Protein AF-A0AAV6NTV0-F1 (afdb_monomer)

InterPro domains:
  IPR002022 Pectate lyase [PF00544] (152-352)
  IPR002022 Pectate lyase [SM00656] (145-342)
  IPR010658 Nodulin-like [PF06813] (466-710)
  IPR045032 Pectin lyase family [PTHR31683] (34-411)
  IPR056555 NFD4, C-terminal domain [PF23262] (786-1000)

Structure (mmCIF, N/CA/C/O backbone):
data_AF-A0AAV6NTV0-F1
#
_entry.id   AF-A0AAV6NTV0-F1
#
loop_
_atom_site.group_PDB
_atom_site.id
_atom_site.type_symbol
_atom_site.label_atom_id
_atom_site.label_alt_id
_atom_site.label_comp_id
_atom_site.label_asym_id
_atom_site.label_entity_id
_atom_site.label_seq_id
_atom_site.pdbx_PDB_ins_code
_atom_site.Cartn_x
_atom_site.Cartn_y
_atom_site.Cartn_z
_atom_site.occupancy
_atom_site.B_iso_or_equiv
_atom_site.auth_seq_id
_atom_site.auth_comp_id
_atom_site.auth_asym_id
_atom_site.auth_atom_id
_atom_site.pdbx_PDB_model_num
ATOM 1 N N . MET A 1 1 ? -28.931 -10.683 20.529 1.00 34.28 1 MET A N 1
ATOM 2 C CA . MET A 1 1 ? -27.477 -10.942 20.412 1.00 34.28 1 MET A CA 1
ATOM 3 C C . MET A 1 1 ? -27.150 -11.768 19.175 1.00 34.28 1 MET A C 1
ATOM 5 O O . MET A 1 1 ? -26.463 -11.231 18.324 1.00 34.28 1 MET A O 1
ATOM 9 N N . PHE A 1 2 ? -27.697 -12.986 19.016 1.00 28.19 2 PHE A N 1
ATOM 10 C CA . PHE A 1 2 ? -27.480 -13.819 17.819 1.00 28.19 2 PHE A CA 1
ATOM 11 C C . PHE A 1 2 ? -27.849 -13.068 16.537 1.00 28.19 2 PHE A C 1
ATOM 13 O O . PHE A 1 2 ? -26.955 -12.796 15.767 1.00 28.19 2 PHE A O 1
ATOM 20 N N . LEU A 1 3 ? -29.077 -12.548 16.411 1.00 29.05 3 LEU A N 1
ATOM 21 C CA . LEU A 1 3 ? -29.528 -11.772 15.243 1.00 29.05 3 LEU A CA 1
ATOM 22 C C . LEU A 1 3 ? -28.641 -10.558 14.902 1.00 29.05 3 LEU A C 1
ATOM 24 O O . LEU A 1 3 ? -28.468 -10.244 13.738 1.00 29.05 3 LEU A O 1
ATOM 28 N N . VAL A 1 4 ? -28.050 -9.887 15.895 1.00 38.28 4 VAL A N 1
ATOM 29 C CA . VAL A 1 4 ? -27.182 -8.716 15.666 1.00 38.28 4 VAL A CA 1
ATOM 30 C C . VAL A 1 4 ? -25.768 -9.144 15.284 1.00 38.28 4 VAL A C 1
ATOM 32 O O . VAL A 1 4 ? -25.165 -8.517 14.425 1.00 38.28 4 VAL A O 1
ATOM 35 N N . LEU A 1 5 ? -25.269 -10.248 15.849 1.00 38.53 5 LEU A N 1
ATOM 36 C CA . LEU A 1 5 ? -24.052 -10.906 15.381 1.00 38.53 5 LEU A CA 1
ATOM 37 C C . LEU A 1 5 ? -24.254 -11.462 13.967 1.00 38.53 5 LEU A C 1
ATOM 39 O O . LEU A 1 5 ? -23.345 -11.375 13.161 1.00 38.53 5 LEU A O 1
ATOM 43 N N . THR A 1 6 ? -25.445 -11.978 13.649 1.00 34.16 6 THR A N 1
ATOM 44 C CA . THR A 1 6 ? -25.829 -12.472 12.327 1.00 34.16 6 THR A CA 1
ATOM 45 C C . THR A 1 6 ? -26.007 -11.324 11.349 1.00 34.16 6 THR A C 1
ATOM 47 O O . THR A 1 6 ? -25.586 -11.484 10.226 1.00 34.16 6 THR A O 1
ATOM 50 N N . ILE A 1 7 ? -26.543 -10.164 11.744 1.00 41.50 7 ILE A N 1
ATOM 51 C CA . ILE A 1 7 ? -26.646 -8.962 10.896 1.00 41.50 7 ILE A CA 1
ATOM 52 C C . ILE A 1 7 ? -25.273 -8.310 10.700 1.00 41.50 7 ILE A C 1
ATOM 54 O O . ILE A 1 7 ? -24.963 -7.905 9.590 1.00 41.50 7 ILE A O 1
ATOM 58 N N . LEU A 1 8 ? -24.412 -8.272 11.722 1.00 43.22 8 LEU A N 1
ATOM 59 C CA . LEU A 1 8 ? -23.009 -7.878 11.570 1.00 43.22 8 LEU A CA 1
ATOM 60 C C . LEU A 1 8 ? -22.252 -8.873 10.695 1.00 43.22 8 LEU A C 1
ATOM 62 O O . LEU A 1 8 ? -21.544 -8.433 9.812 1.00 43.22 8 LEU A O 1
ATOM 66 N N . LEU A 1 9 ? -22.440 -10.185 10.855 1.00 41.62 9 LEU A N 1
ATOM 67 C CA . LEU A 1 9 ? -21.873 -11.209 9.969 1.00 41.62 9 LEU A CA 1
ATOM 68 C C . LEU A 1 9 ? -22.473 -11.142 8.558 1.00 41.62 9 LEU A C 1
ATOM 70 O O . LEU A 1 9 ? -21.738 -11.357 7.606 1.00 41.62 9 LEU A O 1
ATOM 74 N N . LEU A 1 10 ? -23.756 -10.786 8.418 1.00 36.94 10 LEU A N 1
ATOM 75 C CA . LEU A 1 10 ? -24.480 -10.610 7.154 1.00 36.94 10 LEU A CA 1
ATOM 76 C C . LEU A 1 10 ? -24.139 -9.287 6.463 1.00 36.94 10 LEU A C 1
ATOM 78 O O . LEU A 1 10 ? -24.292 -9.187 5.256 1.00 36.94 10 LEU A O 1
ATOM 82 N N . TRP A 1 11 ? -23.670 -8.276 7.196 1.00 41.06 11 TRP A N 1
ATOM 83 C CA . TRP A 1 11 ? -23.159 -7.007 6.668 1.00 41.06 11 TRP A CA 1
ATOM 84 C C . TRP A 1 11 ? -21.651 -7.096 6.386 1.00 41.06 11 TRP A C 1
ATOM 86 O O . TRP A 1 11 ? -21.184 -6.629 5.348 1.00 41.06 11 TRP A O 1
ATOM 96 N N . MET A 1 12 ? -20.905 -7.821 7.228 1.00 38.62 12 MET A N 1
ATOM 97 C CA . MET A 1 12 ? -19.546 -8.300 6.945 1.00 38.62 12 MET A CA 1
ATOM 98 C C . MET A 1 12 ? -19.553 -9.215 5.713 1.00 38.62 12 MET A C 1
ATOM 100 O O . MET A 1 12 ? -18.623 -9.146 4.923 1.00 38.62 12 MET A O 1
ATOM 104 N N . SER A 1 13 ? -20.618 -9.998 5.485 1.00 32.38 13 SER A N 1
ATOM 105 C CA . SER A 1 13 ? -20.831 -10.747 4.243 1.00 32.38 13 SER A CA 1
ATOM 106 C C . SER A 1 13 ? -21.567 -9.954 3.163 1.00 32.38 13 SER A C 1
ATOM 108 O O . SER A 1 13 ? -21.425 -10.257 1.993 1.00 32.38 13 SER A O 1
ATOM 110 N N . GLY A 1 14 ? -22.311 -8.904 3.492 1.00 31.20 14 GLY A N 1
ATOM 111 C CA . GLY A 1 14 ? -22.943 -7.993 2.529 1.00 31.20 14 GLY A CA 1
ATOM 112 C C . GLY A 1 14 ? -21.898 -7.151 1.796 1.00 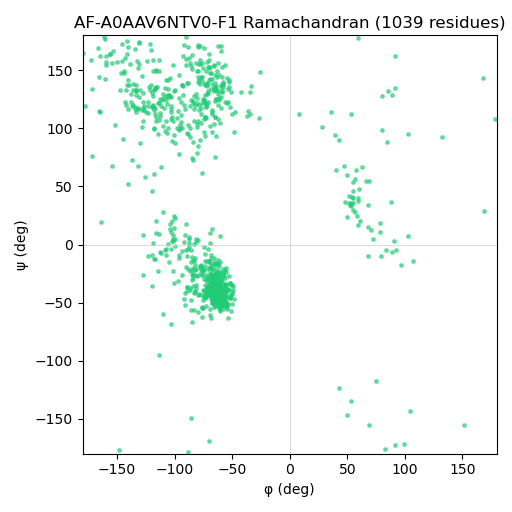31.20 14 GLY A C 1
ATOM 113 O O . GLY A 1 14 ? -21.994 -6.930 0.592 1.00 31.20 14 GLY A O 1
ATOM 114 N N . SER A 1 15 ? -20.818 -6.818 2.507 1.00 34.28 15 SER A N 1
ATOM 115 C CA . SER A 1 15 ? -19.571 -6.293 1.946 1.00 34.28 15 SER A CA 1
ATOM 116 C C . SER A 1 15 ? -18.830 -7.339 1.098 1.00 34.28 15 SER A C 1
ATOM 118 O O . SER A 1 15 ? -18.054 -6.967 0.229 1.00 34.28 15 SER A O 1
ATOM 120 N N . ILE A 1 16 ? -19.105 -8.636 1.297 1.00 34.75 16 ILE A N 1
ATOM 121 C CA . ILE A 1 16 ? -18.671 -9.736 0.415 1.00 34.75 16 ILE A CA 1
ATOM 122 C C . ILE A 1 16 ? -19.633 -9.890 -0.784 1.00 34.75 16 ILE A C 1
ATOM 124 O O . ILE A 1 16 ? -19.200 -10.301 -1.852 1.00 34.75 16 ILE A O 1
ATOM 128 N N . PHE A 1 17 ? -20.907 -9.489 -0.678 1.00 27.47 17 PHE A N 1
ATOM 129 C CA . PHE A 1 17 ? -21.899 -9.619 -1.756 1.00 27.47 17 PHE A CA 1
ATOM 130 C C . PHE A 1 17 ? -21.897 -8.465 -2.773 1.00 27.47 17 PHE A C 1
ATOM 132 O O . PHE A 1 17 ? -22.162 -8.723 -3.943 1.00 27.47 17 PHE A O 1
ATOM 139 N N . CYS A 1 18 ? -21.460 -7.250 -2.418 1.00 27.88 18 CYS A N 1
ATOM 140 C CA . CYS A 1 18 ? -21.005 -6.274 -3.433 1.00 27.88 18 CYS A CA 1
ATOM 141 C C . CYS A 1 18 ? -19.624 -6.626 -4.026 1.00 27.88 18 CYS A C 1
ATOM 143 O O . CYS A 1 18 ? -19.203 -6.031 -5.012 1.00 27.88 18 CYS A O 1
ATOM 145 N N . VAL A 1 19 ? -18.948 -7.630 -3.458 1.00 31.78 19 VAL A N 1
ATOM 146 C CA . VAL A 1 19 ? -17.726 -8.268 -3.982 1.00 31.78 19 VAL A CA 1
ATOM 147 C C . VAL A 1 19 ? -18.064 -9.616 -4.657 1.00 31.78 19 VAL A C 1
ATOM 149 O O . VAL A 1 19 ? -17.188 -10.340 -5.118 1.00 31.78 19 VAL A O 1
ATOM 152 N N . GLY A 1 20 ? -19.359 -9.919 -4.830 1.00 25.17 20 GLY A N 1
ATOM 153 C CA . GLY A 1 20 ? -19.882 -11.080 -5.557 1.00 25.17 20 GLY A CA 1
ATOM 154 C C . GLY A 1 20 ? -19.672 -11.039 -7.075 1.00 25.17 20 GLY A C 1
ATOM 155 O O . GLY A 1 20 ? -20.192 -11.895 -7.780 1.00 25.17 20 GLY A O 1
ATOM 156 N N . SER A 1 21 ? -18.884 -10.088 -7.580 1.00 29.25 21 SER A N 1
ATOM 157 C CA . SER A 1 21 ? -18.089 -10.295 -8.786 1.00 29.25 21 SER A CA 1
ATOM 158 C C . SER A 1 21 ? -16.689 -10.691 -8.329 1.00 29.25 21 SER A C 1
ATOM 160 O O . SER A 1 21 ? -15.777 -9.866 -8.288 1.00 29.25 21 SER A O 1
ATOM 162 N N . ALA A 1 22 ? -16.543 -11.956 -7.932 1.00 29.98 22 ALA A N 1
ATOM 163 C CA . ALA A 1 22 ? -15.261 -12.592 -7.677 1.00 29.98 22 ALA A CA 1
ATOM 164 C C . ALA A 1 22 ? -14.469 -12.674 -8.993 1.00 29.98 22 ALA A C 1
ATOM 166 O O . ALA A 1 22 ? -14.371 -13.722 -9.623 1.00 29.98 22 ALA A O 1
ATOM 167 N N . ALA A 1 23 ? -13.927 -11.537 -9.423 1.00 26.33 23 ALA A N 1
ATOM 168 C CA . ALA A 1 23 ? -12.726 -11.496 -10.224 1.00 26.33 23 ALA A CA 1
ATOM 169 C C . ALA A 1 23 ? -11.556 -11.570 -9.242 1.00 26.33 23 ALA A C 1
ATOM 171 O O . ALA A 1 23 ? -11.452 -10.790 -8.296 1.00 26.33 23 ALA A O 1
ATOM 172 N N . SER A 1 24 ? -10.710 -12.563 -9.438 1.00 26.38 24 SER A N 1
ATOM 173 C CA . SER A 1 24 ? -9.444 -12.783 -8.759 1.00 26.38 24 SER A CA 1
ATOM 174 C C . SER A 1 24 ? -8.599 -11.497 -8.738 1.00 26.38 24 SER A C 1
ATOM 176 O O . SER A 1 24 ? -7.904 -11.211 -9.708 1.00 26.38 24 SER A O 1
ATOM 178 N N . PHE A 1 25 ? -8.614 -10.710 -7.655 1.00 28.12 25 PHE A N 1
ATOM 179 C CA . PHE A 1 25 ? -7.684 -9.579 -7.506 1.00 28.12 25 PHE A CA 1
ATOM 180 C C . PHE A 1 25 ? -6.356 -10.075 -6.940 1.00 28.12 25 PHE A C 1
ATOM 182 O O . PHE A 1 25 ? -5.995 -9.900 -5.778 1.00 28.12 25 PHE A O 1
ATOM 189 N N . ASN A 1 26 ? -5.665 -10.763 -7.839 1.00 25.89 26 ASN A N 1
ATOM 190 C CA . ASN A 1 26 ? -4.230 -10.934 -7.874 1.00 25.89 26 ASN A CA 1
ATOM 191 C C . ASN A 1 26 ? -3.590 -9.525 -7.803 1.00 25.89 26 ASN A C 1
ATOM 193 O O . ASN A 1 26 ? -4.161 -8.561 -8.321 1.00 25.89 26 ASN A O 1
ATOM 197 N N . LEU A 1 27 ? -2.472 -9.366 -7.083 1.00 32.84 27 LEU A N 1
ATOM 198 C CA . LEU A 1 27 ? -1.778 -8.079 -6.888 1.00 32.84 27 LEU A CA 1
ATOM 199 C C . LEU A 1 27 ? -1.013 -7.725 -8.167 1.00 32.84 27 LEU A C 1
ATOM 201 O O . LEU A 1 27 ? 0.210 -7.677 -8.229 1.00 32.84 27 LEU A O 1
ATOM 205 N N . THR A 1 28 ? -1.793 -7.569 -9.218 1.00 36.53 28 THR A N 1
ATOM 206 C CA . THR A 1 28 ? -1.397 -7.564 -10.603 1.00 36.53 28 THR A CA 1
ATOM 207 C C . THR A 1 28 ? -2.258 -6.509 -11.276 1.00 36.53 28 THR A C 1
ATOM 209 O O . THR A 1 28 ? -3.470 -6.480 -11.057 1.00 36.53 28 THR A O 1
ATOM 212 N N . LEU A 1 29 ? -1.651 -5.628 -12.075 1.00 45.28 29 LEU A N 1
ATOM 213 C CA . LEU A 1 29 ? -2.352 -4.823 -13.078 1.00 45.28 29 LEU A CA 1
ATOM 214 C C . LEU A 1 29 ? -3.526 -5.645 -13.651 1.00 45.28 29 LEU A C 1
ATOM 216 O O . LEU A 1 29 ? -3.315 -6.823 -13.952 1.00 45.28 29 LEU A O 1
ATOM 220 N N . PRO A 1 30 ? -4.730 -5.070 -13.837 1.00 48.62 30 PRO A N 1
ATOM 221 C CA . PRO A 1 30 ? -5.955 -5.786 -14.239 1.00 48.62 30 PRO A CA 1
ATOM 222 C C . PRO A 1 30 ? -5.883 -6.505 -15.606 1.00 48.62 30 PRO A C 1
ATOM 224 O O . PRO A 1 30 ? -6.886 -6.998 -16.112 1.00 48.62 30 PRO A O 1
ATOM 227 N N . HIS A 1 31 ? -4.703 -6.547 -16.221 1.00 60.41 31 HIS A N 1
ATOM 228 C CA . HIS A 1 31 ? -4.414 -7.039 -17.560 1.00 60.41 31 HIS A CA 1
ATOM 229 C C . HIS A 1 31 ? -3.286 -8.078 -17.602 1.00 60.41 31 HIS A C 1
ATOM 231 O O . HIS A 1 31 ? -2.840 -8.432 -18.688 1.00 60.41 31 HIS A O 1
ATOM 237 N N . GLN A 1 32 ? -2.807 -8.556 -16.453 1.00 73.12 32 GLN A N 1
ATOM 238 C CA . GLN A 1 32 ? -1.862 -9.668 -16.421 1.00 73.12 32 GLN A CA 1
ATOM 239 C C . GLN A 1 32 ? -2.550 -10.993 -16.683 1.00 73.12 32 GLN A C 1
ATOM 241 O O . GLN A 1 32 ? -3.663 -11.240 -16.213 1.00 73.12 32 GLN A O 1
ATOM 246 N N . HIS A 1 33 ? -1.840 -11.874 -17.375 1.00 76.19 33 HIS A N 1
ATOM 247 C CA . HIS A 1 33 ? -2.244 -13.256 -17.474 1.00 76.19 33 HIS A CA 1
ATOM 248 C C . HIS A 1 33 ? -2.183 -13.889 -16.073 1.00 76.19 33 HIS A C 1
ATOM 250 O O . HIS A 1 33 ? -1.135 -13.812 -15.422 1.00 76.19 33 HIS A O 1
ATOM 256 N N . PRO A 1 34 ? -3.281 -14.496 -15.586 1.00 74.88 34 PRO A N 1
ATOM 257 C CA . PRO A 1 34 ? -3.370 -15.020 -14.221 1.00 74.88 34 PRO A CA 1
ATOM 258 C C . PRO A 1 34 ? -2.426 -16.202 -13.974 1.00 74.88 34 PRO A C 1
ATOM 260 O O . PRO A 1 34 ? -2.067 -16.472 -12.832 1.00 74.88 34 PRO A O 1
ATOM 263 N N . ASP A 1 35 ? -2.023 -16.878 -15.048 1.00 81.94 35 ASP A N 1
ATOM 264 C CA . ASP A 1 35 ? -1.078 -17.988 -15.039 1.00 81.94 35 ASP A CA 1
ATOM 265 C C . ASP A 1 35 ? 0.013 -17.738 -16.099 1.00 81.94 35 ASP A C 1
ATOM 267 O O . ASP A 1 35 ? -0.168 -18.109 -17.262 1.00 81.94 35 ASP A O 1
ATOM 271 N N . PRO A 1 36 ? 1.107 -17.031 -15.769 1.00 84.75 36 PRO A N 1
ATOM 272 C CA . PRO A 1 36 ? 2.156 -16.716 -16.738 1.00 84.75 36 PRO A CA 1
ATOM 273 C C . PRO A 1 36 ? 2.911 -17.953 -17.248 1.00 84.75 36 PRO A C 1
ATOM 275 O O . PRO A 1 36 ? 3.353 -17.951 -18.396 1.00 84.75 36 PRO A O 1
ATOM 278 N N . ASP A 1 37 ? 3.010 -19.020 -16.447 1.00 82.56 37 ASP A N 1
ATOM 279 C CA . ASP A 1 37 ? 3.650 -20.272 -16.868 1.00 82.56 37 ASP A CA 1
ATOM 280 C C . ASP A 1 37 ? 2.833 -20.954 -17.988 1.00 82.56 37 ASP A C 1
ATOM 282 O O . ASP A 1 37 ? 3.411 -21.460 -18.950 1.00 82.56 37 ASP A O 1
ATOM 286 N N . SER A 1 38 ? 1.494 -20.872 -17.953 1.00 83.12 38 SER A N 1
ATOM 287 C CA . SER A 1 38 ? 0.652 -21.399 -19.044 1.00 83.12 38 SER A CA 1
ATOM 288 C C . SER A 1 38 ? 0.888 -20.720 -20.402 1.00 83.12 38 SER A C 1
ATOM 290 O O . SER A 1 38 ? 0.796 -21.381 -21.437 1.00 83.12 38 SER A O 1
ATOM 292 N N . VAL A 1 39 ? 1.238 -19.426 -20.417 1.00 84.75 39 VAL A N 1
ATOM 293 C CA . VAL A 1 39 ? 1.569 -18.689 -21.651 1.00 84.75 39 VAL A CA 1
ATOM 294 C C . VAL A 1 39 ? 2.889 -19.194 -22.233 1.00 84.75 39 VAL A C 1
ATOM 296 O O . VAL A 1 39 ? 2.998 -19.380 -23.447 1.00 84.75 39 VAL A O 1
ATOM 299 N N . ALA A 1 40 ? 3.876 -19.461 -21.372 1.00 81.88 40 ALA A N 1
ATOM 300 C CA . ALA A 1 40 ? 5.150 -20.046 -21.777 1.00 81.88 40 ALA A CA 1
ATOM 301 C C . ALA A 1 40 ? 4.964 -21.460 -22.362 1.00 81.88 40 ALA A C 1
ATOM 303 O O . ALA A 1 40 ? 5.516 -21.772 -23.422 1.00 81.88 40 ALA A O 1
ATOM 304 N N . ASP A 1 41 ? 4.127 -22.289 -21.730 1.00 81.75 41 ASP A N 1
ATOM 305 C CA . ASP A 1 41 ? 3.790 -23.633 -22.214 1.00 81.75 41 ASP A CA 1
ATOM 306 C C . ASP A 1 41 ? 3.048 -23.603 -23.560 1.00 81.75 41 ASP A C 1
ATOM 308 O O . ASP A 1 41 ? 3.337 -24.401 -24.458 1.00 81.75 41 ASP A O 1
ATOM 312 N N . GLU A 1 42 ? 2.094 -22.687 -23.731 1.00 86.12 42 GLU A N 1
ATOM 313 C CA . GLU A 1 42 ? 1.353 -22.517 -24.984 1.00 86.12 42 GLU A CA 1
ATOM 314 C C . GLU A 1 42 ? 2.271 -22.082 -26.131 1.00 86.12 42 GLU A C 1
ATOM 316 O O . GLU A 1 42 ? 2.201 -22.647 -27.229 1.00 86.12 42 GLU A O 1
ATOM 321 N N . LEU A 1 43 ? 3.184 -21.142 -25.871 1.00 87.69 43 LEU A N 1
ATOM 322 C CA . LEU A 1 43 ? 4.204 -20.734 -26.834 1.00 87.69 43 LEU A CA 1
ATOM 323 C C . LEU A 1 43 ? 5.040 -21.940 -27.265 1.00 87.69 43 LEU A C 1
ATOM 325 O O . LEU A 1 43 ? 5.215 -22.187 -28.460 1.00 87.69 43 LEU A O 1
ATOM 329 N N . GLN A 1 44 ? 5.504 -22.739 -26.305 1.00 85.38 44 GLN A N 1
ATOM 330 C CA . GLN A 1 44 ? 6.323 -23.913 -26.583 1.00 85.38 44 GLN A CA 1
ATOM 331 C C . GLN A 1 44 ? 5.561 -24.978 -27.394 1.00 85.38 44 GLN A C 1
ATOM 333 O O . GLN A 1 44 ? 6.126 -25.563 -28.324 1.00 85.38 44 GLN A O 1
ATOM 338 N N . ARG A 1 45 ? 4.266 -25.194 -27.119 1.00 85.75 45 ARG A N 1
ATOM 339 C CA . ARG A 1 45 ? 3.394 -26.058 -27.942 1.00 85.75 45 ARG A CA 1
ATOM 340 C C . ARG A 1 45 ? 3.250 -25.531 -29.366 1.00 85.75 45 ARG A C 1
ATOM 342 O O . ARG A 1 45 ? 3.339 -26.310 -30.313 1.00 85.75 45 ARG A O 1
ATOM 349 N N . THR A 1 46 ? 3.074 -24.223 -29.514 1.00 87.75 46 THR A N 1
ATOM 350 C CA . THR A 1 46 ? 2.898 -23.559 -30.812 1.00 87.75 46 THR A CA 1
ATOM 351 C C . THR A 1 46 ? 4.154 -23.684 -31.675 1.00 87.75 46 THR A C 1
ATOM 353 O O . THR A 1 46 ? 4.068 -24.040 -32.851 1.00 87.75 46 THR A O 1
ATOM 356 N N . VAL A 1 47 ? 5.334 -23.495 -31.075 1.00 88.88 47 VAL A N 1
ATOM 357 C CA . VAL A 1 47 ? 6.628 -23.723 -31.738 1.00 88.88 47 VAL A CA 1
ATOM 358 C C . VAL A 1 47 ? 6.763 -25.177 -32.178 1.00 88.88 47 VAL A C 1
ATOM 360 O O . VAL A 1 47 ? 7.032 -25.436 -33.349 1.00 88.88 47 VAL A O 1
ATOM 363 N N . ASN A 1 48 ? 6.520 -26.135 -31.279 1.00 87.94 48 ASN A N 1
ATOM 364 C CA . ASN A 1 48 ? 6.622 -27.558 -31.609 1.00 87.94 48 ASN A CA 1
ATOM 365 C C . ASN A 1 48 ? 5.680 -27.952 -32.757 1.00 87.94 48 ASN A C 1
ATOM 367 O O . ASN A 1 48 ? 6.088 -28.677 -33.660 1.00 87.94 48 ASN A O 1
ATOM 371 N N . ALA A 1 49 ? 4.451 -27.431 -32.767 1.00 87.62 49 ALA A N 1
ATOM 372 C CA . ALA A 1 49 ? 3.499 -27.669 -33.845 1.00 87.62 49 ALA A CA 1
ATOM 373 C C . ALA A 1 49 ? 3.964 -27.079 -35.190 1.00 87.62 49 ALA A C 1
ATOM 375 O O . ALA A 1 49 ? 3.740 -27.691 -36.234 1.00 87.62 49 ALA A O 1
ATOM 376 N N . SER A 1 50 ? 4.608 -25.906 -35.203 1.00 88.25 50 SER A N 1
ATOM 377 C CA 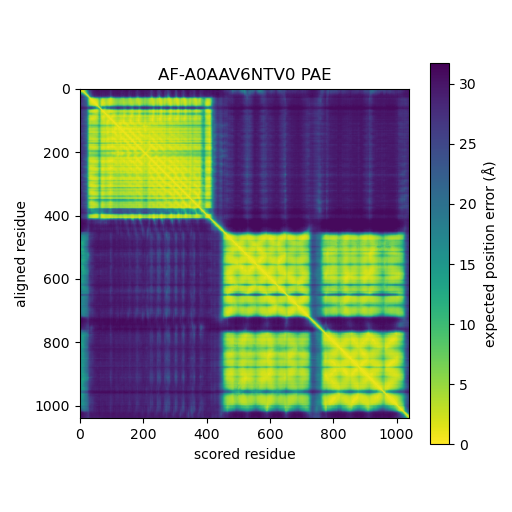. SER A 1 50 ? 5.166 -25.330 -36.439 1.00 88.25 50 SER A CA 1
ATOM 378 C C . SER A 1 50 ? 6.359 -26.126 -36.960 1.00 88.25 50 SER A C 1
ATOM 380 O O . SER A 1 50 ? 6.418 -26.456 -38.144 1.00 88.25 50 SER A O 1
ATOM 382 N N . VAL A 1 51 ? 7.272 -26.510 -36.066 1.00 85.75 51 VAL A N 1
ATOM 383 C CA . VAL A 1 51 ? 8.443 -27.329 -36.407 1.00 85.75 51 VAL A CA 1
ATOM 384 C C . VAL A 1 51 ? 8.017 -28.693 -36.949 1.00 85.75 51 VAL A C 1
ATOM 386 O O . VAL A 1 51 ? 8.518 -29.113 -37.991 1.00 85.75 51 VAL A O 1
ATOM 389 N N . TRP A 1 52 ? 7.050 -29.351 -36.303 1.00 85.38 52 TRP A N 1
ATOM 390 C CA . TRP A 1 52 ? 6.538 -30.650 -36.740 1.00 85.38 52 TRP A CA 1
ATOM 391 C C . TRP A 1 52 ? 5.839 -30.570 -38.102 1.00 85.38 52 TRP A C 1
ATOM 393 O O . TRP A 1 52 ? 6.118 -31.382 -38.982 1.00 85.38 52 TRP A O 1
ATOM 403 N N . ARG A 1 53 ? 4.997 -29.547 -38.331 1.00 84.38 53 ARG A N 1
ATOM 404 C CA . ARG A 1 53 ? 4.367 -29.309 -39.645 1.00 84.38 53 ARG A CA 1
ATOM 405 C C . ARG A 1 53 ? 5.407 -29.184 -40.755 1.00 84.38 53 ARG A C 1
ATOM 407 O O . ARG A 1 53 ? 5.254 -29.797 -41.807 1.00 84.38 53 ARG A O 1
ATOM 414 N N . ARG A 1 54 ? 6.480 -28.429 -40.513 1.00 82.88 54 ARG A N 1
ATOM 415 C CA . ARG A 1 54 ? 7.583 -28.290 -41.469 1.00 82.88 54 ARG A CA 1
ATOM 416 C C . ARG A 1 54 ? 8.296 -29.619 -41.730 1.00 82.88 54 ARG A C 1
ATOM 418 O O . ARG A 1 54 ? 8.569 -29.926 -42.886 1.00 82.88 54 ARG A O 1
ATOM 425 N N . GLN A 1 55 ? 8.594 -30.396 -40.687 1.00 80.94 55 GLN A N 1
ATOM 426 C CA . GLN A 1 55 ? 9.261 -31.699 -40.820 1.00 80.94 55 GLN A CA 1
ATOM 427 C C . GLN A 1 55 ? 8.436 -32.673 -41.672 1.00 80.94 55 GLN A C 1
ATOM 429 O O . GLN A 1 55 ? 8.961 -33.221 -42.638 1.00 80.94 55 GLN A O 1
ATOM 434 N N . MET A 1 56 ? 7.133 -32.794 -41.405 1.00 78.19 56 MET A N 1
ATOM 435 C CA . MET A 1 56 ? 6.228 -33.651 -42.186 1.00 78.19 56 MET A CA 1
ATOM 436 C C . MET A 1 56 ? 6.168 -33.253 -43.668 1.00 78.19 56 MET A C 1
ATOM 438 O O . MET A 1 56 ? 6.104 -34.109 -44.545 1.00 78.19 56 MET A O 1
ATOM 442 N N . LEU A 1 57 ? 6.222 -31.951 -43.964 1.00 71.12 57 LEU A N 1
ATOM 443 C CA . LEU A 1 57 ? 6.202 -31.456 -45.343 1.00 71.12 57 LEU A CA 1
ATOM 444 C C . LEU A 1 57 ? 7.541 -31.640 -46.063 1.00 71.12 57 LEU A C 1
ATOM 446 O O . LEU A 1 57 ? 7.548 -31.809 -47.279 1.00 71.12 57 LEU A O 1
ATOM 450 N N . SER A 1 58 ? 8.661 -31.687 -45.333 1.00 64.19 58 SER A N 1
ATOM 451 C CA . SER A 1 58 ? 9.970 -32.012 -45.915 1.00 64.19 58 SER A CA 1
ATOM 452 C C . SER A 1 58 ? 10.105 -33.476 -46.365 1.00 64.19 58 SER A C 1
ATOM 454 O O . SER A 1 58 ? 10.942 -33.770 -47.215 1.00 64.19 58 SER A O 1
ATOM 456 N N . GLU A 1 59 ? 9.260 -34.379 -45.850 1.00 59.97 59 GLU A N 1
ATOM 457 C CA . GLU A 1 59 ? 9.209 -35.795 -46.250 1.00 59.97 59 GLU A CA 1
ATOM 458 C C . GLU A 1 59 ? 8.239 -36.063 -47.418 1.00 59.97 59 GLU A C 1
ATOM 460 O O . GLU A 1 59 ? 8.366 -37.072 -48.117 1.00 59.97 59 GLU A O 1
ATOM 465 N N . SER A 1 60 ? 7.294 -35.153 -47.688 1.00 57.44 60 SER A N 1
ATOM 466 C CA . SER A 1 60 ? 6.387 -35.251 -48.837 1.00 57.44 60 SER A CA 1
ATOM 467 C C . SER A 1 60 ? 7.051 -34.712 -50.113 1.00 57.44 60 SER A C 1
ATOM 469 O O . SER A 1 60 ? 7.544 -33.590 -50.136 1.00 57.44 60 SER A O 1
ATOM 471 N N . LYS A 1 61 ? 7.053 -35.494 -51.203 1.00 51.94 61 LYS A N 1
ATOM 472 C CA . LYS A 1 61 ? 7.632 -35.104 -52.511 1.00 51.94 61 LYS A CA 1
ATOM 473 C C . LYS A 1 61 ? 6.866 -33.988 -53.249 1.00 51.94 61 LYS A C 1
ATOM 475 O O . LYS A 1 61 ? 7.286 -33.611 -54.342 1.00 51.94 61 LYS A O 1
ATOM 480 N N . ASP A 1 62 ? 5.788 -33.454 -52.677 1.00 50.69 62 ASP A N 1
ATOM 481 C CA . ASP A 1 62 ? 5.064 -32.314 -53.242 1.00 50.69 62 ASP A CA 1
ATOM 482 C C . ASP A 1 62 ? 5.786 -31.004 -52.896 1.00 50.69 62 ASP A C 1
ATOM 484 O O . ASP A 1 62 ? 5.720 -30.482 -51.786 1.00 50.69 62 ASP A O 1
ATOM 488 N N . GLN A 1 63 ? 6.487 -30.449 -53.886 1.00 48.03 63 GLN A N 1
ATOM 489 C CA . GLN A 1 63 ? 7.292 -29.221 -53.802 1.00 48.03 63 GLN A CA 1
ATOM 490 C C . GLN A 1 63 ? 6.475 -27.923 -53.588 1.00 48.03 63 GLN A C 1
ATOM 492 O O . GLN A 1 63 ? 7.003 -26.825 -53.758 1.00 48.03 63 GLN A O 1
ATOM 497 N N . THR A 1 64 ? 5.193 -27.999 -53.224 1.00 48.50 64 THR A N 1
ATOM 498 C CA . THR A 1 64 ? 4.273 -26.849 -53.204 1.00 48.50 64 THR A CA 1
ATOM 499 C C . THR A 1 64 ? 4.239 -26.042 -51.899 1.00 48.50 64 THR A C 1
ATOM 501 O O . THR A 1 64 ? 3.576 -25.010 -51.870 1.00 48.50 64 THR A O 1
ATOM 504 N N . SER A 1 65 ? 4.952 -26.421 -50.828 1.00 53.34 65 SER A N 1
ATOM 505 C CA . SER A 1 65 ? 4.954 -25.654 -49.560 1.00 53.34 65 SER A CA 1
ATOM 506 C C . SER A 1 65 ? 6.353 -25.254 -49.062 1.00 53.34 65 SER A C 1
ATOM 508 O O . SER A 1 65 ? 6.738 -25.562 -47.934 1.00 53.34 65 SER A O 1
ATOM 510 N N . SER A 1 66 ? 7.117 -24.523 -49.879 1.00 59.38 66 SER A N 1
ATOM 511 C CA . SER A 1 66 ? 8.473 -24.044 -49.544 1.00 59.38 66 SER A CA 1
ATOM 512 C C . SER A 1 66 ? 8.537 -22.929 -48.487 1.00 59.38 66 SER A C 1
ATOM 514 O O . SER A 1 66 ? 9.632 -22.499 -48.132 1.00 59.38 66 SER A O 1
ATOM 516 N N . CYS A 1 67 ? 7.399 -22.415 -48.006 1.00 72.94 67 CYS A N 1
ATOM 517 C CA . CYS A 1 67 ? 7.390 -21.232 -47.144 1.00 72.94 67 CYS A CA 1
ATOM 518 C C . CYS A 1 67 ? 7.635 -21.519 -45.651 1.00 72.94 67 CYS A C 1
ATOM 520 O O . CYS A 1 67 ? 8.118 -20.642 -44.939 1.00 72.94 67 CYS A O 1
ATOM 522 N N . LEU A 1 68 ? 7.331 -22.722 -45.154 1.00 79.00 68 LEU A N 1
ATOM 523 C CA . LEU A 1 68 ? 7.388 -22.976 -43.712 1.00 79.00 68 LEU A CA 1
ATOM 524 C C . LEU A 1 68 ? 8.826 -22.922 -43.177 1.00 79.00 68 LEU A C 1
ATOM 526 O O . LEU A 1 68 ? 9.683 -23.754 -43.491 1.00 79.00 68 LEU A O 1
ATOM 530 N N . THR A 1 69 ? 9.059 -21.950 -42.307 1.00 81.75 69 THR A N 1
ATOM 531 C CA . THR A 1 69 ? 10.304 -21.703 -41.580 1.00 81.75 69 THR A CA 1
ATOM 532 C C . THR A 1 69 ? 10.364 -22.509 -40.284 1.00 81.75 69 THR A C 1
ATOM 534 O O . THR A 1 69 ? 11.447 -22.810 -39.792 1.00 81.75 69 THR A O 1
ATOM 537 N N . GLY A 1 70 ? 9.217 -22.924 -39.736 1.00 84.94 70 GLY A N 1
ATOM 538 C CA . GLY A 1 70 ? 9.106 -23.521 -38.406 1.00 84.94 70 GLY A CA 1
ATOM 539 C C . GLY A 1 70 ? 9.030 -22.477 -37.288 1.00 84.94 70 GLY A C 1
ATOM 540 O O . GLY A 1 70 ? 8.819 -22.855 -36.138 1.00 84.94 70 GLY A O 1
ATOM 541 N N . ASN A 1 71 ? 9.171 -21.187 -37.608 1.00 91.06 71 ASN A N 1
ATOM 542 C CA . ASN A 1 71 ? 8.829 -20.091 -36.715 1.00 91.06 71 ASN A CA 1
ATOM 543 C C . ASN A 1 71 ? 7.316 -19.826 -36.829 1.00 91.06 71 ASN A C 1
ATOM 545 O O . ASN A 1 71 ? 6.846 -19.455 -37.904 1.00 91.06 71 ASN A O 1
ATOM 549 N N . PRO A 1 72 ? 6.532 -20.015 -35.754 1.00 92.38 72 PRO A N 1
ATOM 550 C CA . PRO A 1 72 ? 5.077 -19.932 -35.834 1.00 92.38 72 PRO A CA 1
ATOM 551 C C . PRO A 1 72 ? 4.539 -18.536 -36.170 1.00 92.38 72 PRO A C 1
ATOM 553 O O . PRO A 1 72 ? 3.451 -18.454 -36.739 1.00 92.38 72 PRO A O 1
ATOM 556 N N . ILE A 1 73 ? 5.269 -17.463 -35.836 1.00 94.06 73 ILE A N 1
ATOM 557 C CA . ILE A 1 73 ? 4.865 -16.090 -36.166 1.00 94.06 73 ILE A CA 1
ATOM 558 C C . ILE A 1 73 ? 4.966 -15.898 -37.678 1.00 94.06 73 ILE A C 1
ATOM 560 O O . ILE A 1 73 ? 3.974 -15.568 -38.328 1.00 94.06 73 ILE A O 1
ATOM 564 N N . ASP A 1 74 ? 6.142 -16.166 -38.248 1.00 92.25 74 ASP A N 1
ATOM 565 C CA . ASP A 1 74 ? 6.395 -16.030 -39.684 1.00 92.25 74 ASP A CA 1
ATOM 566 C C . ASP A 1 74 ? 5.480 -16.964 -40.482 1.00 92.25 74 ASP A C 1
ATOM 568 O O . ASP A 1 74 ? 4.806 -16.531 -41.416 1.00 92.25 74 ASP A O 1
ATOM 572 N N . ASP A 1 75 ? 5.385 -18.234 -40.079 1.00 90.62 75 ASP A N 1
ATOM 573 C CA . ASP A 1 75 ? 4.583 -19.251 -40.767 1.00 90.62 75 ASP A CA 1
ATOM 574 C C . ASP A 1 75 ? 3.084 -18.889 -40.816 1.00 90.62 75 ASP A C 1
ATOM 576 O O . ASP A 1 75 ? 2.369 -19.319 -41.724 1.00 90.62 75 ASP A O 1
ATOM 580 N N . CYS A 1 76 ? 2.591 -18.101 -39.853 1.00 91.88 76 CYS A N 1
ATOM 581 C CA . CYS A 1 76 ? 1.181 -17.727 -39.736 1.00 91.88 76 CYS A CA 1
ATOM 582 C C . CYS A 1 76 ? 0.714 -16.728 -40.810 1.00 91.88 76 CYS A C 1
ATOM 584 O O . CYS A 1 76 ? -0.413 -16.855 -41.312 1.00 91.88 76 CYS A O 1
ATOM 586 N N . TRP A 1 77 ? 1.557 -15.757 -41.184 1.00 90.12 77 TRP A N 1
ATOM 587 C CA . TRP A 1 77 ? 1.196 -14.716 -42.157 1.00 90.12 77 TRP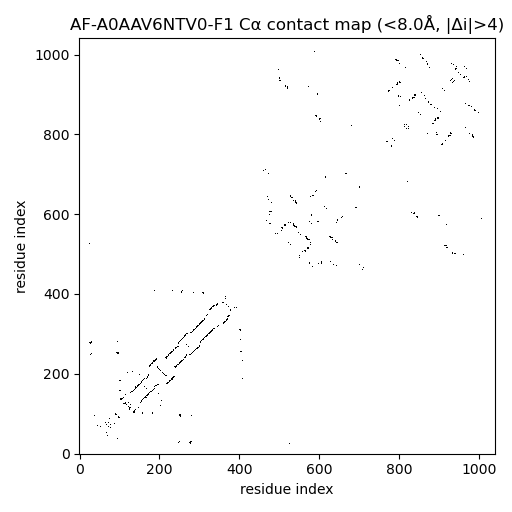 A CA 1
ATOM 588 C C . TRP A 1 77 ? 2.086 -14.694 -43.400 1.00 90.12 77 TRP A C 1
ATOM 590 O O . TRP A 1 77 ? 1.581 -14.421 -44.485 1.00 90.12 77 TRP A O 1
ATOM 600 N N . ARG A 1 78 ? 3.388 -14.977 -43.284 1.00 85.81 78 ARG A N 1
ATOM 601 C CA . ARG A 1 78 ? 4.344 -14.857 -44.399 1.00 85.81 78 ARG A CA 1
ATOM 602 C C . ARG A 1 78 ? 4.096 -15.905 -45.478 1.00 85.81 78 ARG A C 1
ATOM 604 O O . ARG A 1 78 ? 4.397 -15.674 -46.644 1.00 85.81 78 ARG A O 1
ATOM 611 N N . CYS A 1 79 ? 3.512 -17.032 -45.083 1.00 84.19 79 CYS A N 1
ATOM 612 C CA . CYS A 1 79 ? 3.136 -18.111 -45.989 1.00 84.19 79 CYS A CA 1
ATOM 613 C C . CYS A 1 79 ? 1.797 -17.929 -46.682 1.00 84.19 79 CYS A C 1
ATOM 615 O O . CYS A 1 79 ? 1.420 -18.766 -47.498 1.00 84.19 79 CYS A O 1
ATOM 617 N N . ASP A 1 80 ? 1.109 -16.822 -46.416 1.00 84.06 80 ASP A N 1
ATOM 618 C CA . ASP A 1 80 ? 0.032 -16.361 -47.273 1.00 84.06 80 ASP A CA 1
ATOM 619 C C . ASP A 1 80 ? 0.638 -15.687 -48.521 1.00 84.06 80 ASP A C 1
ATOM 621 O O . ASP A 1 80 ? 1.233 -14.612 -48.396 1.00 84.06 80 ASP A O 1
ATOM 625 N N . PRO A 1 81 ? 0.494 -16.255 -49.735 1.00 80.75 81 PRO A N 1
ATOM 626 C CA . PRO A 1 81 ? 0.994 -15.612 -50.952 1.00 80.75 81 PRO A CA 1
ATOM 627 C C . PRO A 1 81 ? 0.330 -14.246 -51.207 1.00 80.75 81 PRO A C 1
ATOM 629 O O . PRO A 1 81 ? 0.890 -13.417 -51.918 1.00 80.75 81 PRO A O 1
ATOM 632 N N . ASN A 1 82 ? -0.827 -13.983 -50.585 1.00 83.38 82 ASN A N 1
ATOM 633 C CA . ASN A 1 82 ? -1.573 -12.732 -50.670 1.00 83.38 82 ASN A CA 1
ATOM 634 C C . ASN A 1 82 ? -1.401 -11.839 -49.428 1.00 83.38 82 ASN A C 1
ATOM 636 O O . ASN A 1 82 ? -2.216 -10.938 -49.210 1.00 83.38 82 ASN A O 1
ATOM 640 N N . TRP A 1 83 ? -0.351 -12.030 -48.617 1.00 85.38 83 TRP A N 1
ATOM 641 C CA . TRP A 1 83 ? -0.122 -11.228 -47.404 1.00 85.38 83 TRP A CA 1
ATOM 642 C C . TRP A 1 83 ? -0.169 -9.713 -47.670 1.00 85.38 83 TRP A C 1
ATOM 644 O O . TRP A 1 83 ? -0.639 -8.954 -46.825 1.00 85.38 83 TRP A O 1
ATOM 654 N N . ALA A 1 84 ? 0.270 -9.261 -48.851 1.00 84.88 84 ALA A N 1
ATOM 655 C CA . ALA A 1 84 ? 0.271 -7.848 -49.227 1.00 84.88 84 ALA A CA 1
ATOM 656 C C . ALA A 1 84 ? -1.149 -7.274 -49.380 1.00 84.88 84 ALA A C 1
ATOM 658 O O . ALA A 1 84 ? -1.378 -6.110 -49.055 1.00 84.88 84 ALA A O 1
ATOM 659 N N . ALA A 1 85 ? -2.108 -8.093 -49.823 1.00 85.69 85 ALA A N 1
ATOM 660 C CA . ALA A 1 85 ? -3.528 -7.745 -49.869 1.00 85.69 85 ALA A CA 1
ATOM 661 C C . ALA A 1 85 ? -4.216 -7.930 -48.503 1.00 85.69 85 ALA A C 1
ATOM 663 O O . ALA A 1 85 ? -5.245 -7.314 -48.239 1.00 85.69 85 ALA A O 1
ATOM 664 N N . ASN A 1 86 ? -3.630 -8.739 -47.616 1.00 91.50 86 ASN A N 1
ATOM 665 C CA . ASN A 1 86 ? -4.160 -9.064 -46.294 1.00 91.50 86 ASN A CA 1
ATOM 666 C C . ASN A 1 86 ? -3.205 -8.650 -45.160 1.00 91.50 86 ASN A C 1
ATOM 668 O O . ASN A 1 86 ? -2.936 -9.412 -44.231 1.00 91.50 86 ASN A O 1
ATOM 672 N N . ARG A 1 87 ? -2.670 -7.423 -45.228 1.00 93.75 87 ARG A N 1
ATOM 673 C CA . ARG A 1 87 ? -1.636 -6.940 -44.291 1.00 93.75 87 ARG A CA 1
ATOM 674 C C . ARG A 1 87 ? -2.030 -7.090 -42.828 1.00 93.75 87 ARG A C 1
ATOM 676 O O . ARG A 1 87 ? -1.185 -7.457 -42.011 1.00 93.75 87 ARG A O 1
ATOM 683 N N . GLN A 1 88 ? -3.300 -6.829 -42.519 1.00 96.00 88 GLN A N 1
ATOM 684 C CA . GLN A 1 88 ? -3.815 -6.821 -41.152 1.00 96.00 88 GLN A CA 1
ATOM 685 C C . GLN A 1 88 ? -3.875 -8.215 -40.509 1.00 96.00 88 GLN A C 1
ATOM 687 O O . GLN A 1 88 ? -3.938 -8.299 -39.284 1.00 96.00 88 GLN A O 1
ATOM 692 N N . ARG A 1 89 ? -3.781 -9.299 -41.300 1.00 94.31 89 ARG A N 1
ATOM 693 C CA . ARG A 1 89 ? -3.667 -10.681 -40.799 1.00 94.31 89 ARG A CA 1
ATOM 694 C C . ARG A 1 89 ? -2.462 -10.879 -39.883 1.00 94.31 89 ARG A C 1
ATOM 696 O O . ARG A 1 89 ? -2.511 -11.735 -39.012 1.00 94.31 89 ARG A O 1
ATOM 703 N N . LEU A 1 90 ? -1.408 -10.071 -40.040 1.00 96.19 90 LEU A N 1
ATOM 704 C CA . LEU A 1 90 ? -0.252 -10.087 -39.141 1.00 96.19 90 LEU A CA 1
ATOM 705 C C . LEU A 1 90 ? -0.677 -10.013 -37.665 1.00 96.19 90 LEU A C 1
ATOM 707 O O . LEU A 1 90 ? -0.134 -10.749 -36.854 1.00 96.19 90 LEU A O 1
ATOM 711 N N . ALA A 1 91 ? -1.673 -9.187 -37.326 1.00 97.00 91 ALA A N 1
ATOM 712 C CA . ALA A 1 91 ? -2.125 -9.004 -35.944 1.00 97.00 91 ALA A CA 1
ATOM 713 C C . ALA A 1 91 ? -2.761 -10.262 -35.314 1.00 97.00 91 ALA A C 1
ATOM 715 O O . ALA A 1 91 ? -2.951 -10.289 -34.105 1.00 97.00 91 ALA A O 1
ATOM 716 N N . ASP A 1 92 ? -3.064 -11.302 -36.099 1.00 95.56 92 ASP A N 1
ATOM 717 C CA . ASP A 1 92 ? -3.539 -12.602 -35.597 1.00 95.56 92 ASP A CA 1
ATOM 718 C C . ASP A 1 92 ? -2.401 -13.589 -35.297 1.00 95.56 92 ASP A C 1
ATOM 720 O O . ASP A 1 92 ? -2.647 -14.691 -34.813 1.00 95.56 92 ASP A O 1
ATOM 724 N N . CYS A 1 93 ? -1.159 -13.213 -35.606 1.00 95.94 93 CYS A N 1
ATOM 725 C CA . CYS A 1 93 ? 0.013 -14.079 -35.499 1.00 95.94 93 CYS A CA 1
ATOM 726 C C . CYS A 1 93 ? 0.870 -13.797 -34.258 1.00 95.94 93 CYS A C 1
ATOM 728 O O . CYS A 1 93 ? 1.925 -14.411 -34.093 1.00 95.94 93 CYS A O 1
ATOM 730 N N . GLY A 1 94 ? 0.436 -12.873 -33.397 1.00 94.69 94 GLY A N 1
ATOM 731 C CA . GLY A 1 94 ? 1.109 -12.582 -32.138 1.00 94.69 94 GLY A CA 1
ATOM 732 C C . GLY A 1 94 ? 1.103 -13.795 -31.202 1.00 94.69 94 GLY A C 1
ATOM 733 O O . GLY A 1 94 ? 0.133 -14.547 -31.129 1.00 94.69 94 GLY A O 1
ATOM 734 N N . ILE A 1 95 ? 2.186 -13.971 -30.446 1.00 94.38 95 ILE A N 1
ATOM 735 C CA . ILE A 1 95 ? 2.326 -15.026 -29.431 1.00 94.38 95 ILE A CA 1
ATOM 736 C C . ILE A 1 95 ? 2.832 -14.437 -28.112 1.00 94.38 95 ILE A C 1
ATOM 738 O O . ILE A 1 95 ? 3.225 -13.271 -28.055 1.00 94.38 95 ILE A O 1
ATOM 742 N N . GLY A 1 96 ? 2.872 -15.249 -27.055 1.00 95.19 96 GLY A N 1
ATOM 743 C CA . GLY A 1 96 ? 3.375 -14.818 -25.751 1.00 95.19 96 GLY A CA 1
ATOM 744 C C . GLY A 1 96 ? 2.461 -13.791 -25.079 1.00 95.19 96 GLY A C 1
ATOM 745 O O . GLY A 1 96 ? 1.264 -13.727 -25.361 1.00 95.19 96 GLY A O 1
ATOM 746 N N . PHE A 1 97 ? 3.016 -12.970 -24.190 1.00 96.50 97 PHE A N 1
ATOM 747 C CA . PHE A 1 97 ? 2.228 -11.998 -23.421 1.00 96.50 97 PHE A CA 1
ATOM 748 C C . PHE A 1 97 ? 1.651 -10.849 -24.266 1.00 96.50 97 PHE A C 1
ATOM 750 O O . PHE A 1 97 ? 0.626 -10.279 -23.899 1.00 96.50 97 PHE A O 1
ATOM 757 N N . GLY A 1 98 ? 2.270 -10.519 -25.400 1.00 95.50 98 GLY A N 1
ATOM 758 C CA . GLY A 1 98 ? 1.794 -9.526 -26.368 1.00 95.50 98 GLY A CA 1
ATOM 759 C C . GLY A 1 98 ? 0.836 -10.061 -27.438 1.00 95.50 98 GLY A C 1
ATOM 760 O O . GLY A 1 98 ? 0.467 -9.298 -28.325 1.00 95.50 98 GLY A O 1
ATOM 761 N N . ARG A 1 99 ? 0.409 -11.334 -27.381 1.00 94.69 99 ARG A N 1
ATOM 762 C CA . ARG A 1 99 ? -0.439 -11.967 -28.419 1.00 94.69 99 ARG A CA 1
ATOM 763 C C . ARG A 1 99 ? -1.754 -11.243 -28.713 1.00 94.69 99 ARG A C 1
ATOM 765 O O . ARG A 1 99 ? -2.245 -11.293 -29.831 1.00 94.69 99 ARG A O 1
ATOM 772 N N . ASP A 1 100 ? -2.301 -10.548 -27.716 1.00 93.38 100 ASP A N 1
ATOM 773 C CA . ASP A 1 100 ? -3.575 -9.829 -27.826 1.00 93.38 100 ASP A CA 1
ATOM 774 C C . ASP A 1 100 ? -3.410 -8.393 -28.364 1.00 93.38 100 ASP A C 1
ATOM 776 O O . ASP A 1 100 ? -4.364 -7.606 -28.341 1.00 93.38 100 ASP A O 1
ATOM 780 N N . ALA A 1 101 ? -2.203 -7.999 -28.786 1.00 96.25 101 ALA A N 1
ATOM 781 C CA . ALA A 1 101 ? -1.946 -6.697 -29.387 1.00 96.25 101 ALA A CA 1
ATOM 782 C C . ALA A 1 101 ? -2.600 -6.616 -30.771 1.00 96.25 101 ALA A C 1
ATOM 784 O O . ALA A 1 101 ? -2.077 -7.121 -31.756 1.00 96.25 101 ALA A O 1
ATOM 785 N N . MET A 1 102 ? -3.742 -5.933 -30.855 1.00 96.25 102 MET A N 1
ATOM 786 C CA . MET A 1 102 ? -4.475 -5.786 -32.119 1.00 96.25 102 MET A CA 1
ATOM 787 C C . MET A 1 102 ? -3.863 -4.743 -33.067 1.00 96.25 102 MET A C 1
ATOM 789 O O . MET A 1 102 ? -4.189 -4.722 -34.256 1.00 96.25 102 MET A O 1
ATOM 793 N N . GLY A 1 103 ? -3.022 -3.842 -32.547 1.00 97.81 103 GLY A N 1
ATOM 794 C CA . GLY A 1 103 ? -2.521 -2.696 -33.303 1.00 97.81 103 GLY A CA 1
ATOM 795 C C . GLY A 1 103 ? -3.666 -1.882 -33.912 1.00 97.81 103 GLY A C 1
ATOM 796 O O . GLY A 1 103 ? -4.682 -1.624 -33.267 1.00 97.81 103 GLY A O 1
ATOM 797 N N . GLY A 1 104 ? -3.524 -1.521 -35.184 1.00 97.38 104 GLY A N 1
ATOM 798 C CA . GLY A 1 104 ? -4.547 -0.853 -35.990 1.00 97.38 104 GLY A CA 1
ATOM 799 C C . GLY A 1 104 ? -5.493 -1.783 -36.758 1.00 97.38 104 GLY A C 1
ATOM 800 O O . GLY A 1 104 ? -6.106 -1.333 -37.727 1.00 97.38 104 GLY A O 1
ATOM 801 N N . LYS A 1 105 ? -5.587 -3.076 -36.409 1.00 97.12 105 LYS A N 1
ATOM 802 C CA . LYS A 1 105 ? -6.467 -4.035 -37.103 1.00 97.12 105 LYS A CA 1
ATOM 803 C C . LYS A 1 105 ? -7.932 -3.574 -37.078 1.00 97.12 105 LYS A C 1
ATOM 805 O O . LYS A 1 105 ? -8.428 -3.090 -36.065 1.00 97.12 105 LYS A O 1
ATOM 810 N N . GLY A 1 106 ? -8.627 -3.724 -38.205 1.00 94.75 106 GLY A N 1
ATOM 811 C CA . GLY A 1 106 ? -9.985 -3.208 -38.425 1.00 94.75 106 GLY A CA 1
ATOM 812 C C . GLY A 1 106 ? -10.033 -1.710 -38.748 1.00 94.75 106 GLY A C 1
ATOM 813 O O . GLY A 1 106 ? -11.075 -1.203 -39.161 1.00 94.75 106 GLY A O 1
ATOM 814 N N . GLY A 1 107 ? -8.909 -1.008 -38.596 1.00 96.00 107 GLY A N 1
ATOM 815 C CA . GLY A 1 107 ? -8.723 0.378 -38.992 1.00 96.00 107 GLY A CA 1
ATOM 816 C C . GLY A 1 107 ? -8.464 0.555 -40.484 1.00 96.00 107 GLY A C 1
ATOM 817 O O . GLY A 1 107 ? -8.213 -0.403 -41.223 1.00 96.00 107 GLY A O 1
ATOM 818 N N . LYS A 1 108 ? -8.486 1.812 -40.934 1.00 97.19 108 LYS A N 1
ATOM 819 C CA . LYS A 1 108 ? -8.113 2.161 -42.311 1.00 97.19 108 LYS A CA 1
ATOM 820 C C . LYS A 1 108 ? -6.600 2.038 -42.495 1.00 97.19 108 LYS A C 1
ATOM 822 O O . LYS A 1 108 ? -5.828 2.270 -41.564 1.00 97.19 108 LYS A O 1
ATOM 827 N N . ILE A 1 109 ? -6.184 1.705 -43.716 1.00 97.94 109 ILE A N 1
ATOM 828 C CA . ILE A 1 109 ? -4.777 1.806 -44.101 1.00 97.94 109 ILE A CA 1
ATOM 829 C C . ILE A 1 109 ? -4.446 3.287 -44.292 1.00 97.94 109 ILE A C 1
ATOM 831 O O . ILE A 1 109 ? -5.105 3.974 -45.073 1.00 97.94 109 ILE A O 1
ATOM 835 N N . TYR A 1 110 ? -3.431 3.762 -43.580 1.00 98.44 110 TYR A N 1
ATOM 836 C CA . TYR A 1 110 ? -2.854 5.088 -43.762 1.00 98.44 110 TYR A CA 1
ATOM 837 C C . TYR A 1 110 ? -1.504 4.936 -44.457 1.00 98.44 110 TYR A C 1
ATOM 839 O O . TYR A 1 110 ? -0.665 4.164 -44.000 1.00 98.44 110 TYR A O 1
ATOM 847 N N . ILE A 1 111 ? -1.285 5.669 -45.546 1.00 98.50 111 ILE A N 1
ATOM 848 C CA . ILE A 1 111 ? -0.032 5.615 -46.302 1.00 98.50 111 ILE A CA 1
ATOM 849 C C . ILE A 1 111 ? 0.783 6.859 -45.965 1.00 98.50 111 ILE A C 1
ATOM 851 O O . ILE A 1 111 ? 0.359 7.977 -46.251 1.00 98.50 111 ILE A O 1
ATOM 855 N N . VAL A 1 112 ? 1.947 6.663 -45.353 1.00 98.62 112 VAL A N 1
ATOM 856 C CA . VAL A 1 112 ? 2.948 7.711 -45.173 1.00 98.62 112 VAL A CA 1
ATOM 857 C C . VAL A 1 112 ? 3.599 7.963 -46.527 1.00 98.62 112 VAL A C 1
ATOM 859 O O . VAL A 1 112 ? 4.141 7.039 -47.137 1.00 98.62 112 VAL A O 1
ATOM 862 N N . THR A 1 113 ? 3.516 9.206 -46.989 1.00 98.31 113 THR A N 1
ATOM 863 C CA . THR A 1 113 ? 4.068 9.688 -48.267 1.00 98.31 113 THR A CA 1
ATOM 864 C C . THR A 1 113 ? 5.129 10.767 -48.074 1.00 98.31 113 THR A C 1
ATOM 866 O O . THR A 1 113 ? 5.826 11.112 -49.022 1.00 98.31 113 THR A O 1
ATOM 869 N N . ASP A 1 114 ? 5.244 11.309 -46.861 1.00 97.31 114 ASP A N 1
ATOM 870 C CA . ASP A 1 114 ? 6.172 12.376 -46.503 1.00 97.31 114 ASP A CA 1
ATOM 871 C C . ASP A 1 114 ? 6.995 11.956 -45.276 1.00 97.31 114 ASP A C 1
ATOM 873 O O . ASP A 1 114 ? 6.446 11.624 -44.222 1.00 97.31 114 ASP A O 1
ATOM 877 N N . SER A 1 115 ? 8.322 11.954 -45.422 1.00 96.81 115 SER A N 1
ATOM 878 C CA . SER A 1 115 ? 9.269 11.587 -44.366 1.00 96.81 115 SER A CA 1
ATOM 879 C C . SER A 1 115 ? 9.674 12.762 -43.466 1.00 96.81 115 SER A C 1
ATOM 881 O O . SER A 1 115 ? 10.526 12.591 -42.591 1.00 96.81 115 SER A O 1
ATOM 883 N N . SER A 1 116 ? 9.128 13.961 -43.692 1.00 95.81 116 SER A N 1
ATOM 884 C CA . SER A 1 116 ? 9.451 15.162 -42.925 1.00 95.81 116 SER A CA 1
ATOM 885 C C . SER A 1 116 ? 8.815 15.174 -41.525 1.00 95.81 116 SER A C 1
ATOM 887 O O . SER A 1 116 ? 7.771 14.573 -41.278 1.00 95.81 116 SER A O 1
ATOM 889 N N . ASP A 1 117 ? 9.472 15.873 -40.591 1.00 94.62 117 ASP A N 1
ATOM 890 C CA . ASP A 1 117 ? 9.010 16.073 -39.208 1.00 94.62 117 ASP A CA 1
ATOM 891 C C . ASP A 1 117 ? 9.305 17.509 -38.725 1.00 94.62 117 ASP A C 1
ATOM 893 O O . ASP A 1 117 ? 9.987 17.751 -37.727 1.00 94.62 117 ASP A O 1
ATOM 897 N N . SER A 1 118 ? 8.882 18.501 -39.512 1.00 90.00 118 SER A N 1
ATOM 898 C CA . SER A 1 118 ? 9.259 19.910 -39.319 1.00 90.00 118 SER A CA 1
ATOM 899 C C . SER A 1 118 ? 8.552 20.578 -38.129 1.00 90.00 118 SER A C 1
ATOM 901 O O . SER A 1 118 ? 9.206 21.282 -37.342 1.00 90.00 118 SER A O 1
ATOM 903 N N . ASP A 1 119 ? 7.245 20.333 -37.982 1.00 93.06 119 ASP A N 1
ATOM 904 C CA . ASP A 1 119 ? 6.394 20.855 -36.909 1.00 93.06 119 ASP A CA 1
ATOM 905 C C . ASP A 1 119 ? 5.811 19.716 -36.039 1.00 93.06 119 ASP A C 1
ATOM 907 O O . ASP A 1 119 ? 4.801 19.103 -36.398 1.00 93.06 119 ASP A O 1
ATOM 911 N N . PRO A 1 120 ? 6.391 19.452 -34.851 1.00 92.69 120 PRO A N 1
ATOM 912 C CA . PRO A 1 120 ? 5.900 18.431 -33.923 1.00 92.69 120 PRO A CA 1
ATOM 913 C C . PRO A 1 120 ? 4.563 18.807 -33.260 1.00 92.69 120 PRO A C 1
ATOM 915 O O . PRO A 1 120 ? 3.909 17.950 -32.659 1.00 92.69 120 PRO A O 1
ATOM 918 N N . THR A 1 121 ? 4.152 20.077 -33.341 1.00 95.56 121 THR A N 1
ATOM 919 C CA . THR A 1 121 ? 2.888 20.576 -32.793 1.00 95.56 121 THR A CA 1
ATOM 920 C C . THR A 1 121 ? 1.762 20.571 -33.810 1.00 95.56 121 THR A C 1
ATOM 922 O O . THR A 1 121 ? 0.619 20.447 -33.394 1.00 95.56 121 THR A O 1
ATOM 925 N N . ASN A 1 122 ? 2.029 20.650 -35.115 1.00 96.00 122 ASN A N 1
ATOM 926 C CA . ASN A 1 122 ? 1.009 20.579 -36.172 1.00 96.00 122 ASN A CA 1
ATOM 927 C C . ASN A 1 122 ? 1.498 19.693 -37.326 1.00 96.00 122 ASN A C 1
ATOM 929 O O . ASN A 1 122 ? 1.840 20.199 -38.396 1.00 96.00 122 ASN A O 1
ATOM 933 N N . PRO A 1 123 ? 1.549 18.366 -37.120 1.00 96.38 123 PRO A N 1
ATOM 934 C CA . PRO A 1 123 ? 2.067 17.461 -38.133 1.00 96.38 123 PRO A CA 1
ATOM 935 C C . PRO A 1 123 ? 1.166 17.452 -39.372 1.00 96.38 123 PRO A C 1
ATOM 937 O O . PRO A 1 123 ? -0.061 17.367 -39.268 1.00 96.38 123 PRO A O 1
ATOM 940 N N . THR A 1 124 ? 1.777 17.517 -40.551 1.00 96.75 124 THR A N 1
ATOM 941 C CA . THR A 1 124 ? 1.077 17.551 -41.838 1.00 96.75 124 THR A CA 1
ATOM 942 C C . THR A 1 124 ? 0.495 16.175 -42.194 1.00 96.75 124 THR A C 1
ATOM 944 O O . THR A 1 124 ? 1.177 15.157 -42.023 1.00 96.75 124 THR A O 1
ATOM 947 N N . PRO A 1 125 ? -0.749 16.094 -42.710 1.00 97.69 125 PRO A N 1
ATOM 948 C CA . PRO A 1 125 ? -1.271 14.860 -43.292 1.00 97.69 125 PRO A CA 1
ATOM 949 C C . PRO A 1 125 ? -0.322 14.303 -44.362 1.00 97.69 125 PRO A C 1
ATOM 951 O O . PRO A 1 125 ? 0.254 15.057 -45.139 1.00 97.69 125 PRO A O 1
ATOM 954 N N . GLY A 1 126 ? -0.150 12.984 -44.388 1.00 96.38 126 GLY A N 1
ATOM 955 C CA . GLY A 1 126 ? 0.872 12.289 -45.181 1.00 96.38 126 GLY A CA 1
ATOM 956 C C . GLY A 1 126 ? 2.150 11.939 -44.406 1.00 96.38 126 GLY A C 1
ATOM 957 O O . GLY A 1 126 ? 2.864 11.033 -44.829 1.00 96.38 126 GLY A O 1
ATOM 958 N N . THR A 1 127 ? 2.408 12.561 -43.247 1.00 98.56 127 THR A N 1
ATOM 959 C CA . THR A 1 127 ? 3.560 12.222 -42.383 1.00 98.56 127 THR A CA 1
ATOM 960 C C . THR A 1 127 ? 3.254 11.100 -41.391 1.00 98.56 127 THR A C 1
ATOM 962 O O . THR A 1 127 ? 2.090 10.839 -41.054 1.00 98.56 127 THR A O 1
ATOM 965 N N . LEU A 1 128 ? 4.312 10.467 -40.867 1.00 98.44 128 LEU A N 1
ATOM 966 C CA . LEU A 1 128 ? 4.209 9.469 -39.798 1.00 98.44 128 LEU A CA 1
ATOM 967 C C . LEU A 1 128 ? 3.664 10.079 -38.497 1.00 98.44 128 LEU A C 1
ATOM 969 O O . LEU A 1 128 ? 2.780 9.486 -37.879 1.00 98.44 128 LEU A O 1
ATOM 973 N N . ARG A 1 129 ? 4.129 11.276 -38.099 1.00 98.00 129 ARG A N 1
ATOM 974 C CA . ARG A 1 129 ? 3.658 11.942 -36.871 1.00 98.00 129 ARG A CA 1
ATOM 975 C C . ARG A 1 129 ? 2.167 12.235 -36.918 1.00 98.00 129 ARG A C 1
ATOM 977 O O . ARG A 1 129 ? 1.482 12.021 -35.924 1.00 98.00 129 ARG A O 1
ATOM 984 N N . HIS A 1 130 ? 1.650 12.665 -38.067 1.00 98.31 130 HIS A N 1
ATOM 985 C CA . HIS A 1 130 ? 0.214 12.855 -38.223 1.00 98.31 130 HIS A CA 1
ATOM 986 C C . HIS A 1 130 ? -0.542 11.528 -38.076 1.00 98.31 130 HIS A C 1
ATOM 988 O O . HIS A 1 130 ? -1.576 11.490 -37.417 1.00 98.31 130 HIS A O 1
ATOM 994 N N . ALA A 1 131 ? -0.029 10.432 -38.638 1.00 98.31 131 ALA A N 1
ATOM 995 C CA . ALA A 1 131 ? -0.686 9.128 -38.594 1.00 98.31 131 ALA A CA 1
ATOM 996 C C . ALA A 1 131 ? -0.810 8.562 -37.167 1.00 98.31 131 ALA A C 1
ATOM 998 O O . ALA A 1 131 ? -1.884 8.128 -36.748 1.00 98.31 131 ALA A O 1
ATOM 999 N N . VAL A 1 132 ? 0.282 8.572 -36.396 1.00 98.25 132 VAL A N 1
ATOM 1000 C CA . VAL A 1 132 ? 0.342 7.869 -35.100 1.00 98.25 132 VAL A CA 1
ATOM 1001 C C . VAL A 1 132 ? -0.498 8.521 -34.003 1.00 98.25 132 VAL A C 1
ATOM 1003 O O . VAL A 1 132 ? -0.881 7.841 -33.053 1.00 98.25 132 VAL A O 1
ATOM 1006 N N . ILE A 1 133 ? -0.830 9.807 -34.135 1.00 97.62 133 ILE A N 1
ATOM 1007 C CA . ILE A 1 133 ? -1.605 10.530 -33.121 1.00 97.62 133 ILE A CA 1
ATOM 1008 C C . ILE A 1 133 ? -3.119 10.381 -33.290 1.00 97.62 133 ILE A C 1
ATOM 1010 O O . ILE A 1 133 ? -3.841 10.710 -32.353 1.00 97.62 133 ILE A O 1
ATOM 1014 N N . GLN A 1 134 ? -3.616 9.903 -34.439 1.00 98.00 134 GLN A N 1
ATOM 1015 C CA . GLN A 1 134 ? -5.057 9.876 -34.736 1.00 98.00 134 GLN A CA 1
ATOM 1016 C C . GLN A 1 134 ? -5.867 9.068 -33.713 1.00 98.00 134 GLN A C 1
ATOM 1018 O O . GLN A 1 134 ? -5.346 8.148 -33.076 1.00 98.00 134 GLN A O 1
ATOM 1023 N N . PHE A 1 135 ? -7.146 9.410 -33.538 1.00 96.44 135 PHE A N 1
ATOM 1024 C CA . PHE A 1 135 ? -8.012 8.719 -32.575 1.00 96.44 135 PHE A CA 1
ATOM 1025 C C . PHE A 1 135 ? -8.430 7.336 -33.069 1.00 96.44 135 PHE A C 1
ATOM 1027 O O . PHE A 1 135 ? -8.488 6.387 -32.289 1.00 96.44 135 PHE A O 1
ATOM 1034 N N . GLU A 1 136 ? -8.724 7.218 -34.359 1.00 96.00 136 GLU A N 1
ATOM 1035 C CA . GLU A 1 136 ? -9.156 5.978 -34.974 1.00 96.00 136 GLU A CA 1
ATOM 1036 C C . GLU A 1 136 ? -8.018 4.947 -35.056 1.00 96.00 136 GLU A C 1
ATOM 1038 O O . GLU A 1 136 ? -6.836 5.308 -35.139 1.00 96.00 136 GLU A O 1
ATOM 1043 N N . PRO A 1 137 ? -8.346 3.645 -35.051 1.00 98.31 137 PRO A N 1
ATOM 1044 C CA . PRO A 1 137 ? -7.376 2.610 -35.363 1.00 98.31 137 PRO A CA 1
ATOM 1045 C C . PRO A 1 137 ? -6.798 2.822 -36.764 1.00 98.31 137 PRO A C 1
ATOM 1047 O O . PRO A 1 137 ? -7.558 2.997 -37.720 1.00 98.31 137 PRO A O 1
ATOM 1050 N N . LEU A 1 138 ? -5.470 2.784 -36.897 1.00 98.56 138 LEU A N 1
ATOM 1051 C CA . LEU A 1 138 ? -4.798 2.944 -38.190 1.00 98.56 138 LEU A CA 1
ATOM 1052 C C . LEU A 1 138 ? -3.722 1.886 -38.405 1.00 98.56 138 LEU A C 1
ATOM 1054 O O . LEU A 1 138 ? -2.859 1.667 -37.549 1.00 98.56 138 LEU A O 1
ATOM 1058 N N . TRP A 1 139 ? -3.759 1.282 -39.593 1.00 98.69 139 TRP A N 1
ATOM 1059 C CA . TRP A 1 139 ? -2.690 0.437 -40.109 1.00 98.69 139 TRP A CA 1
ATOM 1060 C C . TRP A 1 139 ? -1.783 1.282 -41.005 1.00 98.69 139 TRP A C 1
ATOM 1062 O O . TRP A 1 139 ? -2.133 1.592 -42.143 1.00 98.69 139 TRP A O 1
ATOM 1072 N N . ILE A 1 140 ? -0.648 1.711 -40.467 1.00 98.81 140 ILE A N 1
ATOM 1073 C CA . ILE A 1 140 ? 0.237 2.696 -41.085 1.00 98.81 140 ILE A CA 1
ATOM 1074 C C . ILE A 1 140 ? 1.280 1.963 -41.928 1.00 98.81 140 ILE A C 1
ATOM 1076 O O . ILE A 1 140 ? 2.041 1.157 -41.399 1.00 98.81 140 ILE A O 1
ATOM 1080 N N . ILE A 1 141 ? 1.310 2.252 -43.228 1.00 98.38 141 ILE A N 1
ATOM 1081 C CA . ILE A 1 141 ? 2.289 1.731 -44.193 1.00 98.38 141 ILE A CA 1
ATOM 1082 C C . ILE A 1 141 ? 3.038 2.882 -44.864 1.00 98.38 141 ILE A C 1
ATOM 1084 O O . ILE A 1 141 ? 2.668 4.044 -44.708 1.00 98.38 141 ILE A O 1
ATOM 1088 N N . PHE A 1 142 ? 4.056 2.561 -45.655 1.00 98.12 142 PHE A N 1
ATOM 1089 C CA . PHE A 1 142 ? 4.927 3.541 -46.300 1.00 98.12 142 PHE A CA 1
ATOM 1090 C C . PHE A 1 142 ? 4.872 3.373 -47.819 1.00 98.12 142 PHE A C 1
ATOM 1092 O O . PHE A 1 142 ? 4.856 2.248 -48.318 1.00 98.12 142 PHE A O 1
ATOM 1099 N N . SER A 1 143 ? 4.798 4.483 -48.559 1.00 97.31 143 SER A N 1
ATOM 1100 C CA . SER A 1 143 ? 4.685 4.454 -50.026 1.00 97.31 143 SER A CA 1
ATOM 1101 C C . SER A 1 143 ? 5.989 4.101 -50.744 1.00 97.31 143 SER A C 1
ATOM 1103 O O . SER A 1 143 ? 5.953 3.732 -51.914 1.00 97.31 143 SER A O 1
ATOM 1105 N N . ALA A 1 144 ? 7.126 4.282 -50.075 1.00 94.69 144 ALA A N 1
ATOM 1106 C CA . ALA A 1 144 ? 8.473 4.053 -50.585 1.00 94.69 144 ALA A CA 1
ATOM 1107 C C . ALA A 1 144 ? 9.448 3.903 -49.407 1.00 94.69 144 ALA A C 1
ATOM 1109 O O . ALA A 1 144 ? 9.055 4.086 -48.252 1.00 94.69 144 ALA A O 1
ATOM 1110 N N . ASP A 1 145 ? 10.713 3.622 -49.709 1.00 96.25 145 ASP A N 1
ATOM 1111 C CA . ASP A 1 145 ? 11.806 3.682 -48.738 1.00 96.25 145 ASP A CA 1
ATOM 1112 C C . ASP A 1 145 ? 11.900 5.088 -48.128 1.00 96.25 145 ASP A C 1
ATOM 1114 O O . ASP A 1 145 ? 11.804 6.096 -48.834 1.00 96.25 145 ASP A O 1
ATOM 1118 N N . MET A 1 146 ? 12.076 5.171 -46.809 1.00 96.31 146 MET A N 1
ATOM 1119 C CA . MET A 1 146 ? 12.054 6.442 -46.084 1.00 96.31 146 MET A CA 1
ATOM 1120 C C . MET A 1 146 ? 13.097 6.484 -44.978 1.00 96.31 146 MET A C 1
ATOM 1122 O O . MET A 1 146 ? 13.231 5.552 -44.191 1.00 96.31 146 MET A O 1
ATOM 1126 N N . ASN A 1 147 ? 13.772 7.628 -44.866 1.00 97.19 147 ASN A N 1
ATOM 1127 C CA . ASN A 1 147 ? 14.559 7.983 -43.692 1.00 97.19 147 ASN A CA 1
ATOM 1128 C C . ASN A 1 147 ? 13.861 9.125 -42.948 1.00 97.19 147 ASN A C 1
ATOM 1130 O O . ASN A 1 147 ? 13.912 10.285 -43.363 1.00 97.19 147 ASN A O 1
ATOM 1134 N N . ILE A 1 148 ? 13.176 8.776 -41.866 1.00 98.31 148 ILE A N 1
ATOM 1135 C CA . ILE A 1 148 ? 12.390 9.684 -41.040 1.00 98.31 148 ILE A CA 1
ATOM 1136 C C . ILE A 1 148 ? 13.273 10.134 -39.881 1.00 98.31 148 ILE A C 1
ATOM 1138 O O . ILE A 1 148 ? 13.498 9.406 -38.912 1.00 98.31 148 ILE A O 1
ATOM 1142 N N . LYS A 1 149 ? 13.787 11.359 -39.992 1.00 98.00 149 LYS A N 1
ATOM 1143 C CA . LYS A 1 149 ? 14.575 11.997 -38.939 1.00 98.00 149 LYS A CA 1
ATOM 1144 C C . LYS A 1 149 ? 13.664 12.846 -38.063 1.00 98.00 149 LYS A C 1
ATOM 1146 O O . LYS A 1 149 ? 13.324 13.973 -38.421 1.00 98.00 149 LYS A O 1
ATOM 1151 N N . LEU A 1 150 ? 13.297 12.300 -36.914 1.00 97.94 150 LEU A N 1
ATOM 1152 C CA . LEU A 1 150 ? 12.423 12.945 -35.947 1.00 97.94 150 LEU A CA 1
ATOM 1153 C C . LEU A 1 150 ? 13.124 14.127 -35.278 1.00 97.94 150 LEU A C 1
ATOM 1155 O O . LEU A 1 150 ? 14.319 14.078 -34.961 1.00 97.94 150 LEU A O 1
ATOM 1159 N N . LYS A 1 151 ? 12.368 15.199 -35.051 1.00 95.31 151 LYS A N 1
ATOM 1160 C CA . LYS A 1 151 ? 12.853 16.383 -34.332 1.00 95.31 151 LYS A CA 1
ATOM 1161 C C . LYS A 1 151 ? 12.792 16.185 -32.815 1.00 95.31 151 LYS A C 1
ATOM 1163 O O . LYS A 1 151 ? 13.699 16.620 -32.112 1.00 95.31 151 LYS A O 1
ATOM 1168 N N . TYR A 1 152 ? 11.742 15.511 -32.352 1.00 96.38 152 TYR A N 1
ATOM 1169 C CA . TYR A 1 152 ? 11.488 15.129 -30.962 1.00 96.38 152 TYR A CA 1
ATOM 1170 C C . TYR A 1 152 ? 10.772 13.775 -30.910 1.00 96.38 152 TYR A C 1
ATOM 1172 O O . TYR A 1 152 ? 10.309 13.294 -31.949 1.00 96.38 152 TYR A O 1
ATOM 1180 N N . GLU A 1 153 ? 10.601 13.219 -29.709 1.00 95.00 153 GLU A N 1
ATOM 1181 C CA . GLU A 1 153 ? 9.872 11.967 -29.465 1.00 95.00 153 GLU A CA 1
ATOM 1182 C C . GLU A 1 153 ? 8.564 11.862 -30.272 1.00 95.00 153 GLU A C 1
ATOM 1184 O O . GLU A 1 153 ? 7.741 12.786 -30.331 1.00 95.00 153 GLU A O 1
ATOM 1189 N N . LEU A 1 154 ? 8.369 10.722 -30.928 1.00 97.56 154 LEU A N 1
ATOM 1190 C CA . LEU A 1 154 ? 7.169 10.352 -31.663 1.00 97.56 154 LEU A CA 1
ATOM 1191 C C . LEU A 1 154 ? 6.190 9.676 -30.701 1.00 97.56 154 LEU A C 1
ATOM 1193 O O . LEU A 1 154 ? 6.269 8.471 -30.462 1.00 97.56 154 LEU A O 1
ATOM 1197 N N . ILE A 1 155 ? 5.263 10.465 -30.157 1.00 97.12 155 ILE A N 1
ATOM 1198 C CA . ILE A 1 155 ? 4.237 9.975 -29.232 1.00 97.12 155 ILE A CA 1
ATOM 1199 C C . ILE A 1 155 ? 3.151 9.223 -30.009 1.00 97.12 155 ILE A C 1
ATOM 1201 O O . ILE A 1 155 ? 2.509 9.791 -30.896 1.00 97.12 155 ILE A O 1
ATOM 1205 N N . ILE A 1 156 ? 2.931 7.954 -29.665 1.00 97.44 156 ILE A N 1
ATOM 1206 C CA . ILE A 1 156 ? 1.961 7.080 -30.340 1.00 97.44 156 ILE A CA 1
ATOM 1207 C C . ILE A 1 156 ? 0.656 6.992 -29.533 1.00 97.44 156 ILE A C 1
ATOM 1209 O O . ILE A 1 156 ? 0.678 6.757 -28.327 1.00 97.44 156 ILE A O 1
ATOM 1213 N N . ASN A 1 157 ? -0.493 7.140 -30.203 1.00 97.12 157 ASN A N 1
ATOM 1214 C CA . ASN A 1 157 ? -1.823 6.959 -29.609 1.00 97.12 157 ASN A CA 1
ATOM 1215 C C . ASN A 1 157 ? -2.295 5.488 -29.709 1.00 97.12 157 ASN A C 1
ATOM 1217 O O . ASN A 1 157 ? -1.698 4.677 -30.406 1.00 97.12 157 ASN A O 1
ATOM 1221 N N . ASN A 1 158 ? -3.386 5.126 -29.033 1.00 97.50 158 ASN A N 1
ATOM 1222 C CA . ASN A 1 158 ? -3.939 3.766 -29.002 1.00 97.50 158 ASN A CA 1
ATOM 1223 C C . ASN A 1 158 ? -4.251 3.196 -30.403 1.00 97.50 158 ASN A C 1
ATOM 1225 O O . ASN A 1 158 ? -4.592 3.942 -31.325 1.00 97.50 158 ASN A O 1
ATOM 1229 N N . PHE A 1 159 ? -4.237 1.863 -30.525 1.00 98.31 159 PHE A N 1
ATOM 1230 C CA . PHE A 1 159 ? -4.653 1.121 -31.726 1.00 98.31 159 PHE A CA 1
ATOM 1231 C C . PHE A 1 159 ? -3.895 1.520 -33.000 1.00 98.31 159 PHE A C 1
ATOM 1233 O O . PHE A 1 159 ? -4.481 1.936 -34.004 1.00 98.31 159 PHE A O 1
ATOM 1240 N N . LYS A 1 160 ? -2.566 1.420 -32.960 1.00 98.75 160 LYS A N 1
ATOM 1241 C CA . LYS A 1 160 ? -1.701 1.752 -34.100 1.00 98.75 160 LYS A CA 1
ATOM 1242 C C . LYS A 1 160 ? -0.849 0.560 -34.489 1.00 98.75 160 LYS A C 1
ATOM 1244 O O . LYS A 1 160 ? -0.268 -0.099 -33.630 1.00 98.75 160 LYS A O 1
ATOM 1249 N N . THR A 1 161 ? -0.765 0.312 -35.790 1.00 98.88 161 THR A N 1
ATOM 1250 C CA . THR A 1 161 ? 0.275 -0.542 -36.364 1.00 98.88 161 THR A CA 1
ATOM 1251 C C . THR A 1 161 ? 1.190 0.321 -37.214 1.00 98.88 161 THR A C 1
ATOM 1253 O O . THR A 1 161 ? 0.696 0.974 -38.127 1.00 98.88 161 THR A O 1
ATOM 1256 N N . ILE A 1 162 ? 2.495 0.301 -36.949 1.00 98.81 162 ILE A N 1
ATOM 1257 C CA . ILE A 1 162 ? 3.520 0.795 -37.876 1.00 98.81 162 ILE A CA 1
ATOM 1258 C C . ILE A 1 162 ? 4.065 -0.428 -38.614 1.00 98.81 162 ILE A C 1
ATOM 1260 O O . ILE A 1 162 ? 4.718 -1.265 -38.001 1.00 98.81 162 ILE A O 1
ATOM 1264 N N . ASP A 1 163 ? 3.746 -0.559 -39.900 1.00 98.44 163 ASP A N 1
ATOM 1265 C CA . ASP A 1 163 ? 4.081 -1.711 -40.742 1.00 98.44 163 ASP A CA 1
ATOM 1266 C C . ASP A 1 163 ? 4.997 -1.280 -41.892 1.00 98.44 163 ASP A C 1
ATOM 1268 O O . ASP A 1 163 ? 4.543 -0.763 -42.916 1.00 98.44 163 ASP A O 1
ATOM 1272 N N . GLY A 1 164 ? 6.297 -1.520 -41.731 1.00 97.06 164 GLY A N 1
ATOM 1273 C CA . GLY A 1 164 ? 7.301 -1.220 -42.748 1.00 97.06 164 GLY A CA 1
ATOM 1274 C C . GLY A 1 164 ? 7.394 -2.253 -43.873 1.00 97.06 164 GLY A C 1
ATOM 1275 O O . GLY A 1 164 ? 8.275 -2.143 -44.715 1.00 97.06 164 GLY A O 1
ATOM 1276 N N . ARG A 1 165 ? 6.547 -3.292 -43.942 1.00 94.00 165 ARG A N 1
ATOM 1277 C CA . ARG A 1 165 ? 6.675 -4.301 -45.013 1.00 94.00 165 ARG A CA 1
ATOM 1278 C C . ARG A 1 165 ? 6.476 -3.682 -46.393 1.00 94.00 165 ARG A C 1
ATOM 1280 O O . ARG A 1 165 ? 5.438 -3.071 -46.666 1.00 94.00 165 ARG A O 1
ATOM 1287 N N . GLY A 1 166 ? 7.417 -3.959 -47.291 1.00 90.00 166 GLY A N 1
ATOM 1288 C CA . GLY A 1 166 ? 7.421 -3.451 -48.665 1.00 90.00 166 GLY A CA 1
ATOM 1289 C C . GLY A 1 166 ? 8.155 -2.121 -48.848 1.00 90.00 166 GLY A C 1
ATOM 1290 O O . GLY A 1 166 ? 8.164 -1.618 -49.965 1.00 90.00 166 GLY A O 1
ATOM 1291 N N . ALA A 1 167 ? 8.767 -1.579 -47.793 1.00 92.88 167 ALA A N 1
ATOM 1292 C CA . ALA A 1 167 ? 9.617 -0.396 -47.842 1.00 92.88 167 ALA A CA 1
ATOM 1293 C C . ALA A 1 167 ? 10.778 -0.531 -46.845 1.00 92.88 167 ALA A C 1
ATOM 1295 O O . ALA A 1 167 ? 10.634 -1.141 -45.787 1.00 92.88 167 ALA A O 1
ATOM 1296 N N . ASN A 1 168 ? 11.923 0.068 -47.150 1.00 94.56 168 ASN A N 1
ATOM 1297 C CA . ASN A 1 168 ? 13.016 0.204 -46.201 1.00 94.56 168 ASN A CA 1
ATOM 1298 C C . ASN A 1 168 ? 12.844 1.490 -45.378 1.00 94.56 168 ASN A C 1
ATOM 1300 O O . ASN A 1 168 ? 13.084 2.596 -45.867 1.00 94.56 168 ASN A O 1
ATOM 1304 N N . VAL A 1 169 ? 12.389 1.348 -44.132 1.00 97.81 169 VAL A N 1
ATOM 1305 C CA . VAL A 1 169 ? 12.000 2.475 -43.274 1.00 97.81 169 VAL A CA 1
ATOM 1306 C C . VAL A 1 169 ? 12.969 2.614 -42.110 1.00 97.81 169 VAL A C 1
ATOM 1308 O O . VAL A 1 169 ? 13.067 1.727 -41.263 1.00 97.81 169 VAL A O 1
ATOM 1311 N N . HIS A 1 170 ? 13.633 3.762 -42.044 1.00 98.25 170 HIS A N 1
ATOM 1312 C CA . HIS A 1 170 ? 14.552 4.144 -40.981 1.00 98.25 170 HIS A CA 1
ATOM 1313 C C . HIS A 1 170 ? 13.953 5.266 -40.133 1.00 98.25 170 HIS A C 1
ATOM 1315 O O . HIS A 1 170 ? 13.527 6.290 -40.665 1.00 98.25 170 HIS A O 1
ATOM 1321 N N . ILE A 1 171 ? 13.952 5.091 -38.813 1.00 98.44 171 ILE A N 1
ATOM 1322 C CA . ILE A 1 171 ? 13.557 6.101 -37.830 1.00 98.44 171 ILE A CA 1
ATOM 1323 C C . ILE A 1 171 ? 14.786 6.477 -37.004 1.00 98.44 171 ILE A C 1
ATOM 1325 O O . ILE A 1 171 ? 15.420 5.623 -36.381 1.00 98.44 171 ILE A O 1
ATOM 1329 N N . THR A 1 172 ? 15.130 7.765 -37.028 1.00 98.00 172 THR A N 1
ATOM 1330 C CA . THR A 1 172 ? 16.327 8.324 -36.381 1.00 98.00 172 THR A CA 1
ATOM 1331 C C . THR A 1 172 ? 16.023 9.690 -35.756 1.00 98.00 172 THR A C 1
ATOM 1333 O O . THR A 1 172 ? 14.944 10.243 -35.964 1.00 98.00 172 THR A O 1
ATOM 1336 N N . GLY A 1 173 ? 16.977 10.291 -35.037 1.00 94.44 173 GLY A N 1
ATOM 1337 C CA . GLY A 1 173 ? 16.873 11.689 -34.598 1.00 94.44 173 GLY A CA 1
ATOM 1338 C C . GLY A 1 173 ? 16.528 11.854 -33.119 1.00 94.44 173 GLY A C 1
ATOM 1339 O O . GLY A 1 173 ? 17.069 11.142 -32.282 1.00 94.44 173 GLY A O 1
ATOM 1340 N N . GLY A 1 174 ? 15.719 12.858 -32.778 1.00 90.75 174 GLY A N 1
ATOM 1341 C CA . GLY A 1 174 ? 15.392 13.201 -31.393 1.00 90.75 174 GLY A CA 1
ATOM 1342 C C . GLY A 1 174 ? 14.330 12.278 -30.799 1.00 90.75 174 GLY A C 1
ATOM 1343 O O . GLY A 1 174 ? 13.230 12.219 -31.336 1.00 90.75 174 GLY A O 1
ATOM 1344 N N . GLY A 1 175 ? 14.651 11.570 -29.712 1.00 78.50 175 GLY A N 1
ATOM 1345 C CA . GLY A 1 175 ? 13.697 10.854 -28.854 1.00 78.50 175 GLY A CA 1
ATOM 1346 C C . GLY A 1 175 ? 12.993 9.627 -29.455 1.00 78.50 175 GLY A C 1
ATOM 1347 O O . GLY A 1 175 ? 12.340 8.895 -28.729 1.00 78.50 175 GLY A O 1
ATOM 1348 N N . CYS A 1 176 ? 13.128 9.389 -30.762 1.00 97.00 176 CYS A N 1
ATOM 1349 C CA . CYS A 1 176 ? 12.567 8.249 -31.493 1.00 97.00 176 CYS A CA 1
ATOM 1350 C C . CYS A 1 176 ? 11.122 7.899 -31.102 1.00 97.00 176 CYS A C 1
ATOM 1352 O O . CYS A 1 176 ? 10.259 8.752 -31.284 1.00 97.00 176 CYS A O 1
ATOM 1354 N N . ILE A 1 177 ? 10.808 6.673 -30.669 1.00 98.50 177 ILE A N 1
ATOM 1355 C CA . ILE A 1 177 ? 9.422 6.225 -30.462 1.00 98.50 177 ILE A CA 1
ATOM 1356 C C . ILE A 1 177 ? 9.076 6.174 -28.974 1.00 98.50 177 ILE A C 1
ATOM 1358 O O . ILE A 1 177 ? 9.724 5.452 -28.221 1.00 98.50 177 ILE A O 1
ATOM 1362 N N . THR A 1 178 ? 7.959 6.804 -28.596 1.00 98.12 178 THR A N 1
ATOM 1363 C CA . THR A 1 178 ? 7.466 6.799 -27.211 1.00 98.12 178 THR A CA 1
ATOM 1364 C C . THR A 1 178 ? 6.012 6.326 -27.145 1.00 98.12 178 THR A C 1
ATOM 1366 O O . THR A 1 178 ? 5.093 6.935 -27.703 1.00 98.12 178 THR A O 1
ATOM 1369 N N . ILE A 1 179 ? 5.795 5.221 -26.433 1.00 98.38 179 ILE A N 1
ATOM 1370 C CA . ILE A 1 179 ? 4.498 4.601 -26.151 1.00 98.38 179 ILE A CA 1
ATOM 1371 C C . ILE A 1 179 ? 4.157 4.889 -24.684 1.00 98.38 179 ILE A C 1
ATOM 1373 O O . ILE A 1 179 ? 4.681 4.239 -23.784 1.00 98.38 179 ILE A O 1
ATOM 1377 N N . HIS A 1 180 ? 3.299 5.878 -24.431 1.00 96.06 180 HIS A N 1
ATOM 1378 C CA . HIS A 1 180 ? 3.054 6.388 -23.078 1.00 96.06 180 HIS A CA 1
ATOM 1379 C C . HIS A 1 180 ? 1.560 6.403 -22.726 1.00 96.06 180 HIS A C 1
ATOM 1381 O O . HIS A 1 180 ? 0.784 7.125 -23.351 1.00 96.06 180 HIS A O 1
ATOM 1387 N N . SER A 1 181 ? 1.168 5.635 -21.703 1.00 95.25 181 SER A N 1
ATOM 1388 C CA . SER A 1 181 ? -0.217 5.478 -21.222 1.00 95.25 181 SER A CA 1
ATOM 1389 C C . SER A 1 181 ? -1.226 5.067 -22.311 1.00 95.25 181 SER A C 1
ATOM 1391 O O . SER A 1 181 ? -2.355 5.566 -22.359 1.00 95.25 181 SER A O 1
ATOM 1393 N N . VAL A 1 182 ? -0.839 4.144 -23.202 1.00 96.88 182 VAL A N 1
ATOM 1394 C CA . VAL A 1 182 ? -1.682 3.651 -24.311 1.00 96.88 182 VAL A CA 1
ATOM 1395 C C . VAL A 1 182 ? -1.711 2.121 -24.401 1.00 96.88 182 VAL A C 1
ATOM 1397 O O . VAL A 1 182 ? -1.043 1.397 -23.662 1.00 96.88 182 VAL A O 1
ATOM 1400 N N . SER A 1 183 ? -2.547 1.595 -25.296 1.00 97.38 183 SER A N 1
ATOM 1401 C CA . SER A 1 183 ? -2.694 0.160 -25.518 1.00 97.38 183 SER A CA 1
ATOM 1402 C C . SER A 1 183 ? -2.918 -0.226 -26.979 1.00 97.38 183 SER A C 1
ATOM 1404 O O . SER A 1 183 ? -3.394 0.585 -27.777 1.00 97.38 183 SER A O 1
ATOM 1406 N N . ASN A 1 184 ? -2.648 -1.499 -27.290 1.00 98.06 184 ASN A N 1
ATOM 1407 C CA . ASN A 1 184 ? -2.817 -2.116 -28.613 1.00 98.06 184 ASN A CA 1
ATOM 1408 C C . ASN A 1 184 ? -1.922 -1.467 -29.674 1.00 98.06 184 ASN A C 1
ATOM 1410 O O . ASN A 1 184 ? -2.413 -0.828 -30.602 1.00 98.06 184 ASN A O 1
ATOM 1414 N N . ILE A 1 185 ? -0.609 -1.638 -29.533 1.00 98.81 185 ILE A N 1
ATOM 1415 C CA . ILE A 1 185 ? 0.381 -1.109 -30.478 1.00 98.81 185 ILE A CA 1
ATOM 1416 C C . ILE A 1 185 ? 1.159 -2.265 -31.102 1.00 98.81 185 ILE A C 1
ATOM 1418 O O . ILE A 1 185 ? 1.625 -3.149 -30.384 1.00 98.81 185 ILE A O 1
ATOM 1422 N N . ILE A 1 186 ? 1.317 -2.236 -32.425 1.00 98.88 186 ILE A N 1
ATOM 1423 C CA . ILE A 1 186 ? 2.219 -3.123 -33.165 1.00 98.88 186 ILE A CA 1
ATOM 1424 C C . ILE A 1 186 ? 3.265 -2.258 -33.873 1.00 98.88 186 ILE A C 1
ATOM 1426 O O . ILE A 1 186 ? 2.916 -1.330 -34.604 1.00 98.88 186 ILE A O 1
ATOM 1430 N N . ILE A 1 187 ? 4.543 -2.567 -33.682 1.00 98.88 187 ILE A N 1
ATOM 1431 C CA . ILE A 1 187 ? 5.650 -1.975 -34.437 1.00 98.88 187 ILE A CA 1
ATOM 1432 C C . ILE A 1 187 ? 6.330 -3.114 -35.178 1.00 98.88 187 ILE A C 1
ATOM 1434 O O . ILE A 1 187 ? 6.855 -4.026 -34.544 1.00 98.88 187 ILE A O 1
ATOM 1438 N N . HIS A 1 188 ? 6.280 -3.070 -36.506 1.00 98.56 188 HIS A N 1
ATOM 1439 C CA . HIS A 1 188 ? 6.700 -4.180 -37.340 1.00 98.56 188 HIS A CA 1
ATOM 1440 C C . HIS A 1 188 ? 7.551 -3.747 -38.537 1.00 98.56 188 HIS A C 1
ATOM 1442 O O . HIS A 1 188 ? 7.165 -2.854 -39.295 1.00 98.56 188 HIS A O 1
ATOM 1448 N N . ASN A 1 189 ? 8.665 -4.451 -38.751 1.00 97.81 189 ASN A N 1
ATOM 1449 C CA . ASN A 1 189 ? 9.505 -4.346 -39.948 1.00 97.81 189 ASN A CA 1
ATOM 1450 C C . ASN A 1 189 ? 10.103 -2.949 -40.208 1.00 97.81 189 ASN A C 1
ATOM 1452 O O . ASN A 1 189 ? 10.020 -2.443 -41.326 1.00 97.81 189 ASN A O 1
ATOM 1456 N N . ILE A 1 190 ? 10.696 -2.318 -39.188 1.00 98.31 190 ILE A N 1
ATOM 1457 C CA . ILE A 1 190 ? 11.366 -1.009 -39.310 1.00 98.31 190 ILE A CA 1
ATOM 1458 C C . ILE A 1 190 ? 12.767 -0.995 -38.677 1.00 98.31 190 ILE A C 1
ATOM 1460 O O . ILE A 1 190 ? 13.060 -1.755 -37.749 1.00 98.31 190 ILE A O 1
ATOM 1464 N N . HIS A 1 191 ? 13.626 -0.092 -39.153 1.00 98.50 191 HIS A N 1
ATOM 1465 C CA . HIS A 1 191 ? 14.923 0.213 -38.552 1.00 98.50 191 HIS A CA 1
ATOM 1466 C C . HIS A 1 191 ? 14.791 1.389 -37.574 1.00 98.50 191 HIS A C 1
ATOM 1468 O O . HIS A 1 191 ? 14.295 2.450 -37.950 1.00 98.50 191 HIS A O 1
ATOM 1474 N N . VAL A 1 192 ? 15.279 1.239 -36.340 1.00 98.56 192 VAL A N 1
ATOM 1475 C CA . VAL A 1 192 ? 15.325 2.314 -35.331 1.00 98.56 192 VAL A CA 1
ATOM 1476 C C . VAL A 1 192 ? 16.760 2.468 -34.845 1.00 98.56 192 VAL A C 1
ATOM 1478 O O . VAL A 1 192 ? 17.324 1.541 -34.266 1.00 98.56 192 VAL A O 1
ATOM 1481 N N . HIS A 1 193 ? 17.389 3.608 -35.127 1.00 98.19 193 HIS A N 1
ATOM 1482 C CA . HIS A 1 193 ? 18.809 3.790 -34.825 1.00 98.19 193 HIS A CA 1
ATOM 1483 C C . HIS A 1 193 ? 19.228 5.261 -34.755 1.00 98.19 193 HIS A C 1
ATOM 1485 O O . HIS A 1 193 ? 18.537 6.142 -35.259 1.00 98.19 193 HIS A O 1
ATOM 1491 N N . HIS A 1 194 ? 20.382 5.550 -34.146 1.00 98.00 194 HIS A N 1
ATOM 1492 C CA . HIS A 1 194 ? 20.887 6.924 -33.972 1.00 98.00 194 HIS A CA 1
ATOM 1493 C C . HIS A 1 194 ? 19.890 7.866 -33.278 1.00 98.00 194 HIS A C 1
ATOM 1495 O O . HIS A 1 194 ? 19.812 9.057 -33.605 1.00 98.00 194 HIS A O 1
ATOM 1501 N N . CYS A 1 195 ? 19.136 7.331 -32.317 1.00 97.88 195 CYS A N 1
ATOM 1502 C CA . CYS A 1 195 ? 18.252 8.100 -31.452 1.00 97.88 195 CYS A CA 1
ATOM 1503 C C . CYS A 1 195 ? 19.076 8.928 -30.460 1.00 97.88 195 CYS A C 1
ATOM 1505 O O . CYS A 1 195 ? 20.102 8.476 -29.947 1.00 97.88 195 CYS A O 1
ATOM 1507 N N . LYS A 1 196 ? 18.672 10.178 -30.240 1.00 96.94 196 LYS A N 1
ATOM 1508 C CA . LYS A 1 196 ? 19.394 11.168 -29.435 1.00 96.94 196 LYS A CA 1
ATOM 1509 C C . LYS A 1 196 ? 18.451 11.850 -28.443 1.00 96.94 196 LYS A C 1
ATOM 1511 O O . LYS A 1 196 ? 17.272 12.002 -28.762 1.00 96.94 196 LYS A O 1
ATOM 1516 N N . PRO A 1 197 ? 18.959 12.322 -27.293 1.00 96.50 197 PRO A N 1
ATOM 1517 C CA . PRO A 1 197 ? 18.187 13.114 -26.353 1.00 96.50 197 PRO A CA 1
ATOM 1518 C C . PRO A 1 197 ? 17.544 14.314 -27.041 1.00 96.50 197 PRO A C 1
ATOM 1520 O O . PRO A 1 197 ? 18.195 15.028 -27.809 1.00 96.50 197 PRO A O 1
ATOM 1523 N N . SER A 1 198 ? 16.266 14.533 -26.770 1.00 92.56 198 SER A N 1
ATOM 1524 C CA . SER A 1 198 ? 15.485 15.647 -27.298 1.00 92.56 198 SER A CA 1
ATOM 1525 C C . SER A 1 198 ? 14.338 15.938 -26.343 1.00 92.56 198 SER A C 1
ATOM 1527 O O . SER A 1 198 ? 13.942 15.063 -25.588 1.00 92.56 198 SER A O 1
ATOM 1529 N N . GLY A 1 199 ? 13.801 17.151 -26.339 1.00 87.94 199 GLY A N 1
ATOM 1530 C CA . GLY A 1 199 ? 12.689 17.471 -25.453 1.00 87.94 199 GLY A CA 1
ATOM 1531 C C . GLY A 1 199 ? 12.663 18.931 -25.061 1.00 87.94 199 GLY A C 1
ATOM 1532 O O . GLY A 1 199 ? 13.189 19.776 -25.791 1.00 87.94 199 GLY A O 1
ATOM 1533 N N . ASN A 1 200 ? 12.045 19.213 -23.913 1.00 91.00 200 ASN A N 1
ATOM 1534 C CA . ASN A 1 200 ? 11.707 20.565 -23.454 1.00 91.00 200 ASN A CA 1
ATOM 1535 C C . ASN A 1 200 ? 10.945 21.337 -24.537 1.00 91.00 200 ASN A C 1
ATOM 1537 O O . ASN A 1 200 ? 11.211 22.506 -24.825 1.00 91.00 200 ASN A O 1
ATOM 1541 N N . ALA A 1 201 ? 10.017 20.635 -25.183 1.00 92.62 201 ALA A N 1
ATOM 1542 C CA . ALA A 1 201 ? 9.299 21.104 -26.351 1.00 92.62 201 ALA A CA 1
ATOM 1543 C C . ALA A 1 201 ? 7.828 20.711 -26.271 1.00 92.62 201 ALA A C 1
ATOM 1545 O O . ALA A 1 201 ? 7.441 19.740 -25.621 1.00 92.62 201 ALA A O 1
ATOM 1546 N N . ASN A 1 202 ? 6.998 21.482 -26.963 1.00 95.50 202 ASN A N 1
ATOM 1547 C CA . ASN A 1 202 ? 5.597 21.140 -27.125 1.00 95.50 202 ASN A CA 1
ATOM 1548 C C . ASN A 1 202 ? 5.471 20.096 -28.238 1.00 95.50 202 ASN A C 1
ATOM 1550 O O . ASN A 1 202 ? 5.950 20.313 -29.351 1.00 95.50 202 ASN A O 1
ATOM 1554 N N . ILE A 1 203 ? 4.829 18.970 -27.934 1.00 95.69 203 ILE A N 1
ATOM 1555 C CA . ILE A 1 203 ? 4.648 17.850 -28.861 1.00 95.69 203 ILE A CA 1
ATOM 1556 C C . ILE A 1 203 ? 3.173 17.456 -28.862 1.00 95.69 203 ILE A C 1
ATOM 1558 O O . ILE A 1 203 ? 2.534 17.322 -27.809 1.00 95.69 203 ILE A O 1
ATOM 1562 N N . ARG A 1 204 ? 2.611 17.279 -30.060 1.00 94.69 204 ARG A N 1
ATOM 1563 C CA . ARG A 1 204 ? 1.249 16.776 -30.226 1.00 94.69 204 ARG A CA 1
ATOM 1564 C C . ARG A 1 204 ? 1.199 15.278 -29.920 1.00 94.69 204 ARG A C 1
ATOM 1566 O O . ARG A 1 204 ? 1.974 14.513 -30.480 1.00 94.69 204 ARG A O 1
ATOM 1573 N N . SER A 1 205 ? 0.270 14.875 -29.053 1.00 91.44 205 SER A N 1
ATOM 1574 C CA . SER A 1 205 ? 0.060 13.469 -28.645 1.00 91.44 205 SER A CA 1
ATOM 1575 C C . SER A 1 205 ? -1.292 12.904 -29.093 1.00 91.44 205 SER A C 1
ATOM 1577 O O . SER A 1 205 ? -1.432 11.697 -29.257 1.00 91.44 205 SER A O 1
ATOM 1579 N N . THR A 1 206 ? -2.280 13.766 -29.350 1.00 94.00 206 THR A N 1
ATOM 1580 C CA . THR A 1 206 ? -3.561 13.412 -29.988 1.00 94.00 206 THR A CA 1
ATOM 1581 C C . THR A 1 206 ? -3.969 14.522 -30.965 1.00 94.00 206 THR A C 1
ATOM 1583 O O . THR A 1 206 ? -3.379 15.608 -30.927 1.00 94.00 206 THR A O 1
ATOM 1586 N N . PRO A 1 207 ? -4.999 14.348 -31.817 1.00 94.94 207 PRO A N 1
ATOM 1587 C CA . PRO A 1 207 ? -5.423 15.395 -32.746 1.00 94.94 207 PRO A CA 1
ATOM 1588 C C . PRO A 1 207 ? -5.839 16.687 -32.032 1.00 94.94 207 PRO A C 1
ATOM 1590 O O . PRO A 1 207 ? -5.703 17.767 -32.597 1.00 94.94 207 PRO A O 1
ATOM 1593 N N . THR A 1 208 ? -6.274 16.605 -30.770 1.00 92.94 208 THR A N 1
ATOM 1594 C CA . THR A 1 208 ? -6.736 17.757 -29.981 1.00 92.94 208 THR A CA 1
ATOM 1595 C C . THR A 1 208 ? -5.776 18.191 -28.874 1.00 92.94 208 THR A C 1
ATOM 1597 O O . THR A 1 208 ? -5.987 19.254 -28.296 1.00 92.94 208 THR A O 1
ATOM 1600 N N . HIS A 1 209 ? -4.721 17.424 -28.577 1.00 94.31 209 HIS A N 1
ATOM 1601 C CA . HIS A 1 209 ? -3.851 17.680 -27.428 1.00 94.31 209 HIS A CA 1
ATOM 1602 C C . HIS A 1 209 ? -2.377 17.861 -27.816 1.00 94.31 209 HIS A C 1
ATOM 1604 O O . HIS A 1 209 ? -1.737 16.962 -28.373 1.00 94.31 209 HIS A O 1
ATOM 1610 N N . VAL A 1 210 ? -1.830 19.019 -27.438 1.00 95.06 210 VAL A N 1
ATOM 1611 C CA . VAL A 1 210 ? -0.398 19.339 -27.447 1.00 95.06 210 VAL A CA 1
ATOM 1612 C C . VAL A 1 210 ? 0.039 19.519 -25.998 1.00 95.06 210 VAL A C 1
ATOM 1614 O O . VAL A 1 210 ? -0.516 20.357 -25.292 1.00 95.06 210 VAL A O 1
ATOM 1617 N N . GLY A 1 211 ? 1.016 18.726 -25.565 1.00 89.00 211 GLY A N 1
ATOM 1618 C CA . GLY A 1 211 ? 1.580 18.789 -24.216 1.00 89.00 211 GLY A CA 1
ATOM 1619 C C . GLY A 1 211 ? 3.032 19.249 -24.245 1.00 89.00 211 GLY A C 1
ATOM 1620 O O . GLY A 1 211 ? 3.696 19.123 -25.275 1.00 89.00 211 GLY A O 1
ATOM 1621 N N . HIS A 1 212 ? 3.524 19.768 -23.121 1.00 92.19 212 HIS A N 1
ATOM 1622 C CA . HIS A 1 212 ? 4.948 20.031 -22.933 1.00 92.19 212 HIS A CA 1
ATOM 1623 C C . HIS A 1 212 ? 5.644 18.750 -22.464 1.00 92.19 212 HIS A C 1
ATOM 1625 O O . HIS A 1 212 ? 5.261 18.193 -21.434 1.00 92.19 212 HIS A O 1
ATOM 1631 N N . TRP A 1 213 ? 6.643 18.290 -23.214 1.00 90.69 213 TRP A N 1
ATOM 1632 C CA . TRP A 1 213 ? 7.411 17.082 -22.912 1.00 90.69 213 TRP A CA 1
ATOM 1633 C C . TRP A 1 213 ? 8.818 17.459 -22.458 1.00 90.69 213 TRP A C 1
ATOM 1635 O O . TRP A 1 213 ? 9.456 18.330 -23.056 1.00 90.69 213 TRP A O 1
ATOM 1645 N N . GLY A 1 214 ? 9.270 16.819 -21.376 1.00 88.69 214 GLY A N 1
ATOM 1646 C CA . GLY A 1 214 ? 10.606 17.001 -20.807 1.00 88.69 214 GLY A CA 1
ATOM 1647 C C . GLY A 1 214 ? 11.705 16.411 -21.689 1.00 88.69 214 GLY A C 1
ATOM 1648 O O . GLY A 1 214 ? 11.468 16.066 -22.842 1.00 88.69 214 GLY A O 1
ATOM 1649 N N . LEU A 1 215 ? 12.925 16.333 -21.161 1.00 92.81 215 LEU A N 1
ATOM 1650 C CA . LEU A 1 215 ? 14.063 15.762 -21.878 1.00 92.81 215 LEU A CA 1
ATOM 1651 C C . LEU A 1 215 ? 13.965 14.228 -21.938 1.00 92.81 215 LEU A C 1
ATOM 1653 O O . LEU A 1 215 ? 13.896 13.585 -20.897 1.00 92.81 215 LEU A O 1
ATOM 1657 N N . SER A 1 216 ? 14.006 13.665 -23.146 1.00 93.06 216 SER A N 1
ATOM 1658 C CA . SER A 1 216 ? 14.116 12.227 -23.399 1.00 93.06 216 SER A CA 1
ATOM 1659 C C . SER A 1 216 ? 15.566 11.753 -23.273 1.00 93.06 216 SER A C 1
ATOM 1661 O O . SER A 1 216 ? 16.474 12.462 -23.715 1.00 93.06 216 SER A O 1
ATOM 1663 N N . ASP A 1 217 ? 15.787 10.510 -22.855 1.00 91.50 217 ASP A N 1
ATOM 1664 C CA . ASP A 1 217 ? 17.133 9.919 -22.752 1.00 91.50 217 ASP A CA 1
ATOM 1665 C C . ASP A 1 217 ? 17.753 9.557 -24.119 1.00 91.50 217 ASP A C 1
ATOM 1667 O O . ASP A 1 217 ? 18.974 9.466 -24.270 1.00 91.50 217 ASP A O 1
ATOM 1671 N N . GLY A 1 218 ? 16.921 9.456 -25.162 1.00 95.31 218 GLY A N 1
ATOM 1672 C CA . GLY A 1 218 ? 17.354 9.103 -26.516 1.00 95.31 218 GLY A CA 1
ATOM 1673 C C . GLY A 1 218 ? 17.372 7.597 -26.768 1.00 95.31 218 GLY A C 1
ATOM 1674 O O . GLY A 1 218 ? 18.267 7.110 -27.470 1.00 95.31 218 GLY A O 1
ATOM 1675 N N . ASP A 1 219 ? 16.398 6.887 -26.201 1.00 97.25 219 ASP A N 1
ATOM 1676 C CA . ASP A 1 219 ? 16.162 5.473 -26.469 1.00 97.25 219 ASP A CA 1
ATOM 1677 C C . ASP A 1 219 ? 15.622 5.245 -27.885 1.00 97.25 219 ASP A C 1
ATOM 1679 O O . ASP A 1 219 ? 15.134 6.165 -28.545 1.00 97.25 219 ASP A O 1
ATOM 1683 N N . GLY A 1 220 ? 15.684 4.000 -28.360 1.00 98.00 220 GLY A N 1
ATOM 1684 C CA . GLY A 1 220 ? 15.005 3.595 -29.593 1.00 98.00 220 GLY A CA 1
ATOM 1685 C C . GLY A 1 220 ? 13.481 3.586 -29.449 1.00 98.00 220 GLY A C 1
ATOM 1686 O O . GLY A 1 220 ? 12.773 4.289 -30.175 1.00 98.00 220 GLY A O 1
ATOM 1687 N N . ILE A 1 221 ? 12.983 2.756 -28.531 1.00 98.69 221 ILE A N 1
ATOM 1688 C CA . ILE A 1 221 ? 11.558 2.589 -28.233 1.00 98.69 221 ILE A CA 1
ATOM 1689 C C . ILE A 1 221 ? 11.362 2.614 -26.714 1.00 98.69 221 ILE A C 1
ATOM 1691 O O . ILE A 1 221 ? 11.768 1.677 -26.026 1.00 98.69 221 ILE A O 1
ATOM 1695 N N . SER A 1 222 ? 10.677 3.633 -26.201 1.00 98.31 222 SER A N 1
ATOM 1696 C CA . SER A 1 222 ? 10.342 3.746 -24.778 1.00 98.31 222 SER A CA 1
ATOM 1697 C C . SER A 1 222 ? 8.861 3.437 -24.534 1.00 98.31 222 SER A C 1
ATOM 1699 O O . SER A 1 222 ? 7.978 3.926 -25.241 1.00 98.31 222 SER A O 1
ATOM 1701 N N . ILE A 1 223 ? 8.571 2.613 -23.527 1.00 98.50 223 ILE A N 1
ATOM 1702 C CA . ILE A 1 223 ? 7.239 2.108 -23.179 1.00 98.50 223 ILE A CA 1
ATOM 1703 C C . ILE A 1 223 ? 6.964 2.407 -21.702 1.00 98.50 223 ILE A C 1
ATOM 1705 O O . ILE A 1 223 ? 7.604 1.856 -20.804 1.00 98.50 223 ILE A O 1
ATOM 1709 N N . PHE A 1 224 ? 5.970 3.249 -21.446 1.00 96.38 224 PHE A N 1
ATOM 1710 C CA . PHE A 1 224 ? 5.589 3.701 -20.110 1.00 96.38 224 PHE A CA 1
ATOM 1711 C C . PHE A 1 224 ? 4.098 3.466 -19.883 1.00 96.38 224 PHE A C 1
ATOM 1713 O O . PHE A 1 224 ? 3.285 3.859 -20.725 1.00 96.38 224 PHE A O 1
ATOM 1720 N N . ASP A 1 225 ? 3.731 2.849 -18.754 1.00 95.31 225 ASP A N 1
ATOM 1721 C CA . ASP A 1 225 ? 2.329 2.657 -18.337 1.00 95.31 225 ASP A CA 1
ATOM 1722 C C . ASP A 1 225 ? 1.425 2.105 -19.466 1.00 95.31 225 ASP A C 1
ATOM 1724 O O . ASP A 1 225 ? 0.279 2.508 -19.660 1.00 95.31 225 ASP A O 1
ATOM 1728 N N . SER A 1 226 ? 1.970 1.210 -20.295 1.00 96.69 226 SER A N 1
ATOM 1729 C CA . SER A 1 226 ? 1.325 0.776 -21.540 1.00 96.69 226 SER A CA 1
ATOM 1730 C C . SER A 1 226 ? 1.150 -0.736 -21.610 1.00 96.69 226 SER A C 1
ATOM 1732 O O . SER A 1 226 ? 1.820 -1.502 -20.914 1.00 96.69 226 SER A O 1
ATOM 1734 N N . ARG A 1 227 ? 0.201 -1.195 -22.436 1.00 95.62 227 ARG A N 1
ATOM 1735 C CA . ARG A 1 227 ? -0.166 -2.621 -22.487 1.00 95.62 227 ARG A CA 1
ATOM 1736 C C . ARG A 1 227 ? -0.574 -3.136 -23.856 1.00 95.62 227 ARG A C 1
ATOM 1738 O O . ARG A 1 227 ? -1.073 -2.372 -24.677 1.00 95.62 227 ARG A O 1
ATOM 1745 N N . LYS A 1 228 ? -0.473 -4.454 -24.055 1.00 96.88 228 LYS A N 1
ATOM 1746 C CA . LYS A 1 228 ? -0.773 -5.118 -25.337 1.00 96.88 228 LYS A CA 1
ATOM 1747 C C . LYS A 1 228 ? 0.086 -4.531 -26.455 1.00 96.88 228 LYS A C 1
ATOM 1749 O O . LYS A 1 228 ? -0.419 -3.862 -27.360 1.00 96.88 228 LYS A O 1
ATOM 1754 N N . ILE A 1 229 ? 1.393 -4.726 -26.318 1.00 98.62 229 ILE A N 1
ATOM 1755 C CA . ILE A 1 229 ? 2.408 -4.180 -27.218 1.00 98.62 229 ILE A CA 1
ATOM 1756 C C . ILE A 1 229 ? 3.129 -5.332 -27.907 1.00 98.62 229 ILE A C 1
ATOM 1758 O O . ILE A 1 229 ? 3.523 -6.302 -27.256 1.00 98.62 229 ILE A O 1
ATOM 1762 N N . TRP A 1 230 ? 3.331 -5.212 -29.213 1.00 98.81 230 TRP A N 1
ATOM 1763 C CA . TRP A 1 230 ? 4.093 -6.181 -29.985 1.00 98.81 230 TRP A CA 1
ATOM 1764 C C . TRP A 1 230 ? 5.123 -5.475 -30.867 1.00 98.81 230 TRP A C 1
ATOM 1766 O O . TRP A 1 230 ? 4.771 -4.663 -31.722 1.00 98.81 230 TRP A O 1
ATOM 1776 N N . ILE A 1 231 ? 6.400 -5.760 -30.622 1.00 98.88 231 ILE A N 1
ATOM 1777 C CA . ILE A 1 231 ? 7.532 -5.275 -31.417 1.00 98.88 231 ILE A CA 1
ATOM 1778 C C . ILE A 1 231 ? 8.086 -6.481 -32.168 1.00 98.88 231 ILE A C 1
ATOM 1780 O O . ILE A 1 231 ? 8.523 -7.441 -31.536 1.00 98.88 231 ILE A O 1
ATOM 1784 N N . ASP A 1 232 ? 8.038 -6.450 -33.494 1.00 98.69 232 ASP A N 1
ATOM 1785 C CA . ASP A 1 232 ? 8.293 -7.624 -34.326 1.00 98.69 232 ASP A CA 1
ATOM 1786 C C . ASP A 1 232 ? 9.111 -7.284 -35.575 1.00 98.69 232 ASP A C 1
ATOM 1788 O O . ASP A 1 232 ? 8.842 -6.289 -36.238 1.00 98.69 232 ASP A O 1
ATOM 1792 N N . HIS A 1 233 ? 10.097 -8.103 -35.946 1.00 98.06 233 HIS A N 1
ATOM 1793 C CA . HIS A 1 233 ? 10.908 -7.858 -37.154 1.00 98.06 233 HIS A CA 1
ATOM 1794 C C . HIS A 1 233 ? 11.576 -6.471 -37.213 1.00 98.06 233 HIS A C 1
ATOM 1796 O O . HIS A 1 233 ? 11.814 -5.922 -38.286 1.00 98.06 233 HIS A O 1
ATOM 1802 N N . CYS A 1 234 ? 11.908 -5.877 -36.070 1.00 98.50 234 CYS A N 1
ATOM 1803 C CA . CYS A 1 234 ? 12.600 -4.592 -36.036 1.00 98.50 234 CYS A CA 1
ATOM 1804 C C . CYS A 1 234 ? 14.120 -4.782 -36.028 1.00 98.50 234 CYS A C 1
ATOM 1806 O O . CYS A 1 234 ? 14.632 -5.800 -35.565 1.00 98.50 234 CYS A O 1
ATOM 1808 N N . SER A 1 235 ? 14.857 -3.782 -36.508 1.00 98.25 235 SER A N 1
ATOM 1809 C CA . SER A 1 235 ? 16.317 -3.723 -36.376 1.00 98.25 235 SER A CA 1
ATOM 1810 C C . SER A 1 235 ? 16.706 -2.502 -35.550 1.00 98.25 235 SER A C 1
ATOM 1812 O O . SER A 1 235 ? 16.449 -1.377 -35.977 1.00 98.25 235 SER A O 1
ATOM 1814 N N . LEU A 1 236 ? 17.341 -2.710 -34.393 1.00 98.50 236 LEU A N 1
ATOM 1815 C CA . LEU A 1 236 ? 17.685 -1.642 -33.449 1.00 98.50 236 LEU 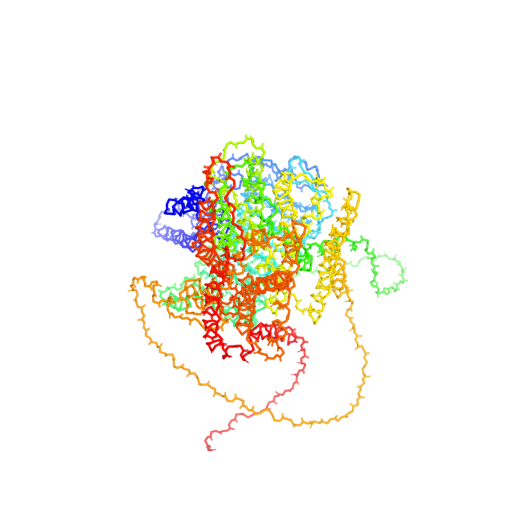A CA 1
ATOM 1816 C C . LEU A 1 236 ? 19.196 -1.573 -33.183 1.00 98.50 236 LEU A C 1
ATOM 1818 O O . LEU A 1 236 ? 19.833 -2.603 -32.960 1.00 98.50 236 LEU A O 1
ATOM 1822 N N . SER A 1 237 ? 19.775 -0.367 -33.229 1.00 97.81 237 SER A N 1
ATOM 1823 C CA . SER A 1 237 ? 21.224 -0.148 -33.031 1.00 97.81 237 SER A CA 1
ATOM 1824 C C . SER A 1 237 ? 21.585 1.321 -32.768 1.00 97.81 237 SER A C 1
ATOM 1826 O O . SER A 1 237 ? 20.816 2.216 -33.109 1.00 97.81 237 SER A O 1
ATOM 1828 N N . TYR A 1 238 ? 22.776 1.594 -32.225 1.00 97.19 238 TYR A N 1
ATOM 1829 C CA . TYR A 1 238 ? 23.373 2.939 -32.147 1.00 97.19 238 TYR A CA 1
ATOM 1830 C C . TYR A 1 238 ? 22.492 4.044 -31.522 1.00 97.19 238 TYR A C 1
ATOM 1832 O O . TYR A 1 238 ? 22.556 5.197 -31.957 1.00 97.19 238 TYR A O 1
ATOM 1840 N N . CYS A 1 239 ? 21.650 3.743 -30.534 1.00 97.38 239 CYS A N 1
ATOM 1841 C CA . CYS A 1 239 ? 20.912 4.783 -29.802 1.00 97.38 239 CYS A CA 1
ATOM 1842 C C . CYS A 1 239 ? 21.803 5.445 -28.739 1.00 97.38 239 CYS A C 1
ATOM 1844 O O . CYS A 1 239 ? 22.929 5.005 -28.496 1.00 97.38 239 CYS A O 1
ATOM 1846 N N . LYS A 1 240 ? 21.337 6.528 -28.105 1.00 96.88 240 LYS A N 1
ATOM 1847 C CA . LYS A 1 240 ? 22.146 7.218 -27.092 1.00 96.88 240 LYS A CA 1
ATOM 1848 C C . LYS A 1 240 ? 22.110 6.527 -25.730 1.00 96.88 240 LYS A C 1
ATOM 1850 O O . LYS A 1 240 ? 23.173 6.442 -25.115 1.00 96.88 240 LYS A O 1
ATOM 1855 N N . ASP A 1 241 ? 20.936 6.082 -25.276 1.00 94.81 241 ASP A N 1
ATOM 1856 C CA . ASP A 1 241 ? 20.788 5.347 -24.011 1.00 94.81 241 ASP A CA 1
ATOM 1857 C C . ASP A 1 241 ? 20.341 3.893 -24.226 1.00 94.81 241 ASP A C 1
ATOM 1859 O O . ASP A 1 241 ? 21.211 3.061 -24.474 1.00 94.81 241 ASP A O 1
ATOM 1863 N N . GLY A 1 242 ? 19.051 3.557 -24.168 1.00 96.31 242 GLY A N 1
ATOM 1864 C CA . GLY A 1 242 ? 18.506 2.212 -24.400 1.00 96.31 242 GLY A CA 1
ATOM 1865 C C . GLY A 1 242 ? 18.125 1.919 -25.863 1.00 96.31 242 GLY A C 1
ATOM 1866 O O . GLY A 1 242 ? 17.895 2.836 -26.652 1.00 96.31 242 GLY A O 1
ATOM 1867 N N . LEU A 1 243 ? 18.017 0.645 -26.273 1.00 98.31 243 LEU A N 1
ATOM 1868 C CA . LEU A 1 243 ? 17.287 0.310 -27.515 1.00 98.31 243 LEU A CA 1
ATOM 1869 C C . LEU A 1 243 ? 15.791 0.155 -27.238 1.00 98.31 243 LEU A C 1
ATOM 1871 O O . LEU A 1 243 ? 14.984 0.727 -27.971 1.00 98.31 243 LEU A O 1
ATOM 1875 N N . ILE A 1 244 ? 15.427 -0.599 -26.196 1.00 98.62 244 ILE A N 1
ATOM 1876 C CA . ILE A 1 244 ? 14.037 -0.773 -25.753 1.00 98.62 244 ILE A CA 1
ATOM 1877 C C . ILE A 1 244 ? 13.949 -0.667 -24.231 1.00 98.62 244 ILE A C 1
ATOM 1879 O O . ILE A 1 244 ? 14.471 -1.531 -23.525 1.00 98.62 244 ILE A O 1
ATOM 1883 N N . ASP A 1 245 ? 13.182 0.303 -23.745 1.00 98.00 245 ASP A N 1
ATOM 1884 C CA . ASP A 1 245 ? 12.949 0.506 -22.317 1.00 98.00 245 ASP A CA 1
ATOM 1885 C C . ASP A 1 245 ? 11.454 0.377 -22.005 1.00 98.00 245 ASP A C 1
ATOM 1887 O O . ASP A 1 245 ? 10.634 1.137 -22.510 1.00 98.00 245 ASP A O 1
ATOM 1891 N N . ALA A 1 246 ? 11.077 -0.599 -21.174 1.00 97.88 246 ALA A N 1
ATOM 1892 C CA . ALA A 1 246 ? 9.701 -0.810 -20.727 1.00 97.88 246 ALA A CA 1
ATOM 1893 C C . ALA A 1 246 ? 9.607 -0.676 -19.208 1.00 97.88 246 ALA A C 1
ATOM 1895 O O . ALA A 1 246 ? 10.266 -1.402 -18.466 1.00 97.88 246 ALA A O 1
ATOM 1896 N N . THR A 1 247 ? 8.807 0.274 -18.729 1.00 95.56 247 THR A N 1
ATOM 1897 C CA . THR A 1 247 ? 8.811 0.700 -17.322 1.00 95.56 247 THR A CA 1
ATOM 1898 C C . THR A 1 247 ? 7.417 1.159 -16.872 1.00 95.56 247 THR A C 1
ATOM 1900 O O . THR A 1 247 ? 6.447 1.091 -17.636 1.00 95.56 247 THR A O 1
ATOM 1903 N N . MET A 1 248 ? 7.301 1.627 -15.625 1.00 92.38 248 MET A N 1
ATOM 1904 C CA . MET A 1 248 ? 6.099 2.285 -15.099 1.00 92.38 248 MET A CA 1
ATOM 1905 C C . MET A 1 248 ? 4.839 1.403 -15.158 1.00 92.38 248 MET A C 1
ATOM 1907 O O . MET A 1 248 ? 3.762 1.871 -15.503 1.00 92.38 248 MET A O 1
ATOM 1911 N N . GLY A 1 249 ? 4.967 0.106 -14.856 1.00 88.69 249 GLY A N 1
ATOM 1912 C CA . GLY A 1 249 ? 3.842 -0.832 -14.860 1.00 88.69 249 GLY A CA 1
ATOM 1913 C C . GLY A 1 249 ? 3.428 -1.313 -16.253 1.00 88.69 249 GLY A C 1
ATOM 1914 O O . GLY A 1 249 ? 2.323 -1.828 -16.417 1.00 88.69 249 GLY A O 1
ATOM 1915 N N . SER A 1 250 ? 4.284 -1.173 -17.266 1.00 96.31 250 SER A N 1
ATOM 1916 C CA . SER A 1 250 ? 3.997 -1.714 -18.598 1.00 96.31 250 SER A CA 1
ATOM 1917 C C . SER A 1 250 ? 3.926 -3.249 -18.585 1.00 96.31 250 SER A C 1
ATOM 1919 O O . SER A 1 250 ? 4.712 -3.911 -17.908 1.00 96.31 250 SER A O 1
ATOM 1921 N N . THR A 1 251 ? 2.972 -3.844 -19.309 1.00 96.38 251 THR A N 1
ATOM 1922 C CA . THR A 1 251 ? 2.733 -5.303 -19.270 1.00 96.38 251 THR A CA 1
ATOM 1923 C C . THR A 1 251 ? 2.046 -5.838 -20.529 1.00 96.38 251 THR A C 1
ATOM 1925 O O . THR A 1 251 ? 1.465 -5.076 -21.298 1.00 96.38 251 THR A O 1
ATOM 1928 N N . GLY A 1 252 ? 2.076 -7.152 -20.760 1.00 96.00 252 GLY A N 1
ATOM 1929 C CA . GLY A 1 252 ? 1.493 -7.747 -21.966 1.00 96.00 252 GLY A CA 1
ATOM 1930 C C . GLY A 1 252 ? 2.288 -7.362 -23.213 1.00 96.00 252 GLY A C 1
ATOM 1931 O O . GLY A 1 252 ? 1.736 -6.760 -24.138 1.00 96.00 252 GLY A O 1
ATOM 1932 N N . ILE A 1 253 ? 3.598 -7.624 -23.185 1.00 98.56 253 ILE A N 1
ATOM 1933 C CA . ILE A 1 253 ? 4.546 -7.226 -24.233 1.00 98.56 253 ILE A CA 1
ATOM 1934 C C . ILE A 1 253 ? 5.165 -8.474 -24.867 1.00 98.56 253 ILE A C 1
ATOM 1936 O O . ILE A 1 253 ? 5.624 -9.367 -24.154 1.00 98.56 253 ILE A O 1
ATOM 1940 N N . THR A 1 254 ? 5.232 -8.512 -26.196 1.00 98.62 254 THR A N 1
ATOM 1941 C CA . THR A 1 254 ? 6.067 -9.468 -26.937 1.00 98.62 254 THR A CA 1
ATOM 1942 C C . THR A 1 254 ? 7.075 -8.706 -27.785 1.00 98.62 254 THR A C 1
ATOM 1944 O O . THR A 1 254 ? 6.709 -7.789 -28.517 1.00 98.62 254 THR A O 1
ATOM 1947 N N . ILE A 1 255 ? 8.345 -9.091 -27.686 1.00 98.81 255 ILE A N 1
ATOM 1948 C CA . ILE A 1 255 ? 9.432 -8.621 -28.544 1.00 98.81 255 ILE A CA 1
ATOM 1949 C C . ILE A 1 255 ? 9.929 -9.839 -29.312 1.00 98.81 255 ILE A C 1
ATOM 1951 O O . ILE A 1 255 ? 10.497 -10.759 -28.711 1.00 98.81 255 ILE A O 1
ATOM 1955 N N . SER A 1 256 ? 9.671 -9.876 -30.615 1.00 98.25 256 SER A N 1
ATOM 1956 C CA . SER A 1 256 ? 9.955 -11.044 -31.440 1.00 98.25 256 SER A CA 1
ATOM 1957 C C . SER A 1 256 ? 10.674 -10.744 -32.739 1.00 98.25 256 SER A C 1
ATOM 1959 O O . SER A 1 256 ? 10.638 -9.623 -33.243 1.00 98.25 256 SER A O 1
ATOM 1961 N N . ASN A 1 257 ? 11.349 -11.766 -33.276 1.00 97.94 257 ASN A N 1
ATOM 1962 C CA . ASN A 1 257 ? 11.956 -11.749 -34.609 1.00 97.94 257 ASN A CA 1
ATOM 1963 C C . ASN A 1 257 ? 12.833 -10.517 -34.895 1.00 97.94 257 ASN A C 1
ATOM 1965 O O . ASN A 1 257 ? 13.008 -10.139 -36.047 1.00 97.94 257 ASN A O 1
ATOM 1969 N N . SER A 1 258 ? 13.363 -9.844 -33.879 1.00 98.44 258 SER A N 1
ATOM 1970 C CA . SER A 1 258 ? 14.067 -8.575 -34.042 1.00 98.44 258 SER A CA 1
ATOM 1971 C C . SER A 1 258 ? 15.577 -8.786 -34.004 1.00 98.44 258 SER A C 1
ATOM 1973 O O . SER A 1 258 ? 16.073 -9.761 -33.433 1.00 98.44 258 SER A O 1
ATOM 1975 N N . TYR A 1 259 ? 16.309 -7.877 -34.642 1.00 98.06 259 TYR A N 1
ATOM 1976 C CA . TYR A 1 259 ? 17.766 -7.865 -34.677 1.00 98.06 259 TYR A CA 1
ATOM 1977 C C . TYR A 1 259 ? 18.307 -6.692 -33.862 1.00 98.06 259 TYR A C 1
ATOM 1979 O O . TYR A 1 259 ? 17.940 -5.538 -34.093 1.00 98.06 259 TYR A O 1
ATOM 1987 N N . PHE A 1 260 ? 19.196 -6.992 -32.922 1.00 98.50 260 PHE A N 1
ATOM 1988 C CA . PHE A 1 260 ? 19.866 -6.005 -32.079 1.00 98.50 260 PHE A CA 1
ATOM 1989 C C . PHE A 1 260 ? 21.368 -6.065 -32.352 1.00 98.50 260 PHE A C 1
ATOM 1991 O O . PHE A 1 260 ? 21.928 -7.158 -32.418 1.00 98.50 260 PHE A O 1
ATOM 1998 N N . SER A 1 261 ? 22.025 -4.917 -32.514 1.00 96.69 261 SER A N 1
ATOM 1999 C CA . SER A 1 261 ? 23.485 -4.859 -32.693 1.00 96.69 261 SER A CA 1
ATOM 2000 C C . SER A 1 261 ? 24.061 -3.506 -32.277 1.00 96.69 261 SER A C 1
ATOM 2002 O O . SER A 1 261 ? 23.320 -2.527 -32.169 1.00 96.69 261 SER A O 1
ATOM 2004 N N . HIS A 1 262 ? 25.381 -3.454 -32.082 1.00 96.69 262 HIS A N 1
ATOM 2005 C CA . HIS A 1 262 ? 26.159 -2.227 -31.889 1.00 96.69 262 HIS A CA 1
ATOM 2006 C C . HIS A 1 262 ? 25.584 -1.273 -30.837 1.00 96.69 262 HIS A C 1
ATOM 2008 O O . HIS A 1 262 ? 25.217 -0.130 -31.137 1.00 96.69 262 HIS A O 1
ATOM 2014 N N . HIS A 1 263 ? 25.461 -1.756 -29.601 1.00 97.62 263 HIS A N 1
ATOM 2015 C CA . HIS A 1 263 ? 24.858 -0.984 -28.522 1.00 97.62 263 HIS A CA 1
ATOM 2016 C C . HIS A 1 263 ? 25.238 -1.506 -27.129 1.00 97.62 263 HIS A C 1
ATOM 2018 O O . HIS A 1 263 ? 25.305 -2.712 -26.901 1.00 97.62 263 HIS A O 1
ATOM 2024 N N . ASP A 1 264 ? 25.443 -0.602 -26.170 1.00 96.06 264 ASP A N 1
ATOM 2025 C CA . ASP A 1 264 ? 25.792 -0.968 -24.788 1.00 96.06 264 ASP A CA 1
ATOM 2026 C C . ASP A 1 264 ? 24.564 -1.483 -24.014 1.00 96.06 264 ASP A C 1
ATOM 2028 O O . ASP A 1 264 ? 24.505 -2.646 -23.611 1.00 96.06 264 ASP A O 1
ATOM 2032 N N . LYS A 1 265 ? 23.545 -0.630 -23.848 1.00 97.25 265 LYS A N 1
ATOM 2033 C CA . LYS A 1 265 ? 22.362 -0.895 -23.015 1.00 97.25 265 LYS A CA 1
ATOM 2034 C C . LYS A 1 265 ? 21.183 -1.354 -23.874 1.00 97.25 265 LYS A C 1
ATOM 2036 O O . LYS A 1 265 ? 20.389 -0.536 -24.322 1.00 97.25 265 LYS A O 1
ATOM 2041 N N . VAL A 1 266 ? 21.067 -2.654 -24.139 1.00 97.81 266 VAL A N 1
ATOM 2042 C CA . VAL A 1 266 ? 20.091 -3.156 -25.126 1.00 97.81 266 VAL A CA 1
ATOM 2043 C C . VAL A 1 266 ? 18.641 -2.976 -24.670 1.00 97.81 266 VAL A C 1
ATOM 2045 O O . VAL A 1 266 ? 17.885 -2.253 -25.312 1.00 97.81 266 VAL A O 1
ATOM 2048 N N . MET A 1 267 ? 18.238 -3.624 -23.580 1.00 98.25 267 MET A N 1
ATOM 2049 C CA . MET A 1 267 ? 16.835 -3.683 -23.174 1.00 98.25 267 MET A CA 1
ATOM 2050 C C . MET A 1 267 ? 16.665 -3.608 -21.657 1.00 98.25 267 MET A C 1
ATOM 2052 O O . MET A 1 267 ? 17.141 -4.485 -20.926 1.00 98.25 267 MET A O 1
ATOM 2056 N N . LEU A 1 268 ? 15.949 -2.589 -21.177 1.00 98.31 268 LEU A N 1
ATOM 2057 C CA . LEU A 1 268 ? 15.610 -2.427 -19.765 1.00 98.31 268 LEU A CA 1
ATOM 2058 C C . LEU A 1 268 ? 14.130 -2.732 -19.515 1.00 98.31 268 LEU A C 1
ATOM 2060 O O . LEU A 1 268 ? 13.242 -2.080 -20.053 1.00 98.31 268 LEU A O 1
ATOM 2064 N N . LEU A 1 269 ? 13.864 -3.711 -18.653 1.00 98.12 269 LEU A N 1
ATOM 2065 C CA . LEU A 1 269 ? 12.519 -4.105 -18.237 1.00 98.12 269 LEU A CA 1
ATOM 2066 C C . LEU A 1 269 ? 12.358 -3.796 -16.745 1.00 98.12 269 LEU A C 1
ATOM 2068 O O . LEU A 1 269 ? 12.783 -4.572 -15.889 1.00 98.12 269 LEU A O 1
ATOM 2072 N N . GLY A 1 270 ? 11.792 -2.628 -16.451 1.00 95.56 270 GLY A N 1
ATOM 2073 C CA . GLY A 1 270 ? 11.687 -2.037 -15.119 1.00 95.56 270 GLY A CA 1
ATOM 2074 C C . GLY A 1 270 ? 12.900 -1.170 -14.762 1.00 95.56 270 GLY A C 1
ATOM 2075 O O . GLY A 1 270 ? 14.051 -1.598 -14.870 1.00 95.56 270 GLY A O 1
ATOM 2076 N N . HIS A 1 271 ? 12.655 0.067 -14.322 1.00 90.56 271 HIS A N 1
ATOM 2077 C CA . HIS A 1 271 ? 13.686 1.113 -14.195 1.00 90.56 271 HIS A CA 1
ATOM 2078 C C . HIS A 1 271 ? 14.273 1.278 -12.786 1.00 90.56 271 HIS A C 1
ATOM 2080 O O . HIS A 1 271 ? 15.456 1.601 -12.652 1.00 90.56 271 HIS A O 1
ATOM 2086 N N . ASP A 1 272 ? 13.480 1.011 -11.747 1.00 89.19 272 ASP A N 1
ATOM 2087 C CA . ASP A 1 272 ? 13.830 1.270 -10.349 1.00 89.19 272 ASP A CA 1
ATOM 2088 C C . ASP A 1 272 ? 13.502 0.052 -9.472 1.00 89.19 272 ASP A C 1
ATOM 2090 O O . ASP A 1 272 ? 12.383 -0.463 -9.469 1.00 89.19 272 ASP A O 1
ATOM 2094 N N . ASP A 1 273 ? 14.485 -0.383 -8.681 1.00 87.44 273 ASP A N 1
ATOM 2095 C CA . ASP A 1 273 ? 14.365 -1.477 -7.713 1.00 87.44 273 ASP A CA 1
ATOM 2096 C C . ASP A 1 273 ? 13.310 -1.199 -6.634 1.00 87.44 273 ASP A C 1
ATOM 2098 O O . ASP A 1 273 ? 12.892 -2.113 -5.930 1.00 87.44 273 ASP A O 1
ATOM 2102 N N . LYS A 1 274 ? 12.848 0.044 -6.476 1.00 86.50 274 LYS A N 1
ATOM 2103 C CA . LYS A 1 274 ? 11.784 0.435 -5.539 1.00 86.50 274 LYS A CA 1
ATOM 2104 C C . LYS A 1 274 ? 10.405 0.501 -6.202 1.00 86.50 274 LYS A C 1
ATOM 2106 O O . LYS A 1 274 ? 9.393 0.570 -5.496 1.00 86.50 274 LYS A O 1
ATOM 2111 N N . TYR A 1 275 ? 10.331 0.440 -7.532 1.00 86.19 275 TYR A N 1
ATOM 2112 C CA . TYR A 1 275 ? 9.087 0.595 -8.278 1.00 86.19 275 TYR A CA 1
ATOM 2113 C C . TYR A 1 275 ? 8.310 -0.725 -8.381 1.00 86.19 275 TYR A C 1
ATOM 2115 O O . TYR A 1 275 ? 8.239 -1.393 -9.406 1.00 86.19 275 TYR A O 1
ATOM 2123 N N . THR A 1 276 ? 7.686 -1.111 -7.267 1.00 85.81 276 THR A N 1
ATOM 2124 C CA . THR A 1 276 ? 6.990 -2.406 -7.128 1.00 85.81 276 THR A CA 1
ATOM 2125 C C . THR A 1 276 ? 5.808 -2.627 -8.078 1.00 85.81 276 THR A C 1
ATOM 2127 O O . THR A 1 276 ? 5.364 -3.766 -8.204 1.00 85.81 276 THR A O 1
ATOM 2130 N N . GLN A 1 277 ? 5.296 -1.603 -8.772 1.00 83.62 277 GLN A N 1
ATOM 2131 C CA . GLN A 1 277 ? 4.258 -1.798 -9.797 1.00 83.62 277 GLN A CA 1
ATOM 2132 C C . GLN A 1 277 ? 4.773 -2.621 -10.993 1.00 83.62 277 GLN A C 1
ATOM 2134 O O . GLN A 1 277 ? 3.989 -3.355 -11.594 1.00 83.62 277 GLN A O 1
ATOM 2139 N N . ASP A 1 278 ? 6.087 -2.621 -11.249 1.00 88.19 278 ASP A N 1
ATOM 2140 C CA . ASP A 1 278 ? 6.721 -3.486 -12.255 1.00 88.19 278 ASP A CA 1
ATOM 2141 C C . ASP A 1 278 ? 6.686 -4.979 -11.855 1.00 88.19 278 ASP A C 1
ATOM 2143 O O . ASP A 1 278 ? 6.921 -5.846 -12.690 1.00 88.19 278 ASP A O 1
ATOM 2147 N N . SER A 1 279 ? 6.277 -5.338 -10.623 1.00 86.06 279 SER A N 1
ATOM 2148 C CA . SER A 1 279 ? 5.905 -6.734 -10.286 1.00 86.06 279 SER A CA 1
ATOM 2149 C C . SER A 1 279 ? 4.809 -7.290 -11.174 1.00 86.06 279 SER A C 1
ATOM 2151 O O . SER A 1 279 ? 4.707 -8.503 -11.339 1.00 86.06 279 SER A O 1
ATOM 2153 N N . GLY A 1 280 ? 4.043 -6.394 -11.786 1.00 87.06 280 GLY A N 1
ATOM 2154 C CA . GLY A 1 280 ? 3.031 -6.740 -12.739 1.00 87.06 280 GLY A CA 1
ATOM 2155 C C . GLY A 1 280 ? 3.452 -6.866 -14.200 1.00 87.06 280 GLY A C 1
ATOM 2156 O O . GLY A 1 280 ? 2.616 -7.134 -15.066 1.00 87.06 280 GLY A O 1
ATOM 2157 N N . MET A 1 281 ? 4.718 -6.627 -14.500 1.00 95.00 281 MET A N 1
ATOM 2158 C CA . MET A 1 281 ? 5.236 -6.695 -15.854 1.00 95.00 281 MET A CA 1
ATOM 2159 C C . MET A 1 281 ? 5.282 -8.148 -16.334 1.00 95.00 281 MET A C 1
ATOM 2161 O O . MET A 1 281 ? 5.769 -9.025 -15.626 1.00 95.00 281 MET A O 1
ATOM 2165 N N . GLN A 1 282 ? 4.774 -8.408 -17.536 1.00 95.88 282 GLN A N 1
ATOM 2166 C CA . GLN A 1 282 ? 4.842 -9.712 -18.194 1.00 95.88 282 GLN A CA 1
ATOM 2167 C C . GLN A 1 282 ? 5.325 -9.517 -19.633 1.00 95.88 282 GLN A C 1
ATOM 2169 O O . GLN A 1 282 ? 4.660 -8.829 -20.417 1.00 95.88 282 GLN A O 1
ATOM 2174 N N . VAL A 1 283 ? 6.494 -10.079 -19.955 1.00 98.19 283 VAL A N 1
ATOM 2175 C CA . VAL A 1 283 ? 7.187 -9.856 -21.235 1.00 98.19 283 VAL A CA 1
ATOM 2176 C C . VAL A 1 283 ? 7.673 -11.174 -21.830 1.00 98.19 283 VAL A C 1
ATOM 2178 O O . VAL A 1 283 ? 8.287 -11.992 -21.143 1.00 98.19 283 VAL A O 1
ATOM 2181 N N . THR A 1 284 ? 7.414 -11.372 -23.121 1.00 98.31 284 THR A N 1
ATOM 2182 C CA . THR A 1 284 ? 7.976 -12.464 -23.922 1.00 98.31 284 THR A CA 1
ATOM 2183 C C . THR A 1 284 ? 9.046 -11.906 -24.857 1.00 98.31 284 THR A C 1
ATOM 2185 O O . THR A 1 284 ? 8.779 -10.980 -25.618 1.00 98.31 284 THR A O 1
ATOM 2188 N N . ILE A 1 285 ? 10.243 -12.488 -24.832 1.00 98.44 285 ILE A N 1
ATOM 2189 C CA . ILE A 1 285 ? 11.346 -12.186 -25.751 1.00 98.44 285 ILE A CA 1
ATOM 2190 C C . ILE A 1 285 ? 11.605 -13.460 -26.551 1.00 98.44 285 ILE A C 1
ATOM 2192 O O . ILE A 1 285 ? 12.126 -14.428 -25.992 1.00 98.44 285 ILE A O 1
ATOM 2196 N N . ALA A 1 286 ? 11.206 -13.491 -27.824 1.00 96.19 286 ALA A N 1
ATOM 2197 C CA . ALA A 1 286 ? 11.207 -14.720 -28.618 1.00 96.19 286 ALA A CA 1
ATOM 2198 C C . ALA A 1 286 ? 11.812 -14.573 -30.020 1.00 96.19 286 ALA A C 1
ATOM 2200 O O . ALA A 1 286 ? 11.497 -13.638 -30.741 1.00 96.19 286 ALA A O 1
ATOM 2201 N N . PHE A 1 287 ? 12.620 -15.542 -30.453 1.00 96.62 287 PHE A N 1
ATOM 2202 C CA . PHE A 1 287 ? 13.165 -15.610 -31.824 1.00 96.62 287 PHE A CA 1
ATOM 2203 C C . PHE A 1 287 ? 14.021 -14.411 -32.265 1.00 96.62 287 PHE A C 1
ATOM 2205 O O . PHE A 1 287 ? 14.259 -14.208 -33.456 1.00 96.62 287 PHE A O 1
ATOM 2212 N N . ASN A 1 288 ? 14.490 -13.601 -31.320 1.00 98.19 288 ASN A N 1
ATOM 2213 C CA . ASN A 1 288 ? 15.354 -12.472 -31.623 1.00 98.19 288 ASN A CA 1
ATOM 2214 C C . ASN A 1 288 ? 16.782 -12.947 -31.885 1.00 98.19 288 ASN A C 1
ATOM 2216 O O . ASN A 1 288 ? 17.223 -13.983 -31.375 1.00 98.19 288 ASN A O 1
ATOM 2220 N N . HIS A 1 289 ? 17.516 -12.141 -32.642 1.00 97.56 289 HIS A N 1
ATOM 2221 C CA . HIS A 1 289 ? 18.949 -12.295 -32.804 1.00 97.56 289 HIS A CA 1
ATOM 2222 C C . HIS A 1 289 ? 19.664 -11.105 -32.154 1.00 97.56 289 HIS A C 1
ATOM 2224 O O . HIS A 1 289 ? 19.569 -9.967 -32.616 1.00 97.56 289 HIS A O 1
ATOM 2230 N N . PHE A 1 290 ? 20.355 -11.385 -31.052 1.00 97.94 290 PHE A N 1
ATOM 2231 C CA . PHE A 1 290 ? 21.257 -10.463 -30.374 1.00 97.94 290 PHE A CA 1
ATOM 2232 C C . PHE A 1 290 ? 22.643 -10.650 -30.992 1.00 97.94 290 PHE A C 1
ATOM 2234 O O . PHE A 1 290 ? 23.354 -11.611 -30.682 1.00 97.94 290 PHE A O 1
ATOM 2241 N N . GLY A 1 291 ? 22.941 -9.784 -31.957 1.00 92.31 291 GLY A N 1
ATOM 2242 C CA . GLY A 1 291 ? 24.098 -9.871 -32.834 1.00 92.31 291 GLY A CA 1
ATOM 2243 C C . GLY A 1 291 ? 25.353 -9.238 -32.250 1.00 92.31 291 GLY A C 1
ATOM 2244 O O . GLY A 1 291 ? 25.582 -9.233 -31.045 1.00 92.31 291 GLY A O 1
ATOM 2245 N N . GLU A 1 292 ? 26.188 -8.722 -33.141 1.00 90.50 292 GLU A N 1
ATOM 2246 C CA . GLU A 1 292 ? 27.520 -8.227 -32.806 1.00 90.50 292 GLU A CA 1
ATOM 2247 C C . GLU A 1 292 ? 27.527 -6.907 -32.022 1.00 90.50 292 GLU A C 1
ATOM 2249 O O . GLU A 1 292 ? 26.595 -6.098 -32.094 1.00 90.50 292 GLU A O 1
ATOM 2254 N N . ALA A 1 293 ? 28.638 -6.682 -31.312 1.00 92.25 293 ALA A N 1
ATOM 2255 C CA . ALA A 1 293 ? 28.941 -5.447 -30.588 1.00 92.25 293 ALA A CA 1
ATOM 2256 C C . ALA A 1 293 ? 27.844 -5.033 -29.587 1.00 92.25 293 ALA A C 1
ATOM 2258 O O . ALA A 1 293 ? 27.498 -3.855 -29.470 1.00 92.25 293 ALA A O 1
ATOM 2259 N N . LEU A 1 294 ? 27.280 -6.013 -28.878 1.00 96.19 294 LEU A N 1
ATOM 2260 C CA . LEU A 1 294 ? 26.362 -5.787 -27.767 1.00 96.19 294 LEU A CA 1
ATOM 2261 C C . LEU A 1 294 ? 27.089 -5.951 -26.435 1.00 96.19 294 LEU A C 1
ATOM 2263 O O . LEU A 1 294 ? 27.767 -6.953 -26.216 1.00 96.19 294 LEU A O 1
ATOM 2267 N N . SER A 1 295 ? 26.915 -5.001 -25.517 1.00 94.75 295 SER A N 1
ATOM 2268 C CA . SER A 1 295 ? 27.618 -5.060 -24.231 1.00 94.75 295 SER A CA 1
ATOM 2269 C C . SER A 1 295 ? 26.810 -5.796 -23.155 1.00 94.75 295 SER A C 1
ATOM 2271 O O . SER A 1 295 ? 27.311 -6.745 -22.542 1.00 94.75 295 SER A O 1
ATOM 2273 N N . GLN A 1 296 ? 25.547 -5.400 -22.934 1.00 96.25 296 GLN A N 1
ATOM 2274 C CA . GLN A 1 296 ? 24.721 -5.903 -21.827 1.00 96.25 296 GLN A CA 1
ATOM 2275 C C . GLN A 1 296 ? 23.204 -5.692 -22.006 1.00 96.25 296 GLN A C 1
ATOM 2277 O O . GLN A 1 296 ? 22.728 -5.064 -22.950 1.00 96.25 296 GLN A O 1
ATOM 2282 N N . ARG A 1 297 ? 22.429 -6.169 -21.016 1.00 97.81 297 ARG A N 1
ATOM 2283 C CA . ARG A 1 297 ? 20.975 -5.960 -20.860 1.00 97.81 297 ARG A CA 1
ATOM 2284 C C . ARG A 1 297 ? 20.129 -6.628 -21.946 1.00 97.81 297 ARG A C 1
ATOM 2286 O O . ARG A 1 297 ? 19.292 -5.985 -22.564 1.00 97.81 297 ARG A O 1
ATOM 2293 N N . MET A 1 298 ? 20.286 -7.931 -22.143 1.00 98.12 298 MET A N 1
ATOM 2294 C CA . MET A 1 298 ? 19.549 -8.717 -23.138 1.00 98.12 298 MET A CA 1
ATOM 2295 C C . MET A 1 298 ? 18.677 -9.830 -22.509 1.00 98.12 298 MET A C 1
ATOM 2297 O O . MET A 1 298 ? 18.863 -11.005 -22.821 1.00 98.12 298 MET A O 1
ATOM 2301 N N . PRO A 1 299 ? 17.690 -9.526 -21.645 1.00 98.00 299 PRO A N 1
ATOM 2302 C CA . PRO A 1 299 ? 17.333 -8.224 -21.069 1.00 98.00 299 PRO A CA 1
ATOM 2303 C C . PRO A 1 299 ? 18.026 -7.945 -19.720 1.00 98.00 299 PRO A C 1
ATOM 2305 O O . PRO A 1 299 ? 18.617 -8.836 -19.105 1.00 98.00 299 PRO A O 1
ATOM 2308 N N . ARG A 1 300 ? 17.897 -6.710 -19.210 1.00 97.94 300 ARG A N 1
ATOM 2309 C CA . ARG A 1 300 ? 18.042 -6.409 -17.774 1.00 97.94 300 ARG A CA 1
ATOM 2310 C C . ARG A 1 300 ? 16.668 -6.201 -17.144 1.00 97.94 300 ARG A C 1
ATOM 2312 O O . ARG A 1 300 ? 15.966 -5.266 -17.517 1.00 97.94 300 ARG A O 1
ATOM 2319 N N . CYS A 1 301 ? 16.317 -7.035 -16.170 1.00 97.19 301 CYS A N 1
ATOM 2320 C CA . CYS A 1 301 ? 14.975 -7.091 -15.591 1.00 97.19 301 CYS A CA 1
ATOM 2321 C C . CYS A 1 301 ? 14.917 -6.648 -14.131 1.00 97.19 301 CYS A C 1
ATOM 2323 O O . CYS A 1 301 ? 15.835 -6.905 -13.350 1.00 97.19 301 CYS A O 1
ATOM 2325 N N . ARG A 1 302 ? 13.779 -6.076 -13.744 1.00 95.69 302 ARG A N 1
ATOM 2326 C CA . ARG A 1 302 ? 13.398 -5.827 -12.356 1.00 95.69 302 ARG A CA 1
ATOM 2327 C C . ARG A 1 302 ? 11.971 -6.260 -12.128 1.00 95.69 302 ARG A C 1
ATOM 2329 O O . ARG A 1 302 ? 11.094 -5.904 -12.908 1.00 95.69 302 ARG A O 1
ATOM 2336 N N . TYR A 1 303 ? 11.740 -6.993 -11.041 1.00 93.12 303 TYR A N 1
ATOM 2337 C CA . TYR A 1 303 ? 10.437 -7.587 -10.768 1.00 93.12 303 TYR A CA 1
ATOM 2338 C C . TYR A 1 303 ? 9.887 -8.365 -11.992 1.00 93.12 303 TYR A C 1
ATOM 2340 O O . TYR A 1 303 ? 10.653 -8.963 -12.740 1.00 93.12 303 TYR A O 1
ATOM 2348 N N . GLY A 1 304 ? 8.572 -8.382 -12.200 1.00 91.56 304 GLY A N 1
ATOM 2349 C CA . GLY A 1 304 ? 7.939 -8.974 -13.377 1.00 91.56 304 GLY A CA 1
ATOM 2350 C C . GLY A 1 304 ? 8.190 -10.470 -13.619 1.00 91.56 304 GLY A C 1
ATOM 2351 O O . GLY A 1 304 ? 8.910 -11.168 -12.894 1.00 91.56 304 GLY A O 1
ATOM 2352 N N . TYR A 1 305 ? 7.555 -10.962 -14.681 1.00 95.00 305 TYR A N 1
ATOM 2353 C CA . TYR A 1 305 ? 7.740 -12.290 -15.253 1.00 95.00 305 TYR A CA 1
ATOM 2354 C C . TYR A 1 305 ? 8.230 -12.152 -16.697 1.00 95.00 305 TYR A C 1
ATOM 2356 O O . TYR A 1 305 ? 7.542 -11.583 -17.548 1.00 95.00 305 TYR A O 1
ATOM 2364 N N . ILE A 1 306 ? 9.420 -12.679 -16.977 1.00 97.50 306 ILE A N 1
ATOM 2365 C CA . ILE A 1 306 ? 10.077 -12.552 -18.274 1.00 97.50 306 ILE A CA 1
ATOM 2366 C C . ILE A 1 306 ? 10.371 -13.943 -18.829 1.00 97.50 306 ILE A C 1
ATOM 2368 O O . ILE A 1 306 ? 11.119 -14.722 -18.235 1.00 97.50 306 ILE A O 1
ATOM 2372 N N . HIS A 1 307 ? 9.791 -14.245 -19.990 1.00 96.62 307 HIS A N 1
ATOM 2373 C CA . HIS A 1 307 ? 10.051 -15.474 -20.740 1.00 96.62 307 HIS A CA 1
ATOM 2374 C C . HIS A 1 307 ? 10.996 -15.165 -21.898 1.00 96.62 307 HIS A C 1
ATOM 2376 O O . HIS A 1 307 ? 10.615 -14.484 -22.849 1.00 96.62 307 HIS A O 1
ATOM 2382 N N . VAL A 1 308 ? 12.234 -15.646 -21.800 1.00 97.00 308 VAL A N 1
ATOM 2383 C CA . VAL A 1 308 ? 13.269 -15.497 -22.828 1.00 97.00 308 VAL A CA 1
ATOM 2384 C C . VAL A 1 308 ? 13.376 -16.829 -23.552 1.00 97.00 308 VAL A C 1
ATOM 2386 O O . VAL A 1 308 ? 13.849 -17.799 -22.966 1.00 97.00 308 VAL A O 1
ATOM 2389 N N . VAL A 1 309 ? 12.907 -16.914 -24.796 1.00 93.69 309 VAL A N 1
ATOM 2390 C CA . VAL A 1 309 ? 12.685 -18.209 -25.453 1.00 93.69 309 VAL A CA 1
ATOM 2391 C C . VAL A 1 309 ? 13.135 -18.274 -26.915 1.00 93.69 309 VAL A C 1
ATOM 2393 O O . VAL A 1 309 ? 12.747 -17.454 -27.740 1.00 93.69 309 VAL A O 1
ATOM 2396 N N . ASN A 1 310 ? 13.915 -19.299 -27.267 1.00 94.00 310 ASN A N 1
ATOM 2397 C CA . ASN A 1 310 ? 14.407 -19.560 -28.630 1.00 94.00 310 ASN A CA 1
ATOM 2398 C C . ASN A 1 310 ? 15.092 -18.352 -29.315 1.00 94.00 310 ASN A C 1
ATOM 2400 O O . ASN A 1 310 ? 14.938 -18.159 -30.521 1.00 94.00 310 ASN A O 1
ATOM 2404 N N . ASN A 1 311 ? 15.824 -17.530 -28.563 1.00 96.12 311 ASN A N 1
ATOM 2405 C CA . ASN A 1 311 ? 16.643 -16.439 -29.098 1.00 96.12 311 ASN A CA 1
ATOM 2406 C C . ASN A 1 311 ? 18.081 -16.908 -29.353 1.00 96.12 311 ASN A C 1
ATOM 2408 O O . ASN A 1 311 ? 18.540 -17.909 -28.795 1.00 96.12 311 ASN A O 1
ATOM 2412 N N . ASP A 1 312 ? 18.806 -16.140 -30.157 1.00 96.06 312 ASP A N 1
ATOM 2413 C CA . ASP A 1 312 ? 20.211 -16.383 -30.463 1.00 96.06 312 ASP A CA 1
ATOM 2414 C C . ASP A 1 312 ? 21.091 -15.215 -30.006 1.00 96.06 312 ASP A C 1
ATOM 2416 O O . ASP A 1 312 ? 20.930 -14.098 -30.499 1.00 96.06 312 ASP A O 1
ATOM 2420 N N . PHE A 1 313 ? 22.013 -15.482 -29.079 1.00 96.62 313 PHE A N 1
ATOM 2421 C CA . PHE A 1 313 ? 22.912 -14.507 -28.466 1.00 96.62 313 PHE A CA 1
ATOM 2422 C C . PHE A 1 313 ? 24.357 -14.731 -28.904 1.00 96.62 313 PHE A C 1
ATOM 2424 O O . PHE A 1 313 ? 24.933 -15.805 -28.682 1.00 96.62 313 PHE A O 1
ATOM 2431 N N . THR A 1 314 ? 24.964 -13.682 -29.458 1.00 91.31 314 THR A N 1
ATOM 2432 C CA . THR A 1 314 ? 26.327 -13.711 -29.991 1.00 91.31 314 THR A CA 1
ATOM 2433 C C . THR A 1 314 ? 27.225 -12.751 -29.219 1.00 91.31 314 THR A C 1
ATOM 2435 O O . THR A 1 314 ? 27.072 -11.546 -29.334 1.00 91.31 314 THR A O 1
ATOM 2438 N N . ALA A 1 315 ? 28.186 -13.292 -28.463 1.00 83.31 315 ALA A N 1
ATOM 2439 C CA . ALA A 1 315 ? 29.341 -12.570 -27.920 1.00 83.31 315 ALA A CA 1
ATOM 2440 C C . ALA A 1 315 ? 29.025 -11.217 -27.242 1.00 83.31 315 ALA A C 1
ATOM 2442 O O . ALA A 1 315 ? 29.445 -10.165 -27.718 1.00 83.31 315 ALA A O 1
ATOM 2443 N N . TRP A 1 316 ? 28.332 -11.259 -26.100 1.00 94.06 316 TRP A N 1
ATOM 2444 C CA . TRP A 1 316 ? 28.181 -10.088 -25.227 1.00 94.06 316 TRP A CA 1
ATOM 2445 C C . TRP A 1 316 ? 29.523 -9.662 -24.616 1.00 94.06 316 TRP A C 1
ATOM 2447 O O . TRP A 1 316 ? 30.398 -10.504 -24.431 1.00 94.06 316 TRP A O 1
ATOM 2457 N N . GLU A 1 317 ? 29.689 -8.391 -24.247 1.00 90.56 317 GLU A N 1
ATOM 2458 C CA . GLU A 1 317 ? 30.927 -7.933 -23.587 1.00 90.56 317 GLU A CA 1
ATOM 2459 C C . GLU A 1 317 ? 30.894 -8.107 -22.062 1.00 90.56 317 GLU A C 1
ATOM 2461 O O . GLU A 1 317 ? 31.898 -8.493 -21.471 1.00 90.56 317 GLU A O 1
ATOM 2466 N N . MET A 1 318 ? 29.753 -7.850 -21.408 1.00 91.25 318 MET A N 1
ATOM 2467 C CA . MET A 1 318 ? 29.630 -7.924 -19.944 1.00 91.25 318 MET A CA 1
ATOM 2468 C C . MET A 1 318 ? 28.779 -9.108 -19.477 1.00 91.25 318 MET A C 1
ATOM 2470 O O . MET A 1 318 ? 29.250 -9.951 -18.719 1.00 91.25 318 MET A O 1
ATOM 2474 N N . TYR A 1 319 ? 27.511 -9.162 -19.889 1.00 95.69 319 TYR A N 1
ATOM 2475 C CA . TYR A 1 319 ? 26.577 -10.258 -19.599 1.00 95.69 319 TYR A CA 1
ATOM 2476 C C . TYR A 1 319 ? 25.424 -10.239 -20.604 1.00 95.69 319 TYR A C 1
ATOM 2478 O O . TYR A 1 319 ? 25.096 -9.187 -21.151 1.00 95.69 319 TYR A O 1
ATOM 2486 N N . ALA A 1 320 ? 24.747 -11.370 -20.803 1.00 96.44 320 ALA A N 1
ATOM 2487 C CA . ALA A 1 320 ? 23.530 -11.398 -21.611 1.00 96.44 320 ALA A CA 1
ATOM 2488 C C . ALA A 1 320 ? 22.302 -11.021 -20.778 1.00 96.44 320 ALA A C 1
ATOM 2490 O O . ALA A 1 320 ? 21.720 -9.957 -20.970 1.00 96.44 320 ALA A O 1
ATOM 2491 N N . ILE A 1 321 ? 21.935 -11.854 -19.804 1.00 97.81 321 ILE A N 1
ATOM 2492 C CA . ILE A 1 321 ? 20.726 -11.685 -18.992 1.00 97.81 321 ILE A CA 1
ATOM 2493 C C . ILE A 1 321 ? 21.099 -11.131 -17.626 1.00 97.81 321 ILE A C 1
ATOM 2495 O O . ILE A 1 321 ? 21.915 -11.712 -16.914 1.00 97.81 321 ILE A O 1
ATOM 2499 N N . GLY A 1 322 ? 20.467 -10.035 -17.220 1.00 96.44 322 GLY A N 1
ATOM 2500 C CA . GLY A 1 322 ? 20.712 -9.445 -15.913 1.00 96.44 322 GLY A CA 1
ATOM 2501 C C . GLY A 1 322 ? 19.450 -9.048 -15.174 1.00 96.44 322 GLY A C 1
ATOM 2502 O O . GLY A 1 322 ? 18.358 -8.985 -15.734 1.00 96.44 322 GLY A O 1
ATOM 2503 N N . GLY A 1 323 ? 19.604 -8.729 -13.897 1.00 96.12 323 GLY A N 1
ATOM 2504 C CA . GLY A 1 323 ? 18.508 -8.164 -13.134 1.00 96.12 323 GLY A CA 1
ATOM 2505 C C . GLY A 1 323 ? 18.838 -7.833 -11.692 1.00 96.12 323 GLY A C 1
ATOM 2506 O O . GLY A 1 323 ? 19.843 -8.282 -11.139 1.00 96.12 323 GLY A O 1
ATOM 2507 N N . SER A 1 324 ? 17.955 -7.037 -11.110 1.00 94.75 324 SER A N 1
ATOM 2508 C CA . SER A 1 324 ? 17.941 -6.614 -9.710 1.00 94.75 324 SER A CA 1
ATOM 2509 C C . SER A 1 324 ? 16.489 -6.596 -9.221 1.00 94.75 324 SER A C 1
ATOM 2511 O O . SER A 1 324 ? 15.566 -6.669 -10.027 1.00 94.75 324 SER A O 1
ATOM 2513 N N . ALA A 1 325 ? 16.243 -6.554 -7.911 1.00 91.81 325 ALA A N 1
ATOM 2514 C CA . ALA A 1 325 ? 14.881 -6.562 -7.358 1.00 91.81 325 ALA A CA 1
ATOM 2515 C C . ALA A 1 325 ? 13.999 -7.746 -7.825 1.00 91.81 325 ALA A C 1
ATOM 2517 O O . ALA A 1 325 ? 12.864 -7.575 -8.272 1.00 91.81 325 ALA A O 1
ATOM 2518 N N . ARG A 1 326 ? 14.501 -8.976 -7.647 1.00 91.62 326 ARG A N 1
ATOM 2519 C CA . ARG A 1 326 ? 13.736 -10.242 -7.692 1.00 91.62 326 ARG A CA 1
ATOM 2520 C C . ARG A 1 326 ? 12.898 -10.540 -8.954 1.00 91.62 326 ARG A C 1
ATOM 2522 O O . ARG A 1 326 ? 11.756 -10.989 -8.810 1.00 91.62 326 ARG A O 1
ATOM 2529 N N . PRO A 1 327 ? 13.419 -10.362 -10.180 1.00 94.94 327 PRO A N 1
ATOM 2530 C CA . PRO A 1 327 ? 12.678 -10.743 -11.369 1.00 94.94 327 PRO A CA 1
ATOM 2531 C C . PRO A 1 327 ? 12.543 -12.259 -11.495 1.00 94.94 327 PRO A C 1
ATOM 2533 O O . PRO A 1 327 ? 13.443 -13.006 -11.098 1.00 94.94 327 PRO A O 1
ATOM 2536 N N . THR A 1 328 ? 11.429 -12.714 -12.072 1.00 94.25 328 THR A N 1
ATOM 2537 C CA . THR A 1 328 ? 11.296 -14.104 -12.524 1.00 94.25 328 THR A CA 1
ATOM 2538 C C . THR A 1 328 ? 11.738 -14.183 -13.976 1.00 94.25 328 THR A C 1
ATOM 2540 O O . THR A 1 328 ? 11.113 -13.572 -14.841 1.00 94.25 328 THR A O 1
ATOM 2543 N N . ILE A 1 329 ? 12.809 -14.932 -14.239 1.00 95.00 329 ILE A N 1
ATOM 2544 C CA . ILE A 1 329 ? 13.364 -15.112 -15.581 1.00 95.00 329 ILE A CA 1
ATOM 2545 C C . ILE A 1 329 ? 13.294 -16.589 -15.944 1.00 95.00 329 ILE A C 1
ATOM 2547 O O . ILE A 1 329 ? 13.908 -17.435 -15.291 1.00 95.00 329 ILE A O 1
ATOM 2551 N N . ASN A 1 330 ? 12.551 -16.889 -17.002 1.00 92.06 330 ASN A N 1
ATOM 2552 C CA . ASN A 1 330 ? 12.465 -18.218 -17.582 1.00 92.06 330 ASN A CA 1
ATOM 2553 C C . ASN A 1 330 ? 13.206 -18.225 -18.925 1.00 92.06 330 ASN A C 1
ATOM 2555 O O . ASN A 1 330 ? 12.657 -17.774 -19.929 1.00 92.06 330 ASN A O 1
ATOM 2559 N N . SER A 1 331 ? 14.460 -18.680 -18.921 1.00 92.75 331 SER A N 1
ATOM 2560 C CA . SER A 1 331 ? 15.260 -18.906 -20.126 1.00 92.75 331 SER A CA 1
ATOM 2561 C C . SER A 1 331 ? 14.975 -20.302 -20.674 1.00 92.75 331 SER A C 1
ATOM 2563 O O . SER A 1 331 ? 15.089 -21.288 -19.943 1.00 92.75 331 SER A O 1
ATOM 2565 N N . GLN A 1 332 ? 14.572 -20.395 -21.939 1.00 89.19 332 GLN A N 1
ATOM 2566 C CA . GLN A 1 332 ? 14.187 -21.665 -22.540 1.00 89.19 332 GLN A CA 1
ATOM 2567 C C . GLN A 1 332 ? 14.607 -21.783 -24.008 1.00 89.19 332 GLN A C 1
ATOM 2569 O O . GLN A 1 332 ? 14.173 -21.012 -24.862 1.00 89.19 332 GLN A O 1
ATOM 2574 N N . GLY A 1 333 ? 15.382 -22.813 -24.342 1.00 88.00 333 GLY A N 1
ATOM 2575 C CA . GLY A 1 333 ? 15.765 -23.105 -25.723 1.00 88.00 333 GLY A CA 1
ATOM 2576 C C . GLY A 1 333 ? 16.568 -22.001 -26.415 1.00 88.00 333 GLY A C 1
ATOM 2577 O O . GLY A 1 333 ? 16.576 -21.953 -27.636 1.00 88.00 333 GLY A O 1
ATOM 2578 N N . ASN A 1 334 ? 17.205 -21.084 -25.693 1.00 93.44 334 ASN A N 1
ATOM 2579 C CA . ASN A 1 334 ? 18.061 -20.057 -26.281 1.00 93.44 334 ASN A CA 1
ATOM 2580 C C . ASN A 1 334 ? 19.430 -20.634 -26.656 1.00 93.44 334 ASN A C 1
ATOM 2582 O O . ASN A 1 334 ? 19.872 -21.633 -26.090 1.00 93.44 334 ASN A O 1
ATOM 2586 N N . ARG A 1 335 ? 20.146 -19.973 -27.568 1.00 93.94 335 ARG A N 1
ATOM 2587 C CA . ARG A 1 335 ? 21.573 -20.229 -27.792 1.00 93.94 335 ARG A CA 1
ATOM 2588 C C . ARG A 1 335 ? 22.409 -19.077 -27.255 1.00 93.94 335 ARG A C 1
ATOM 2590 O O . ARG A 1 335 ? 22.243 -17.947 -27.695 1.00 93.94 335 ARG A O 1
ATOM 2597 N N . TYR A 1 336 ? 23.350 -19.388 -26.372 1.00 95.06 336 TYR A N 1
ATOM 2598 C CA . TYR A 1 336 ? 24.313 -18.442 -25.820 1.00 95.06 336 TYR A CA 1
ATOM 2599 C C . TYR A 1 336 ? 25.721 -18.787 -26.289 1.00 95.06 336 TYR A C 1
ATOM 2601 O O . TYR A 1 336 ? 26.320 -19.751 -25.812 1.00 95.06 336 TYR A O 1
ATOM 2609 N N . THR A 1 337 ? 26.265 -17.989 -27.204 1.00 94.06 337 THR A N 1
ATOM 2610 C CA . THR A 1 337 ? 27.665 -18.105 -27.622 1.00 94.06 337 THR A CA 1
ATOM 2611 C C . THR A 1 337 ? 28.492 -17.078 -26.869 1.00 94.06 337 THR A C 1
ATOM 2613 O O . THR A 1 337 ? 28.484 -15.900 -27.222 1.00 94.06 337 THR A O 1
ATOM 2616 N N . ALA A 1 338 ? 29.191 -17.520 -25.820 1.00 91.94 338 ALA A N 1
ATOM 2617 C CA . ALA A 1 338 ? 30.001 -16.621 -25.004 1.00 91.94 338 ALA A CA 1
ATOM 2618 C C . ALA A 1 338 ? 31.146 -15.981 -25.820 1.00 91.94 338 ALA A C 1
ATOM 2620 O O . ALA A 1 338 ? 31.684 -16.626 -26.731 1.00 91.94 338 ALA A O 1
ATOM 2621 N N . PRO A 1 339 ? 31.561 -14.746 -25.483 1.00 91.75 339 PRO A N 1
ATOM 2622 C CA . PRO A 1 339 ? 32.726 -14.085 -26.077 1.00 91.75 339 PRO A CA 1
ATOM 2623 C C . PRO A 1 339 ? 34.026 -14.850 -25.789 1.00 91.75 339 PRO A C 1
ATOM 2625 O O . PRO A 1 339 ? 34.055 -15.787 -24.991 1.00 91.75 339 PRO A O 1
ATOM 2628 N N . VAL A 1 340 ? 35.133 -14.456 -26.424 1.00 90.19 340 VAL A N 1
ATOM 2629 C CA . VAL A 1 340 ? 36.457 -15.059 -26.170 1.00 90.19 340 VAL A CA 1
ATOM 2630 C C . VAL A 1 340 ? 36.938 -14.792 -24.736 1.00 90.19 340 VAL A C 1
ATOM 2632 O O . VAL A 1 340 ? 37.571 -15.670 -24.152 1.00 90.19 340 VAL A O 1
ATOM 2635 N N . ASP A 1 341 ? 36.589 -13.638 -24.159 1.00 88.88 341 ASP A N 1
ATOM 2636 C CA . ASP A 1 341 ? 36.985 -13.235 -22.805 1.00 88.88 341 ASP A CA 1
ATOM 2637 C C . ASP A 1 341 ? 36.554 -14.277 -21.744 1.00 88.88 341 ASP A C 1
ATOM 2639 O O . ASP A 1 341 ? 35.362 -14.593 -21.634 1.00 88.88 341 ASP A O 1
ATOM 2643 N N . PRO A 1 342 ? 37.493 -14.837 -20.954 1.00 87.88 342 PRO A N 1
ATOM 2644 C CA . PRO A 1 342 ? 37.172 -15.778 -19.883 1.00 87.88 342 PRO A CA 1
ATOM 2645 C C . PRO A 1 342 ? 36.326 -15.177 -18.748 1.00 87.88 342 PRO A C 1
ATOM 2647 O O . PRO A 1 342 ? 35.659 -15.934 -18.045 1.00 87.88 342 PRO A O 1
ATOM 2650 N N . ASN A 1 343 ? 36.311 -13.854 -18.566 1.00 88.69 343 ASN A N 1
ATOM 2651 C CA . ASN A 1 343 ? 35.539 -13.193 -17.507 1.00 88.69 343 ASN A CA 1
ATOM 2652 C C . ASN A 1 343 ? 34.073 -12.945 -17.889 1.00 88.69 343 ASN A C 1
ATOM 2654 O O . ASN A 1 343 ? 33.254 -12.666 -17.018 1.00 88.69 343 ASN A O 1
ATOM 2658 N N . ALA A 1 344 ? 33.729 -13.092 -19.169 1.00 90.06 344 ALA A N 1
ATOM 2659 C CA . ALA A 1 344 ? 32.389 -12.852 -19.699 1.00 90.06 344 ALA A CA 1
ATOM 2660 C C . ALA A 1 344 ? 31.686 -14.156 -20.127 1.00 90.06 344 ALA A C 1
ATOM 2662 O O . ALA A 1 344 ? 30.839 -14.166 -21.017 1.00 90.06 344 ALA A O 1
ATOM 2663 N N . LYS A 1 345 ? 32.036 -15.290 -19.502 1.00 93.38 345 LYS A N 1
ATOM 2664 C CA . LYS A 1 345 ? 31.427 -16.606 -19.780 1.00 93.38 345 LYS A CA 1
ATOM 2665 C C . LYS A 1 345 ? 30.078 -16.819 -19.096 1.00 93.38 345 LYS A C 1
ATOM 2667 O O . LYS A 1 345 ? 29.258 -17.591 -19.593 1.00 93.38 345 LYS A O 1
ATOM 2672 N N . GLU A 1 346 ? 29.836 -16.158 -17.969 1.00 95.06 346 GLU A N 1
ATOM 2673 C CA . GLU A 1 346 ? 28.540 -16.241 -17.302 1.00 95.06 346 GLU A CA 1
ATOM 2674 C C . GLU A 1 346 ? 27.486 -15.490 -18.129 1.00 95.06 346 GLU A C 1
ATOM 2676 O O . GLU A 1 346 ? 27.620 -14.301 -18.410 1.00 95.06 346 GLU A O 1
ATOM 2681 N N . VAL A 1 347 ? 26.422 -16.192 -18.521 1.00 96.25 347 VAL A N 1
ATOM 2682 C CA . VAL A 1 347 ? 25.269 -15.613 -19.230 1.00 96.25 347 VAL A CA 1
ATOM 2683 C C . VAL A 1 347 ? 24.530 -14.623 -18.330 1.00 96.25 347 VAL A C 1
ATOM 2685 O O . VAL A 1 347 ? 24.005 -13.612 -18.797 1.00 96.25 347 VAL A O 1
ATOM 2688 N N . THR A 1 348 ? 24.463 -14.948 -17.042 1.00 96.62 348 THR A N 1
ATOM 2689 C CA . THR A 1 348 ? 23.658 -14.276 -16.030 1.00 96.62 348 THR A CA 1
ATOM 2690 C C . THR A 1 348 ? 24.441 -13.229 -15.245 1.00 96.62 348 THR A C 1
ATOM 2692 O O . THR A 1 348 ? 25.605 -13.424 -14.923 1.00 96.62 348 THR A O 1
ATOM 2695 N N . LYS A 1 349 ? 23.782 -12.139 -14.839 1.00 96.06 349 LYS A N 1
ATOM 2696 C CA . LYS A 1 349 ? 24.339 -11.183 -13.873 1.00 96.06 349 LYS A CA 1
ATOM 2697 C C . LYS A 1 349 ? 23.282 -10.681 -12.897 1.00 96.06 349 LYS A C 1
ATOM 2699 O O . LYS A 1 349 ? 22.341 -9.993 -13.286 1.00 96.06 349 LYS A O 1
ATOM 2704 N N . ARG A 1 350 ? 23.458 -10.974 -11.608 1.00 93.06 350 ARG A N 1
ATOM 2705 C CA . ARG A 1 350 ? 22.667 -10.343 -10.542 1.00 93.06 350 ARG A CA 1
ATOM 2706 C C . ARG A 1 350 ? 23.355 -9.047 -10.151 1.00 93.06 350 ARG A C 1
ATOM 2708 O O . ARG A 1 350 ? 24.531 -9.072 -9.793 1.00 93.06 350 ARG A O 1
ATOM 2715 N N . LEU A 1 351 ? 22.658 -7.928 -10.311 1.00 88.88 351 LEU A N 1
ATOM 2716 C CA . LEU A 1 351 ? 23.211 -6.608 -10.027 1.00 88.88 351 LEU A CA 1
ATOM 2717 C C . LEU A 1 351 ? 22.881 -6.205 -8.593 1.00 88.88 351 LEU A C 1
ATOM 2719 O O . LEU A 1 351 ? 21.745 -6.383 -8.159 1.00 88.88 351 LEU A O 1
ATOM 2723 N N . ASP A 1 352 ? 23.878 -5.648 -7.902 1.00 79.44 352 ASP A N 1
ATOM 2724 C CA . ASP A 1 352 ? 23.718 -4.942 -6.626 1.00 79.44 352 ASP A CA 1
ATOM 2725 C C . ASP A 1 352 ? 22.976 -5.761 -5.550 1.00 79.44 352 ASP A C 1
ATOM 2727 O O . ASP A 1 352 ? 22.157 -5.239 -4.798 1.00 79.44 352 ASP A O 1
ATOM 2731 N N . THR A 1 353 ? 23.186 -7.083 -5.520 1.00 79.44 353 THR A N 1
ATOM 2732 C CA . THR A 1 353 ? 22.510 -8.005 -4.592 1.00 79.44 353 THR A CA 1
ATOM 2733 C C . THR A 1 353 ? 23.427 -9.172 -4.227 1.00 79.44 353 THR A C 1
ATOM 2735 O O . THR A 1 353 ? 24.001 -9.813 -5.111 1.00 79.44 353 THR A O 1
ATOM 2738 N N . ALA A 1 354 ? 23.530 -9.494 -2.937 1.00 81.50 354 ALA A N 1
ATOM 2739 C CA . ALA A 1 354 ? 24.292 -10.643 -2.458 1.00 81.50 354 ALA A CA 1
ATOM 2740 C C . ALA A 1 354 ? 23.632 -11.990 -2.797 1.00 81.50 354 ALA A C 1
ATOM 2742 O O . ALA A 1 354 ? 22.408 -12.107 -2.898 1.00 81.50 354 ALA A O 1
ATOM 2743 N N . GLU A 1 355 ? 24.447 -13.041 -2.925 1.00 82.12 355 GLU A N 1
ATOM 2744 C CA . GLU A 1 355 ? 23.989 -14.404 -3.244 1.00 82.12 355 GLU A CA 1
ATOM 2745 C C . GLU A 1 355 ? 22.928 -14.932 -2.282 1.00 82.12 355 GLU A C 1
ATOM 2747 O O . GLU A 1 355 ? 21.968 -15.571 -2.705 1.00 82.12 355 GLU A O 1
ATOM 2752 N N . THR A 1 356 ? 23.028 -14.589 -1.001 1.00 80.56 356 THR A N 1
ATOM 2753 C CA . THR A 1 356 ? 22.040 -14.956 0.022 1.00 80.56 356 THR A CA 1
ATOM 2754 C C . THR A 1 356 ? 20.636 -14.428 -0.277 1.00 80.56 356 THR A C 1
ATOM 2756 O O . THR A 1 356 ? 19.653 -15.070 0.099 1.00 80.56 356 THR A O 1
ATOM 2759 N N . GLU A 1 357 ? 20.524 -13.290 -0.962 1.00 79.25 357 GLU A N 1
ATOM 2760 C CA . GLU A 1 357 ? 19.251 -12.673 -1.322 1.00 79.25 357 GLU A CA 1
ATOM 2761 C C . GLU A 1 357 ? 18.763 -13.135 -2.699 1.00 79.25 357 GLU A C 1
ATOM 2763 O O . GLU A 1 357 ? 17.597 -13.526 -2.837 1.00 79.25 357 GLU A O 1
ATOM 2768 N N . TRP A 1 358 ? 19.631 -13.147 -3.719 1.00 87.19 358 TRP A N 1
ATOM 2769 C CA . TRP A 1 358 ? 19.201 -13.538 -5.064 1.00 87.19 358 TRP A CA 1
ATOM 2770 C C . TRP A 1 358 ? 19.046 -15.046 -5.253 1.00 87.19 358 TRP A C 1
ATOM 2772 O O . TRP A 1 358 ? 18.327 -15.461 -6.163 1.00 87.19 358 TRP A O 1
ATOM 2782 N N . ALA A 1 359 ? 19.615 -15.889 -4.383 1.00 86.25 359 ALA A N 1
ATOM 2783 C CA . ALA A 1 359 ? 19.423 -17.342 -4.442 1.00 86.25 359 ALA A CA 1
ATOM 2784 C C . ALA A 1 359 ? 17.941 -17.759 -4.346 1.00 86.25 359 ALA A C 1
ATOM 2786 O O . ALA A 1 359 ? 17.567 -18.830 -4.830 1.00 86.25 359 ALA A O 1
ATOM 2787 N N . ALA A 1 360 ? 17.086 -16.914 -3.758 1.00 85.00 360 ALA A N 1
ATOM 2788 C CA . ALA A 1 360 ? 15.641 -17.125 -3.693 1.00 85.00 360 ALA A CA 1
ATOM 2789 C C . ALA A 1 360 ? 14.884 -16.684 -4.965 1.00 85.00 360 ALA A C 1
ATOM 2791 O O . ALA A 1 360 ? 13.698 -16.992 -5.100 1.00 85.00 360 ALA A O 1
ATOM 2792 N N . TRP A 1 361 ? 15.521 -15.955 -5.887 1.00 91.00 361 TRP A N 1
ATOM 2793 C CA . TRP A 1 361 ? 14.892 -15.460 -7.115 1.00 91.00 361 TRP A CA 1
ATOM 2794 C C . TRP A 1 361 ? 14.751 -16.583 -8.133 1.00 91.00 361 TRP A C 1
ATOM 2796 O O . TRP A 1 361 ? 15.670 -17.376 -8.299 1.00 91.00 361 TRP A O 1
ATOM 2806 N N . ASN A 1 362 ? 13.634 -16.628 -8.858 1.00 90.56 362 ASN A N 1
ATOM 2807 C CA . ASN A 1 362 ? 13.353 -17.699 -9.814 1.00 90.56 362 ASN A CA 1
ATOM 2808 C C . ASN A 1 362 ? 14.009 -17.414 -11.170 1.00 90.56 362 ASN A C 1
ATOM 2810 O O . ASN A 1 362 ? 13.385 -16.807 -12.040 1.00 90.56 362 ASN A O 1
ATOM 2814 N N . TRP A 1 363 ? 15.263 -17.834 -11.337 1.00 92.94 363 TRP A N 1
ATOM 2815 C CA . TRP A 1 363 ? 15.985 -17.764 -12.611 1.00 92.94 363 TRP A CA 1
ATOM 2816 C C . TRP A 1 363 ? 16.230 -19.177 -13.111 1.00 92.94 363 TRP A C 1
ATOM 2818 O O . TRP A 1 363 ? 16.967 -19.950 -12.496 1.00 92.94 363 TRP A O 1
ATOM 2828 N N . ARG A 1 364 ? 15.579 -19.513 -14.219 1.00 89.44 364 ARG A N 1
ATOM 2829 C CA . ARG A 1 364 ? 15.543 -20.859 -14.785 1.00 89.44 364 ARG A CA 1
ATOM 2830 C C . ARG A 1 364 ? 16.151 -20.841 -16.182 1.00 89.44 364 ARG A C 1
ATOM 2832 O O . ARG A 1 364 ? 16.062 -19.842 -16.885 1.00 89.44 364 ARG A O 1
ATOM 2839 N N . SER A 1 365 ? 16.748 -21.963 -16.543 1.00 88.44 365 SER A N 1
ATOM 2840 C CA . SER A 1 365 ? 17.334 -22.290 -17.840 1.00 88.44 365 SER A CA 1
ATOM 2841 C C . SER A 1 365 ? 16.923 -23.723 -18.184 1.00 88.44 365 SER A C 1
ATOM 2843 O O . SER A 1 365 ? 17.193 -24.652 -17.413 1.00 88.44 365 SER A O 1
ATOM 2845 N N . GLU A 1 366 ? 16.203 -23.898 -19.288 1.00 85.06 366 GLU A N 1
ATOM 2846 C CA . GLU A 1 366 ? 15.674 -25.188 -19.736 1.00 85.06 366 GLU A CA 1
ATOM 2847 C C . GLU A 1 366 ? 15.926 -25.378 -21.238 1.00 85.06 366 GLU A C 1
ATOM 2849 O O . GLU A 1 366 ? 15.413 -24.639 -22.073 1.00 85.06 366 GLU A O 1
ATOM 2854 N N . GLY A 1 367 ? 16.721 -26.387 -21.604 1.00 82.06 367 GLY A N 1
ATOM 2855 C CA . GLY A 1 367 ? 17.022 -26.689 -23.009 1.00 82.06 367 GLY A CA 1
ATOM 2856 C C . GLY A 1 367 ? 17.880 -25.639 -23.730 1.00 82.06 367 GLY A C 1
ATOM 2857 O O . GLY A 1 367 ? 17.935 -25.666 -24.958 1.00 82.06 367 GLY A O 1
ATOM 2858 N N . ASP A 1 368 ? 18.524 -24.725 -22.996 1.00 88.56 368 ASP A N 1
ATOM 2859 C CA . ASP A 1 368 ? 19.441 -23.733 -23.561 1.00 88.56 368 ASP A CA 1
ATOM 2860 C C . ASP A 1 368 ? 20.736 -24.385 -24.070 1.00 88.56 368 ASP A C 1
ATOM 2862 O O . ASP A 1 368 ? 21.295 -25.295 -23.453 1.00 88.56 368 ASP A O 1
ATOM 2866 N N . ILE A 1 369 ? 21.243 -23.877 -25.190 1.00 89.81 369 ILE A N 1
ATOM 2867 C CA . ILE A 1 369 ? 22.502 -24.291 -25.798 1.00 89.81 369 ILE A CA 1
ATOM 2868 C C . ILE A 1 369 ? 23.591 -23.312 -25.368 1.00 89.81 369 ILE A C 1
ATOM 2870 O O . ILE A 1 369 ? 23.586 -22.144 -25.754 1.00 89.81 369 ILE A O 1
ATOM 2874 N N . LEU A 1 370 ? 24.553 -23.811 -24.602 1.00 91.12 370 LEU A N 1
ATOM 2875 C CA . LEU A 1 370 ? 25.664 -23.035 -24.068 1.00 91.12 370 LEU A CA 1
ATOM 2876 C C . LEU A 1 370 ? 26.938 -23.334 -24.872 1.00 91.12 370 LEU A C 1
ATOM 2878 O O . LEU A 1 370 ? 27.438 -24.458 -24.865 1.00 91.12 370 LEU A O 1
ATOM 2882 N N . VAL A 1 371 ? 27.451 -22.341 -25.598 1.00 91.12 371 VAL A N 1
ATOM 2883 C CA . VAL A 1 371 ? 28.576 -22.478 -26.537 1.00 91.12 371 VAL A CA 1
ATOM 2884 C C . VAL A 1 371 ? 29.768 -21.642 -26.064 1.00 91.12 371 VAL A C 1
ATOM 2886 O O . VAL A 1 371 ? 29.611 -20.608 -25.418 1.00 91.12 371 VAL A O 1
ATOM 2889 N N . ASN A 1 372 ? 30.983 -22.089 -26.395 1.00 90.06 372 ASN A N 1
ATOM 2890 C CA . ASN A 1 372 ? 32.242 -21.401 -26.080 1.00 90.06 372 ASN A CA 1
ATOM 2891 C C . ASN A 1 372 ? 32.480 -21.172 -24.571 1.00 90.06 372 ASN A C 1
ATOM 2893 O O . ASN A 1 372 ? 33.008 -20.140 -24.150 1.00 90.06 372 ASN A O 1
ATOM 2897 N N . GLY A 1 373 ? 32.078 -22.144 -23.746 1.00 88.06 373 GLY A N 1
ATOM 2898 C CA . GLY A 1 373 ? 32.226 -22.082 -22.291 1.00 88.06 373 GLY A CA 1
ATOM 2899 C C . GLY A 1 373 ? 31.184 -21.213 -21.589 1.00 88.06 373 GLY A C 1
ATOM 2900 O O . GLY A 1 373 ? 31.353 -20.942 -20.405 1.00 88.06 373 GLY A O 1
ATOM 2901 N N . ALA A 1 374 ? 30.128 -20.783 -22.293 1.00 92.38 374 ALA A N 1
ATOM 2902 C CA . ALA A 1 374 ? 28.993 -20.122 -21.665 1.00 92.38 374 ALA A CA 1
ATOM 2903 C C . ALA A 1 374 ? 28.416 -20.987 -20.535 1.00 92.38 374 ALA A C 1
ATOM 2905 O O . ALA A 1 374 ? 28.336 -22.210 -20.660 1.00 92.38 374 ALA A O 1
ATOM 2906 N N . PHE A 1 375 ? 27.963 -20.363 -19.454 1.00 93.00 375 PHE A N 1
ATOM 2907 C CA . PHE A 1 375 ? 27.181 -21.055 -18.435 1.00 93.00 375 PHE A CA 1
ATOM 2908 C C . PHE A 1 375 ? 26.103 -20.152 -17.849 1.00 93.00 375 PHE A C 1
ATOM 2910 O O . PHE A 1 375 ? 26.266 -18.937 -17.744 1.00 93.00 375 PHE A O 1
ATOM 2917 N N . PHE A 1 376 ? 24.986 -20.765 -17.472 1.00 93.44 376 PHE A N 1
ATOM 2918 C CA . PHE A 1 376 ? 23.875 -20.100 -16.807 1.00 93.44 376 PHE A CA 1
ATOM 2919 C C . PHE A 1 376 ? 23.865 -20.529 -15.343 1.00 93.44 376 PHE A C 1
ATOM 2921 O O . PHE A 1 376 ? 23.855 -21.726 -15.056 1.00 93.44 376 PHE A O 1
ATOM 2928 N N . VAL A 1 377 ? 23.840 -19.577 -14.414 1.00 92.69 377 VAL A N 1
ATOM 2929 C CA . VAL A 1 377 ? 23.682 -19.880 -12.986 1.00 92.69 377 VAL A CA 1
ATOM 2930 C C . VAL A 1 377 ? 22.190 -19.776 -12.655 1.00 92.69 377 VAL A C 1
ATOM 2932 O O . VAL A 1 377 ? 21.660 -18.671 -12.741 1.00 92.69 377 VAL A O 1
ATOM 2935 N N . PRO A 1 378 ? 21.469 -20.867 -12.334 1.00 90.88 378 PRO A N 1
ATOM 2936 C CA . PRO A 1 378 ? 20.053 -20.814 -11.957 1.00 90.88 378 PRO A CA 1
ATOM 2937 C C . PRO A 1 378 ? 19.851 -20.517 -10.461 1.00 90.88 378 PRO A C 1
ATOM 2939 O O . PRO A 1 378 ? 20.764 -20.681 -9.655 1.00 90.88 378 PRO A O 1
ATOM 2942 N N . SER A 1 379 ? 18.640 -20.109 -10.074 1.00 88.50 379 SER A N 1
ATOM 2943 C CA . SER A 1 379 ? 18.262 -19.853 -8.674 1.00 88.50 379 SER A CA 1
ATOM 2944 C C . SER A 1 379 ? 16.756 -20.040 -8.431 1.00 88.50 379 SER A C 1
ATOM 2946 O O . SER A 1 379 ? 15.962 -20.097 -9.375 1.00 88.50 379 SER A O 1
ATOM 2948 N N . GLY A 1 380 ? 16.349 -20.108 -7.159 1.00 84.06 380 GLY A N 1
ATOM 2949 C CA . GLY A 1 380 ? 14.941 -20.098 -6.752 1.00 84.06 380 GLY A CA 1
ATOM 2950 C C . GLY A 1 380 ? 14.273 -21.471 -6.623 1.00 84.06 380 GLY A C 1
ATOM 2951 O O . GLY A 1 380 ? 14.903 -22.533 -6.648 1.00 84.06 380 GLY A O 1
ATOM 2952 N N . ALA A 1 381 ? 12.955 -21.448 -6.414 1.00 64.31 381 ALA A N 1
ATOM 2953 C CA . ALA A 1 381 ? 12.163 -22.646 -6.161 1.00 64.31 381 ALA A CA 1
ATOM 2954 C C . ALA A 1 381 ? 12.029 -23.497 -7.435 1.00 64.31 381 ALA A C 1
ATOM 2956 O O . ALA A 1 381 ? 11.647 -23.001 -8.498 1.00 64.31 381 ALA A O 1
ATOM 2957 N N . GLY A 1 382 ? 12.308 -24.798 -7.306 1.00 58.91 382 GLY A N 1
ATOM 2958 C CA . GLY A 1 382 ? 12.228 -25.758 -8.408 1.00 58.91 382 GLY A CA 1
ATOM 2959 C C . GLY A 1 382 ? 13.571 -26.162 -9.020 1.00 58.91 382 GLY A C 1
ATOM 2960 O O . GLY A 1 382 ? 13.555 -26.920 -9.986 1.00 58.91 382 GLY A O 1
ATOM 2961 N N . LEU A 1 383 ? 14.706 -25.744 -8.438 1.00 60.69 383 LEU A N 1
ATOM 2962 C CA . LEU A 1 383 ? 16.059 -26.127 -8.874 1.00 60.69 383 LEU A CA 1
ATOM 2963 C C . LEU A 1 383 ? 16.209 -27.655 -9.048 1.00 60.69 383 LEU A C 1
ATOM 2965 O O . LEU A 1 383 ? 16.737 -28.120 -10.050 1.00 60.69 383 LEU A O 1
ATOM 2969 N N . SER A 1 384 ? 15.670 -28.454 -8.118 1.00 53.12 384 SER A N 1
ATOM 2970 C CA . SER A 1 384 ? 15.694 -29.927 -8.178 1.00 53.12 384 SER A CA 1
ATOM 2971 C C . SER A 1 384 ? 14.863 -30.506 -9.332 1.00 53.12 384 SER A C 1
ATOM 2973 O O . SER A 1 384 ? 15.320 -31.406 -10.032 1.00 53.12 384 SER A O 1
ATOM 2975 N N . THR A 1 385 ? 13.664 -29.969 -9.574 1.00 54.06 385 THR A N 1
ATOM 2976 C CA . THR A 1 385 ? 12.818 -30.301 -10.738 1.00 54.06 385 THR A CA 1
ATOM 2977 C C . THR A 1 385 ? 13.431 -29.844 -12.058 1.00 54.06 385 THR A C 1
ATOM 2979 O O . THR A 1 385 ? 13.251 -30.519 -13.065 1.00 54.06 385 THR A O 1
ATOM 2982 N N . GLN A 1 386 ? 14.171 -28.734 -12.063 1.00 52.28 386 GLN A N 1
ATOM 2983 C CA . GLN A 1 386 ? 14.879 -28.221 -13.232 1.00 52.28 386 GLN A CA 1
ATOM 2984 C C . GLN A 1 386 ? 16.057 -29.128 -13.598 1.00 52.28 386 GLN A C 1
ATOM 2986 O O . GLN A 1 386 ? 16.183 -29.488 -14.760 1.00 52.28 386 GLN A O 1
ATOM 2991 N N . TYR A 1 387 ? 16.844 -29.598 -12.620 1.00 51.50 387 TYR A N 1
ATOM 2992 C CA . TYR A 1 387 ? 17.857 -30.635 -12.857 1.00 51.50 387 TYR A CA 1
ATOM 2993 C C . TYR A 1 387 ? 17.231 -31.940 -13.374 1.00 51.50 387 TYR A C 1
ATOM 2995 O O . TYR A 1 387 ? 17.773 -32.540 -14.298 1.00 51.50 387 TYR A O 1
ATOM 3003 N N . GLY A 1 388 ? 16.073 -32.356 -12.840 1.00 46.25 388 GLY A N 1
ATOM 3004 C CA . GLY A 1 388 ? 15.344 -33.549 -13.299 1.00 46.25 388 GLY A CA 1
ATOM 3005 C C . GLY A 1 388 ? 14.742 -33.429 -14.708 1.00 46.25 388 GLY A C 1
ATOM 3006 O O . GLY A 1 388 ? 14.774 -34.389 -15.473 1.00 46.25 388 GLY A O 1
ATOM 3007 N N . LYS A 1 389 ? 14.232 -32.250 -15.091 1.00 48.03 389 LYS A N 1
ATOM 3008 C CA . LYS A 1 389 ? 13.766 -31.958 -16.460 1.00 48.03 389 LYS A CA 1
ATOM 3009 C C . LYS A 1 389 ? 14.929 -31.789 -17.440 1.00 48.03 389 LYS A C 1
ATOM 3011 O O . LYS A 1 389 ? 14.919 -32.399 -18.499 1.00 48.03 389 LYS A O 1
ATOM 3016 N N . ALA A 1 390 ? 15.971 -31.044 -17.074 1.00 48.66 390 ALA A N 1
ATOM 3017 C CA . ALA A 1 390 ? 17.149 -30.826 -17.920 1.00 48.66 390 ALA A CA 1
ATOM 3018 C C . ALA A 1 390 ? 17.912 -32.124 -18.241 1.00 48.66 390 ALA A C 1
ATOM 3020 O O . ALA A 1 390 ? 18.560 -32.206 -19.276 1.00 48.66 390 ALA A O 1
ATOM 3021 N N . SER A 1 391 ? 17.816 -33.143 -17.380 1.00 45.00 391 SER A N 1
ATOM 3022 C CA . SER A 1 391 ? 18.385 -34.476 -17.624 1.00 45.00 391 SER A CA 1
ATOM 3023 C C . SER A 1 391 ? 17.443 -35.446 -18.356 1.00 45.00 391 SER A C 1
ATOM 3025 O O . SER A 1 391 ? 17.898 -36.505 -18.781 1.00 45.00 391 SER A O 1
ATOM 3027 N N . SER A 1 392 ? 16.158 -35.105 -18.530 1.00 36.88 392 SER A N 1
ATOM 3028 C CA . SER A 1 392 ? 15.148 -35.939 -19.211 1.00 36.88 392 SER A CA 1
ATOM 3029 C C . SER A 1 392 ? 14.652 -35.377 -20.550 1.00 36.88 392 SER A C 1
ATOM 3031 O O . SER A 1 392 ? 13.927 -36.066 -21.265 1.00 36.88 392 SER A O 1
ATOM 3033 N N . VAL A 1 393 ? 15.046 -34.154 -20.910 1.00 40.62 393 VAL A N 1
ATOM 3034 C CA . VAL A 1 393 ? 14.703 -33.503 -22.180 1.00 40.62 393 VAL A CA 1
ATOM 3035 C C . VAL A 1 393 ? 15.920 -33.539 -23.102 1.00 40.62 393 VAL A C 1
ATOM 3037 O O . VAL A 1 393 ? 17.005 -33.109 -22.714 1.00 40.62 393 VAL A O 1
ATOM 3040 N N . GLU A 1 394 ? 15.752 -34.036 -24.330 1.00 41.72 394 GLU A N 1
ATOM 3041 C CA . GLU A 1 394 ? 16.814 -33.956 -25.335 1.00 41.72 394 GLU A CA 1
ATOM 3042 C C . GLU A 1 394 ? 17.129 -32.483 -25.655 1.00 41.72 394 GLU A C 1
ATOM 3044 O O . GLU A 1 394 ? 16.206 -31.696 -25.902 1.00 41.72 394 GLU A O 1
ATOM 3049 N N . PRO A 1 395 ? 18.411 -32.076 -25.668 1.00 47.25 395 PRO A N 1
ATOM 3050 C CA . PRO A 1 395 ? 18.780 -30.728 -26.069 1.00 47.25 395 PRO A CA 1
ATOM 3051 C C . PRO A 1 395 ? 18.313 -30.472 -27.506 1.00 47.25 395 PRO A C 1
ATOM 3053 O O . PRO A 1 395 ? 18.622 -31.232 -28.426 1.00 47.25 395 PRO A O 1
ATOM 3056 N N . LYS A 1 396 ? 17.567 -29.379 -27.710 1.00 58.31 396 LYS A N 1
ATOM 3057 C CA . LYS A 1 396 ? 17.188 -28.924 -29.053 1.00 58.31 396 LYS A CA 1
ATOM 3058 C C . LYS A 1 396 ? 18.461 -28.671 -29.868 1.00 58.31 396 LYS A C 1
ATOM 3060 O O . LYS A 1 396 ? 19.442 -28.137 -29.354 1.00 58.31 396 LYS A O 1
ATOM 3065 N N . SER A 1 397 ? 18.465 -29.053 -31.144 1.00 64.88 397 SER A N 1
ATOM 3066 C CA . SER A 1 397 ? 19.661 -28.913 -31.979 1.00 64.88 397 SER A CA 1
ATOM 3067 C C . SER A 1 397 ? 19.988 -27.441 -32.266 1.00 64.88 397 SER A C 1
ATOM 3069 O O . SER A 1 397 ? 19.099 -26.610 -32.451 1.00 64.88 397 SER A O 1
ATOM 3071 N N . VAL A 1 398 ? 21.281 -27.119 -32.389 1.00 67.00 398 VAL A N 1
ATOM 3072 C CA . VAL A 1 398 ? 21.781 -25.794 -32.825 1.00 67.00 398 VAL A CA 1
ATOM 3073 C C . VAL A 1 398 ? 21.135 -25.353 -34.146 1.00 67.00 398 VAL A C 1
ATOM 3075 O O . VAL A 1 398 ? 20.889 -24.165 -34.363 1.00 67.00 398 VAL A O 1
ATOM 3078 N N . ALA A 1 399 ? 20.833 -26.320 -35.016 1.00 73.88 399 ALA A N 1
ATOM 3079 C CA . ALA A 1 399 ? 20.161 -26.097 -36.288 1.00 73.88 399 ALA A CA 1
ATOM 3080 C C . ALA A 1 399 ? 18.745 -25.529 -36.115 1.00 73.88 399 ALA A C 1
ATOM 3082 O O . ALA A 1 399 ? 18.338 -24.687 -36.912 1.00 73.88 399 ALA A O 1
ATOM 3083 N N . LEU A 1 400 ? 18.019 -25.927 -35.064 1.00 82.19 400 LEU A N 1
ATOM 3084 C CA . LEU A 1 400 ? 16.668 -25.435 -34.811 1.00 82.19 400 LEU A CA 1
ATOM 3085 C C . LEU A 1 400 ? 16.663 -23.950 -34.434 1.00 82.19 400 LEU A C 1
ATOM 3087 O O . LEU A 1 400 ? 15.835 -23.211 -34.949 1.00 82.19 400 LEU A O 1
ATOM 3091 N N . ILE A 1 401 ? 17.590 -23.488 -33.590 1.00 86.88 401 ILE A N 1
ATOM 3092 C CA . ILE A 1 401 ? 17.642 -22.063 -33.218 1.00 86.88 401 ILE A CA 1
ATOM 3093 C C . ILE A 1 401 ? 18.049 -21.205 -34.406 1.00 86.88 401 ILE A C 1
ATOM 3095 O O . ILE A 1 401 ? 17.364 -20.232 -34.696 1.00 86.88 401 ILE A O 1
ATOM 3099 N N . ASN A 1 402 ? 19.069 -21.629 -35.161 1.00 85.56 402 ASN A N 1
ATOM 3100 C CA . ASN A 1 402 ? 19.419 -20.983 -36.428 1.00 85.56 402 ASN A CA 1
ATOM 3101 C C . ASN A 1 402 ? 18.212 -20.857 -37.355 1.00 85.56 402 ASN A C 1
ATOM 3103 O O . ASN A 1 402 ? 18.017 -19.812 -37.957 1.00 85.56 402 ASN A O 1
ATOM 3107 N N . GLN A 1 403 ? 17.417 -21.919 -37.470 1.00 87.06 403 GLN A N 1
ATOM 3108 C CA . GLN A 1 403 ? 16.224 -21.940 -38.303 1.00 87.06 403 GLN A CA 1
ATOM 3109 C C . GLN A 1 403 ? 15.137 -20.990 -37.778 1.00 87.06 403 GLN A C 1
ATOM 3111 O O . GLN A 1 403 ? 14.574 -20.234 -38.561 1.00 87.06 403 GLN A O 1
ATOM 3116 N N . LEU A 1 404 ? 14.844 -21.001 -36.475 1.00 89.69 404 LEU A N 1
ATOM 3117 C CA . LEU A 1 404 ? 13.804 -20.154 -35.880 1.00 89.69 404 LEU A CA 1
ATOM 3118 C C . LEU A 1 404 ? 14.151 -18.662 -35.956 1.00 89.69 404 LEU A C 1
ATOM 3120 O O . LEU A 1 404 ? 13.252 -17.845 -36.141 1.00 89.69 404 LEU A O 1
ATOM 3124 N N . THR A 1 405 ? 15.436 -18.314 -35.853 1.00 91.94 405 THR A N 1
ATOM 3125 C CA . THR A 1 405 ? 15.913 -16.926 -35.878 1.00 91.94 405 THR A CA 1
ATOM 3126 C C . THR A 1 405 ? 16.468 -16.500 -37.236 1.00 91.94 405 THR A C 1
ATOM 3128 O O . THR A 1 405 ? 16.953 -15.378 -37.350 1.00 91.94 405 THR A O 1
ATOM 3131 N N . MET A 1 406 ? 16.403 -17.329 -38.293 1.00 87.62 406 MET A N 1
ATOM 3132 C CA . MET A 1 406 ? 17.053 -17.060 -39.595 1.00 87.62 406 MET A CA 1
ATOM 3133 C C . MET A 1 406 ? 16.546 -15.810 -40.326 1.00 87.62 406 MET A C 1
ATOM 3135 O O . MET A 1 406 ? 17.214 -15.317 -41.232 1.00 87.62 406 MET A O 1
ATOM 3139 N N . ASN A 1 407 ? 15.381 -15.298 -39.934 1.00 89.56 407 ASN A N 1
ATOM 3140 C CA . ASN A 1 407 ? 14.767 -14.111 -40.522 1.00 89.56 407 ASN A CA 1
ATOM 3141 C C . ASN A 1 407 ? 14.697 -12.928 -39.552 1.00 89.56 407 ASN A C 1
ATOM 3143 O O . ASN A 1 407 ? 14.038 -11.946 -39.871 1.00 89.56 407 ASN A O 1
ATOM 3147 N N . ALA A 1 408 ? 15.343 -13.013 -38.385 1.00 93.56 408 ALA A N 1
ATOM 3148 C CA . ALA A 1 408 ? 15.308 -11.932 -37.411 1.00 93.56 408 ALA A CA 1
ATOM 3149 C C . ALA A 1 408 ? 15.841 -10.612 -38.006 1.00 93.56 408 ALA A C 1
ATOM 3151 O O . ALA A 1 408 ? 16.857 -10.618 -38.709 1.00 93.56 408 ALA A O 1
ATOM 3152 N N . GLY A 1 409 ? 15.167 -9.504 -37.692 1.00 94.56 409 GLY A N 1
ATOM 3153 C CA . GLY A 1 409 ? 15.385 -8.177 -38.265 1.00 94.56 409 GLY A CA 1
ATOM 3154 C C . GLY A 1 409 ? 14.382 -7.824 -39.367 1.00 94.56 409 GLY A C 1
ATOM 3155 O O . GLY A 1 409 ? 13.409 -8.538 -39.602 1.00 94.56 409 GLY A O 1
ATOM 3156 N N . VAL A 1 410 ? 14.630 -6.702 -40.041 1.00 93.12 410 VAL A N 1
ATOM 3157 C CA . VAL A 1 410 ? 13.784 -6.195 -41.132 1.00 93.12 410 VAL A CA 1
ATOM 3158 C C . VAL A 1 410 ? 13.981 -7.045 -42.392 1.00 93.12 410 VAL A C 1
ATOM 3160 O O . VAL A 1 410 ? 15.106 -7.393 -42.760 1.00 93.12 410 VAL A O 1
ATOM 3163 N N . PHE A 1 411 ? 12.896 -7.367 -43.091 1.00 84.88 411 PHE A N 1
ATOM 3164 C CA . PHE A 1 411 ? 12.945 -8.103 -44.351 1.00 84.88 411 PHE A CA 1
ATOM 3165 C C . PHE A 1 411 ? 13.653 -7.306 -45.455 1.00 84.88 411 PHE A C 1
ATOM 3167 O O . PHE A 1 411 ? 13.356 -6.136 -45.676 1.00 84.88 411 PHE A O 1
ATOM 3174 N N . GLY A 1 412 ? 14.528 -7.975 -46.212 1.00 64.38 412 GLY A N 1
ATOM 3175 C CA . GLY A 1 412 ? 15.194 -7.400 -47.389 1.00 64.38 412 GLY A CA 1
ATOM 3176 C C . GLY A 1 412 ? 16.555 -6.744 -47.124 1.00 64.38 412 GLY A C 1
ATOM 3177 O O . GLY A 1 412 ? 17.227 -6.377 -48.084 1.00 64.38 412 GLY A O 1
ATOM 3178 N N . ALA A 1 413 ? 17.003 -6.651 -45.867 1.00 53.50 413 ALA A N 1
ATOM 3179 C CA . ALA A 1 413 ? 18.348 -6.187 -45.523 1.00 53.50 413 ALA A CA 1
ATOM 3180 C C . ALA A 1 413 ? 19.366 -7.356 -45.501 1.00 53.50 413 ALA A C 1
ATOM 3182 O O . ALA A 1 413 ? 19.035 -8.439 -45.004 1.00 53.50 413 ALA A O 1
ATOM 3183 N N . PRO A 1 414 ? 20.607 -7.187 -46.009 1.00 41.19 414 PRO A N 1
ATOM 3184 C CA . PRO A 1 414 ? 21.645 -8.199 -45.852 1.00 41.19 414 PRO A CA 1
ATOM 3185 C C . PRO A 1 414 ? 22.002 -8.381 -44.371 1.00 41.19 414 PRO A C 1
ATOM 3187 O O . PRO A 1 414 ? 22.252 -7.409 -43.660 1.00 41.19 414 PRO A O 1
ATOM 3190 N N . ARG A 1 415 ? 22.083 -9.638 -43.916 1.00 42.34 415 ARG A N 1
ATOM 3191 C CA . ARG A 1 415 ? 22.772 -9.972 -42.663 1.00 42.34 415 ARG A CA 1
ATOM 3192 C C . ARG A 1 415 ? 24.246 -9.632 -42.838 1.00 42.34 415 ARG A C 1
ATOM 3194 O O . ARG A 1 415 ? 24.867 -10.141 -43.771 1.00 42.34 415 ARG A O 1
ATOM 3201 N N . TYR A 1 416 ? 24.817 -8.823 -41.951 1.00 36.56 416 TYR A N 1
ATOM 3202 C CA . TYR A 1 416 ? 26.270 -8.725 -41.838 1.00 36.56 416 TYR A CA 1
ATOM 3203 C C . TYR A 1 416 ? 26.790 -10.096 -41.372 1.00 36.56 416 TYR A C 1
ATOM 3205 O O . TYR A 1 416 ? 26.751 -10.433 -40.195 1.00 36.56 416 TYR A O 1
ATOM 3213 N N . ASN A 1 417 ? 27.165 -10.952 -42.326 1.00 30.89 417 ASN A N 1
ATOM 3214 C CA . ASN A 1 417 ? 27.713 -12.275 -42.050 1.00 30.89 417 ASN A CA 1
ATOM 3215 C C . ASN A 1 417 ? 29.201 -12.149 -41.708 1.00 30.89 417 ASN A C 1
ATOM 3217 O O . ASN A 1 417 ? 30.012 -11.710 -42.525 1.00 30.89 417 ASN A O 1
ATOM 3221 N N . VAL A 1 418 ? 29.550 -12.616 -40.512 1.00 35.62 418 VAL A N 1
ATOM 3222 C CA . VAL A 1 418 ? 30.918 -12.852 -40.051 1.00 35.62 418 VAL A CA 1
ATOM 3223 C C . VAL A 1 418 ? 31.527 -13.973 -40.892 1.00 35.62 418 VAL A C 1
ATOM 3225 O O . VAL A 1 418 ? 31.198 -15.145 -40.714 1.00 35.62 418 VAL A O 1
ATOM 3228 N N . GLY A 1 419 ? 32.394 -13.627 -41.844 1.00 30.33 419 GLY A N 1
ATOM 3229 C CA . GLY A 1 419 ? 33.023 -14.648 -42.681 1.00 30.33 419 GLY A CA 1
ATOM 3230 C C . GLY A 1 419 ? 33.790 -14.169 -43.904 1.00 30.33 419 GLY A C 1
ATOM 3231 O O . GLY A 1 419 ? 33.850 -14.911 -44.870 1.00 30.33 419 GLY A O 1
ATOM 3232 N N . GLN A 1 420 ? 34.364 -12.968 -43.902 1.00 26.28 420 GLN A N 1
ATOM 3233 C CA . GLN A 1 420 ? 35.449 -12.592 -44.812 1.00 26.28 420 GLN A CA 1
ATOM 3234 C C . GLN A 1 420 ? 36.076 -11.315 -44.260 1.00 26.28 420 GLN A C 1
ATOM 3236 O O . GLN A 1 420 ? 35.420 -10.282 -44.167 1.00 26.28 420 GLN A O 1
ATOM 3241 N N . GLY A 1 421 ? 37.332 -11.397 -43.820 1.00 33.25 421 GLY A N 1
ATOM 3242 C CA . GLY A 1 421 ? 38.078 -10.192 -43.486 1.00 33.25 421 GLY A CA 1
ATOM 3243 C C . GLY A 1 421 ? 38.174 -9.306 -44.721 1.00 33.25 421 GLY A C 1
ATOM 3244 O O . GLY A 1 421 ? 38.439 -9.838 -45.794 1.00 33.25 421 GLY A O 1
ATOM 3245 N N . ILE A 1 422 ? 37.943 -8.000 -44.560 1.00 28.33 422 ILE A N 1
ATOM 3246 C CA . ILE A 1 422 ? 38.574 -6.898 -45.304 1.00 28.33 422 ILE A CA 1
ATOM 3247 C C . ILE A 1 422 ? 38.061 -5.549 -44.753 1.00 28.33 422 ILE A C 1
ATOM 3249 O O . ILE A 1 422 ? 36.874 -5.253 -44.771 1.00 28.33 422 ILE A O 1
ATOM 3253 N N . VAL A 1 423 ? 39.030 -4.777 -44.251 1.00 23.97 423 VAL A N 1
ATOM 3254 C CA . VAL A 1 423 ? 39.320 -3.354 -44.520 1.00 23.97 423 VAL A CA 1
ATOM 3255 C C . VAL A 1 423 ? 38.197 -2.320 -44.351 1.00 23.97 423 VAL A C 1
ATOM 3257 O O . VAL A 1 423 ? 37.296 -2.178 -45.171 1.00 23.97 423 VAL A O 1
ATOM 3260 N N . TYR A 1 424 ? 38.389 -1.478 -43.332 1.00 25.94 424 TYR A N 1
ATOM 3261 C CA . TYR A 1 424 ? 37.785 -0.155 -43.187 1.00 25.94 424 TYR A CA 1
ATOM 3262 C C . TYR A 1 424 ? 37.976 0.700 -44.455 1.00 25.94 424 TYR A C 1
ATOM 3264 O O . TYR A 1 424 ? 39.118 0.853 -44.898 1.00 25.94 424 TYR A O 1
ATOM 3272 N N . PRO A 1 425 ? 36.932 1.347 -45.006 1.00 27.42 425 PRO A N 1
ATOM 3273 C CA . PRO A 1 425 ? 37.146 2.437 -45.941 1.00 27.42 425 PRO A CA 1
ATOM 3274 C C . PRO A 1 425 ? 37.763 3.606 -45.171 1.00 27.42 425 PRO A C 1
ATOM 3276 O O . PRO A 1 425 ? 37.175 4.162 -44.243 1.00 27.42 425 PRO A O 1
ATOM 3279 N N . GLY A 1 426 ? 39.010 3.895 -45.531 1.00 26.55 426 GLY A N 1
ATOM 3280 C CA . GLY A 1 426 ? 39.869 4.850 -44.867 1.00 26.55 426 GLY A CA 1
ATOM 3281 C C . GLY A 1 426 ? 39.341 6.279 -44.887 1.00 26.55 426 GLY A C 1
ATOM 3282 O O . GLY A 1 426 ? 38.808 6.778 -45.877 1.00 26.55 426 GLY A O 1
ATOM 3283 N N . PHE A 1 427 ? 39.650 6.961 -43.787 1.00 28.67 427 PHE A N 1
ATOM 3284 C CA . PHE A 1 427 ? 40.333 8.245 -43.844 1.00 28.67 427 PHE A CA 1
ATOM 3285 C C . PHE A 1 427 ? 41.329 8.247 -45.013 1.00 28.67 427 PHE A C 1
ATOM 3287 O O . PHE A 1 427 ? 42.331 7.535 -44.974 1.00 28.67 427 PHE A O 1
ATOM 3294 N N . ASN A 1 428 ? 41.062 9.050 -46.037 1.00 24.81 428 ASN A N 1
ATOM 3295 C CA . ASN A 1 428 ? 42.087 9.470 -46.975 1.00 24.81 428 ASN A CA 1
ATOM 3296 C C . ASN A 1 428 ? 42.104 10.993 -46.961 1.00 24.81 428 ASN A C 1
ATOM 3298 O O . ASN A 1 428 ? 41.129 11.648 -47.328 1.00 24.81 428 ASN A O 1
ATOM 3302 N N . GLY A 1 429 ? 43.211 11.540 -46.467 1.00 27.02 429 GLY A N 1
ATOM 3303 C CA . GLY A 1 429 ? 43.508 12.949 -46.609 1.00 27.02 429 GLY A CA 1
ATOM 3304 C C . GLY A 1 429 ? 43.719 13.282 -48.080 1.00 27.02 429 GLY A C 1
ATOM 3305 O O . GLY A 1 429 ? 44.468 12.607 -48.783 1.00 27.02 429 GLY A O 1
ATOM 3306 N N . SER A 1 430 ? 43.098 14.365 -48.522 1.00 25.69 430 SER A N 1
ATOM 3307 C CA . SER A 1 430 ? 43.552 15.123 -49.678 1.00 25.69 430 SER A CA 1
ATOM 3308 C C . SER A 1 430 ? 43.686 16.577 -49.253 1.00 25.69 430 SER A C 1
ATOM 3310 O O . SER A 1 430 ? 42.696 17.271 -49.030 1.00 25.69 430 SER A O 1
ATOM 3312 N N . ASN A 1 431 ? 44.943 16.994 -49.114 1.00 27.47 431 ASN A N 1
ATOM 3313 C CA . ASN A 1 431 ? 45.370 18.382 -49.063 1.00 27.47 431 ASN A CA 1
ATOM 3314 C C . ASN A 1 431 ? 44.833 19.144 -50.281 1.00 27.47 431 ASN A C 1
ATOM 3316 O O . ASN A 1 431 ? 45.219 18.837 -51.407 1.00 27.47 431 ASN A O 1
ATOM 3320 N N . HIS A 1 432 ? 44.087 20.216 -50.041 1.00 28.05 432 HIS A N 1
ATOM 3321 C CA . HIS A 1 432 ? 44.291 21.466 -50.763 1.00 28.05 432 HIS A CA 1
ATOM 3322 C C . HIS A 1 432 ? 44.193 22.616 -49.765 1.00 28.05 432 HIS A C 1
ATOM 3324 O O . HIS A 1 432 ? 43.244 22.703 -48.989 1.00 28.05 432 HIS A O 1
ATOM 3330 N N . GLY A 1 433 ? 45.272 23.395 -49.721 1.00 26.44 433 GLY A N 1
ATOM 3331 C CA . GLY A 1 433 ? 45.470 24.498 -48.800 1.00 26.44 433 GLY A CA 1
ATOM 3332 C C . GLY A 1 433 ? 44.861 25.795 -49.311 1.00 26.44 433 GLY A C 1
ATOM 3333 O O . GLY A 1 433 ? 44.678 25.972 -50.508 1.00 26.44 433 GLY A O 1
ATOM 3334 N N . ASP A 1 434 ? 44.523 26.636 -48.344 1.00 26.92 434 ASP A N 1
ATOM 3335 C CA . ASP A 1 434 ? 44.805 28.072 -48.225 1.00 26.92 434 ASP A CA 1
ATOM 3336 C C . ASP A 1 434 ? 44.114 28.449 -46.901 1.00 26.92 434 ASP A C 1
ATOM 3338 O O . ASP A 1 434 ? 42.925 28.217 -46.719 1.00 26.92 434 ASP A O 1
ATOM 3342 N N . GLY A 1 435 ? 44.828 28.731 -45.815 1.00 25.84 435 GLY A N 1
ATOM 3343 C CA . GLY A 1 435 ? 45.609 29.944 -45.630 1.00 25.84 435 GLY A CA 1
ATOM 3344 C C . GLY A 1 435 ? 44.811 30.858 -44.697 1.00 25.84 435 GLY A C 1
ATOM 3345 O O . GLY A 1 435 ? 43.876 31.505 -45.141 1.00 25.84 435 GLY A O 1
ATOM 3346 N N . ASP A 1 436 ? 45.095 30.821 -43.394 1.00 26.94 436 ASP A N 1
ATOM 3347 C CA . ASP A 1 436 ? 45.605 31.971 -42.628 1.00 26.94 436 ASP A CA 1
ATOM 3348 C C . ASP A 1 436 ? 45.547 31.695 -41.112 1.00 26.94 436 ASP A C 1
ATOM 3350 O O . ASP A 1 436 ? 44.680 30.984 -40.600 1.00 26.94 436 ASP A O 1
ATOM 3354 N N . GLY A 1 437 ? 46.560 32.198 -40.412 1.00 26.61 437 GLY A N 1
ATOM 3355 C CA . GLY A 1 437 ? 46.880 31.892 -39.028 1.00 26.61 437 GLY A CA 1
ATOM 3356 C C . GLY A 1 437 ? 46.013 32.613 -37.997 1.00 26.61 437 GLY A C 1
ATOM 3357 O O . GLY A 1 437 ? 45.508 33.710 -38.202 1.00 26.61 437 GLY A O 1
ATOM 3358 N N . GLY A 1 438 ? 45.916 32.000 -36.819 1.00 24.98 438 GLY A N 1
ATOM 3359 C CA . GLY A 1 438 ? 45.256 32.595 -35.663 1.00 24.98 438 GLY A CA 1
ATOM 3360 C C . GLY A 1 438 ? 45.457 31.764 -34.406 1.00 24.98 438 GLY A C 1
ATOM 3361 O O . GLY A 1 438 ? 44.566 31.044 -33.974 1.00 24.98 438 GLY A O 1
ATOM 3362 N N . ASN A 1 439 ? 46.652 31.862 -33.826 1.00 27.62 439 ASN A N 1
ATOM 3363 C CA . ASN A 1 439 ? 46.994 31.342 -32.505 1.00 27.62 439 ASN A CA 1
ATOM 3364 C C . ASN A 1 439 ? 45.982 31.832 -31.453 1.00 27.62 439 ASN A C 1
ATOM 3366 O O . ASN A 1 439 ? 45.920 33.027 -31.187 1.00 27.62 439 ASN A O 1
ATOM 3370 N N . THR A 1 440 ? 45.255 30.931 -30.793 1.00 24.62 440 THR A N 1
ATOM 3371 C CA . THR A 1 440 ? 44.775 31.152 -29.417 1.00 24.62 440 THR A CA 1
ATOM 3372 C C . THR A 1 440 ? 44.629 29.814 -28.702 1.00 24.62 440 THR A C 1
ATOM 3374 O O . THR A 1 440 ? 43.683 29.058 -28.897 1.00 24.62 440 THR A O 1
ATOM 3377 N N . ALA A 1 441 ? 45.601 29.532 -27.839 1.00 28.38 441 ALA A N 1
ATOM 3378 C CA . ALA A 1 441 ? 45.426 28.609 -26.736 1.00 28.38 441 ALA A CA 1
ATOM 3379 C C . ALA A 1 441 ? 44.333 29.169 -25.815 1.00 28.38 441 ALA A C 1
ATOM 3381 O O . ALA A 1 441 ? 44.493 30.267 -25.282 1.00 28.38 441 ALA A O 1
ATOM 3382 N N . ILE A 1 442 ? 43.237 28.434 -25.617 1.00 24.19 442 ILE A N 1
ATOM 3383 C CA . ILE A 1 442 ? 42.289 28.716 -24.537 1.00 24.19 442 ILE A CA 1
ATOM 3384 C C . ILE A 1 442 ? 42.055 27.431 -23.750 1.00 24.19 442 ILE A C 1
ATOM 3386 O O . ILE A 1 442 ? 41.561 26.422 -24.242 1.00 24.19 442 ILE A O 1
ATOM 3390 N N . SER A 1 443 ? 42.490 27.533 -22.502 1.00 23.39 443 SER A N 1
ATOM 3391 C CA . SER A 1 443 ? 42.263 26.677 -21.350 1.00 23.39 443 SER A CA 1
ATOM 3392 C C . SER A 1 443 ? 40.875 26.035 -21.287 1.00 23.39 443 SER A C 1
ATOM 3394 O O . SER A 1 443 ? 39.856 26.726 -21.309 1.00 23.39 443 SER A O 1
ATOM 3396 N N . ASN A 1 444 ? 40.865 24.722 -21.055 1.00 26.12 444 ASN A N 1
ATOM 3397 C CA . ASN A 1 444 ? 39.730 24.002 -20.493 1.00 26.12 444 ASN A CA 1
ATOM 3398 C C . ASN A 1 444 ? 39.431 24.519 -19.077 1.00 26.12 444 ASN A C 1
ATOM 3400 O O . ASN A 1 444 ? 40.155 24.204 -18.134 1.00 26.12 444 ASN A O 1
ATOM 3404 N N . SER A 1 445 ? 38.326 25.246 -18.940 1.00 22.20 445 SER A N 1
ATOM 3405 C CA . SER A 1 445 ? 37.618 25.448 -17.676 1.00 22.20 445 SER A CA 1
ATOM 3406 C C . SER A 1 445 ? 36.133 25.171 -17.928 1.00 22.20 445 SER A C 1
ATOM 3408 O O . SER A 1 445 ? 35.571 25.757 -18.856 1.00 22.20 445 SER A O 1
ATOM 3410 N N . PRO A 1 446 ? 35.469 24.301 -17.147 1.00 24.75 446 PRO A N 1
ATOM 3411 C CA . PRO A 1 446 ? 34.037 24.087 -17.283 1.00 24.75 446 PRO A CA 1
ATOM 3412 C C . PRO A 1 446 ? 33.297 25.309 -16.730 1.00 24.75 446 PRO A C 1
ATOM 3414 O O . PRO A 1 446 ? 33.407 25.648 -15.551 1.00 24.75 446 PRO A O 1
ATOM 3417 N N . ILE A 1 447 ? 32.545 25.987 -17.595 1.00 23.55 447 ILE A N 1
ATOM 3418 C CA . ILE A 1 447 ? 31.616 27.043 -17.197 1.00 23.55 447 ILE A CA 1
ATOM 3419 C C . ILE A 1 447 ? 30.418 26.368 -16.523 1.00 23.55 447 ILE A C 1
ATOM 3421 O O . ILE A 1 447 ? 29.607 25.712 -17.174 1.00 23.55 447 ILE A O 1
ATOM 3425 N N . TYR A 1 448 ? 30.316 26.544 -15.206 1.00 25.53 448 TYR A N 1
ATOM 3426 C CA . TYR A 1 448 ? 29.083 26.346 -14.451 1.00 25.53 448 TYR A CA 1
ATOM 3427 C C . TYR A 1 448 ? 28.015 27.310 -14.989 1.00 25.53 448 TYR A C 1
ATOM 3429 O O . TYR A 1 448 ? 28.045 28.511 -14.719 1.00 25.53 448 TYR A O 1
ATOM 3437 N N . GLY A 1 449 ? 27.069 26.777 -15.763 1.00 24.44 449 GLY A N 1
ATOM 3438 C CA . GLY A 1 449 ? 25.813 27.447 -16.082 1.00 24.44 449 GLY A CA 1
ATOM 3439 C C . GLY A 1 449 ? 24.907 27.428 -14.855 1.00 24.44 449 GLY A C 1
ATOM 3440 O O . GLY A 1 449 ? 24.440 26.376 -14.431 1.00 24.44 449 GLY A O 1
ATOM 3441 N N . ASN A 1 450 ? 24.712 28.602 -14.264 1.00 24.34 450 ASN A N 1
ATOM 3442 C CA . ASN A 1 450 ? 23.938 28.839 -13.053 1.00 24.34 450 ASN A CA 1
ATOM 3443 C C . ASN A 1 450 ? 22.448 28.511 -13.297 1.00 24.34 450 ASN A C 1
ATOM 3445 O O . ASN A 1 450 ? 21.770 29.205 -14.055 1.00 24.34 450 ASN A O 1
ATOM 3449 N N . GLY A 1 451 ? 21.957 27.430 -12.685 1.00 30.22 451 GLY A N 1
ATOM 3450 C CA . GLY A 1 451 ? 20.586 26.946 -12.821 1.00 30.22 451 GLY A CA 1
ATOM 3451 C C . GLY A 1 451 ? 19.585 27.757 -11.997 1.00 30.22 451 GLY A C 1
ATOM 3452 O O . GLY A 1 451 ? 19.616 27.749 -10.768 1.00 30.22 451 GLY A O 1
ATOM 3453 N N . GLY A 1 452 ? 18.637 28.396 -12.680 1.00 29.41 452 GLY A N 1
ATOM 3454 C CA . GLY A 1 452 ? 17.349 28.768 -12.100 1.00 29.41 452 GLY A CA 1
ATOM 3455 C C . GLY A 1 452 ? 16.429 27.548 -12.086 1.00 29.41 452 GLY A C 1
ATOM 3456 O O . GLY A 1 452 ? 15.668 27.355 -13.025 1.00 29.41 452 GLY A O 1
ATOM 3457 N N . GLY A 1 453 ? 16.536 26.702 -11.058 1.00 39.97 453 GLY A N 1
ATOM 3458 C CA . GLY A 1 453 ? 15.748 25.464 -10.951 1.00 39.97 453 GLY A CA 1
ATOM 3459 C C . GLY A 1 453 ? 15.713 24.825 -9.559 1.00 39.97 453 GLY A C 1
ATOM 3460 O O . GLY A 1 453 ? 15.423 23.645 -9.440 1.00 39.97 453 GLY A O 1
ATOM 3461 N N . SER A 1 454 ? 16.020 25.560 -8.484 1.00 47.22 454 SER A N 1
ATOM 3462 C CA . SER A 1 454 ? 16.199 24.952 -7.154 1.00 47.22 454 SER A CA 1
ATOM 3463 C C . SER A 1 454 ? 14.911 24.726 -6.356 1.00 47.22 454 SER A C 1
ATOM 3465 O O . SER A 1 454 ? 14.917 23.951 -5.403 1.00 47.22 454 SER A O 1
ATOM 3467 N N . ASN A 1 455 ? 13.819 25.427 -6.676 1.00 42.03 455 ASN A N 1
ATOM 3468 C CA . ASN A 1 455 ? 12.664 25.494 -5.776 1.00 42.03 455 ASN A CA 1
ATOM 3469 C C . ASN A 1 455 ? 11.644 24.370 -6.019 1.00 42.03 455 ASN A C 1
ATOM 3471 O O . ASN A 1 455 ? 11.169 23.784 -5.050 1.00 42.03 455 ASN A O 1
ATOM 3475 N N . ASP A 1 456 ? 11.356 24.002 -7.270 1.00 43.91 456 ASP A N 1
ATOM 3476 C CA . ASP A 1 456 ? 10.340 22.980 -7.575 1.00 43.91 456 ASP A CA 1
ATOM 3477 C C . ASP A 1 456 ? 10.806 21.550 -7.243 1.00 43.91 456 ASP A C 1
ATOM 3479 O O . ASP A 1 456 ? 10.026 20.754 -6.712 1.00 43.91 456 ASP A O 1
ATOM 3483 N N . GLU A 1 457 ? 12.096 21.240 -7.424 1.00 53.47 457 GLU A N 1
ATOM 3484 C CA . GLU A 1 457 ? 12.699 19.988 -6.937 1.00 53.47 457 GLU A CA 1
ATOM 3485 C C . GLU A 1 457 ? 12.682 19.905 -5.404 1.00 53.47 457 GLU A C 1
ATOM 3487 O O . GLU A 1 457 ? 12.391 18.852 -4.829 1.00 53.47 457 GLU A O 1
ATOM 3492 N N . TYR A 1 458 ? 12.922 21.032 -4.727 1.00 54.44 458 TYR A N 1
ATOM 3493 C CA . TYR A 1 458 ? 12.900 21.119 -3.270 1.00 54.44 458 TYR A CA 1
ATOM 3494 C C . TYR A 1 458 ? 11.487 20.923 -2.693 1.00 54.44 458 TYR A C 1
ATOM 3496 O O . TYR A 1 458 ? 11.300 20.121 -1.773 1.00 54.44 458 TYR A O 1
ATOM 3504 N N . TYR A 1 459 ? 10.466 21.586 -3.250 1.00 56.09 459 TYR A N 1
ATOM 3505 C CA . TYR A 1 459 ? 9.077 21.393 -2.816 1.00 56.09 459 TYR A CA 1
ATOM 3506 C C . TYR A 1 459 ? 8.581 19.972 -3.119 1.00 56.09 459 TYR A C 1
ATOM 3508 O O . TYR A 1 459 ? 7.954 19.347 -2.260 1.00 56.09 459 TYR A O 1
ATOM 3516 N N . GLY A 1 460 ? 8.918 19.420 -4.291 1.00 59.28 460 GLY A N 1
ATOM 3517 C CA . GLY A 1 460 ? 8.601 18.038 -4.655 1.00 59.28 460 GLY A CA 1
ATOM 3518 C C . GLY A 1 460 ? 9.219 16.999 -3.711 1.00 59.28 460 GLY A C 1
ATOM 3519 O O . GLY A 1 460 ? 8.571 15.993 -3.407 1.00 59.28 460 GLY A O 1
ATOM 3520 N N . MET A 1 461 ? 10.427 17.259 -3.200 1.00 64.56 461 MET A N 1
ATOM 3521 C CA . MET A 1 461 ? 11.101 16.417 -2.207 1.00 64.56 461 MET A CA 1
ATOM 3522 C C . MET A 1 461 ? 10.405 16.472 -0.838 1.00 64.56 461 MET A C 1
ATOM 3524 O O . MET A 1 461 ? 10.150 15.417 -0.256 1.00 64.56 461 MET A O 1
ATOM 3528 N N . ILE A 1 462 ? 9.998 17.660 -0.363 1.00 73.69 462 ILE A N 1
ATOM 3529 C CA . ILE A 1 462 ? 9.311 17.814 0.935 1.00 73.69 462 ILE A CA 1
ATOM 3530 C C . ILE A 1 462 ? 8.021 16.989 0.981 1.00 73.69 462 ILE A C 1
ATOM 3532 O O . ILE A 1 462 ? 7.832 16.197 1.901 1.00 73.69 462 ILE A O 1
ATOM 3536 N N . PHE A 1 463 ? 7.133 17.131 -0.009 1.00 79.56 463 PHE A N 1
ATOM 3537 C CA . PHE A 1 463 ? 5.828 16.449 0.009 1.00 79.56 463 PHE A CA 1
ATOM 3538 C C . PHE A 1 463 ? 5.927 14.928 -0.178 1.00 79.56 463 PHE A C 1
ATOM 3540 O O . PHE A 1 463 ? 4.997 14.194 0.167 1.00 79.56 463 PHE A O 1
ATOM 3547 N N . LYS A 1 464 ? 7.050 14.442 -0.718 1.00 81.00 464 LYS A N 1
ATOM 3548 C CA . LYS A 1 464 ? 7.321 13.016 -0.937 1.00 81.00 464 LYS A CA 1
ATOM 3549 C C . LYS A 1 464 ? 8.142 12.375 0.191 1.00 81.00 464 LYS A C 1
ATOM 3551 O O . LYS A 1 464 ? 8.264 11.147 0.185 1.00 81.00 464 LYS A O 1
ATOM 3556 N N . GLY A 1 465 ? 8.667 13.172 1.123 1.00 83.19 465 GLY A N 1
ATOM 3557 C CA . GLY A 1 465 ? 9.590 12.747 2.170 1.00 83.19 465 GLY A CA 1
ATOM 3558 C C . GLY A 1 465 ? 8.945 11.986 3.340 1.00 83.19 465 GLY A C 1
ATOM 3559 O O . GLY A 1 465 ? 7.744 12.124 3.620 1.00 83.19 465 GLY A O 1
ATOM 3560 N N . PRO A 1 466 ? 9.731 11.165 4.064 1.00 88.44 466 PRO A N 1
ATOM 3561 C CA . PRO A 1 466 ? 9.234 10.344 5.164 1.00 88.44 466 PRO A CA 1
ATOM 3562 C C . PRO A 1 466 ? 8.793 11.165 6.381 1.00 88.44 466 PRO A C 1
ATOM 3564 O O . PRO A 1 466 ? 7.840 10.781 7.069 1.00 88.44 466 PRO A O 1
ATOM 3567 N N . TRP A 1 467 ? 9.401 12.333 6.610 1.00 91.12 467 TRP A N 1
ATOM 3568 C CA . TRP A 1 467 ? 9.005 13.228 7.696 1.00 91.12 467 TRP A CA 1
ATOM 3569 C C . TRP A 1 467 ? 7.667 13.916 7.410 1.00 91.12 467 TRP A C 1
ATOM 3571 O O . TRP A 1 467 ? 6.848 14.059 8.321 1.00 91.12 467 TRP A O 1
ATOM 3581 N N . PHE A 1 468 ? 7.391 14.268 6.150 1.00 92.88 468 PHE A N 1
ATOM 3582 C CA . PHE A 1 468 ? 6.094 14.825 5.759 1.00 92.88 468 PHE A CA 1
ATOM 3583 C C . PHE A 1 468 ? 4.963 13.798 5.888 1.00 92.88 468 PHE A C 1
ATOM 3585 O O . PHE A 1 468 ? 3.882 14.126 6.379 1.00 92.88 468 PHE A O 1
ATOM 3592 N N . MET A 1 469 ? 5.223 12.527 5.568 1.00 93.31 469 MET A N 1
ATOM 3593 C CA . MET A 1 469 ? 4.272 11.446 5.846 1.00 93.31 469 MET A CA 1
ATOM 3594 C C . MET A 1 469 ? 3.966 11.306 7.344 1.00 93.31 469 MET A C 1
ATOM 3596 O O . MET A 1 469 ? 2.810 11.092 7.724 1.00 93.31 469 MET A O 1
ATOM 3600 N N . MET A 1 470 ? 4.978 11.430 8.206 1.00 93.75 470 MET A N 1
ATOM 3601 C CA . MET A 1 470 ? 4.774 11.396 9.656 1.00 93.75 470 MET A CA 1
ATOM 3602 C C . MET A 1 470 ? 3.874 12.554 10.115 1.00 93.75 470 MET A C 1
ATOM 3604 O O . MET A 1 470 ? 2.939 12.338 10.885 1.00 93.75 470 MET A O 1
ATOM 3608 N N . PHE A 1 471 ? 4.088 13.758 9.578 1.00 96.06 471 PHE A N 1
ATOM 3609 C CA . PHE A 1 471 ? 3.227 14.915 9.828 1.00 96.06 471 PHE A CA 1
ATOM 3610 C C . PHE A 1 471 ? 1.780 14.698 9.361 1.00 96.06 471 PHE A C 1
ATOM 3612 O O . PHE A 1 471 ? 0.853 14.900 10.145 1.00 96.06 471 PHE A O 1
ATOM 3619 N N . ALA A 1 472 ? 1.576 14.213 8.134 1.00 96.12 472 ALA A N 1
ATOM 3620 C CA . ALA A 1 472 ? 0.248 13.860 7.628 1.00 96.12 472 ALA A CA 1
ATOM 3621 C C . ALA A 1 472 ? -0.451 12.834 8.539 1.00 96.12 472 ALA A C 1
ATOM 3623 O O . ALA A 1 472 ? -1.635 12.961 8.859 1.00 96.12 472 ALA A O 1
ATOM 3624 N N . SER A 1 473 ? 0.308 11.857 9.037 1.00 96.94 473 SER A N 1
ATOM 3625 C CA . SER A 1 473 ? -0.191 10.851 9.975 1.00 96.94 473 SER A CA 1
ATOM 3626 C C . SER A 1 473 ? -0.569 11.458 11.331 1.00 96.94 473 SER A C 1
ATOM 3628 O O . SER A 1 473 ? -1.567 11.038 11.908 1.00 96.94 473 SER A O 1
ATOM 3630 N N . PHE A 1 474 ? 0.139 12.478 11.835 1.00 97.06 474 PHE A N 1
ATOM 3631 C CA . PHE A 1 474 ? -0.279 13.210 13.041 1.00 97.06 474 PHE A CA 1
ATOM 3632 C C . PHE A 1 474 ? -1.635 13.887 12.857 1.00 97.06 474 PHE A C 1
ATOM 3634 O O . PHE A 1 474 ? -2.489 13.774 13.735 1.00 97.06 474 PHE A O 1
ATOM 3641 N N . LEU A 1 475 ? -1.864 14.525 11.706 1.00 97.00 475 LEU A N 1
ATOM 3642 C CA . LEU A 1 475 ? -3.137 15.182 11.405 1.00 97.00 475 LEU A CA 1
ATOM 3643 C C . LEU A 1 475 ? -4.288 14.175 11.310 1.00 97.00 475 LEU A C 1
ATOM 3645 O O . LEU A 1 475 ? -5.303 14.353 11.984 1.00 97.00 475 LEU A O 1
ATOM 3649 N N . ILE A 1 476 ? -4.108 13.075 10.574 1.00 96.81 476 ILE A N 1
ATOM 3650 C CA . ILE A 1 476 ? -5.107 11.996 10.490 1.00 96.81 476 ILE A CA 1
ATOM 3651 C C . ILE A 1 476 ? -5.404 11.432 11.886 1.00 96.81 476 ILE A C 1
ATOM 3653 O O . ILE A 1 476 ? -6.560 11.330 12.297 1.00 96.81 476 ILE A O 1
ATOM 3657 N N . MET A 1 477 ? -4.364 11.107 12.659 1.00 96.00 477 MET A N 1
ATOM 3658 C CA . MET A 1 477 ? -4.530 10.502 13.982 1.00 96.00 477 MET A CA 1
ATOM 3659 C C . MET A 1 477 ? -5.141 11.477 14.992 1.00 96.00 477 MET A C 1
ATOM 3661 O O . MET A 1 477 ? -5.905 11.043 15.851 1.00 96.00 477 MET A O 1
ATOM 3665 N N . SER A 1 478 ? -4.898 12.785 14.859 1.00 94.94 478 SER A N 1
ATOM 3666 C CA . SER A 1 478 ? -5.541 13.822 15.678 1.00 94.94 478 SER A CA 1
ATOM 3667 C C . SER A 1 478 ? -7.056 13.903 15.481 1.00 94.94 478 SER A C 1
ATOM 3669 O O . SER A 1 478 ? -7.748 14.453 16.329 1.00 94.94 478 SER A O 1
ATOM 3671 N N . MET A 1 479 ? -7.581 13.306 14.409 1.00 93.50 479 MET A N 1
ATOM 3672 C CA . MET A 1 479 ? -9.015 13.216 14.131 1.00 93.50 479 MET A CA 1
ATOM 3673 C C . MET A 1 479 ? -9.575 11.803 14.329 1.00 93.50 479 MET A C 1
ATOM 3675 O O . MET A 1 479 ? -10.776 11.602 14.227 1.00 93.50 479 MET A O 1
ATOM 3679 N N . ALA A 1 480 ? -8.743 10.805 14.638 1.00 91.44 480 ALA A N 1
ATOM 3680 C CA . ALA A 1 480 ? -9.168 9.404 14.679 1.00 91.44 480 ALA A CA 1
ATOM 3681 C C . ALA A 1 480 ? -9.794 8.962 16.020 1.00 91.44 480 ALA A C 1
ATOM 3683 O O . ALA A 1 480 ? -10.337 7.861 16.099 1.00 91.44 480 ALA A O 1
ATOM 3684 N N . GLY A 1 481 ? -9.708 9.763 17.091 1.00 87.12 481 GLY A N 1
ATOM 3685 C CA . GLY A 1 481 ? -10.196 9.396 18.435 1.00 87.12 481 GLY A CA 1
ATOM 3686 C C . GLY A 1 481 ? -11.566 9.972 18.822 1.00 87.12 481 GLY A C 1
ATOM 3687 O O . GLY A 1 481 ? -11.898 10.033 20.005 1.00 87.12 481 GLY A O 1
ATOM 3688 N N . ILE A 1 482 ? -12.387 10.333 17.835 1.00 83.31 482 ILE A N 1
ATOM 3689 C CA . ILE A 1 482 ? -13.776 10.801 18.000 1.00 83.31 482 ILE A CA 1
ATOM 3690 C C . ILE A 1 482 ? -14.646 9.910 18.894 1.00 83.31 482 ILE A C 1
ATOM 3692 O O . ILE A 1 482 ? -15.434 10.448 19.671 1.00 83.31 482 ILE A O 1
ATOM 3696 N N . PRO A 1 483 ? -14.545 8.571 18.852 1.00 86.44 483 PRO A N 1
ATOM 3697 C CA . PRO A 1 483 ? -15.397 7.726 19.684 1.00 86.44 483 PRO A CA 1
ATOM 3698 C C .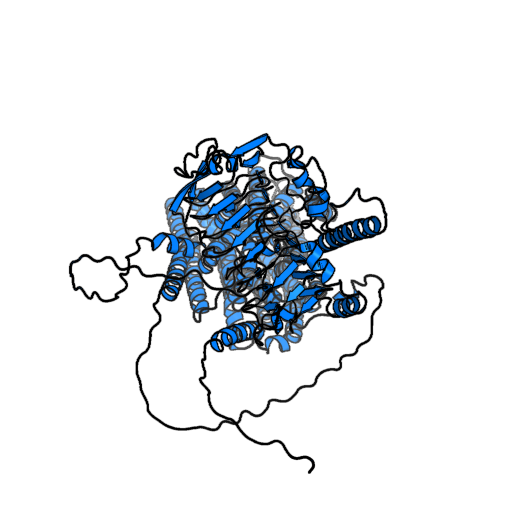 PRO A 1 483 ? -15.243 7.986 21.191 1.00 86.44 483 PRO A C 1
ATOM 3700 O O . PRO A 1 483 ? -16.193 7.789 21.944 1.00 86.44 483 PRO A O 1
ATOM 3703 N N . TYR A 1 484 ? -14.097 8.508 21.646 1.00 79.38 484 TYR A N 1
ATOM 3704 C CA . TYR A 1 484 ? -13.898 8.904 23.048 1.00 79.38 484 TYR A CA 1
ATOM 3705 C C . TYR A 1 484 ? -14.710 10.142 23.448 1.00 79.38 484 TYR A C 1
ATOM 3707 O O . TYR A 1 484 ? -14.890 10.409 24.632 1.00 79.38 484 TYR A O 1
ATOM 3715 N N . MET A 1 485 ? -15.244 10.877 22.471 1.00 81.69 485 MET A N 1
ATOM 3716 C CA . MET A 1 485 ? -16.159 11.997 22.681 1.00 81.69 485 MET A CA 1
ATOM 3717 C C . MET A 1 485 ? -17.606 11.545 22.903 1.00 81.69 485 MET A C 1
ATOM 3719 O O . MET A 1 485 ? -18.472 12.398 23.061 1.00 81.69 485 MET A O 1
ATOM 3723 N N . PHE A 1 486 ? -17.898 10.236 22.935 1.00 84.88 486 PHE A N 1
ATOM 3724 C CA . PHE A 1 486 ? -19.256 9.728 23.159 1.00 84.88 486 PHE A CA 1
ATOM 3725 C C . PHE A 1 486 ? -19.902 10.314 24.419 1.00 84.88 486 PHE A C 1
ATOM 3727 O O . PHE A 1 486 ? -21.065 10.703 24.386 1.00 84.88 486 PHE A O 1
ATOM 3734 N N . GLY A 1 487 ? -19.142 10.499 25.502 1.00 76.88 487 GLY A N 1
ATOM 3735 C CA . GLY A 1 487 ? -19.636 11.159 26.716 1.00 76.88 487 GLY A CA 1
ATOM 3736 C C . GLY A 1 487 ? -20.164 12.591 26.510 1.00 76.88 487 GLY A C 1
ATOM 3737 O O . GLY A 1 487 ? -20.956 13.049 27.325 1.00 76.88 487 GLY A O 1
ATOM 3738 N N . LEU A 1 488 ? -19.772 13.286 25.432 1.00 78.12 488 LEU A N 1
ATOM 3739 C CA . LEU A 1 488 ? -20.198 14.660 25.130 1.00 78.12 488 LEU A CA 1
ATOM 3740 C C . LEU A 1 488 ? -21.542 14.744 24.394 1.00 78.12 488 LEU A C 1
ATOM 3742 O O . LEU A 1 488 ? -22.249 15.724 24.579 1.00 78.12 488 LEU A O 1
ATOM 3746 N N . TYR A 1 489 ? -21.897 13.748 23.575 1.00 85.38 489 TYR A N 1
ATOM 3747 C CA . TYR A 1 489 ? -23.133 13.765 22.768 1.00 85.38 489 TYR A CA 1
ATOM 3748 C C . TYR A 1 489 ? -24.101 12.610 23.084 1.00 85.38 489 TYR A C 1
ATOM 3750 O O . TYR A 1 489 ? -25.242 12.599 22.623 1.00 85.38 489 TYR A O 1
ATOM 3758 N N . SER A 1 490 ? -23.684 11.625 23.885 1.00 86.00 490 SER A N 1
ATOM 3759 C CA . SER A 1 490 ? -24.529 10.491 24.294 1.00 86.00 490 SER A CA 1
ATOM 3760 C C . SER A 1 490 ? -25.738 10.922 25.123 1.00 86.00 490 SER A C 1
ATOM 3762 O O . SER A 1 490 ? -26.806 10.328 24.989 1.00 86.00 490 SER A O 1
ATOM 3764 N N . GLY A 1 491 ? -25.600 11.985 25.923 1.00 81.75 491 GLY A N 1
ATOM 3765 C CA . GLY A 1 491 ? -26.715 12.600 26.643 1.00 81.75 491 GLY A CA 1
ATOM 3766 C C . GLY A 1 491 ? -27.792 13.124 25.694 1.00 81.75 491 GLY A C 1
ATOM 3767 O O . GLY A 1 491 ? -28.970 12.861 25.914 1.00 81.75 491 GLY A O 1
ATOM 3768 N N . THR A 1 492 ? -27.388 13.774 24.599 1.00 85.69 492 THR A N 1
ATOM 3769 C CA . THR A 1 492 ? -28.287 14.266 23.547 1.00 85.69 492 THR A CA 1
ATOM 3770 C C . THR A 1 492 ? -28.994 13.113 22.829 1.00 85.69 492 THR A C 1
ATOM 3772 O O . THR A 1 492 ? -30.193 13.183 22.588 1.00 85.69 492 THR A O 1
ATOM 3775 N N . ILE A 1 493 ? -28.284 12.015 22.528 1.00 88.81 493 ILE A N 1
ATOM 3776 C CA . ILE A 1 493 ? -28.896 10.800 21.953 1.00 88.81 493 ILE A CA 1
ATOM 3777 C C . ILE A 1 493 ? -29.947 10.232 22.914 1.00 88.81 493 ILE A C 1
ATOM 3779 O O . ILE A 1 493 ? -31.063 9.927 22.497 1.00 88.81 493 ILE A O 1
ATOM 3783 N N . LYS A 1 494 ? -29.595 10.103 24.201 1.00 85.38 494 LYS A N 1
ATOM 3784 C CA . LYS A 1 494 ? -30.479 9.565 25.242 1.00 85.38 494 LYS A CA 1
ATOM 3785 C C . LYS A 1 494 ? -31.746 10.405 25.390 1.00 85.38 494 LYS A C 1
ATOM 3787 O O . LYS A 1 494 ? -32.833 9.835 25.429 1.00 85.38 494 LYS A O 1
ATOM 3792 N N . SER A 1 495 ? -31.606 11.730 25.455 1.00 83.69 495 SER A N 1
ATOM 3793 C CA . SER A 1 495 ? -32.722 12.648 25.693 1.00 83.69 495 SER A CA 1
ATOM 3794 C C . SER A 1 495 ? -33.633 12.801 24.477 1.00 83.69 495 SER A C 1
ATOM 3796 O O . SER A 1 495 ? -34.845 12.696 24.630 1.00 83.69 495 SER A O 1
ATOM 3798 N N . VAL A 1 496 ? -33.074 12.987 23.275 1.00 86.56 496 VAL A N 1
ATOM 3799 C CA . VAL A 1 496 ? -33.858 13.179 22.041 1.00 86.56 496 VAL A CA 1
ATOM 3800 C C . VAL A 1 496 ? -34.601 11.903 21.645 1.00 86.56 496 VAL A C 1
ATOM 3802 O O . VAL A 1 496 ? -35.734 11.976 21.184 1.00 86.56 496 VAL A O 1
ATOM 3805 N N . LEU A 1 497 ? -33.997 10.725 21.841 1.00 87.62 497 LEU A N 1
ATOM 3806 C CA . LEU A 1 497 ? -34.589 9.447 21.419 1.00 87.62 497 LEU A CA 1
ATOM 3807 C C . LEU A 1 497 ? -35.278 8.666 22.552 1.00 87.62 497 LEU A C 1
ATOM 3809 O O . LEU A 1 497 ? -35.829 7.594 22.301 1.00 87.62 497 LEU A O 1
ATOM 3813 N N . GLY A 1 498 ? -35.258 9.173 23.789 1.00 80.94 498 GLY A N 1
ATOM 3814 C CA . GLY A 1 498 ? -35.951 8.572 24.935 1.00 80.94 498 GLY A CA 1
ATOM 3815 C C . GLY A 1 498 ? -35.388 7.220 25.401 1.00 80.94 498 GLY A C 1
ATOM 3816 O O . GLY A 1 498 ? -36.149 6.350 25.826 1.00 80.94 498 GLY A O 1
ATOM 3817 N N . TYR A 1 499 ? -34.073 7.003 25.302 1.00 85.56 499 TYR A N 1
ATOM 3818 C CA . TYR A 1 499 ? -33.425 5.725 25.644 1.00 85.56 499 TYR A CA 1
ATOM 3819 C C . TYR A 1 499 ? -33.101 5.586 27.149 1.00 85.56 499 TYR A C 1
ATOM 3821 O O . TYR A 1 499 ? -32.833 6.567 27.843 1.00 85.56 499 TYR A O 1
ATOM 3829 N N . ASP A 1 500 ? -33.090 4.352 27.676 1.00 77.06 500 ASP A N 1
ATOM 3830 C CA . ASP A 1 500 ? -32.645 4.049 29.049 1.00 77.06 500 ASP A CA 1
ATOM 3831 C C . ASP A 1 500 ? -31.139 3.730 29.140 1.00 77.06 500 ASP A C 1
ATOM 3833 O O . ASP A 1 500 ? -30.422 3.764 28.137 1.00 77.06 500 ASP A O 1
ATOM 3837 N N . GLN A 1 501 ? -30.628 3.469 30.353 1.00 74.75 501 GLN A N 1
ATOM 3838 C CA . GLN A 1 501 ? -29.186 3.319 30.551 1.00 74.75 501 GLN A CA 1
ATOM 3839 C C . GLN A 1 501 ? -28.621 2.036 29.956 1.00 74.75 501 GLN A C 1
ATOM 3841 O O . GLN A 1 501 ? -27.568 2.072 29.320 1.00 74.75 501 GLN A O 1
ATOM 3846 N N . THR A 1 502 ? -29.336 0.921 30.098 1.00 73.81 502 THR A N 1
ATOM 3847 C CA . THR A 1 502 ? -28.970 -0.328 29.428 1.00 73.81 502 THR A CA 1
ATOM 3848 C C . THR A 1 502 ? -28.916 -0.139 27.908 1.00 73.81 502 THR A C 1
ATOM 3850 O O . THR A 1 502 ? -27.956 -0.580 27.277 1.00 73.81 502 THR A O 1
ATOM 3853 N N . THR A 1 503 ? -29.874 0.583 27.315 1.00 83.62 503 THR A N 1
ATOM 3854 C CA . THR A 1 503 ? -29.879 0.895 25.876 1.00 83.62 503 THR A CA 1
ATOM 3855 C C . THR A 1 503 ? -28.692 1.769 25.477 1.00 83.62 503 THR A C 1
ATOM 3857 O O . THR A 1 503 ? -28.017 1.475 24.491 1.00 83.62 503 THR A O 1
ATOM 3860 N N . LEU A 1 504 ? -28.380 2.814 26.249 1.00 84.69 504 LEU A N 1
ATOM 3861 C CA . LEU A 1 504 ? -27.235 3.680 25.963 1.00 84.69 504 LEU A CA 1
ATOM 3862 C C . LEU A 1 504 ? -25.896 2.938 26.120 1.00 84.69 504 LEU A C 1
ATOM 3864 O O . LEU A 1 504 ? -25.017 3.097 25.276 1.00 84.69 504 LEU A O 1
ATOM 3868 N N . ASN A 1 505 ? -25.757 2.081 27.137 1.00 82.94 505 ASN A N 1
ATOM 3869 C CA . ASN A 1 505 ? -24.583 1.220 27.320 1.00 82.94 505 ASN A CA 1
ATOM 3870 C C . ASN A 1 505 ? -24.459 0.195 26.189 1.00 82.94 505 ASN A C 1
ATOM 3872 O O . ASN A 1 505 ? -23.351 -0.111 25.756 1.00 82.94 505 ASN A O 1
ATOM 3876 N N . PHE A 1 506 ? -25.581 -0.294 25.658 1.00 85.62 506 PHE A N 1
ATOM 3877 C CA . PHE A 1 506 ? -25.593 -1.156 24.481 1.00 85.62 506 PHE A CA 1
ATOM 3878 C C . PHE A 1 506 ? -25.134 -0.407 23.220 1.00 85.62 506 PHE A C 1
ATOM 3880 O O . PHE A 1 506 ? -24.305 -0.926 22.477 1.00 85.62 506 PHE A O 1
ATOM 3887 N N . ILE A 1 507 ? -25.580 0.837 23.008 1.00 90.38 507 ILE A N 1
ATOM 3888 C CA . ILE A 1 507 ? -25.087 1.712 21.927 1.00 90.38 507 ILE A CA 1
ATOM 3889 C C . ILE A 1 507 ? -23.584 1.994 22.099 1.00 90.38 507 ILE A C 1
ATOM 3891 O O . ILE A 1 507 ? -22.829 1.884 21.131 1.00 90.38 507 ILE A O 1
ATOM 3895 N N . SER A 1 508 ? -23.134 2.293 23.324 1.00 87.19 508 SER A N 1
ATOM 3896 C CA . SER A 1 508 ? -21.711 2.487 23.641 1.00 87.19 508 SER A CA 1
ATOM 3897 C C . SER A 1 508 ? -20.888 1.235 23.342 1.00 87.19 508 SER A C 1
ATOM 3899 O O . SER A 1 508 ? -19.816 1.318 22.747 1.00 87.19 508 SER A O 1
ATOM 3901 N N . PHE A 1 509 ? -21.427 0.055 23.652 1.00 88.31 509 PHE A N 1
ATOM 3902 C CA . PHE A 1 509 ? -20.806 -1.209 23.284 1.00 88.31 509 PHE A CA 1
ATOM 3903 C C . PHE A 1 509 ? -20.634 -1.341 21.762 1.00 88.31 509 PHE A C 1
ATOM 3905 O O . PHE A 1 509 ? -19.541 -1.684 21.322 1.00 88.31 509 PHE A O 1
ATOM 3912 N N . PHE A 1 510 ? -21.641 -1.017 20.938 1.00 91.25 510 PHE A N 1
ATOM 3913 C CA . PHE A 1 510 ? -21.490 -1.057 19.471 1.00 91.25 510 PHE A CA 1
ATOM 3914 C C . PHE A 1 510 ? -20.513 -0.020 18.928 1.00 91.25 510 PHE A C 1
ATOM 3916 O O . PHE A 1 510 ? -19.773 -0.314 17.990 1.00 91.25 510 PHE A O 1
ATOM 3923 N N . LYS A 1 511 ? -20.462 1.168 19.534 1.00 92.62 511 LYS A N 1
ATOM 3924 C CA . LYS A 1 511 ? -19.409 2.154 19.271 1.00 92.62 511 LYS A CA 1
ATOM 3925 C C . LYS A 1 511 ? -18.036 1.522 19.510 1.00 92.62 511 LYS A C 1
ATOM 3927 O O . LYS A 1 511 ? -17.185 1.590 18.630 1.00 92.62 511 LYS A O 1
ATOM 3932 N N . ASP A 1 512 ? -17.828 0.857 20.645 1.00 88.19 512 ASP A N 1
ATOM 3933 C CA . ASP A 1 512 ? -16.536 0.241 20.970 1.00 88.19 512 ASP A CA 1
ATOM 3934 C C . ASP A 1 512 ? -16.211 -1.012 20.157 1.00 88.19 512 ASP A C 1
ATOM 3936 O O . ASP A 1 512 ? -15.047 -1.259 19.848 1.00 88.19 512 ASP A O 1
ATOM 3940 N N . VAL A 1 513 ? -17.217 -1.780 19.736 1.00 89.56 513 VAL A N 1
ATOM 3941 C CA . VAL A 1 513 ? -17.050 -2.817 18.706 1.00 89.56 513 VAL A CA 1
ATOM 3942 C C . VAL A 1 513 ? -16.526 -2.173 17.424 1.00 89.56 513 VAL A C 1
ATOM 3944 O O . VAL A 1 513 ? -15.514 -2.620 16.890 1.00 89.56 513 VAL A O 1
ATOM 3947 N N . GLY A 1 514 ? -17.147 -1.079 16.977 1.00 90.38 514 GLY A N 1
ATOM 3948 C CA . GLY A 1 514 ? -16.684 -0.305 15.832 1.00 90.38 514 GLY A CA 1
ATOM 3949 C C . GLY A 1 514 ? -15.225 0.125 15.981 1.00 90.38 514 GLY A C 1
ATOM 3950 O O . GLY A 1 514 ? -14.413 -0.184 15.114 1.00 90.38 514 GLY A O 1
ATOM 3951 N N . THR A 1 515 ? -14.845 0.749 17.098 1.00 89.31 515 THR A N 1
ATOM 3952 C CA . THR A 1 515 ? -13.486 1.295 17.292 1.00 89.31 515 THR A CA 1
ATOM 3953 C C . THR A 1 515 ? -12.359 0.272 17.348 1.00 89.31 515 THR A C 1
ATOM 3955 O O . THR A 1 515 ? -11.192 0.662 17.243 1.00 89.31 515 THR A O 1
ATOM 3958 N N . THR A 1 516 ? -12.676 -1.010 17.532 1.00 83.31 516 THR A N 1
ATOM 3959 C CA . THR A 1 516 ? -11.685 -2.046 17.854 1.00 83.31 516 THR A CA 1
ATOM 3960 C C . THR A 1 516 ? -11.725 -3.258 16.932 1.00 83.31 516 THR A C 1
ATOM 3962 O O . THR A 1 516 ? -10.688 -3.893 16.740 1.00 83.31 516 THR A O 1
ATOM 3965 N N . VAL A 1 517 ? -12.865 -3.574 16.309 1.00 81.75 517 VAL A N 1
ATOM 3966 C CA . VAL A 1 517 ? -12.975 -4.665 15.330 1.00 81.75 517 VAL A CA 1
ATOM 3967 C C . VAL A 1 517 ? -12.471 -4.176 13.974 1.00 81.75 517 VAL A C 1
ATOM 3969 O O . VAL A 1 517 ? -13.227 -3.834 13.070 1.00 81.75 517 VAL A O 1
ATOM 3972 N N . GLY A 1 518 ? -11.148 -4.138 13.843 1.00 87.56 518 GLY A N 1
ATOM 3973 C CA . GLY A 1 518 ? -10.458 -3.734 12.620 1.00 87.56 518 GLY A CA 1
ATOM 3974 C C . GLY A 1 518 ? -9.872 -4.895 11.825 1.00 87.56 518 GLY A C 1
ATOM 3975 O O . GLY A 1 518 ? -9.031 -4.658 10.969 1.00 87.56 518 GLY A O 1
ATOM 3976 N N . ILE A 1 519 ? -10.234 -6.156 12.108 1.00 89.94 519 ILE A N 1
ATOM 3977 C CA . ILE A 1 519 ? -9.627 -7.323 11.430 1.00 89.94 519 ILE A CA 1
ATOM 3978 C C . ILE A 1 519 ? -9.796 -7.209 9.912 1.00 89.94 519 ILE A C 1
ATOM 3980 O O . ILE A 1 519 ? -8.846 -7.479 9.185 1.00 89.94 519 ILE A O 1
ATOM 3984 N N . LEU A 1 520 ? -10.956 -6.734 9.440 1.00 87.12 520 LEU A N 1
ATOM 3985 C CA . LEU A 1 520 ? -11.166 -6.435 8.023 1.00 87.12 520 LEU A CA 1
ATOM 3986 C C . LEU A 1 520 ? -10.208 -5.357 7.516 1.00 87.12 520 LEU A C 1
ATOM 3988 O O . LEU A 1 520 ? -9.545 -5.581 6.512 1.00 87.12 520 LEU A O 1
ATOM 3992 N N . ALA A 1 521 ? -10.078 -4.230 8.223 1.00 91.31 521 ALA A N 1
ATOM 3993 C CA . ALA A 1 521 ? -9.110 -3.194 7.863 1.00 91.31 521 ALA A CA 1
ATOM 3994 C C . ALA A 1 521 ? -7.684 -3.767 7.794 1.00 91.31 521 ALA A C 1
ATOM 3996 O O . ALA A 1 521 ? -6.938 -3.453 6.872 1.00 91.31 521 ALA A O 1
ATOM 3997 N N . GLY A 1 522 ? -7.324 -4.652 8.728 1.00 91.06 522 GLY A N 1
ATOM 3998 C CA . GLY A 1 522 ? -6.064 -5.385 8.744 1.00 91.06 522 GLY A CA 1
ATOM 3999 C C . GLY A 1 522 ? -5.872 -6.262 7.509 1.00 91.06 522 GLY A C 1
ATOM 4000 O O . GLY A 1 522 ? -4.884 -6.078 6.809 1.00 91.06 522 GLY A O 1
ATOM 4001 N N . LEU A 1 523 ? -6.821 -7.158 7.220 1.00 89.88 523 LEU A N 1
ATOM 4002 C CA . LEU A 1 523 ? -6.776 -8.071 6.073 1.00 89.88 523 LEU A CA 1
ATOM 4003 C C . LEU A 1 523 ? -6.717 -7.315 4.745 1.00 89.88 523 LEU A C 1
ATOM 4005 O O . LEU A 1 523 ? -5.890 -7.642 3.898 1.00 89.88 523 LEU A O 1
ATOM 4009 N N . ILE A 1 524 ? -7.542 -6.275 4.591 1.00 87.62 524 ILE A N 1
ATOM 4010 C CA . ILE A 1 524 ? -7.532 -5.412 3.408 1.00 87.62 524 ILE A CA 1
ATOM 4011 C C . ILE A 1 524 ? -6.157 -4.732 3.296 1.00 87.62 524 ILE A C 1
ATOM 4013 O O . ILE A 1 524 ? -5.546 -4.784 2.240 1.00 87.62 524 ILE A O 1
ATOM 4017 N N . ASN A 1 525 ? -5.583 -4.212 4.388 1.00 89.25 525 ASN A N 1
ATOM 4018 C CA . ASN A 1 525 ? -4.267 -3.555 4.374 1.00 89.25 525 ASN A CA 1
ATOM 4019 C C . ASN A 1 525 ? -3.089 -4.506 4.083 1.00 89.25 525 ASN A C 1
ATOM 4021 O O . ASN A 1 525 ? -1.987 -4.044 3.768 1.00 89.25 525 ASN A O 1
ATOM 4025 N N . GLU A 1 526 ? -3.278 -5.822 4.218 1.00 86.38 526 GLU A N 1
ATOM 4026 C CA . GLU A 1 526 ? -2.271 -6.793 3.777 1.00 86.38 526 GLU A CA 1
ATOM 4027 C C . GLU A 1 526 ? -2.274 -6.994 2.257 1.00 86.38 526 GLU A C 1
ATOM 4029 O O . GLU A 1 526 ? -1.250 -7.408 1.716 1.00 86.38 526 GLU A O 1
ATOM 4034 N N . VAL A 1 527 ? -3.375 -6.667 1.570 1.00 83.94 527 VAL A N 1
ATOM 4035 C CA . VAL A 1 527 ? -3.534 -6.862 0.116 1.00 83.94 527 VAL A CA 1
ATOM 4036 C C . VAL A 1 527 ? -3.724 -5.562 -0.674 1.00 83.94 527 VAL A C 1
ATOM 4038 O O . VAL A 1 527 ? -3.594 -5.573 -1.893 1.00 83.94 527 VAL A O 1
ATOM 4041 N N . THR A 1 528 ? -3.982 -4.430 -0.013 1.00 83.44 528 THR A N 1
ATOM 4042 C CA . THR A 1 528 ? -4.159 -3.114 -0.646 1.00 83.44 528 THR A CA 1
ATOM 4043 C C . THR A 1 528 ? -3.118 -2.091 -0.177 1.00 83.44 528 THR A C 1
ATOM 4045 O O . THR A 1 528 ? -2.578 -2.202 0.928 1.00 83.44 528 THR A O 1
ATOM 4048 N N . PRO A 1 529 ? -2.877 -1.019 -0.952 1.00 85.38 529 PRO A N 1
ATOM 4049 C CA . PRO A 1 529 ? -2.093 0.126 -0.497 1.00 85.38 529 PRO A CA 1
ATOM 4050 C C . PRO A 1 529 ? -2.733 0.862 0.704 1.00 85.38 529 PRO A C 1
ATOM 4052 O O . PRO A 1 529 ? -3.958 0.837 0.855 1.00 85.38 529 PRO A O 1
ATOM 4055 N N . PRO A 1 530 ? -1.947 1.599 1.521 1.00 88.12 530 PRO A N 1
ATOM 4056 C CA . PRO A 1 530 ? -2.479 2.340 2.672 1.00 88.12 530 PRO A CA 1
ATOM 4057 C C . PRO A 1 530 ? -3.515 3.422 2.324 1.00 88.12 530 PRO A C 1
ATOM 4059 O O . PRO A 1 530 ? -4.442 3.646 3.102 1.00 88.12 530 PRO A O 1
ATOM 4062 N N . TRP A 1 531 ? -3.403 4.067 1.155 1.00 89.81 531 TRP A N 1
ATOM 4063 C CA . TRP A 1 531 ? -4.362 5.092 0.723 1.00 89.81 531 TRP A CA 1
ATOM 4064 C C . TRP A 1 531 ? -5.782 4.524 0.586 1.00 89.81 531 TRP A C 1
ATOM 4066 O O . TRP A 1 531 ? -6.749 5.187 0.950 1.00 89.81 531 TRP A O 1
ATOM 4076 N N . SER A 1 532 ? -5.922 3.276 0.128 1.00 89.88 532 SER A N 1
ATOM 4077 C CA . SER A 1 532 ? -7.228 2.635 -0.059 1.00 89.88 532 SER A CA 1
ATOM 4078 C C . SER A 1 532 ? -7.938 2.445 1.282 1.00 89.88 532 SER A C 1
ATOM 4080 O O . SER A 1 532 ? -9.119 2.756 1.418 1.00 89.88 532 SER A O 1
ATOM 4082 N N . ILE A 1 533 ? -7.191 2.029 2.307 1.00 92.50 533 ILE A N 1
ATOM 4083 C CA . ILE A 1 533 ? -7.686 1.881 3.680 1.00 92.50 533 ILE A CA 1
ATOM 4084 C C . ILE A 1 533 ? -8.125 3.225 4.261 1.00 92.50 533 ILE A C 1
ATOM 4086 O O . ILE A 1 533 ? -9.189 3.314 4.874 1.00 92.50 533 ILE A O 1
ATOM 4090 N N . LEU A 1 534 ? -7.341 4.284 4.054 1.00 92.88 534 LEU A N 1
ATOM 4091 C CA . LEU A 1 534 ? -7.699 5.622 4.526 1.00 92.88 534 LEU A CA 1
ATOM 4092 C C . LEU A 1 534 ? -8.957 6.162 3.833 1.00 92.88 534 LEU A C 1
ATOM 4094 O O . LEU A 1 534 ? -9.810 6.739 4.505 1.00 92.88 534 LEU A O 1
ATOM 4098 N N . ALA A 1 535 ? -9.115 5.922 2.529 1.00 94.25 535 ALA A N 1
ATOM 4099 C CA . ALA A 1 535 ? -10.308 6.317 1.783 1.00 94.25 535 ALA A CA 1
ATOM 4100 C C . ALA A 1 535 ? -11.563 5.593 2.297 1.00 94.25 535 ALA A C 1
ATOM 4102 O O . ALA A 1 535 ? -12.581 6.231 2.563 1.00 94.25 535 ALA A O 1
ATOM 4103 N N . MET A 1 536 ? -11.479 4.276 2.522 1.00 93.56 536 MET A N 1
ATOM 4104 C CA . MET A 1 536 ? -12.574 3.504 3.122 1.00 93.56 536 MET A CA 1
ATOM 4105 C C . MET A 1 536 ? -12.927 4.023 4.520 1.00 93.56 536 MET A C 1
ATOM 4107 O O . MET A 1 536 ? -14.100 4.240 4.817 1.00 93.56 536 MET A O 1
ATOM 4111 N N . GLY A 1 537 ? -11.922 4.290 5.360 1.00 94.00 537 GLY A N 1
ATOM 4112 C CA . GLY A 1 537 ? -12.128 4.884 6.680 1.00 94.00 537 GLY A CA 1
ATOM 4113 C C . GLY A 1 537 ? -12.835 6.240 6.619 1.00 94.00 537 GLY A C 1
ATOM 4114 O O . GLY A 1 537 ? -13.784 6.465 7.365 1.00 94.00 537 GLY A O 1
ATOM 4115 N N . ALA A 1 538 ? -12.433 7.120 5.700 1.00 95.50 538 ALA A N 1
ATOM 4116 C CA . ALA A 1 538 ? -13.051 8.433 5.516 1.00 95.50 538 ALA A CA 1
ATOM 4117 C C . ALA A 1 538 ? -14.537 8.332 5.128 1.00 95.50 538 ALA A C 1
ATOM 4119 O O . ALA A 1 538 ? -15.371 9.053 5.681 1.00 95.50 538 ALA A O 1
ATOM 4120 N N . LEU A 1 539 ? -14.880 7.402 4.229 1.00 95.69 539 LEU A N 1
ATOM 4121 C CA . LEU A 1 539 ? -16.263 7.145 3.817 1.00 95.69 539 LEU A CA 1
ATOM 4122 C C . LEU A 1 539 ? -17.114 6.590 4.967 1.00 95.69 539 LEU A C 1
ATOM 4124 O O . LEU A 1 539 ? -18.219 7.083 5.197 1.00 95.69 539 LEU A O 1
ATOM 4128 N N . LEU A 1 540 ? -16.591 5.614 5.720 1.00 94.12 540 LEU A N 1
ATOM 4129 C CA . LEU A 1 540 ? -17.269 5.053 6.896 1.00 94.12 540 LEU A CA 1
ATOM 4130 C C . LEU A 1 540 ? -17.513 6.125 7.969 1.00 94.12 540 LEU A C 1
ATOM 4132 O O . LEU A 1 540 ? -18.599 6.171 8.547 1.00 94.12 540 LEU A O 1
ATOM 4136 N N . ASN A 1 541 ? -16.536 7.014 8.194 1.00 95.06 541 ASN A N 1
ATOM 4137 C CA . ASN A 1 541 ? -16.642 8.103 9.165 1.00 95.06 541 ASN A CA 1
ATOM 4138 C C . ASN A 1 541 ? -17.785 9.048 8.803 1.00 95.06 541 ASN A C 1
ATOM 4140 O O . ASN A 1 541 ? -18.672 9.299 9.621 1.00 95.06 541 ASN A O 1
ATOM 4144 N N . PHE A 1 542 ? -17.757 9.556 7.566 1.00 96.50 542 PHE A N 1
ATOM 4145 C CA . PHE A 1 542 ? -18.765 10.488 7.084 1.00 96.50 542 PHE A CA 1
ATOM 4146 C C . PHE A 1 542 ? -20.149 9.857 7.154 1.00 96.50 542 PHE A C 1
ATOM 4148 O O . PHE A 1 542 ? -21.036 10.420 7.790 1.00 96.50 542 PHE A O 1
ATOM 4155 N N . PHE A 1 543 ? -20.314 8.662 6.584 1.00 95.88 543 PHE A N 1
ATOM 4156 C CA . PHE A 1 543 ? -21.601 7.980 6.558 1.00 95.88 543 PHE A CA 1
ATOM 4157 C C . PHE A 1 543 ? -22.150 7.723 7.967 1.00 95.88 543 PHE A C 1
ATOM 4159 O O . PHE A 1 543 ? -23.277 8.115 8.263 1.00 95.88 543 PHE A O 1
ATOM 4166 N N . GLY A 1 544 ? -21.362 7.118 8.861 1.00 95.06 544 GLY A N 1
ATOM 4167 C CA . GLY A 1 544 ? -21.828 6.758 10.200 1.00 95.06 544 GLY A CA 1
ATOM 4168 C C . GLY A 1 544 ? -22.282 7.968 11.018 1.00 95.06 544 GLY A C 1
ATOM 4169 O O . GLY A 1 544 ? -23.426 8.016 11.470 1.00 95.06 544 GLY A O 1
ATOM 4170 N N . TYR A 1 545 ? -21.427 8.984 11.164 1.00 95.31 545 TYR A N 1
ATOM 4171 C CA . TYR A 1 545 ? -21.761 10.169 11.962 1.00 95.31 545 TYR A CA 1
ATOM 4172 C C . TYR A 1 545 ? -22.817 11.062 11.301 1.00 95.31 545 TYR A C 1
ATOM 4174 O O . TYR A 1 545 ? -23.650 11.631 12.007 1.00 95.31 545 TYR A O 1
ATOM 4182 N N . PHE A 1 546 ? -22.859 11.142 9.967 1.00 95.50 546 PHE A N 1
ATOM 4183 C CA . PHE A 1 546 ? -23.916 11.872 9.266 1.00 95.50 546 PHE A CA 1
ATOM 4184 C C . PHE A 1 546 ? -25.297 11.241 9.498 1.00 95.50 546 PHE A C 1
ATOM 4186 O O . PHE A 1 546 ? -26.263 11.957 9.761 1.00 95.50 546 PHE A O 1
ATOM 4193 N N . MET A 1 547 ? -25.394 9.907 9.501 1.00 95.69 547 MET A N 1
ATOM 4194 C CA . MET A 1 547 ? -26.649 9.209 9.807 1.00 95.69 547 MET A CA 1
ATOM 4195 C C . MET A 1 547 ? -27.087 9.401 11.267 1.00 95.69 547 MET A C 1
ATOM 4197 O O . MET A 1 547 ? -28.275 9.610 11.530 1.00 95.69 547 MET A O 1
ATOM 4201 N N . ILE A 1 548 ? -26.150 9.417 12.224 1.00 94.56 548 ILE A N 1
ATOM 4202 C CA . ILE A 1 548 ? -26.456 9.771 13.624 1.00 94.56 548 ILE A CA 1
ATOM 4203 C C . ILE A 1 548 ? -26.988 11.205 13.700 1.00 94.56 548 ILE A C 1
ATOM 4205 O O . ILE A 1 548 ? -27.997 11.453 14.358 1.00 94.56 548 ILE A O 1
ATOM 4209 N N . TRP A 1 549 ? -26.351 12.147 13.001 1.00 95.19 549 TRP A N 1
ATOM 4210 C CA . TRP A 1 549 ? -26.793 13.538 12.971 1.00 95.19 549 TRP A CA 1
ATOM 4211 C C . TRP A 1 549 ? -28.210 13.690 12.404 1.00 95.19 549 TRP A C 1
ATOM 4213 O O . TRP A 1 549 ? -29.019 14.403 12.997 1.00 95.19 549 TRP A O 1
ATOM 4223 N N . LEU A 1 550 ? -28.544 12.996 11.308 1.00 94.69 550 LEU A N 1
ATOM 4224 C CA . LEU A 1 550 ? -29.907 12.977 10.759 1.00 94.69 550 LEU A CA 1
ATOM 4225 C C . LEU A 1 550 ? -30.926 12.446 11.777 1.00 94.69 550 LEU A C 1
ATOM 4227 O O . LEU A 1 550 ? -32.022 12.997 11.888 1.00 94.69 550 LEU A O 1
ATOM 4231 N N . SER A 1 551 ? -30.547 11.417 12.536 1.00 93.00 551 SER A N 1
ATOM 4232 C CA . SER A 1 551 ? -31.392 10.793 13.561 1.00 93.00 551 SER A CA 1
ATOM 4233 C C . SER A 1 551 ? -31.664 11.744 14.734 1.00 93.00 551 SER A C 1
ATOM 4235 O O . SER A 1 551 ? -32.809 11.957 15.114 1.00 93.00 551 SER A O 1
ATOM 4237 N N . VAL A 1 552 ? -30.619 12.374 15.283 1.00 92.69 552 VAL A N 1
ATOM 4238 C CA . VAL A 1 552 ? -30.720 13.307 16.429 1.00 92.69 552 VAL A CA 1
ATOM 4239 C C . VAL A 1 552 ? -31.308 14.667 16.016 1.00 92.69 552 VAL A C 1
ATOM 4241 O O . VAL A 1 552 ? -31.869 15.404 16.830 1.00 92.69 552 VAL A O 1
ATOM 4244 N N . SER A 1 553 ? -31.223 15.011 14.732 1.00 91.62 553 SER A N 1
ATOM 4245 C CA . SER A 1 553 ? -31.926 16.161 14.151 1.00 91.62 553 SER A CA 1
ATOM 4246 C C . SER A 1 553 ? -33.389 15.862 13.820 1.00 91.62 553 SER A C 1
ATOM 4248 O O . SER A 1 553 ? -34.037 16.716 13.225 1.00 91.62 553 SER A O 1
ATOM 4250 N N . GLU A 1 554 ? -33.890 14.671 14.169 1.00 90.00 554 GLU A N 1
ATOM 4251 C CA . GLU A 1 554 ? -35.281 14.241 13.964 1.00 90.00 554 GLU A CA 1
ATOM 4252 C C . GLU A 1 554 ? -35.716 14.275 12.487 1.00 90.00 554 GLU A C 1
ATOM 4254 O O . GLU A 1 554 ? -36.899 14.349 12.166 1.00 90.00 554 GLU A O 1
ATOM 4259 N N . LYS A 1 555 ? -34.751 14.184 11.559 1.00 90.62 555 LYS A N 1
ATOM 4260 C CA . LYS A 1 555 ? -35.012 14.134 10.111 1.00 90.62 555 LYS A CA 1
ATOM 4261 C C . LYS A 1 555 ? -35.382 12.734 9.634 1.00 90.62 555 LYS A C 1
ATOM 4263 O O . LYS A 1 555 ? -35.985 12.598 8.574 1.00 90.62 555 LYS A O 1
ATOM 4268 N N . ILE A 1 556 ? -34.999 11.705 10.393 1.00 91.69 556 ILE A N 1
ATOM 4269 C CA . ILE A 1 556 ? -35.328 10.303 10.124 1.00 91.69 556 ILE A CA 1
ATOM 4270 C C . ILE A 1 556 ? -35.754 9.588 11.419 1.00 91.69 556 ILE A C 1
ATOM 4272 O O . ILE A 1 556 ? -35.107 9.768 12.456 1.00 91.69 556 ILE A O 1
ATOM 4276 N N . PRO A 1 557 ? -36.806 8.748 11.390 1.00 85.56 557 PRO A N 1
ATOM 4277 C CA . PRO A 1 557 ? -37.158 7.906 12.528 1.00 85.56 557 PRO A CA 1
ATOM 4278 C C . PRO A 1 557 ? -36.084 6.833 12.722 1.00 85.56 557 PRO A C 1
ATOM 4280 O O . PRO A 1 557 ? -35.653 6.195 11.762 1.00 85.56 557 PRO A O 1
ATOM 4283 N N . THR A 1 558 ? -35.637 6.627 13.963 1.00 85.69 558 THR A N 1
ATOM 4284 C CA . THR A 1 558 ? -34.496 5.742 14.234 1.00 85.69 558 THR A CA 1
ATOM 4285 C C . THR A 1 558 ? -34.763 4.800 15.396 1.00 85.69 558 THR A C 1
ATOM 4287 O O . THR A 1 558 ? -34.940 5.207 16.544 1.00 85.69 558 THR A O 1
ATOM 4290 N N . HIS A 1 559 ? -34.745 3.505 15.091 1.00 88.44 559 HIS A N 1
ATOM 4291 C CA . HIS A 1 559 ? -34.782 2.446 16.090 1.00 88.44 559 HIS A CA 1
ATOM 4292 C C . HIS A 1 559 ? -33.390 2.203 16.688 1.00 88.44 559 HIS A C 1
ATOM 4294 O O . HIS A 1 559 ? -32.371 2.437 16.038 1.00 88.44 559 HIS A O 1
ATOM 4300 N N . VAL A 1 560 ? -33.345 1.646 17.902 1.00 89.75 560 VAL A N 1
ATOM 4301 C CA . VAL A 1 560 ? -32.097 1.385 18.647 1.00 89.75 560 VAL A CA 1
ATOM 4302 C C . VAL A 1 560 ? -31.065 0.622 17.811 1.00 89.75 560 VAL A C 1
ATOM 4304 O O . VAL A 1 560 ? -29.891 0.975 17.805 1.00 89.75 560 VAL A O 1
ATOM 4307 N N . TRP A 1 561 ? -31.485 -0.402 17.064 1.00 88.31 561 TRP A N 1
ATOM 4308 C CA . TRP A 1 561 ? -30.571 -1.213 16.256 1.00 88.31 561 TRP A CA 1
ATOM 4309 C C . TRP A 1 561 ? -29.949 -0.436 15.082 1.00 88.31 561 TRP A C 1
ATOM 4311 O O . TRP A 1 561 ? -28.783 -0.674 14.770 1.00 88.31 561 TRP A O 1
ATOM 4321 N N . LEU A 1 562 ? -30.672 0.517 14.472 1.00 91.12 562 LEU A N 1
ATOM 4322 C CA . LEU A 1 562 ? -30.115 1.413 13.446 1.00 91.12 562 LEU A CA 1
ATOM 4323 C C . LEU A 1 562 ? -29.075 2.331 14.063 1.00 91.12 562 LEU A C 1
ATOM 4325 O O . LEU A 1 562 ? -27.993 2.483 13.508 1.00 91.12 562 LEU A O 1
ATOM 4329 N N . MET A 1 563 ? -29.374 2.891 15.236 1.00 93.56 563 MET A N 1
ATOM 4330 C CA . MET A 1 563 ? -28.425 3.733 15.957 1.00 93.56 563 MET A CA 1
ATOM 4331 C C . MET A 1 563 ? -27.144 2.958 16.303 1.00 93.56 563 MET A C 1
ATOM 4333 O O . MET A 1 563 ? -26.044 3.464 16.087 1.00 93.56 563 MET A O 1
ATOM 4337 N N . CYS A 1 564 ? -27.272 1.704 16.754 1.00 93.56 564 CYS A N 1
ATOM 4338 C CA . CYS A 1 564 ? -26.137 0.805 16.969 1.00 93.56 564 CYS A CA 1
ATOM 4339 C C . CYS A 1 564 ? -25.329 0.560 15.684 1.00 93.56 564 CYS A C 1
ATOM 4341 O O . CYS A 1 564 ? -24.101 0.553 15.730 1.00 93.56 564 CYS A O 1
ATOM 4343 N N . LEU A 1 565 ? -25.990 0.381 14.536 1.00 91.81 565 LEU A N 1
ATOM 4344 C CA . LEU A 1 565 ? -25.309 0.210 13.251 1.00 91.81 565 LEU A CA 1
ATOM 4345 C C . LEU A 1 565 ? -24.565 1.488 12.838 1.00 91.81 565 LEU A C 1
ATOM 4347 O O . LEU A 1 565 ? -23.379 1.419 12.530 1.00 91.81 565 LEU A O 1
ATOM 4351 N N . TYR A 1 566 ? -25.226 2.648 12.870 1.00 94.50 566 TYR A N 1
ATOM 4352 C CA . TYR A 1 566 ? -24.629 3.927 12.475 1.00 94.50 566 TYR A CA 1
ATOM 4353 C C . TYR A 1 566 ? -23.416 4.278 13.335 1.00 94.50 566 TYR A C 1
ATOM 4355 O O . TYR A 1 566 ? -22.367 4.641 12.799 1.00 94.50 566 TYR A O 1
ATOM 4363 N N . ILE A 1 567 ? -23.524 4.105 14.658 1.00 94.25 567 ILE A N 1
ATOM 4364 C CA . ILE A 1 567 ? -22.409 4.374 15.566 1.00 94.25 567 ILE A CA 1
ATOM 4365 C C . ILE A 1 567 ? -21.282 3.360 15.411 1.00 94.25 567 ILE A C 1
ATOM 4367 O O . ILE A 1 567 ? -20.122 3.758 15.457 1.00 94.25 567 ILE A O 1
ATOM 4371 N N . CYS A 1 568 ? -21.591 2.084 15.162 1.00 94.56 568 CYS A N 1
ATOM 4372 C CA . CYS A 1 568 ? -20.577 1.071 14.887 1.00 94.56 568 CYS A CA 1
ATOM 4373 C C . CYS A 1 568 ? -19.815 1.398 13.598 1.00 94.56 568 CYS A C 1
ATOM 4375 O O . CYS A 1 568 ? -18.590 1.353 13.595 1.00 94.56 568 CYS A O 1
ATOM 4377 N N . VAL A 1 569 ? -20.517 1.769 12.522 1.00 93.19 569 VAL A N 1
ATOM 4378 C CA . VAL A 1 569 ? -19.912 2.129 11.229 1.00 93.19 569 VAL A CA 1
ATOM 4379 C C . VAL A 1 569 ? -19.043 3.381 11.351 1.00 93.19 569 VAL A C 1
ATOM 4381 O O . VAL A 1 569 ? -17.879 3.352 10.952 1.00 93.19 569 VAL A O 1
ATOM 4384 N N . GLY A 1 570 ? -19.565 4.448 11.965 1.00 93.75 570 GLY A N 1
ATOM 4385 C CA . GLY A 1 570 ? -18.811 5.688 12.174 1.00 93.75 570 GLY A CA 1
ATOM 4386 C C . GLY A 1 570 ? -17.576 5.467 13.045 1.00 93.75 570 GLY A C 1
ATOM 4387 O O . GLY A 1 570 ? -16.482 5.907 12.704 1.00 93.75 570 GLY A O 1
ATOM 4388 N N . ALA A 1 571 ? -17.716 4.696 14.125 1.00 93.94 571 ALA A N 1
ATOM 4389 C CA . ALA A 1 571 ? -16.605 4.333 14.994 1.00 93.94 571 ALA A CA 1
ATOM 4390 C C . ALA A 1 571 ? -15.586 3.398 14.313 1.00 93.94 571 ALA A C 1
ATOM 4392 O O . ALA A 1 571 ? -14.402 3.434 14.650 1.00 93.94 571 ALA A O 1
ATOM 4393 N N . ASN A 1 572 ? -16.002 2.580 13.339 1.00 94.12 572 ASN A N 1
ATOM 4394 C CA . ASN A 1 572 ? -15.104 1.666 12.632 1.00 94.12 572 ASN A CA 1
ATOM 4395 C C . ASN A 1 572 ? -14.098 2.376 11.732 1.00 94.12 572 ASN A C 1
ATOM 4397 O O . ASN A 1 572 ? -12.981 1.879 11.570 1.00 94.12 572 ASN A O 1
ATOM 4401 N N . ALA A 1 573 ? -14.410 3.588 11.275 1.00 94.00 573 ALA A N 1
ATOM 4402 C CA . ALA A 1 573 ? -13.456 4.452 10.590 1.00 94.00 573 ALA A CA 1
ATOM 4403 C C . ALA A 1 573 ? -12.143 4.648 11.364 1.00 94.00 573 ALA A C 1
ATOM 4405 O O . ALA A 1 573 ? -11.068 4.702 10.765 1.00 94.00 573 ALA A O 1
ATOM 4406 N N . THR A 1 574 ? -12.201 4.674 12.699 1.00 93.19 574 THR A N 1
ATOM 4407 C CA . THR A 1 574 ? -11.019 4.749 13.561 1.00 93.19 574 THR A CA 1
ATOM 4408 C C . THR A 1 574 ? -10.063 3.575 13.334 1.00 93.19 574 THR A C 1
ATOM 4410 O O . THR A 1 574 ? -8.845 3.763 13.351 1.00 93.19 574 THR A O 1
ATOM 4413 N N . THR A 1 575 ? -10.570 2.359 13.108 1.00 93.81 575 THR A N 1
ATOM 4414 C CA . THR A 1 575 ? -9.722 1.180 12.847 1.00 93.81 575 THR A CA 1
ATOM 4415 C C . THR A 1 575 ? -9.031 1.271 11.491 1.00 93.81 575 THR A C 1
ATOM 4417 O O . THR A 1 575 ? -7.846 0.949 11.386 1.00 93.81 575 THR A O 1
ATOM 4420 N N . PHE A 1 576 ? -9.720 1.800 10.479 1.00 94.94 576 PHE A N 1
ATOM 4421 C CA . PHE A 1 576 ? -9.158 2.063 9.156 1.00 94.94 576 PHE A CA 1
ATOM 4422 C C . PHE A 1 576 ? -8.094 3.162 9.220 1.00 94.94 576 PHE A C 1
ATOM 4424 O O . PHE A 1 576 ? -6.977 2.940 8.765 1.00 94.94 576 PHE A O 1
ATOM 4431 N N . ALA A 1 577 ? -8.364 4.291 9.882 1.00 94.00 577 ALA A N 1
ATOM 4432 C CA . ALA A 1 577 ? -7.379 5.360 10.072 1.00 94.00 577 ALA A CA 1
ATOM 4433 C C . ALA A 1 577 ? -6.119 4.865 10.807 1.00 94.00 577 ALA A C 1
ATOM 4435 O O . ALA A 1 577 ? -4.997 5.098 10.359 1.00 94.00 577 ALA A O 1
ATOM 4436 N N . ASN A 1 578 ? -6.298 4.103 11.895 1.00 93.88 578 ASN A N 1
ATOM 4437 C CA . ASN A 1 578 ? -5.191 3.481 12.624 1.00 93.88 578 ASN A CA 1
ATOM 4438 C C . ASN A 1 578 ? -4.398 2.508 11.740 1.00 93.88 578 ASN A C 1
ATOM 4440 O O . ASN A 1 578 ? -3.170 2.505 11.765 1.00 93.88 578 ASN A O 1
ATOM 4444 N N . THR A 1 579 ? -5.082 1.682 10.952 1.00 95.00 579 THR A N 1
ATOM 4445 C CA . THR A 1 579 ? -4.421 0.686 10.106 1.00 95.00 579 THR A CA 1
ATOM 4446 C C . THR A 1 579 ? -3.685 1.347 8.943 1.00 95.00 579 THR A C 1
ATOM 4448 O O . THR A 1 579 ? -2.540 1.001 8.685 1.00 95.00 579 THR A O 1
ATOM 4451 N N . GLY A 1 580 ? -4.280 2.345 8.294 1.00 93.94 580 GLY A N 1
ATOM 4452 C CA . GLY A 1 580 ? -3.654 3.065 7.188 1.00 93.94 580 GLY A CA 1
ATOM 4453 C C . GLY A 1 580 ? -2.456 3.906 7.633 1.00 93.94 580 GLY A C 1
ATOM 4454 O O . GLY A 1 580 ? -1.378 3.780 7.058 1.00 93.94 580 GLY A O 1
ATOM 4455 N N . ALA A 1 581 ? -2.605 4.726 8.679 1.00 95.19 581 ALA A N 1
ATOM 4456 C CA . ALA A 1 581 ? -1.553 5.647 9.118 1.00 95.19 581 ALA A CA 1
ATOM 4457 C C . ALA A 1 581 ? -0.514 4.977 10.033 1.00 95.19 581 ALA A C 1
ATOM 4459 O O . ALA A 1 581 ? 0.679 4.966 9.730 1.00 95.19 581 ALA A O 1
ATOM 4460 N N . LEU A 1 582 ? -0.939 4.367 11.145 1.00 95.25 582 LEU A N 1
ATOM 4461 C CA . LEU A 1 582 ? -0.001 3.882 12.162 1.00 95.25 582 LEU A CA 1
ATOM 4462 C C . LEU A 1 582 ? 0.764 2.635 11.734 1.00 95.25 582 LEU A C 1
ATOM 4464 O O . LEU A 1 582 ? 1.972 2.577 11.965 1.00 95.25 582 LEU A O 1
ATOM 4468 N N . VAL A 1 583 ? 0.113 1.644 11.116 1.00 94.81 583 VAL A N 1
ATOM 4469 C CA . VAL A 1 583 ? 0.832 0.436 10.661 1.00 94.81 583 VAL A CA 1
ATOM 4470 C C . VAL A 1 583 ? 1.872 0.804 9.611 1.00 94.81 583 VAL A C 1
ATOM 4472 O O . VAL A 1 583 ? 2.984 0.285 9.653 1.00 94.81 583 VAL A O 1
ATOM 4475 N N . THR A 1 584 ? 1.541 1.729 8.710 1.00 94.25 584 THR A N 1
ATOM 4476 C CA . THR A 1 584 ? 2.472 2.224 7.691 1.00 94.25 584 THR A CA 1
ATOM 4477 C C . THR A 1 584 ? 3.677 2.913 8.326 1.00 94.25 584 THR A C 1
ATOM 4479 O O . THR A 1 584 ? 4.808 2.554 8.009 1.00 94.25 584 THR A O 1
ATOM 4482 N N . CYS A 1 585 ? 3.477 3.811 9.297 1.00 94.50 585 CYS A N 1
ATOM 4483 C CA . CYS A 1 585 ? 4.587 4.435 10.025 1.00 94.50 585 CYS A CA 1
ATOM 4484 C C . CYS A 1 585 ? 5.456 3.416 10.782 1.00 94.50 585 CYS A C 1
ATOM 4486 O O . CYS A 1 585 ? 6.678 3.535 10.771 1.00 94.50 585 CYS A O 1
ATOM 4488 N N . VAL A 1 586 ? 4.857 2.399 11.410 1.00 93.69 586 VAL A N 1
ATOM 4489 C CA . VAL A 1 586 ? 5.601 1.337 12.113 1.00 93.69 586 VAL A CA 1
ATOM 4490 C C . VAL A 1 586 ? 6.418 0.482 11.145 1.00 93.69 586 VAL A C 1
ATOM 4492 O O . VAL A 1 586 ? 7.561 0.151 11.453 1.00 93.69 586 VAL A O 1
ATOM 4495 N N . LYS A 1 587 ? 5.859 0.145 9.976 1.00 90.94 587 LYS A N 1
ATOM 4496 C CA . LYS A 1 587 ? 6.572 -0.606 8.931 1.00 90.94 587 LYS A CA 1
ATOM 4497 C C . LYS A 1 587 ? 7.720 0.212 8.319 1.00 90.94 587 LYS A C 1
ATOM 4499 O O . LYS A 1 587 ? 8.738 -0.379 7.982 1.00 90.94 587 LYS A O 1
ATOM 4504 N N . ASN A 1 588 ? 7.587 1.537 8.229 1.00 90.50 588 ASN A N 1
ATOM 4505 C CA . ASN A 1 588 ? 8.636 2.418 7.696 1.00 90.50 588 ASN A CA 1
ATOM 4506 C C . ASN A 1 588 ? 9.797 2.653 8.686 1.00 90.50 588 ASN A C 1
ATOM 4508 O O . ASN A 1 588 ? 10.914 2.904 8.250 1.00 90.50 588 ASN A O 1
ATOM 4512 N N . TYR A 1 589 ? 9.552 2.546 9.997 1.00 90.12 589 TYR A N 1
ATOM 4513 C CA . TYR A 1 589 ? 10.540 2.792 11.060 1.00 90.12 589 TYR A CA 1
ATOM 4514 C C . TYR A 1 589 ? 10.550 1.652 12.107 1.00 90.12 589 TYR A C 1
ATOM 4516 O O . TYR A 1 589 ? 10.164 1.839 13.272 1.00 90.12 589 TYR A O 1
ATOM 4524 N N . PRO A 1 590 ? 10.988 0.441 11.726 1.00 87.88 590 PRO A N 1
ATOM 4525 C CA . PRO A 1 590 ? 10.831 -0.763 12.545 1.00 87.88 590 PRO A CA 1
ATOM 4526 C C . PRO A 1 590 ? 11.624 -0.732 13.863 1.00 87.88 590 PRO A C 1
ATOM 4528 O O . PRO A 1 590 ? 11.181 -1.337 14.846 1.00 87.88 590 PRO A O 1
ATOM 4531 N N . GLN A 1 591 ? 12.755 -0.014 13.912 1.00 85.94 591 GLN A N 1
ATOM 4532 C CA . GLN A 1 591 ? 13.611 0.113 15.103 1.00 85.94 591 GLN A CA 1
ATOM 4533 C C . GLN A 1 591 ? 13.074 1.102 16.150 1.00 85.94 591 GLN A C 1
ATOM 4535 O O . GLN A 1 591 ? 13.477 1.063 17.311 1.00 85.94 591 GLN A O 1
ATOM 4540 N N . ARG A 1 592 ? 12.169 2.008 15.755 1.00 88.44 592 ARG A N 1
ATOM 4541 C CA . ARG A 1 592 ? 11.590 3.058 16.618 1.00 88.44 592 ARG A CA 1
ATOM 4542 C C . ARG A 1 592 ? 10.082 2.887 16.807 1.00 88.44 592 ARG A C 1
ATOM 4544 O O . ARG A 1 592 ? 9.380 3.824 17.191 1.00 88.44 592 ARG A O 1
ATOM 4551 N N . ARG A 1 593 ? 9.575 1.675 16.561 1.00 89.94 593 ARG A N 1
ATOM 4552 C CA . ARG A 1 593 ? 8.141 1.360 16.552 1.00 89.94 593 ARG A CA 1
ATOM 4553 C C . ARG A 1 593 ? 7.411 1.762 17.832 1.00 89.94 593 ARG A C 1
ATOM 4555 O O . ARG A 1 593 ? 6.315 2.302 17.732 1.00 89.94 593 ARG A O 1
ATOM 4562 N N . GLY A 1 594 ? 7.993 1.585 19.021 1.00 91.62 594 GLY A N 1
ATOM 4563 C CA . GLY A 1 594 ? 7.324 1.956 20.273 1.00 91.62 594 GLY A CA 1
ATOM 4564 C C . GLY A 1 594 ? 7.123 3.464 20.421 1.00 91.62 594 GLY A C 1
ATOM 4565 O O . GLY A 1 594 ? 6.037 3.907 20.793 1.00 91.62 594 GLY A O 1
ATOM 4566 N N . VAL A 1 595 ? 8.131 4.258 20.052 1.00 94.81 595 VAL A N 1
ATOM 4567 C CA . VAL A 1 595 ? 8.060 5.729 20.023 1.00 94.81 595 VAL A CA 1
ATOM 4568 C C . VAL A 1 595 ? 6.980 6.209 19.050 1.00 94.81 595 VAL A C 1
ATOM 4570 O O . VAL A 1 595 ? 6.151 7.048 19.406 1.00 94.81 595 VAL A O 1
ATOM 4573 N N . ILE A 1 596 ? 6.938 5.626 17.852 1.00 95.12 596 ILE A N 1
ATOM 4574 C CA . ILE A 1 596 ? 5.986 5.983 16.790 1.00 95.12 596 ILE A CA 1
ATOM 4575 C C . ILE A 1 596 ? 4.554 5.623 17.169 1.00 95.12 596 ILE A C 1
ATOM 4577 O O . ILE A 1 596 ? 3.657 6.459 17.059 1.00 95.12 596 ILE A O 1
ATOM 4581 N N . ILE A 1 597 ? 4.338 4.403 17.671 1.00 96.44 597 ILE A N 1
ATOM 4582 C CA . ILE A 1 597 ? 3.036 3.975 18.190 1.00 96.44 597 ILE A CA 1
ATOM 4583 C C . ILE A 1 597 ? 2.598 4.929 19.307 1.00 96.44 597 ILE A C 1
ATOM 4585 O O . ILE A 1 597 ? 1.447 5.361 19.313 1.00 96.44 597 ILE A O 1
ATOM 4589 N N . GLY A 1 598 ? 3.511 5.293 20.214 1.00 96.25 598 GLY A N 1
ATOM 4590 C CA . GLY A 1 598 ? 3.250 6.209 21.322 1.00 96.25 598 GLY A CA 1
ATOM 4591 C C . GLY A 1 598 ? 2.784 7.590 20.880 1.00 96.25 598 GLY A C 1
ATOM 4592 O O . GLY A 1 598 ? 1.748 8.053 21.349 1.00 96.25 598 GLY A O 1
ATOM 4593 N N . ILE A 1 599 ? 3.513 8.243 19.970 1.00 95.81 599 ILE A N 1
ATOM 4594 C CA . ILE A 1 599 ? 3.180 9.604 19.526 1.00 95.81 599 ILE A CA 1
ATOM 4595 C C . ILE A 1 599 ? 1.933 9.637 18.632 1.00 95.81 599 ILE A C 1
ATOM 4597 O O . ILE A 1 599 ? 1.059 10.473 18.850 1.00 95.81 599 ILE A O 1
ATOM 4601 N N . LEU A 1 600 ? 1.780 8.692 17.694 1.00 97.00 600 LEU A N 1
ATOM 4602 C CA . LEU A 1 600 ? 0.608 8.631 16.810 1.00 97.00 600 LEU A CA 1
ATOM 4603 C C . LEU A 1 600 ? -0.662 8.318 17.596 1.00 97.00 600 LEU A C 1
ATOM 4605 O O . LEU A 1 600 ? -1.688 8.978 17.423 1.00 97.00 600 LEU A O 1
ATOM 4609 N N . LYS A 1 601 ? -0.602 7.347 18.516 1.00 95.00 601 LYS A N 1
ATOM 4610 C CA . LYS A 1 601 ? -1.717 7.116 19.438 1.00 95.00 601 LYS A CA 1
ATOM 4611 C C . LYS A 1 601 ? -1.887 8.298 20.388 1.00 95.00 601 LYS A C 1
ATOM 4613 O O . LYS A 1 601 ? -3.019 8.604 20.736 1.00 95.00 601 LYS A O 1
ATOM 4618 N N . GLY A 1 602 ? -0.818 8.994 20.764 1.00 95.00 602 GLY A N 1
ATOM 4619 C CA . GLY A 1 602 ? -0.880 10.257 21.494 1.00 95.00 602 GLY A CA 1
ATOM 4620 C C . GLY A 1 602 ? -1.817 11.261 20.816 1.00 95.00 602 GLY A C 1
ATOM 4621 O O . GLY A 1 602 ? -2.818 11.649 21.416 1.00 95.00 602 GLY A O 1
ATOM 4622 N N . TYR A 1 603 ? -1.582 11.599 19.547 1.00 95.62 603 TYR A N 1
ATOM 4623 C CA . TYR A 1 603 ? -2.483 12.480 18.790 1.00 95.62 603 TYR A CA 1
ATOM 4624 C C . TYR A 1 603 ? -3.935 11.976 18.782 1.00 95.62 603 TYR A C 1
ATOM 4626 O O . TYR A 1 603 ? -4.857 12.760 19.002 1.00 95.62 603 TYR A O 1
ATOM 4634 N N . MET A 1 604 ? -4.145 10.662 18.662 1.00 93.81 604 MET A N 1
ATOM 4635 C CA . MET A 1 604 ? -5.475 10.059 18.820 1.00 93.81 604 MET A CA 1
ATOM 4636 C C . MET A 1 604 ? -6.083 10.294 20.214 1.00 93.81 604 MET A C 1
ATOM 4638 O O . MET A 1 604 ? -7.283 10.530 20.317 1.00 93.81 604 MET A O 1
ATOM 4642 N N . GLY A 1 605 ? -5.288 10.269 21.286 1.00 90.50 605 GLY A N 1
ATOM 4643 C CA . GLY A 1 605 ? -5.729 10.593 22.650 1.00 90.50 605 GLY A CA 1
ATOM 4644 C C . GLY A 1 605 ? -6.083 12.074 22.860 1.00 90.50 605 GLY A C 1
ATOM 4645 O O . GLY A 1 605 ? -6.966 12.373 23.663 1.00 90.50 605 GLY A O 1
ATOM 4646 N N . LEU A 1 606 ? -5.448 12.987 22.113 1.00 90.56 606 LEU A N 1
ATOM 4647 C CA . LEU A 1 606 ? -5.751 14.428 22.134 1.00 90.56 606 LEU A CA 1
ATOM 4648 C C . LEU A 1 606 ? -6.949 14.823 21.265 1.00 90.56 606 LEU A C 1
ATOM 4650 O O . LEU A 1 606 ? -7.496 15.909 21.456 1.00 90.56 606 LEU A O 1
ATOM 4654 N N . SER A 1 607 ? -7.360 13.963 20.332 1.00 90.88 607 SER A N 1
ATOM 4655 C CA . SER A 1 607 ? -8.405 14.257 19.344 1.00 90.88 607 SER A CA 1
ATOM 4656 C C . SER A 1 607 ? -9.672 14.871 19.940 1.00 90.88 607 SER A C 1
ATOM 4658 O O . SER A 1 607 ? -10.135 15.900 19.460 1.00 90.88 607 SER A O 1
ATOM 4660 N N . GLY A 1 608 ? -10.189 14.308 21.036 1.00 85.50 608 GLY A N 1
ATOM 4661 C CA . GLY A 1 608 ? -11.403 14.806 21.678 1.00 85.50 608 GLY A CA 1
ATOM 4662 C C . GLY A 1 608 ? -11.279 16.252 22.159 1.00 85.50 608 GLY A C 1
ATOM 4663 O O . GLY A 1 608 ? -12.163 17.069 21.905 1.00 85.50 608 GLY A O 1
ATOM 4664 N N . ALA A 1 609 ? -10.157 16.599 22.793 1.00 86.69 609 ALA A N 1
ATOM 4665 C CA . ALA A 1 609 ? -9.882 17.961 23.236 1.00 86.69 609 ALA A CA 1
ATOM 4666 C C . ALA A 1 609 ? -9.662 18.921 22.052 1.00 86.69 609 ALA A C 1
ATOM 4668 O O . ALA A 1 609 ? -10.186 20.033 22.075 1.00 86.69 609 ALA A O 1
ATOM 4669 N N . ILE A 1 610 ? -8.952 18.483 21.003 1.00 91.69 610 ILE A N 1
ATOM 4670 C CA . ILE A 1 610 ? -8.717 19.269 19.779 1.00 91.69 610 ILE A CA 1
ATOM 4671 C C . ILE A 1 610 ? -10.048 19.600 19.096 1.00 91.69 610 ILE A C 1
ATOM 4673 O O . ILE A 1 610 ? -10.370 20.771 18.891 1.00 91.69 610 ILE A O 1
ATOM 4677 N N . VAL A 1 611 ? -10.852 18.578 18.796 1.00 90.00 611 VAL A N 1
ATOM 4678 C CA . VAL A 1 611 ? -12.138 18.727 18.105 1.00 90.00 611 VAL A CA 1
ATOM 4679 C C . VAL A 1 611 ? -13.119 19.556 18.933 1.00 90.00 611 VAL A C 1
ATOM 4681 O O . VAL A 1 611 ? -13.841 20.367 18.364 1.00 90.00 611 VAL A O 1
ATOM 4684 N N . THR A 1 612 ? -13.111 19.437 20.265 1.00 86.25 612 THR A N 1
ATOM 4685 C CA . THR A 1 612 ? -13.968 20.259 21.142 1.00 86.25 612 THR A CA 1
ATOM 4686 C C . THR A 1 612 ? -13.659 21.757 21.025 1.00 86.25 612 THR A C 1
ATOM 4688 O O . THR A 1 612 ? -14.586 22.562 20.945 1.00 86.25 612 THR A O 1
ATOM 4691 N N . GLN A 1 613 ? -12.379 22.154 20.965 1.00 88.56 613 GLN A N 1
ATOM 4692 C CA . GLN A 1 613 ? -12.020 23.570 20.782 1.00 88.56 613 GLN A CA 1
ATOM 4693 C C . GLN A 1 613 ? -12.430 24.082 19.393 1.00 88.56 613 GLN A C 1
ATOM 4695 O O . GLN A 1 613 ? -12.992 25.172 19.281 1.00 88.56 613 GLN A O 1
ATOM 4700 N N . LEU A 1 614 ? -12.215 23.280 18.341 1.00 90.38 614 LEU A N 1
ATOM 4701 C CA . LEU A 1 614 ? -12.642 23.618 16.977 1.00 90.38 614 LEU A CA 1
ATOM 4702 C C . LEU A 1 614 ? -14.167 23.755 16.877 1.00 90.38 614 LEU A C 1
ATOM 4704 O O . LEU A 1 614 ? -14.674 24.712 16.296 1.00 90.38 614 LEU A O 1
ATOM 4708 N N . TYR A 1 615 ? -14.903 22.829 17.489 1.00 88.81 615 TYR A N 1
ATOM 4709 C CA . TYR A 1 615 ? -16.361 22.841 17.537 1.00 88.81 615 TYR A CA 1
ATOM 4710 C C . TYR A 1 615 ? -16.905 24.130 18.154 1.00 88.81 615 TYR A C 1
ATOM 4712 O O . TYR A 1 615 ? -17.732 24.799 17.532 1.00 88.81 615 TYR A O 1
ATOM 4720 N N . HIS A 1 616 ? -16.420 24.512 19.338 1.00 87.25 616 HIS A N 1
ATOM 4721 C CA . HIS A 1 616 ? -16.904 25.719 20.003 1.00 87.25 616 HIS A CA 1
ATOM 4722 C C . HIS A 1 616 ? -16.596 26.997 19.215 1.00 87.25 616 HIS A C 1
ATOM 4724 O O . HIS A 1 616 ? -17.401 27.930 19.229 1.00 87.25 616 HIS A O 1
ATOM 4730 N N . ALA A 1 617 ? -15.482 27.033 18.479 1.00 88.94 617 ALA A N 1
ATOM 4731 C CA . ALA A 1 617 ? -15.162 28.146 17.591 1.00 88.94 617 ALA A CA 1
ATOM 4732 C C . ALA A 1 617 ? -16.108 28.221 16.375 1.00 88.94 617 ALA A C 1
ATOM 4734 O O . ALA A 1 617 ? -16.634 29.293 16.060 1.00 88.94 617 ALA A O 1
ATOM 4735 N N . ILE A 1 618 ? -16.352 27.086 15.709 1.00 86.81 618 ILE A N 1
ATOM 4736 C CA . ILE A 1 618 ? -17.127 27.026 14.460 1.00 86.81 618 ILE A CA 1
ATOM 4737 C C . ILE A 1 618 ? -18.632 27.159 14.739 1.00 86.81 618 ILE A C 1
ATOM 4739 O O . ILE A 1 618 ? -19.284 28.048 14.186 1.00 86.81 618 ILE A O 1
ATOM 4743 N N . TYR A 1 619 ? -19.171 26.314 15.622 1.00 84.44 619 TYR A N 1
ATOM 4744 C CA . TYR A 1 619 ? -20.614 26.110 15.822 1.00 84.44 619 TYR A CA 1
ATOM 4745 C C . TYR A 1 619 ? -21.144 26.594 17.183 1.00 84.44 619 TYR A C 1
ATOM 4747 O O . TYR A 1 619 ? -22.354 26.608 17.407 1.00 84.44 619 TYR A O 1
ATOM 4755 N N . GLY A 1 620 ? -20.281 27.032 18.103 1.00 78.81 620 GLY A N 1
ATOM 4756 C CA . GLY A 1 620 ? -20.714 27.541 19.404 1.00 78.81 620 GLY A CA 1
ATOM 4757 C C . GLY A 1 620 ? -21.159 26.431 20.363 1.00 78.81 620 GLY A C 1
ATOM 4758 O O . GLY A 1 620 ? -20.335 25.633 20.799 1.00 78.81 620 GLY A O 1
ATOM 4759 N N . LYS A 1 621 ? -22.434 26.424 20.774 1.00 73.56 621 LYS A N 1
ATOM 4760 C CA . LYS A 1 621 ? -22.961 25.536 21.837 1.00 73.56 621 LYS A CA 1
ATOM 4761 C C . LYS A 1 621 ? -24.015 24.523 21.360 1.00 73.56 621 LYS A C 1
ATOM 4763 O O . LYS A 1 621 ? -24.633 23.879 22.201 1.00 73.56 621 LYS A O 1
ATOM 4768 N N . ASP A 1 622 ? -24.231 24.378 20.054 1.00 80.00 622 ASP A N 1
ATOM 4769 C CA . ASP A 1 622 ? -25.196 23.408 19.521 1.00 80.00 622 ASP A CA 1
ATOM 4770 C C . ASP A 1 622 ? -24.636 21.973 19.450 1.00 80.00 622 ASP A C 1
ATOM 4772 O O . ASP A 1 622 ? -23.911 21.609 18.520 1.00 80.00 622 ASP A O 1
ATOM 4776 N N . GLU A 1 623 ? -25.016 21.137 20.421 1.00 70.94 623 GLU A N 1
ATOM 4777 C CA . GLU A 1 623 ? -24.593 19.733 20.523 1.00 70.94 623 GLU A CA 1
ATOM 4778 C C . GLU A 1 623 ? -24.959 18.899 19.281 1.00 70.94 623 GLU A C 1
ATOM 4780 O O . GLU A 1 623 ? -24.243 17.949 18.954 1.00 70.94 623 GLU A O 1
ATOM 4785 N N . LYS A 1 624 ? -26.017 19.258 18.532 1.00 82.81 624 LYS A N 1
ATOM 4786 C CA . LYS A 1 624 ? -26.357 18.569 17.274 1.00 82.81 624 LYS A CA 1
ATOM 4787 C C . LYS A 1 624 ? -25.300 18.852 16.203 1.00 82.81 624 LYS A C 1
ATOM 4789 O O . LYS A 1 624 ? -24.851 17.932 15.520 1.00 82.81 624 LYS A O 1
ATOM 4794 N N . SER A 1 625 ? -24.837 20.096 16.096 1.00 86.12 625 SER A N 1
ATOM 4795 C CA . SER A 1 625 ? -23.771 20.495 15.167 1.00 86.12 625 SER A CA 1
ATOM 4796 C C . SER A 1 625 ? -22.417 19.840 15.466 1.00 86.12 625 SER A C 1
ATOM 4798 O O . SER A 1 625 ? -21.624 19.646 14.541 1.00 86.12 625 SER A O 1
ATOM 4800 N N . LEU A 1 626 ? -22.157 19.424 16.714 1.00 88.31 626 LEU A N 1
ATOM 4801 C CA . LEU A 1 626 ? -20.965 18.633 17.042 1.00 88.31 626 LEU A CA 1
ATOM 4802 C C . LEU A 1 626 ? -20.947 17.321 16.248 1.00 88.31 626 LEU A C 1
ATOM 4804 O O . LEU A 1 626 ? -19.948 17.025 15.605 1.00 88.31 626 LEU A O 1
ATOM 4808 N N . ILE A 1 627 ? -22.050 16.566 16.226 1.00 91.69 627 ILE A N 1
ATOM 4809 C CA . ILE A 1 627 ? -22.127 15.274 15.515 1.00 91.69 627 ILE A CA 1
ATOM 4810 C C . ILE A 1 627 ? -21.881 15.460 14.009 1.00 91.69 627 ILE A C 1
ATOM 4812 O O . ILE A 1 627 ? -21.199 14.646 13.388 1.00 91.69 627 ILE A O 1
ATOM 4816 N N . LEU A 1 628 ? -22.367 16.561 13.427 1.00 91.25 628 LEU A N 1
ATOM 4817 C CA . LEU A 1 628 ? -22.106 16.883 12.024 1.00 91.25 628 LEU A CA 1
ATOM 4818 C C . LEU A 1 628 ? -20.616 17.155 11.765 1.00 91.25 628 LEU A C 1
ATOM 4820 O O . LEU A 1 628 ? -20.064 16.625 10.799 1.00 91.25 628 LEU A O 1
ATOM 4824 N N . LEU A 1 629 ? -19.954 17.928 12.637 1.00 92.31 629 LEU A N 1
ATOM 4825 C CA . LEU A 1 629 ? -18.509 18.177 12.561 1.00 92.31 629 LEU A CA 1
ATOM 4826 C C . LEU A 1 629 ? -17.707 16.869 12.600 1.00 92.31 629 LEU A C 1
ATOM 4828 O O . LEU A 1 629 ? -16.762 16.706 11.827 1.00 92.31 629 LEU A O 1
ATOM 4832 N N . LEU A 1 630 ? -18.120 15.925 13.452 1.00 92.50 630 LEU A N 1
ATOM 4833 C CA . LEU A 1 630 ? -17.514 14.595 13.547 1.00 92.50 630 LEU A CA 1
ATOM 4834 C C . LEU A 1 630 ? -17.645 13.786 12.250 1.00 92.50 630 LEU A C 1
ATOM 4836 O O . LEU A 1 630 ? -16.784 12.957 11.970 1.00 92.50 630 LEU A O 1
ATOM 4840 N N . GLY A 1 631 ? -18.676 14.032 11.439 1.00 92.38 631 GLY A N 1
ATOM 4841 C CA . GLY A 1 631 ? -18.845 13.375 10.144 1.00 92.38 631 GLY A CA 1
ATOM 4842 C C . GLY A 1 631 ? -17.875 13.873 9.077 1.00 92.38 631 GLY A C 1
ATOM 4843 O O . GLY A 1 631 ? -17.185 13.067 8.451 1.00 92.38 631 GLY A O 1
ATOM 4844 N N . TRP A 1 632 ? -17.802 15.186 8.851 1.00 94.19 632 TRP A N 1
ATOM 4845 C CA . TRP A 1 632 ? -17.092 15.720 7.681 1.00 94.19 632 TRP A CA 1
ATOM 4846 C C . TRP A 1 632 ? -15.610 16.031 7.927 1.00 94.19 632 TRP A C 1
ATOM 4848 O O . TRP A 1 632 ? -14.785 15.720 7.068 1.00 94.19 632 TRP A O 1
ATOM 4858 N N . LEU A 1 633 ? -15.235 16.612 9.073 1.00 94.31 633 LEU A N 1
ATOM 4859 C CA . LEU A 1 633 ? -13.868 17.115 9.291 1.00 94.31 633 LEU A CA 1
ATOM 4860 C C . LEU A 1 633 ? -12.793 16.006 9.228 1.00 94.31 633 LEU A C 1
ATOM 4862 O O . LEU A 1 633 ? -11.807 16.174 8.504 1.00 94.31 633 LEU A O 1
ATOM 4866 N N . PRO A 1 634 ? -12.966 14.850 9.896 1.00 94.31 634 PRO A N 1
ATOM 4867 C CA . PRO A 1 634 ? -12.004 13.745 9.820 1.00 94.31 634 PRO A CA 1
ATOM 4868 C C . PRO A 1 634 ? -11.901 13.140 8.420 1.00 94.31 634 PRO A C 1
ATOM 4870 O O . PRO A 1 634 ? -10.812 12.750 7.989 1.00 94.31 634 PRO A O 1
ATOM 4873 N N . ALA A 1 635 ? -13.031 13.068 7.707 1.00 94.44 635 ALA A N 1
ATOM 4874 C CA . ALA A 1 635 ? -13.078 12.551 6.348 1.00 94.44 635 ALA A CA 1
ATOM 4875 C C . ALA A 1 635 ? -12.279 13.460 5.404 1.00 94.44 635 ALA A C 1
ATOM 4877 O O . ALA A 1 635 ? -11.407 12.971 4.691 1.00 94.44 635 ALA A O 1
ATOM 4878 N N . VAL A 1 636 ? -12.494 14.779 5.466 1.00 96.06 636 VAL A N 1
ATOM 4879 C CA . VAL A 1 636 ? -11.756 15.767 4.661 1.00 96.06 636 VAL A CA 1
ATOM 4880 C C . VAL A 1 636 ? -10.253 15.697 4.928 1.00 96.06 636 VAL A C 1
ATOM 4882 O O . VAL A 1 636 ? -9.475 15.608 3.980 1.00 96.06 636 VAL A O 1
ATOM 4885 N N . ILE A 1 637 ? -9.834 15.668 6.198 1.00 95.12 637 ILE A N 1
ATOM 4886 C CA . ILE A 1 637 ? -8.409 15.564 6.551 1.00 95.12 637 ILE A CA 1
ATOM 4887 C C . ILE A 1 637 ? -7.802 14.270 5.992 1.00 95.12 637 ILE A C 1
ATOM 4889 O O . ILE A 1 637 ? -6.711 14.298 5.430 1.00 95.12 637 ILE A O 1
ATOM 4893 N N . SER A 1 638 ? -8.518 13.148 6.076 1.00 93.50 638 SER A N 1
ATOM 4894 C CA . SER A 1 638 ? -8.047 11.875 5.518 1.00 93.50 638 SER A CA 1
ATOM 4895 C C . SER A 1 638 ? -7.953 11.908 3.987 1.00 93.50 638 SER A C 1
ATOM 4897 O O . SER A 1 638 ? -6.971 11.414 3.438 1.00 93.50 638 SER A O 1
ATOM 4899 N N . PHE A 1 639 ? -8.921 12.531 3.301 1.00 94.12 639 PHE A N 1
ATOM 4900 C CA . PHE A 1 639 ? -8.929 12.673 1.839 1.00 94.12 639 PHE A CA 1
ATOM 4901 C C . PHE A 1 639 ? -7.764 13.522 1.312 1.00 94.12 639 PHE A C 1
ATOM 4903 O O . PHE A 1 639 ? -7.154 13.159 0.308 1.00 94.12 639 PHE A O 1
ATOM 4910 N N . ILE A 1 640 ? -7.411 14.608 2.009 1.00 94.31 640 ILE A N 1
ATOM 4911 C CA . ILE A 1 640 ? -6.286 15.485 1.637 1.00 94.31 640 ILE A CA 1
ATOM 4912 C C . ILE A 1 640 ? -4.955 14.716 1.612 1.00 94.31 640 ILE A C 1
ATOM 4914 O O . ILE A 1 640 ? -4.119 14.953 0.743 1.00 94.31 640 ILE A O 1
ATOM 4918 N N . PHE A 1 641 ? -4.762 13.774 2.539 1.00 93.81 641 PHE A N 1
ATOM 4919 C CA . PHE A 1 641 ? -3.485 13.078 2.733 1.00 93.81 641 PHE A CA 1
ATOM 4920 C C . PHE A 1 641 ? -3.437 11.648 2.174 1.00 93.81 641 PHE A C 1
ATOM 4922 O O . PHE A 1 641 ? -2.461 10.933 2.424 1.00 93.81 641 PHE A O 1
ATOM 4929 N N . LEU A 1 642 ? -4.430 11.226 1.379 1.00 89.81 642 LEU A N 1
ATOM 4930 C CA . LEU A 1 642 ? -4.436 9.903 0.736 1.00 89.81 642 LEU A CA 1
ATOM 4931 C C . LEU A 1 642 ? -3.134 9.563 -0.010 1.00 89.81 642 LEU A C 1
ATOM 4933 O O . LEU A 1 642 ? -2.581 8.499 0.266 1.00 89.81 642 LEU A O 1
ATOM 4937 N N . PRO A 1 643 ? -2.595 10.414 -0.910 1.00 84.62 643 PRO A N 1
ATOM 4938 C CA . PRO A 1 643 ? -1.387 10.065 -1.661 1.00 84.62 643 PRO A CA 1
ATOM 4939 C C . PRO A 1 643 ? -0.107 10.127 -0.810 1.00 84.62 643 PRO A C 1
ATOM 4941 O O . PRO A 1 643 ? 0.941 9.633 -1.230 1.00 84.62 643 PRO A O 1
ATOM 4944 N N . THR A 1 644 ? -0.173 10.743 0.374 1.00 89.69 644 THR A N 1
ATOM 4945 C CA . THR A 1 644 ? 0.985 10.981 1.239 1.00 89.69 644 THR A CA 1
ATOM 4946 C C . THR A 1 644 ? 1.339 9.755 2.080 1.00 89.69 644 THR A C 1
ATOM 4948 O O . THR A 1 644 ? 2.518 9.440 2.241 1.00 89.69 644 THR A O 1
ATOM 4951 N N . VAL A 1 645 ? 0.342 9.047 2.622 1.00 89.88 645 VAL A N 1
ATOM 4952 C CA . VAL A 1 645 ? 0.570 7.887 3.499 1.00 89.88 645 VAL A CA 1
ATOM 4953 C C . VAL A 1 645 ? 0.892 6.648 2.667 1.00 89.88 645 VAL A C 1
ATOM 4955 O O . VAL A 1 645 ? 0.016 6.046 2.048 1.00 89.88 645 VAL A O 1
ATOM 4958 N N . ARG A 1 646 ? 2.166 6.242 2.665 1.00 87.94 646 ARG A N 1
ATOM 4959 C CA . ARG A 1 646 ? 2.667 5.125 1.851 1.00 87.94 646 ARG A CA 1
ATOM 4960 C C . ARG A 1 646 ? 3.850 4.413 2.499 1.00 87.94 646 ARG A C 1
ATOM 4962 O O . ARG A 1 646 ? 4.564 4.973 3.330 1.00 87.94 646 ARG A O 1
ATOM 4969 N N . ARG A 1 647 ? 4.075 3.158 2.109 1.00 82.56 647 ARG A N 1
ATOM 4970 C CA . ARG A 1 647 ? 5.249 2.406 2.569 1.00 82.56 647 ARG A CA 1
ATOM 4971 C C . ARG A 1 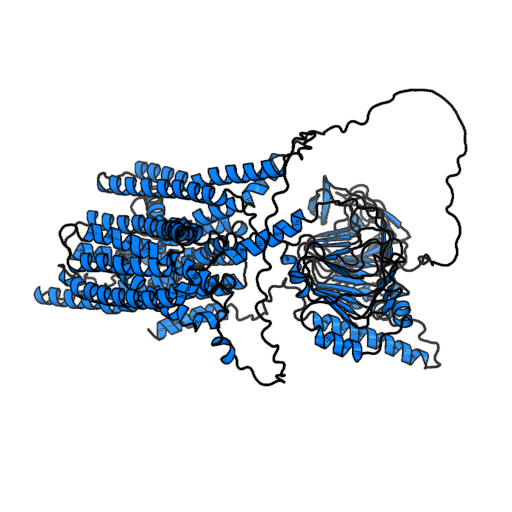647 ? 6.501 2.964 1.891 1.00 82.56 647 ARG A C 1
ATOM 4973 O O . ARG A 1 647 ? 6.504 3.143 0.677 1.00 82.56 647 ARG A O 1
ATOM 4980 N N . MET A 1 648 ? 7.529 3.265 2.675 1.00 80.94 648 MET A N 1
ATOM 4981 C CA . MET A 1 648 ? 8.791 3.849 2.213 1.00 80.94 648 MET A CA 1
ATOM 4982 C C . MET A 1 648 ? 9.947 3.202 2.972 1.00 80.94 648 MET A C 1
ATOM 4984 O O . MET A 1 648 ? 9.830 2.964 4.174 1.00 80.94 648 MET A O 1
ATOM 4988 N N . LYS A 1 649 ? 11.064 2.941 2.285 1.00 68.56 649 LYS A N 1
ATOM 4989 C CA . LYS A 1 649 ? 12.322 2.580 2.949 1.00 68.56 649 LYS A CA 1
ATOM 4990 C C . LYS A 1 649 ? 12.953 3.873 3.467 1.00 68.56 649 LYS A C 1
ATOM 4992 O O . LYS A 1 649 ? 13.259 4.751 2.664 1.00 68.56 649 LYS A O 1
ATOM 4997 N N . VAL A 1 650 ? 13.083 4.005 4.786 1.00 70.25 650 VAL A N 1
ATOM 4998 C CA . VAL A 1 650 ? 13.689 5.180 5.423 1.00 70.25 650 VAL A CA 1
ATOM 4999 C C . VAL A 1 650 ? 15.165 4.898 5.686 1.00 70.25 650 VAL A C 1
ATOM 5001 O O . VAL A 1 650 ? 15.504 3.908 6.336 1.00 70.25 650 VAL A O 1
ATOM 5004 N N . GLU A 1 651 ? 16.044 5.744 5.150 1.00 61.91 651 GLU A N 1
ATOM 5005 C CA . GLU A 1 651 ? 17.471 5.701 5.470 1.00 61.91 651 GLU A CA 1
ATOM 5006 C C . GLU A 1 651 ? 17.682 6.222 6.890 1.00 61.91 651 GLU A C 1
ATOM 5008 O O . GLU A 1 651 ? 17.293 7.346 7.211 1.00 61.91 651 GLU A O 1
ATOM 5013 N N . HIS A 1 652 ? 18.264 5.380 7.747 1.00 61.75 652 HIS A N 1
ATOM 5014 C CA . HIS A 1 652 ? 18.372 5.678 9.167 1.00 61.75 652 HIS A CA 1
ATOM 5015 C C . HIS A 1 652 ? 19.433 6.754 9.415 1.00 61.75 652 HIS A C 1
ATOM 5017 O O . HIS A 1 652 ? 20.636 6.508 9.293 1.00 61.75 652 HIS A O 1
ATOM 5023 N N . GLU A 1 653 ? 18.988 7.953 9.791 1.00 59.69 653 GLU A N 1
ATOM 5024 C CA . GLU A 1 653 ? 19.878 9.013 10.263 1.00 59.69 653 GLU A CA 1
ATOM 5025 C C . GLU A 1 653 ? 20.279 8.776 11.729 1.00 59.69 653 GLU A C 1
ATOM 5027 O O . GLU A 1 653 ? 19.451 8.441 12.577 1.00 59.69 653 GLU A O 1
ATOM 5032 N N . GLU A 1 654 ? 21.535 9.067 12.083 1.00 57.81 654 GLU A N 1
ATOM 5033 C CA . GLU A 1 654 ? 22.024 8.998 13.476 1.00 57.81 654 GLU A CA 1
ATOM 5034 C C . GLU A 1 654 ? 21.195 9.851 14.469 1.00 57.81 654 GLU A C 1
ATOM 5036 O O . GLU A 1 654 ? 21.191 9.597 15.673 1.00 57.81 654 GLU A O 1
ATOM 5041 N N . ASP A 1 655 ? 20.444 10.840 13.966 1.00 68.25 655 ASP A N 1
ATOM 5042 C CA . ASP A 1 655 ? 19.653 11.806 14.736 1.00 68.25 655 ASP A CA 1
ATOM 5043 C C . ASP A 1 655 ? 18.133 11.509 14.802 1.00 68.25 655 ASP A C 1
ATOM 5045 O O . ASP A 1 655 ? 17.395 12.295 15.402 1.00 68.25 655 ASP A O 1
ATOM 5049 N N . GLU A 1 656 ? 17.616 10.405 14.244 1.00 81.69 656 GLU A N 1
ATOM 5050 C CA . GLU A 1 656 ? 16.159 10.143 14.149 1.00 81.69 656 GLU A CA 1
ATOM 5051 C C . GLU A 1 656 ? 15.402 10.285 15.477 1.00 81.69 656 GLU A C 1
ATOM 5053 O O . GLU A 1 656 ? 14.349 10.924 15.560 1.00 81.69 656 GLU A O 1
ATOM 5058 N N . LEU A 1 657 ? 15.951 9.714 16.554 1.00 85.69 657 LEU A N 1
ATOM 5059 C CA . LEU A 1 657 ? 15.328 9.758 17.877 1.00 85.69 657 LEU A CA 1
ATOM 5060 C C . LEU A 1 657 ? 15.193 11.203 18.385 1.00 85.69 657 LEU A C 1
ATOM 5062 O O . LEU A 1 657 ? 14.195 11.551 19.017 1.00 85.69 657 LEU A O 1
ATOM 5066 N N . ARG A 1 658 ? 16.164 12.068 18.067 1.00 89.50 658 ARG A N 1
ATOM 5067 C CA . ARG A 1 658 ? 16.134 13.496 18.410 1.00 89.50 658 ARG A CA 1
ATOM 5068 C C . ARG A 1 658 ? 15.004 14.214 17.674 1.00 89.50 658 ARG A C 1
ATOM 5070 O O . ARG A 1 658 ? 14.373 15.092 18.260 1.00 89.50 658 ARG A O 1
ATOM 5077 N N . VAL A 1 659 ? 14.712 13.833 16.430 1.00 91.62 659 VAL A N 1
ATOM 5078 C CA . VAL A 1 659 ? 13.568 14.366 15.671 1.00 91.62 659 VAL A CA 1
ATOM 5079 C C . VAL A 1 659 ? 12.249 13.945 16.323 1.00 91.62 659 VAL A C 1
ATOM 5081 O O . VAL A 1 659 ? 11.396 14.797 16.574 1.00 91.62 659 VAL A O 1
ATOM 5084 N N . PHE A 1 660 ? 12.110 12.675 16.716 1.00 93.25 660 PHE A N 1
ATOM 5085 C CA . PHE A 1 660 ? 10.931 12.214 17.457 1.00 93.25 660 PHE A CA 1
ATOM 5086 C C . PHE A 1 660 ? 10.753 12.928 18.805 1.00 93.25 660 PHE A C 1
ATOM 5088 O O . PHE A 1 660 ? 9.622 13.245 19.170 1.00 93.25 660 PHE A O 1
ATOM 5095 N N . TYR A 1 661 ? 11.838 13.257 19.517 1.00 93.94 661 TYR A N 1
ATOM 5096 C CA . TYR A 1 661 ? 11.763 14.094 20.720 1.00 93.94 661 TYR A CA 1
ATOM 5097 C C . TYR A 1 661 ? 11.274 15.519 20.422 1.00 93.94 661 TYR A C 1
ATOM 5099 O O . TYR A 1 661 ? 10.493 16.063 21.197 1.00 93.94 661 TYR A O 1
ATOM 5107 N N . ARG A 1 662 ? 11.657 16.123 19.288 1.00 94.88 662 ARG A N 1
ATOM 5108 C CA . ARG A 1 662 ? 11.119 17.435 18.877 1.00 94.88 662 ARG A CA 1
ATOM 5109 C C . ARG A 1 662 ? 9.613 17.372 18.628 1.00 94.88 662 ARG A C 1
ATOM 5111 O O . ARG A 1 662 ? 8.888 18.218 19.145 1.00 94.88 662 ARG A O 1
ATOM 5118 N N . PHE A 1 663 ? 9.133 16.354 17.909 1.00 95.62 663 PHE A N 1
ATOM 5119 C CA . PHE A 1 663 ? 7.691 16.137 17.735 1.00 95.62 663 PHE A CA 1
ATOM 5120 C C . PHE A 1 663 ? 6.982 15.899 19.069 1.00 95.62 663 PHE A C 1
ATOM 5122 O O . PHE A 1 663 ? 5.913 16.458 19.307 1.00 95.62 663 PHE A O 1
ATOM 5129 N N . LEU A 1 664 ? 7.601 15.130 19.968 1.00 95.25 664 LEU A N 1
ATOM 5130 C CA . LEU A 1 664 ? 7.087 14.907 21.313 1.00 95.25 664 LEU A CA 1
ATOM 5131 C C . LEU A 1 664 ? 6.925 16.222 22.083 1.00 95.25 664 LEU A C 1
ATOM 5133 O O . LEU A 1 664 ? 5.866 16.445 22.660 1.00 95.25 664 LEU A O 1
ATOM 5137 N N . TYR A 1 665 ? 7.932 17.099 22.093 1.00 96.19 665 TYR A N 1
ATOM 5138 C CA . TYR A 1 665 ? 7.842 18.377 22.804 1.00 96.19 665 TYR A CA 1
ATOM 5139 C C . TYR A 1 665 ? 6.753 19.287 22.232 1.00 96.19 665 TYR A C 1
ATOM 5141 O O . TYR A 1 665 ? 6.024 19.905 23.004 1.00 96.19 665 TYR A O 1
ATOM 5149 N N . ILE A 1 666 ? 6.580 19.313 20.906 1.00 96.31 666 ILE A N 1
ATOM 5150 C CA . ILE A 1 666 ? 5.475 20.044 20.264 1.00 96.31 666 ILE A CA 1
ATOM 5151 C C . ILE A 1 666 ? 4.123 19.472 20.711 1.00 96.31 666 ILE A C 1
ATOM 5153 O O . ILE A 1 666 ? 3.244 20.217 21.142 1.00 96.31 666 ILE A O 1
ATOM 5157 N N . SER A 1 667 ? 3.973 18.147 20.683 1.00 96.00 667 SER A N 1
ATOM 5158 C CA . SER A 1 667 ? 2.753 17.463 21.120 1.00 96.00 667 SER A CA 1
ATOM 5159 C C . SER A 1 667 ? 2.472 17.664 22.620 1.00 96.00 667 SER A C 1
ATOM 5161 O O . SER A 1 667 ? 1.322 17.843 23.020 1.00 96.00 667 SER A O 1
ATOM 5163 N N . LEU A 1 668 ? 3.502 17.683 23.476 1.00 95.50 668 LEU A N 1
ATOM 5164 C CA . LEU A 1 668 ? 3.380 18.017 24.902 1.00 95.50 668 LEU A CA 1
ATOM 5165 C C . LEU A 1 668 ? 2.973 19.480 25.107 1.00 95.50 668 LEU A C 1
ATOM 5167 O O . LEU A 1 668 ? 2.149 19.752 25.976 1.00 95.50 668 LEU A O 1
ATOM 5171 N N . GLY A 1 669 ? 3.496 20.401 24.294 1.00 95.69 669 GLY A N 1
ATOM 5172 C CA . GLY A 1 669 ? 3.074 21.801 24.276 1.00 95.69 669 GLY A CA 1
ATOM 5173 C C . GLY A 1 669 ? 1.595 21.949 23.916 1.00 95.69 669 GLY A C 1
ATOM 5174 O O . GLY A 1 669 ? 0.859 22.629 24.628 1.00 95.69 669 GLY A O 1
ATOM 5175 N N . LEU A 1 670 ? 1.130 21.240 22.881 1.00 95.19 670 LEU A N 1
ATOM 5176 C CA . LEU A 1 670 ? -0.288 21.174 22.513 1.00 95.19 670 LEU A CA 1
ATOM 5177 C C . LEU A 1 670 ? -1.150 20.626 23.659 1.00 95.19 670 LEU A C 1
ATOM 5179 O O . LEU A 1 670 ? -2.161 21.229 24.010 1.00 95.19 670 LEU A O 1
ATOM 5183 N N . ALA A 1 671 ? -0.741 19.518 24.279 1.00 93.31 671 ALA A N 1
ATOM 5184 C CA . ALA A 1 671 ? -1.456 18.934 25.411 1.00 93.31 671 ALA A CA 1
ATOM 5185 C C . ALA A 1 671 ? -1.502 19.873 26.629 1.00 93.31 671 ALA A C 1
ATOM 5187 O O . ALA A 1 671 ? -2.552 20.019 27.253 1.00 93.31 671 ALA A O 1
ATOM 5188 N N . GLY A 1 672 ? -0.386 20.536 26.945 1.00 93.38 672 GLY A N 1
ATOM 5189 C CA . GLY A 1 672 ? -0.295 21.520 28.023 1.00 93.38 672 GLY A CA 1
ATOM 5190 C C . GLY A 1 672 ? -1.173 22.743 27.766 1.00 93.38 672 GLY A C 1
ATOM 5191 O O . GLY A 1 672 ? -1.875 23.192 28.671 1.00 93.38 672 GLY A O 1
ATOM 5192 N N . PHE A 1 673 ? -1.211 23.235 26.525 1.00 94.75 673 PHE A N 1
ATOM 5193 C CA . PHE A 1 673 ? -2.111 24.314 26.123 1.00 94.75 673 PHE A CA 1
ATOM 5194 C C . PHE A 1 673 ? -3.581 23.904 26.254 1.00 94.75 673 PHE A C 1
ATOM 5196 O O . PHE A 1 673 ? -4.363 24.626 26.867 1.00 94.75 673 PHE A O 1
ATOM 5203 N N . LEU A 1 674 ? -3.957 22.729 25.739 1.00 90.94 674 LEU A N 1
ATOM 5204 C CA . LEU A 1 674 ? -5.319 22.205 25.871 1.00 90.94 674 LEU A CA 1
ATOM 5205 C C . LEU A 1 674 ? -5.710 22.055 27.346 1.00 90.94 674 LEU A C 1
ATOM 5207 O O . LEU A 1 674 ? -6.794 22.483 27.731 1.00 90.94 674 LEU A O 1
ATOM 5211 N N . MET A 1 675 ? -4.814 21.530 28.188 1.00 88.44 675 MET A N 1
ATOM 5212 C CA . MET A 1 675 ? -5.021 21.433 29.634 1.00 88.44 675 MET A CA 1
ATOM 5213 C C . MET A 1 675 ? -5.237 22.806 30.279 1.00 88.44 675 MET A C 1
ATOM 5215 O O . MET A 1 675 ? -6.168 22.970 31.067 1.00 88.44 675 MET A O 1
ATOM 5219 N N . LEU A 1 676 ? -4.421 23.801 29.927 1.00 90.44 676 LEU A N 1
ATOM 5220 C CA . LEU A 1 676 ? -4.582 25.170 30.413 1.00 90.44 676 LEU A CA 1
ATOM 5221 C C . LEU A 1 676 ? -5.934 25.755 29.987 1.00 90.44 676 LEU A C 1
ATOM 5223 O O . LEU A 1 676 ? -6.647 26.299 30.827 1.00 90.44 676 LEU A O 1
ATOM 5227 N N . MET A 1 677 ? -6.313 25.610 28.715 1.00 88.88 677 MET A N 1
ATOM 5228 C CA . MET A 1 677 ? -7.596 26.095 28.196 1.00 88.88 677 MET A CA 1
ATOM 5229 C C . MET A 1 677 ? -8.775 25.432 28.899 1.00 88.88 677 MET A C 1
ATOM 5231 O O . MET A 1 677 ? -9.699 26.125 29.308 1.00 88.88 677 MET A O 1
ATOM 5235 N N . ILE A 1 678 ? -8.713 24.119 29.122 1.00 81.50 678 ILE A N 1
ATOM 5236 C CA . ILE A 1 678 ? -9.725 23.374 29.874 1.00 81.50 678 ILE A CA 1
ATOM 5237 C C . ILE A 1 678 ? -9.865 23.939 31.297 1.00 81.50 678 ILE A C 1
ATOM 5239 O O . ILE A 1 678 ? -10.978 24.205 31.748 1.00 81.50 678 ILE A O 1
ATOM 5243 N N . ILE A 1 679 ? -8.755 24.180 32.003 1.00 83.19 679 ILE A N 1
ATOM 5244 C CA . ILE A 1 679 ? -8.779 24.752 33.361 1.00 83.19 679 ILE A CA 1
ATOM 5245 C C . ILE A 1 679 ? -9.335 26.183 33.352 1.00 83.19 679 ILE A C 1
ATOM 5247 O O . ILE A 1 679 ? -10.112 26.550 34.236 1.00 83.19 679 ILE A O 1
ATOM 5251 N N . LEU A 1 680 ? -8.964 26.999 32.364 1.00 86.94 680 LEU A N 1
ATOM 5252 C CA . LEU A 1 680 ? -9.459 28.369 32.235 1.00 86.94 680 LEU A CA 1
ATOM 5253 C C . LEU A 1 680 ? -10.952 28.405 31.905 1.00 86.94 680 LEU A C 1
ATOM 5255 O O . LEU A 1 680 ? -11.670 29.165 32.539 1.00 86.94 680 LEU A O 1
ATOM 5259 N N . GLN A 1 681 ? -11.441 27.538 31.020 1.00 83.19 681 GLN A N 1
ATOM 5260 C CA . GLN A 1 681 ? -12.869 27.377 30.703 1.00 83.19 681 GLN A CA 1
ATOM 5261 C C . GLN A 1 681 ? -13.674 26.884 31.916 1.00 83.19 681 GLN A C 1
ATOM 5263 O O . GLN A 1 681 ? -14.859 27.177 32.069 1.00 83.19 681 GLN A O 1
ATOM 5268 N N . GLN A 1 682 ? -13.016 26.167 32.828 1.00 76.00 682 GLN A N 1
ATOM 5269 C CA . GLN A 1 682 ? -13.579 25.777 34.116 1.00 76.00 682 GLN A CA 1
ATOM 5270 C C . GLN A 1 682 ? -13.568 26.916 35.144 1.00 76.00 682 GLN A C 1
ATOM 5272 O O . GLN A 1 682 ? -14.322 26.867 36.110 1.00 76.00 682 GLN A O 1
ATOM 5277 N N . LYS A 1 683 ? -12.773 27.974 34.987 1.00 80.44 683 LYS A N 1
ATOM 5278 C CA . LYS A 1 683 ? -12.801 29.129 35.905 1.00 80.44 683 LYS A CA 1
ATOM 5279 C C . LYS A 1 683 ? -13.592 30.311 35.352 1.00 80.44 683 LYS A C 1
ATOM 5281 O O . LYS A 1 683 ? -14.260 30.994 36.121 1.00 80.44 683 LYS A O 1
ATOM 5286 N N . PHE A 1 684 ? -13.575 30.492 34.039 1.00 85.50 684 PHE A N 1
ATOM 5287 C CA . PHE A 1 684 ? -14.108 31.646 33.328 1.00 85.50 684 PHE A CA 1
ATOM 5288 C C . PHE A 1 684 ? -15.046 31.198 32.204 1.00 85.50 684 PHE A C 1
ATOM 5290 O O . PHE A 1 684 ? -14.817 30.181 31.554 1.00 85.50 684 PHE A O 1
ATOM 5297 N N . SER A 1 685 ? -16.101 31.968 31.949 1.00 82.31 685 SER A N 1
ATOM 5298 C CA . SER A 1 685 ? -17.003 31.733 30.819 1.00 82.31 685 SER A CA 1
ATOM 5299 C C . SER A 1 685 ? -16.420 32.324 29.539 1.00 82.31 685 SER A C 1
ATOM 5301 O O . SER A 1 685 ? -16.206 33.531 29.471 1.00 82.31 685 SER A O 1
ATOM 5303 N N . PHE A 1 686 ? -16.194 31.491 28.528 1.00 86.12 686 PHE A N 1
ATOM 5304 C CA . PHE A 1 686 ? -15.660 31.929 27.237 1.00 86.12 686 PHE A CA 1
ATOM 5305 C C . PHE A 1 686 ? -16.791 32.325 26.276 1.00 86.12 686 PHE A C 1
ATOM 5307 O O . PHE A 1 686 ? -17.821 31.644 26.198 1.00 86.12 686 PHE A O 1
ATOM 5314 N N . GLY A 1 687 ? -16.587 33.413 25.532 1.00 85.75 687 GLY A N 1
ATOM 5315 C CA . GLY A 1 687 ? -17.382 33.786 24.367 1.00 85.75 687 GLY A CA 1
ATOM 5316 C C . GLY A 1 687 ? -16.833 33.168 23.075 1.00 85.75 687 GLY A C 1
ATOM 5317 O O . GLY A 1 687 ? -15.867 32.401 23.068 1.00 85.75 687 GLY A O 1
ATOM 5318 N N . ARG A 1 688 ? -17.475 33.478 21.942 1.00 84.19 688 ARG A N 1
ATOM 5319 C CA . ARG A 1 688 ? -17.103 32.905 20.634 1.00 84.19 688 ARG A CA 1
ATOM 5320 C C . ARG A 1 688 ? -15.720 33.368 20.162 1.00 84.19 688 ARG A C 1
ATOM 5322 O O . ARG A 1 688 ? -15.017 32.592 19.523 1.00 84.19 688 ARG A O 1
ATOM 5329 N N . GLY A 1 689 ? -15.324 34.601 20.490 1.00 86.94 689 GLY A N 1
ATOM 5330 C CA . GLY A 1 689 ? -14.010 35.145 20.139 1.00 86.94 689 GLY A CA 1
ATOM 5331 C C . GLY A 1 689 ? -12.874 34.434 20.873 1.00 86.94 689 GLY A C 1
ATOM 5332 O O . GLY A 1 689 ? -11.867 34.086 20.264 1.00 86.94 689 GLY A O 1
ATOM 5333 N N . GLU A 1 690 ? -13.067 34.127 22.154 1.00 90.38 690 GLU A N 1
ATOM 5334 C CA . GLU A 1 690 ? -12.107 33.409 22.992 1.00 90.38 690 GLU A CA 1
ATOM 5335 C C . GLU A 1 690 ? -11.954 31.951 22.547 1.00 90.38 690 GLU A C 1
ATOM 5337 O O . GLU A 1 690 ? -10.833 31.445 22.467 1.00 90.38 690 GLU A O 1
ATOM 5342 N N . TYR A 1 691 ? -13.056 31.285 22.180 1.00 89.81 691 TYR A N 1
ATOM 5343 C CA . TYR A 1 691 ? -12.988 29.966 21.542 1.00 89.81 691 TYR A CA 1
ATOM 5344 C C . TYR A 1 691 ? -12.310 30.025 20.169 1.00 89.81 691 TYR A C 1
ATOM 5346 O O . TYR A 1 691 ? -11.499 29.154 19.866 1.00 89.81 691 TYR A O 1
ATOM 5354 N N . GLY A 1 692 ? -12.569 31.066 19.370 1.00 91.25 692 GLY A N 1
ATOM 5355 C CA . GLY A 1 692 ? -11.874 31.308 18.103 1.00 91.25 692 GLY A CA 1
ATOM 5356 C C . GLY A 1 692 ? -10.361 31.466 18.280 1.00 91.25 692 GLY A C 1
ATOM 5357 O O . GLY A 1 692 ? -9.587 30.809 17.585 1.00 91.25 692 GLY A O 1
ATOM 5358 N N . GLY A 1 693 ? -9.932 32.262 19.264 1.00 93.50 693 GLY A N 1
ATOM 5359 C CA . GLY A 1 693 ? -8.521 32.419 19.622 1.00 93.50 693 GLY A CA 1
ATOM 5360 C C . GLY A 1 693 ? -7.889 31.111 20.103 1.00 93.50 693 GLY A C 1
ATOM 5361 O O . GLY A 1 693 ? -6.801 30.749 19.657 1.00 93.50 693 GLY A O 1
ATOM 5362 N N . SER A 1 694 ? -8.591 30.351 20.950 1.00 93.12 694 SER A N 1
ATOM 5363 C CA . SER A 1 694 ? -8.130 29.034 21.405 1.00 93.12 694 SER A CA 1
ATOM 5364 C C . SER A 1 694 ? -7.963 28.052 20.239 1.00 93.12 694 SER A C 1
ATOM 5366 O O . SER A 1 694 ? -6.908 27.433 20.098 1.00 93.12 694 SER A O 1
ATOM 5368 N N . ALA A 1 695 ? -8.954 27.967 19.347 1.00 93.81 695 ALA A N 1
ATOM 5369 C CA . ALA A 1 695 ? -8.918 27.124 18.155 1.00 93.81 695 ALA A CA 1
ATOM 5370 C C . ALA A 1 695 ? -7.786 27.509 17.188 1.00 93.81 695 ALA A C 1
ATOM 5372 O O . ALA A 1 695 ? -7.144 26.624 16.616 1.00 93.81 695 ALA A O 1
ATOM 5373 N N . ALA A 1 696 ? -7.492 28.805 17.037 1.00 95.69 696 ALA A N 1
ATOM 5374 C CA . ALA A 1 696 ? -6.367 29.277 16.234 1.00 95.69 696 ALA A CA 1
ATOM 5375 C C . ALA A 1 696 ? -5.022 28.800 16.806 1.00 95.69 696 ALA A C 1
ATOM 5377 O O . ALA A 1 696 ? -4.194 28.272 16.063 1.00 95.69 696 ALA A O 1
ATOM 5378 N N . VAL A 1 697 ? -4.826 28.898 18.128 1.00 96.56 697 VAL A N 1
ATOM 5379 C CA . VAL A 1 697 ? -3.606 28.404 18.789 1.00 96.56 697 VAL A CA 1
ATOM 5380 C C . VAL A 1 697 ? -3.494 26.881 18.691 1.00 96.56 697 VAL A C 1
ATOM 5382 O O . VAL A 1 697 ? -2.417 26.375 18.378 1.00 96.56 697 VAL A O 1
ATOM 5385 N N . VAL A 1 698 ? -4.593 26.140 18.885 1.00 95.56 698 VAL A N 1
ATOM 5386 C CA . VAL A 1 698 ? -4.620 24.678 18.683 1.00 95.56 698 VAL A CA 1
ATOM 5387 C C . VAL A 1 698 ? -4.202 24.323 17.258 1.00 95.56 698 VAL A C 1
ATOM 5389 O O . VAL A 1 698 ? -3.337 23.471 17.079 1.00 95.56 698 VAL A O 1
ATOM 5392 N N . THR A 1 699 ? -4.769 24.992 16.253 1.00 95.38 699 THR A N 1
ATOM 5393 C CA . THR A 1 699 ? -4.459 24.744 14.836 1.00 95.38 699 THR A CA 1
ATOM 5394 C C . THR A 1 699 ? -2.995 25.056 14.529 1.00 95.38 699 THR A C 1
ATOM 5396 O O . THR A 1 699 ? -2.321 24.260 13.880 1.00 95.38 699 THR A O 1
ATOM 5399 N N . LEU A 1 700 ? -2.463 26.162 15.057 1.00 96.56 700 LEU A N 1
ATOM 5400 C CA . LEU A 1 700 ? -1.054 26.524 14.909 1.00 96.56 700 LEU A CA 1
ATOM 5401 C C . LEU A 1 700 ? -0.133 25.462 15.522 1.00 96.56 700 LEU A C 1
ATOM 5403 O O . LEU A 1 700 ? 0.804 25.018 14.865 1.00 96.56 700 LEU A O 1
ATOM 5407 N N . LEU A 1 701 ? -0.410 25.012 16.749 1.00 96.06 701 LEU A N 1
ATOM 5408 C CA . LEU A 1 701 ? 0.377 23.971 17.418 1.00 96.06 701 LEU A CA 1
ATOM 5409 C C . LEU A 1 701 ? 0.260 22.606 16.721 1.00 96.06 701 LEU A C 1
ATOM 5411 O O . LEU A 1 701 ? 1.225 21.843 16.717 1.00 96.06 701 LEU A O 1
ATOM 5415 N N . LEU A 1 702 ? -0.889 22.307 16.107 1.00 95.00 702 LEU A N 1
ATOM 5416 C CA . LEU A 1 702 ? -1.106 21.098 15.312 1.00 95.00 702 LEU A CA 1
ATOM 5417 C C . LEU A 1 702 ? -0.288 21.112 14.009 1.00 95.00 702 LEU A C 1
ATOM 5419 O O . LEU A 1 702 ? 0.214 20.070 13.592 1.00 95.00 702 LEU A O 1
ATOM 5423 N N . LEU A 1 703 ? -0.135 22.286 13.385 1.00 96.62 703 LEU A N 1
ATOM 5424 C CA . LEU A 1 703 ? 0.640 22.478 12.156 1.00 96.62 703 LEU A CA 1
ATOM 5425 C C . LEU A 1 703 ? 2.139 22.691 12.416 1.00 96.62 703 LEU A C 1
ATOM 5427 O O . LEU A 1 703 ? 2.946 22.398 11.541 1.00 96.62 703 LEU A O 1
ATOM 5431 N N . LEU A 1 704 ? 2.537 23.115 13.621 1.00 96.31 704 LEU A N 1
ATOM 5432 C CA . LEU A 1 704 ? 3.929 23.384 14.005 1.00 96.31 704 LEU A CA 1
ATOM 5433 C C . LEU A 1 704 ? 4.940 22.257 13.691 1.00 96.31 704 LEU A C 1
ATOM 5435 O O . LEU A 1 704 ? 6.071 22.590 13.324 1.00 96.31 704 LEU A O 1
ATOM 5439 N N . PRO A 1 705 ? 4.603 20.947 13.762 1.00 96.44 705 PRO A N 1
ATOM 5440 C CA . PRO A 1 705 ? 5.518 19.887 13.341 1.00 96.44 705 PRO A CA 1
ATOM 5441 C C . PRO A 1 705 ? 6.029 20.042 11.899 1.00 96.44 705 PRO A C 1
ATOM 5443 O O . PRO A 1 705 ? 7.131 19.576 11.613 1.00 96.44 705 PRO A O 1
ATOM 5446 N N . ILE A 1 706 ? 5.309 20.747 11.015 1.00 94.81 706 ILE A N 1
ATOM 5447 C CA . ILE A 1 706 ? 5.761 21.026 9.644 1.00 94.81 706 ILE A CA 1
ATOM 5448 C C . ILE A 1 706 ? 7.085 21.799 9.612 1.00 94.81 706 ILE A C 1
ATOM 5450 O O . ILE A 1 706 ? 7.900 21.574 8.726 1.00 94.81 706 ILE A O 1
ATOM 5454 N N . VAL A 1 707 ? 7.360 22.647 10.610 1.00 94.25 707 VAL A N 1
ATOM 5455 C CA . VAL A 1 707 ? 8.631 23.383 10.715 1.00 94.25 707 VAL A CA 1
ATOM 5456 C C . VAL A 1 707 ? 9.790 22.415 10.939 1.00 94.25 707 VAL A C 1
ATOM 5458 O O . VAL A 1 707 ? 10.854 22.559 10.340 1.00 94.25 707 VAL A O 1
ATOM 5461 N N . VAL A 1 708 ? 9.579 21.391 11.773 1.00 93.62 708 VAL A N 1
ATOM 5462 C CA . VAL A 1 708 ? 10.573 20.335 11.996 1.00 93.62 708 VAL A CA 1
ATOM 5463 C C . VAL A 1 708 ? 10.766 19.521 10.720 1.00 93.62 708 VAL A C 1
ATOM 5465 O O . VAL A 1 708 ? 11.911 19.257 10.370 1.00 93.62 708 VAL A O 1
ATOM 5468 N N . VAL A 1 709 ? 9.680 19.177 10.015 1.00 92.31 709 VAL A N 1
ATOM 5469 C CA . VAL A 1 709 ? 9.731 18.462 8.728 1.00 92.31 709 VAL A CA 1
ATOM 5470 C C . VAL A 1 709 ? 10.554 19.241 7.707 1.00 92.31 709 VAL A C 1
ATOM 5472 O O . VAL A 1 709 ? 11.549 18.718 7.222 1.00 92.31 709 VAL A O 1
ATOM 5475 N N . VAL A 1 710 ? 10.205 20.503 7.441 1.00 90.00 710 VAL A N 1
ATOM 5476 C CA . VAL A 1 710 ? 10.916 21.353 6.473 1.00 90.00 710 VAL A CA 1
ATOM 5477 C C . VAL A 1 710 ? 12.395 21.475 6.841 1.00 90.00 710 VAL A C 1
ATOM 5479 O O . VAL A 1 710 ? 13.251 21.356 5.972 1.00 90.00 710 VAL A O 1
ATOM 5482 N N . ALA A 1 711 ? 12.724 21.632 8.127 1.00 89.31 711 ALA A N 1
ATOM 5483 C CA . ALA A 1 711 ? 14.114 21.688 8.572 1.00 89.31 711 ALA A CA 1
ATOM 5484 C C . ALA A 1 711 ? 14.885 20.371 8.341 1.00 89.31 711 ALA A C 1
ATOM 5486 O O . ALA A 1 711 ? 16.067 20.427 7.997 1.00 89.31 711 ALA A O 1
ATOM 5487 N N . GLN A 1 712 ? 14.255 19.202 8.532 1.00 88.69 712 GLN A N 1
ATOM 5488 C CA . GLN A 1 712 ? 14.904 17.910 8.264 1.00 88.69 712 GLN A CA 1
ATOM 5489 C C . GLN A 1 712 ? 15.048 17.641 6.767 1.00 88.69 712 GLN A C 1
ATOM 5491 O O . GLN A 1 712 ? 16.135 17.281 6.328 1.00 88.69 712 GLN A O 1
ATOM 5496 N N . GLU A 1 713 ? 14.000 17.876 5.978 1.00 85.19 713 GLU A N 1
ATOM 5497 C CA . GLU A 1 713 ? 14.049 17.691 4.523 1.00 85.19 713 GLU A CA 1
ATOM 5498 C C . GLU A 1 713 ? 15.079 18.643 3.886 1.00 85.19 713 GLU A C 1
ATOM 5500 O O . GLU A 1 713 ? 15.858 18.241 3.026 1.00 85.19 713 GLU A O 1
ATOM 5505 N N . PHE A 1 714 ? 15.208 19.875 4.395 1.00 83.31 714 PHE A N 1
ATOM 5506 C CA . PHE A 1 714 ? 16.270 20.798 3.985 1.00 83.31 714 PHE A CA 1
ATOM 5507 C C . PHE A 1 714 ? 17.677 20.318 4.356 1.00 83.31 714 PHE A C 1
ATOM 5509 O O . PHE A 1 714 ? 18.621 20.485 3.579 1.00 83.31 714 PHE A O 1
ATOM 5516 N N . LYS A 1 715 ? 17.845 19.711 5.539 1.00 84.06 715 LYS A N 1
ATOM 5517 C CA . LYS A 1 715 ? 19.121 19.108 5.957 1.00 84.06 715 LYS A CA 1
ATOM 5518 C C . LYS A 1 715 ? 19.488 17.931 5.047 1.00 84.06 715 LYS A C 1
ATOM 5520 O O . LYS A 1 715 ? 20.653 17.827 4.669 1.00 84.06 715 LYS A O 1
ATOM 5525 N N . ALA A 1 716 ? 18.516 17.098 4.676 1.00 77.38 716 ALA A N 1
ATOM 5526 C CA . ALA A 1 716 ? 18.694 15.985 3.746 1.00 77.38 716 ALA A CA 1
ATOM 5527 C C . ALA A 1 716 ? 19.066 16.478 2.337 1.00 77.38 716 ALA A C 1
ATOM 5529 O O . ALA A 1 716 ? 20.078 16.052 1.784 1.00 77.38 716 ALA A O 1
ATOM 5530 N N . TRP A 1 717 ? 18.340 17.465 1.807 1.00 76.12 717 TRP A N 1
ATOM 5531 C CA . TRP A 1 717 ? 18.637 18.098 0.518 1.00 76.12 717 TRP A CA 1
ATOM 5532 C C . TRP A 1 717 ? 20.049 18.710 0.474 1.00 76.12 717 TRP A C 1
ATOM 5534 O O . TRP A 1 717 ? 20.813 18.466 -0.457 1.00 76.12 717 TRP A O 1
ATOM 5544 N N . ARG A 1 718 ? 20.468 19.425 1.532 1.00 76.81 718 ARG A N 1
ATOM 5545 C CA . ARG A 1 718 ? 21.842 19.956 1.636 1.00 76.81 718 ARG A CA 1
ATOM 5546 C C . ARG A 1 718 ? 22.916 18.872 1.659 1.00 76.81 718 ARG A C 1
ATOM 5548 O O . ARG A 1 718 ? 24.038 19.154 1.256 1.00 76.81 718 ARG A O 1
ATOM 5555 N N . ARG A 1 719 ? 22.627 17.682 2.194 1.00 70.44 719 ARG A N 1
ATOM 5556 C CA . ARG A 1 719 ? 23.581 16.560 2.213 1.00 70.44 719 ARG A CA 1
ATOM 5557 C C . ARG A 1 719 ? 23.764 15.977 0.817 1.00 70.44 719 ARG A C 1
ATOM 5559 O O . ARG A 1 719 ? 24.902 15.754 0.430 1.00 70.44 719 ARG A O 1
ATOM 5566 N N . LEU A 1 720 ? 22.670 15.811 0.074 1.00 68.50 720 LEU A N 1
ATOM 5567 C CA . LEU A 1 720 ? 22.689 15.325 -1.309 1.00 68.50 720 LEU A CA 1
ATOM 5568 C C . LEU A 1 720 ? 23.410 16.295 -2.260 1.00 68.50 720 LEU A C 1
ATOM 5570 O O . LEU A 1 720 ? 24.058 15.853 -3.199 1.00 68.50 720 LEU A O 1
ATOM 5574 N N . ASN A 1 721 ? 23.367 17.600 -1.968 1.00 67.44 721 ASN A N 1
ATOM 5575 C CA . ASN A 1 721 ? 23.951 18.647 -2.814 1.00 67.44 721 ASN A CA 1
ATOM 5576 C C . ASN A 1 721 ? 25.324 19.168 -2.346 1.00 67.44 721 ASN A C 1
ATOM 5578 O O . ASN A 1 721 ? 25.768 20.226 -2.796 1.00 67.44 721 ASN A O 1
ATOM 5582 N N . LYS A 1 722 ? 26.011 18.474 -1.428 1.00 52.81 722 LYS A N 1
ATOM 5583 C CA . LYS A 1 722 ? 27.399 18.817 -1.078 1.00 52.81 722 LYS A CA 1
ATOM 5584 C C . LYS A 1 722 ? 28.367 18.221 -2.112 1.00 52.81 722 LYS A C 1
ATOM 5586 O O . LYS A 1 722 ? 28.300 17.018 -2.347 1.00 52.81 722 LYS A O 1
ATOM 5591 N N . PRO A 1 723 ? 29.302 19.007 -2.683 1.00 38.59 723 PRO A N 1
ATOM 5592 C CA . PRO A 1 723 ? 30.356 18.456 -3.529 1.00 38.59 723 PRO A CA 1
ATOM 5593 C C . PRO A 1 723 ? 31.283 17.541 -2.704 1.00 38.59 723 PRO A C 1
ATOM 5595 O O . PRO A 1 723 ? 31.510 17.824 -1.521 1.00 38.59 723 PRO A O 1
ATOM 5598 N N . PRO A 1 724 ? 31.827 16.458 -3.293 1.00 40.00 724 PRO A N 1
ATOM 5599 C CA . PRO A 1 724 ? 32.770 15.588 -2.605 1.00 40.00 724 PRO A CA 1
ATOM 5600 C C . PRO A 1 724 ? 34.015 16.390 -2.213 1.00 40.00 724 PRO A C 1
ATOM 5602 O O . PRO A 1 724 ? 34.638 17.053 -3.043 1.00 40.00 724 PRO A O 1
ATOM 5605 N N . VAL A 1 725 ? 34.366 16.351 -0.928 1.00 38.09 725 VAL A N 1
ATOM 5606 C CA . VAL A 1 725 ? 35.612 16.936 -0.429 1.00 38.09 725 VAL A CA 1
ATOM 5607 C C . VAL A 1 725 ? 36.747 16.008 -0.855 1.00 38.09 725 VAL A C 1
ATOM 5609 O O . VAL A 1 725 ? 36.883 14.912 -0.320 1.00 38.09 725 VAL A O 1
ATOM 5612 N N . ILE A 1 726 ? 37.554 16.438 -1.827 1.00 38.28 726 ILE A N 1
ATOM 5613 C CA . ILE A 1 726 ? 38.876 15.854 -2.071 1.00 38.28 726 ILE A CA 1
ATOM 5614 C C . ILE A 1 726 ? 39.771 16.364 -0.943 1.00 38.28 726 ILE A C 1
ATOM 5616 O O . ILE A 1 726 ? 40.253 17.497 -0.981 1.00 38.28 726 ILE A O 1
ATOM 5620 N N . GLU A 1 727 ? 39.942 15.559 0.100 1.00 31.33 727 GLU A N 1
ATOM 5621 C CA . GLU A 1 727 ? 40.871 15.873 1.178 1.00 31.33 727 GLU A CA 1
ATOM 5622 C C . GLU A 1 727 ? 42.297 15.546 0.706 1.00 31.33 727 GLU A C 1
ATOM 5624 O O . GLU A 1 727 ? 42.795 14.428 0.813 1.00 31.33 727 GLU A O 1
ATOM 5629 N N . ASN A 1 728 ? 42.945 16.544 0.103 1.00 33.41 728 ASN A N 1
ATOM 5630 C CA . ASN A 1 728 ? 44.380 16.534 -0.141 1.00 33.41 728 ASN A CA 1
ATOM 5631 C C . ASN A 1 728 ? 45.115 16.822 1.174 1.00 33.41 728 ASN A C 1
ATOM 5633 O O . ASN A 1 728 ? 44.937 17.895 1.748 1.00 33.41 728 ASN A O 1
ATOM 5637 N N . GLY A 1 729 ? 46.029 15.935 1.572 1.00 31.47 729 GLY A N 1
ATOM 5638 C CA . GLY A 1 729 ? 47.156 16.319 2.427 1.00 31.47 729 GLY A CA 1
ATOM 5639 C C . GLY A 1 729 ? 47.419 15.427 3.634 1.00 31.47 729 GLY A C 1
ATOM 5640 O O . GLY A 1 729 ? 46.929 15.670 4.728 1.00 31.47 729 GLY A O 1
ATOM 5641 N N . LEU A 1 730 ? 48.302 14.450 3.426 1.00 36.09 730 LEU A N 1
ATOM 5642 C CA . LEU A 1 730 ? 49.529 14.253 4.203 1.00 36.09 730 LEU A CA 1
ATOM 5643 C C . LEU A 1 730 ? 49.520 14.760 5.668 1.00 36.09 730 LEU A C 1
ATOM 5645 O O . LEU A 1 730 ? 49.830 15.915 5.946 1.00 36.09 730 LEU A O 1
ATOM 5649 N N . SER A 1 731 ? 49.341 13.845 6.621 1.00 28.19 731 SER A N 1
ATOM 5650 C CA . SER A 1 731 ? 49.967 13.970 7.942 1.00 28.19 731 SER A CA 1
ATOM 5651 C C . SER A 1 731 ? 50.359 12.595 8.472 1.00 28.19 731 SER A C 1
ATOM 5653 O O . SER A 1 731 ? 49.607 11.910 9.159 1.00 28.19 731 SER A O 1
ATOM 5655 N N . SER A 1 732 ? 51.590 12.206 8.154 1.00 34.06 732 SER A N 1
ATOM 5656 C CA . SER A 1 732 ? 52.350 11.189 8.874 1.00 34.06 732 SER A CA 1
ATOM 5657 C C . SER A 1 732 ? 52.551 11.589 10.340 1.00 34.06 732 SER A C 1
ATOM 5659 O O . SER A 1 732 ? 52.959 12.726 10.582 1.00 34.06 732 SER A O 1
ATOM 5661 N N . LYS A 1 733 ? 52.386 10.648 11.282 1.00 28.80 733 LYS A N 1
ATOM 5662 C CA . LYS A 1 733 ? 53.273 10.406 12.449 1.00 28.80 733 LYS A CA 1
ATOM 5663 C C . LYS A 1 733 ? 52.847 9.119 13.208 1.00 28.80 733 LYS A C 1
ATOM 5665 O O . LYS A 1 733 ? 51.740 8.645 12.977 1.00 28.80 733 LYS A O 1
ATOM 5670 N N . PRO A 1 734 ? 53.738 8.490 14.010 1.00 39.56 734 PRO A N 1
ATOM 5671 C CA . PRO A 1 734 ? 54.015 7.050 13.920 1.00 39.56 734 PRO A CA 1
ATOM 5672 C C . PRO A 1 734 ? 53.736 6.235 15.206 1.00 39.56 734 PRO A C 1
ATOM 5674 O O . PRO A 1 734 ? 53.647 6.795 16.294 1.00 39.56 734 PRO A O 1
ATOM 5677 N N . GLY A 1 735 ? 53.737 4.898 15.064 1.00 26.06 735 GLY A N 1
ATOM 5678 C CA . GLY A 1 735 ? 53.748 3.885 16.144 1.00 26.06 735 GLY A CA 1
ATOM 5679 C C . GLY A 1 735 ? 52.339 3.452 16.576 1.00 26.06 735 GLY A C 1
ATOM 5680 O O . GLY A 1 735 ? 51.470 4.293 16.733 1.00 26.06 735 GLY A O 1
ATOM 5681 N N . THR A 1 736 ? 51.973 2.181 16.770 1.00 26.05 736 THR A N 1
ATOM 5682 C CA . THR A 1 736 ? 52.707 0.942 17.091 1.00 26.05 736 THR A CA 1
ATOM 5683 C C . THR A 1 736 ? 51.737 -0.231 16.820 1.00 26.05 736 THR A C 1
ATOM 5685 O O . THR A 1 736 ? 50.545 -0.068 17.096 1.00 26.05 736 THR A O 1
ATOM 5688 N N . PRO A 1 737 ? 52.155 -1.415 16.330 1.00 31.70 737 PRO A N 1
ATOM 5689 C CA . PRO A 1 737 ? 51.229 -2.530 16.134 1.00 31.70 737 PRO A CA 1
ATOM 5690 C C . PRO A 1 737 ? 50.913 -3.209 17.476 1.00 31.70 737 PRO A C 1
ATOM 5692 O O . PRO A 1 737 ? 51.724 -3.955 18.022 1.00 31.70 737 PRO A O 1
ATOM 5695 N N . ALA A 1 738 ? 49.722 -2.951 18.018 1.00 27.72 738 ALA A N 1
ATOM 5696 C CA . ALA A 1 738 ? 49.183 -3.711 19.141 1.00 27.72 738 ALA A CA 1
ATOM 5697 C C . ALA A 1 738 ? 48.435 -4.942 18.616 1.00 27.72 738 ALA A C 1
ATOM 5699 O O . ALA A 1 738 ? 47.281 -4.876 18.197 1.00 27.72 738 ALA A O 1
ATOM 5700 N N . LEU A 1 739 ? 49.129 -6.075 18.679 1.00 33.97 739 LEU A N 1
ATOM 5701 C CA . LEU A 1 739 ? 48.584 -7.423 18.623 1.00 33.97 739 LEU A CA 1
ATOM 5702 C C . LEU A 1 739 ? 47.388 -7.548 19.591 1.00 33.97 739 LEU A C 1
ATOM 5704 O O . LEU A 1 739 ? 47.561 -7.486 20.809 1.00 33.97 739 LEU A O 1
ATOM 5708 N N . LYS A 1 740 ? 46.174 -7.753 19.071 1.00 28.83 740 LYS A N 1
ATOM 5709 C CA . LYS A 1 740 ? 45.058 -8.300 19.852 1.00 28.83 740 LYS A CA 1
ATOM 5710 C C . LYS A 1 740 ? 44.436 -9.477 19.120 1.00 28.83 740 LYS A C 1
ATOM 5712 O O . LYS A 1 740 ? 43.642 -9.327 18.199 1.00 28.83 740 LYS A O 1
ATOM 5717 N N . ASN A 1 741 ? 44.837 -10.645 19.610 1.00 27.73 741 ASN A N 1
ATOM 5718 C CA . ASN A 1 741 ? 44.228 -11.949 19.416 1.00 27.73 741 ASN A CA 1
ATOM 5719 C C . ASN A 1 741 ? 42.699 -11.856 19.373 1.00 27.73 741 ASN A C 1
ATOM 5721 O O . ASN A 1 741 ? 42.064 -11.565 20.388 1.00 27.73 741 ASN A O 1
ATOM 5725 N N . THR A 1 742 ? 42.110 -12.172 18.224 1.00 26.53 742 THR A N 1
ATOM 5726 C CA . THR A 1 742 ? 40.725 -12.634 18.166 1.00 26.53 742 THR A CA 1
ATOM 5727 C C . THR A 1 742 ? 40.758 -14.153 18.176 1.00 26.53 742 THR A C 1
ATOM 5729 O O . THR A 1 742 ? 41.158 -14.812 17.221 1.00 26.53 742 THR A O 1
ATOM 5732 N N . THR A 1 743 ? 40.399 -14.702 19.326 1.00 26.36 743 THR A N 1
ATOM 5733 C CA . THR A 1 743 ? 40.098 -16.113 19.544 1.00 26.36 743 THR A CA 1
ATOM 5734 C C . THR A 1 743 ? 39.048 -16.573 18.523 1.00 26.36 743 THR A C 1
ATOM 5736 O O . THR A 1 743 ? 38.050 -15.869 18.347 1.00 26.36 743 THR A O 1
ATOM 5739 N N . PRO A 1 744 ? 39.198 -17.741 17.876 1.00 26.88 744 PRO A N 1
ATOM 5740 C CA . PRO A 1 744 ? 38.156 -18.273 17.010 1.00 26.88 744 PRO A CA 1
ATOM 5741 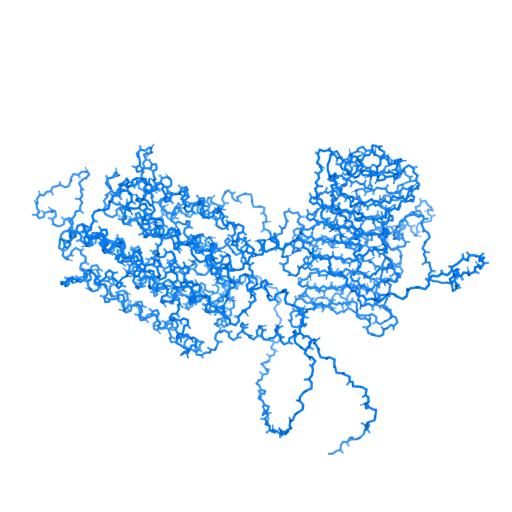C C . PRO A 1 744 ? 36.955 -18.663 17.874 1.00 26.88 744 PRO A C 1
ATOM 5743 O O . PRO A 1 744 ? 37.020 -19.582 18.695 1.00 26.88 744 PRO A O 1
ATOM 5746 N N . MET A 1 745 ? 35.846 -17.942 17.716 1.00 26.77 745 MET A N 1
ATOM 5747 C CA . MET A 1 745 ? 34.594 -18.289 18.372 1.00 26.77 745 MET A CA 1
ATOM 5748 C C . MET A 1 745 ? 33.996 -19.512 17.671 1.00 26.77 745 MET A C 1
ATOM 5750 O O . MET A 1 745 ? 33.304 -19.408 16.669 1.00 26.77 745 MET A O 1
ATOM 5754 N N . SER A 1 746 ? 34.338 -20.675 18.225 1.00 24.05 746 SER A N 1
ATOM 5755 C CA . SER A 1 746 ? 33.442 -21.802 18.480 1.00 24.05 746 SER A CA 1
ATOM 5756 C C . SER A 1 746 ? 32.402 -22.091 17.393 1.00 24.05 746 SER A C 1
ATOM 5758 O O . SER A 1 746 ? 31.265 -21.622 17.453 1.00 24.05 746 SER A O 1
ATOM 5760 N N . LEU A 1 747 ? 32.776 -23.006 16.498 1.00 35.84 747 LEU A N 1
ATOM 5761 C CA . LEU A 1 747 ? 31.869 -23.941 15.833 1.00 35.84 747 LEU A CA 1
ATOM 5762 C C . LEU A 1 747 ? 30.768 -24.409 16.803 1.00 35.84 747 LEU A C 1
ATOM 5764 O O . LEU A 1 747 ? 31.038 -25.161 17.738 1.00 35.84 747 LEU A O 1
ATOM 5768 N N . LEU A 1 748 ? 29.526 -23.989 16.564 1.00 26.80 748 LEU A N 1
ATOM 5769 C CA . LEU A 1 748 ? 28.346 -24.684 17.075 1.00 26.80 748 LEU A CA 1
ATOM 5770 C C . LEU A 1 748 ? 27.687 -25.463 15.925 1.00 26.80 748 LEU A C 1
ATOM 5772 O O . LEU A 1 748 ? 27.732 -25.038 14.769 1.00 26.80 748 LEU A O 1
ATOM 5776 N N . PRO A 1 749 ? 27.158 -26.658 16.225 1.00 27.42 749 PRO A N 1
ATOM 5777 C CA . PRO A 1 749 ? 27.118 -27.777 15.298 1.00 27.42 749 PRO A CA 1
ATOM 5778 C C . PRO A 1 749 ? 25.982 -27.665 14.281 1.00 27.42 749 PRO A C 1
ATOM 5780 O O . PRO A 1 749 ? 24.841 -27.353 14.624 1.00 27.42 749 PRO A O 1
ATOM 5783 N N . LYS A 1 750 ? 26.288 -28.038 13.031 1.00 25.28 750 LYS A N 1
ATOM 5784 C CA . LYS A 1 750 ? 25.293 -28.457 12.036 1.00 25.28 750 LYS A CA 1
ATOM 5785 C C . LYS A 1 750 ? 24.393 -29.521 12.667 1.00 25.28 750 LYS A C 1
ATOM 5787 O O . LYS A 1 750 ? 24.845 -30.634 12.934 1.00 25.28 750 LYS A O 1
ATOM 5792 N N . LYS A 1 751 ? 23.120 -29.190 12.884 1.00 23.92 751 LYS A N 1
ATOM 5793 C CA . LYS A 1 751 ? 22.090 -30.197 13.148 1.00 23.92 751 LYS A CA 1
ATOM 5794 C C . LYS A 1 751 ? 21.885 -31.032 11.869 1.00 23.92 751 LYS A C 1
ATOM 5796 O O . LYS A 1 751 ? 21.971 -30.460 10.778 1.00 23.92 751 LYS A O 1
ATOM 5801 N N . PRO A 1 752 ? 21.661 -32.352 11.966 1.00 23.69 752 PRO A N 1
ATOM 5802 C CA . PRO A 1 752 ? 21.605 -33.225 10.799 1.00 23.69 752 PRO A CA 1
ATOM 5803 C C . PRO A 1 752 ? 20.423 -32.863 9.899 1.00 23.69 752 PRO A C 1
ATOM 5805 O O . PRO A 1 752 ? 19.311 -32.649 10.380 1.00 23.69 752 PRO A O 1
ATOM 5808 N N . LYS A 1 753 ? 20.671 -32.829 8.586 1.00 28.25 753 LYS A N 1
ATOM 5809 C CA . LYS A 1 753 ? 19.623 -32.952 7.571 1.00 28.25 753 LYS A CA 1
ATOM 5810 C C . LYS A 1 753 ? 19.076 -34.376 7.652 1.00 28.25 753 LYS A C 1
ATOM 5812 O O . LYS A 1 753 ? 19.661 -35.284 7.067 1.00 28.25 753 LYS A O 1
ATOM 5817 N N . GLU A 1 754 ? 17.975 -34.571 8.367 1.00 23.83 754 GLU A N 1
ATOM 5818 C CA . GLU A 1 754 ? 17.121 -35.724 8.096 1.00 23.83 754 GLU A CA 1
ATOM 5819 C C . GLU A 1 754 ? 16.382 -35.468 6.788 1.00 23.83 754 GLU A C 1
ATOM 5821 O O . GLU A 1 754 ? 15.682 -34.472 6.600 1.00 23.83 754 GLU A O 1
ATOM 5826 N N . THR A 1 755 ? 16.659 -36.366 5.856 1.00 31.14 755 THR A N 1
ATOM 5827 C CA . THR A 1 755 ? 16.098 -36.431 4.521 1.00 31.14 755 THR A CA 1
ATOM 5828 C C . THR A 1 755 ? 15.153 -37.615 4.565 1.00 31.14 755 THR A C 1
ATOM 5830 O O . THR A 1 755 ? 15.644 -38.732 4.591 1.00 31.14 755 THR A O 1
ATOM 5833 N N . GLU A 1 756 ? 13.840 -37.397 4.581 1.00 25.39 756 GLU A N 1
ATOM 5834 C CA . GLU A 1 756 ? 12.894 -38.394 4.073 1.00 25.39 756 GLU A CA 1
ATOM 5835 C C . GLU A 1 756 ? 11.664 -37.724 3.433 1.00 25.39 756 GLU A C 1
ATOM 5837 O O . GLU A 1 756 ? 11.285 -36.611 3.814 1.00 25.39 756 GLU A O 1
ATOM 5842 N N . PRO A 1 757 ? 11.089 -38.357 2.393 1.00 38.06 757 PRO A N 1
ATOM 5843 C CA . PRO A 1 757 ? 10.228 -37.713 1.413 1.00 38.06 757 PRO A CA 1
ATOM 5844 C C . PRO A 1 757 ? 8.750 -37.827 1.800 1.00 38.06 757 PRO A C 1
ATOM 5846 O O . PRO A 1 757 ? 8.269 -38.899 2.153 1.00 38.06 757 PRO A O 1
ATOM 5849 N N . ALA A 1 758 ? 7.985 -36.747 1.641 1.00 25.36 758 ALA A N 1
ATOM 5850 C CA . ALA A 1 758 ? 6.526 -36.818 1.681 1.00 25.36 758 ALA A CA 1
ATOM 5851 C C . ALA A 1 758 ? 5.962 -36.646 0.268 1.00 25.36 758 ALA A C 1
ATOM 5853 O O . ALA A 1 758 ? 5.770 -35.539 -0.236 1.00 25.36 758 ALA A O 1
ATOM 5854 N N . ILE A 1 759 ? 5.706 -37.789 -0.360 1.00 31.78 759 ILE A N 1
ATOM 5855 C CA . ILE A 1 759 ? 4.786 -37.934 -1.483 1.00 31.78 759 ILE A CA 1
ATOM 5856 C C . ILE A 1 759 ? 3.392 -37.469 -1.032 1.00 31.78 759 ILE A C 1
ATOM 5858 O O . ILE A 1 759 ? 2.911 -37.860 0.027 1.00 31.78 759 ILE A O 1
ATOM 5862 N N . SER A 1 760 ? 2.773 -36.625 -1.863 1.00 36.47 760 SER A N 1
ATOM 5863 C CA . SER A 1 760 ? 1.329 -36.417 -2.050 1.00 36.47 760 SER A CA 1
ATOM 5864 C C . SER A 1 760 ? 0.386 -37.129 -1.066 1.00 36.47 760 SER A C 1
ATOM 5866 O O . SER A 1 760 ? 0.199 -38.341 -1.146 1.00 36.47 760 SER A O 1
ATOM 5868 N N . THR A 1 761 ? -0.307 -36.362 -0.215 1.00 28.61 761 THR A N 1
ATOM 5869 C CA . THR A 1 761 ? -1.728 -36.591 0.125 1.00 28.61 761 THR A CA 1
ATOM 5870 C C . THR A 1 761 ? -2.297 -35.439 0.967 1.00 28.61 761 THR A C 1
ATOM 5872 O O . THR A 1 761 ? -1.679 -35.002 1.926 1.00 28.61 761 THR A O 1
ATOM 5875 N N . LYS A 1 762 ? -3.497 -34.965 0.596 1.00 30.50 762 LYS A N 1
ATOM 5876 C CA . LYS A 1 762 ? -4.480 -34.187 1.387 1.00 30.50 762 LYS A CA 1
ATOM 5877 C C . LYS A 1 762 ? -3.956 -33.156 2.409 1.00 30.50 762 LYS A C 1
ATOM 5879 O O . LYS A 1 762 ? -3.482 -33.491 3.488 1.00 30.50 762 LYS A O 1
ATOM 5884 N N . ILE A 1 763 ? -4.252 -31.887 2.114 1.00 45.72 763 ILE A N 1
ATOM 5885 C CA . ILE A 1 763 ? -4.273 -30.724 3.020 1.00 45.72 763 ILE A CA 1
ATOM 5886 C C . ILE A 1 763 ? -4.546 -31.125 4.486 1.00 45.72 763 ILE A C 1
ATOM 5888 O O . ILE A 1 763 ? -5.674 -31.446 4.858 1.00 45.72 763 ILE A O 1
ATOM 5892 N N . GLN A 1 764 ? -3.522 -31.021 5.338 1.00 37.41 764 GLN A N 1
ATOM 5893 C CA . GLN A 1 764 ? -3.651 -31.000 6.800 1.00 37.41 764 GLN A CA 1
ATOM 5894 C C . GLN A 1 764 ? -3.268 -29.610 7.318 1.00 37.41 764 GLN A C 1
ATOM 5896 O O . GLN A 1 764 ? -2.273 -29.421 8.012 1.00 37.41 764 GLN A O 1
ATOM 5901 N N . TRP A 1 765 ? -4.088 -28.616 6.966 1.00 43.16 765 TRP A N 1
ATOM 5902 C CA . TRP A 1 765 ? -3.925 -27.212 7.361 1.00 43.16 765 TRP A CA 1
ATOM 5903 C C . TRP A 1 765 ? -3.772 -27.011 8.879 1.00 43.16 765 TRP A C 1
ATOM 5905 O O . TRP A 1 765 ? -3.090 -26.089 9.308 1.00 43.16 765 TRP A O 1
ATOM 5915 N N . TRP A 1 766 ? -4.328 -27.912 9.692 1.00 44.81 766 TRP A N 1
ATOM 5916 C CA . TRP A 1 766 ? -4.250 -27.868 11.154 1.00 44.81 766 TRP A CA 1
ATOM 5917 C C . TRP A 1 766 ? -2.867 -28.201 11.741 1.00 44.81 766 TRP A C 1
ATOM 5919 O O . TRP A 1 766 ? -2.538 -27.702 12.814 1.00 44.81 766 TRP A O 1
ATOM 5929 N N . LYS A 1 767 ? -2.032 -29.018 11.076 1.00 44.81 767 LYS A N 1
ATOM 5930 C CA . LYS A 1 767 ? -0.749 -29.469 11.661 1.00 44.81 767 LYS A CA 1
ATOM 5931 C C . LYS A 1 767 ? 0.334 -28.383 11.669 1.00 44.81 767 LYS A C 1
ATOM 5933 O O . LYS A 1 767 ? 1.140 -28.351 12.589 1.00 44.81 767 LYS A O 1
ATOM 5938 N N . ASN A 1 768 ? 0.312 -27.451 10.712 1.00 54.03 768 ASN A N 1
ATOM 5939 C CA . ASN A 1 768 ? 1.282 -26.345 10.643 1.00 54.03 768 ASN A CA 1
ATOM 5940 C C . ASN A 1 768 ? 0.912 -25.144 11.536 1.00 54.03 768 ASN A C 1
ATOM 5942 O O . ASN A 1 768 ? 1.758 -24.287 11.793 1.00 54.03 768 ASN A O 1
ATOM 5946 N N . VAL A 1 769 ? -0.333 -25.081 12.028 1.00 62.06 769 VAL A N 1
ATOM 5947 C CA . VAL A 1 769 ? -0.813 -24.017 12.933 1.00 62.06 769 VAL A CA 1
ATOM 5948 C C . VAL A 1 769 ? -0.204 -24.150 14.332 1.00 62.06 769 VAL A C 1
ATOM 5950 O O . VAL A 1 769 ? 0.020 -23.143 14.997 1.00 62.06 769 VAL A O 1
ATOM 5953 N N . LEU A 1 770 ? 0.113 -25.377 14.761 1.00 64.25 770 LEU A N 1
ATOM 5954 C CA . LEU A 1 770 ? 0.647 -25.682 16.095 1.00 64.25 770 LEU A CA 1
ATOM 5955 C C . LEU A 1 770 ? 2.183 -25.684 16.173 1.00 64.25 770 LEU A C 1
ATOM 5957 O O . LEU A 1 770 ? 2.723 -25.936 17.248 1.00 64.25 770 LEU A O 1
ATOM 5961 N N . ASN A 1 771 ? 2.875 -25.381 15.070 1.00 74.00 771 ASN A N 1
ATOM 5962 C CA . ASN A 1 771 ? 4.332 -25.244 15.021 1.00 74.00 771 ASN A CA 1
ATOM 5963 C C . ASN A 1 771 ? 4.703 -23.750 15.007 1.00 74.00 771 ASN A C 1
ATOM 5965 O O . ASN A 1 771 ? 4.774 -23.157 13.927 1.00 74.00 771 ASN A O 1
ATOM 5969 N N . PRO A 1 772 ? 4.873 -23.112 16.181 1.00 77.38 772 PRO A N 1
ATOM 5970 C CA . PRO A 1 772 ? 5.184 -21.692 16.255 1.00 77.38 772 PRO A CA 1
ATOM 5971 C C . PRO A 1 772 ? 6.626 -21.403 15.797 1.00 77.38 772 PRO A C 1
ATOM 5973 O O . PRO A 1 772 ? 7.539 -22.113 16.229 1.00 77.38 772 PRO A O 1
ATOM 5976 N N . PRO A 1 773 ? 6.845 -20.348 14.988 1.00 84.56 773 PRO A N 1
ATOM 5977 C CA . PRO A 1 773 ? 8.170 -19.774 14.754 1.00 84.56 773 PRO A CA 1
ATOM 5978 C C . PRO A 1 773 ? 8.817 -19.263 16.048 1.00 84.56 773 PRO A C 1
ATOM 5980 O O . PRO A 1 773 ? 8.163 -19.154 17.096 1.00 84.56 773 PRO A O 1
ATOM 5983 N N . GLU A 1 774 ? 10.094 -18.886 15.985 1.00 86.50 774 GLU A N 1
ATOM 5984 C CA . GLU A 1 774 ? 10.714 -18.210 17.122 1.00 86.50 774 GLU A CA 1
ATOM 5985 C C . GLU A 1 774 ? 10.069 -16.829 17.361 1.00 86.50 774 GLU A C 1
ATOM 5987 O O . GLU A 1 774 ? 9.479 -16.197 16.478 1.00 86.50 774 GLU A O 1
ATOM 5992 N N . ARG A 1 775 ? 10.120 -16.347 18.609 1.00 89.12 775 ARG A N 1
ATOM 5993 C CA . ARG A 1 775 ? 9.576 -15.020 18.945 1.00 89.12 775 ARG A CA 1
ATOM 5994 C C . ARG A 1 775 ? 10.393 -13.946 18.230 1.00 89.12 775 ARG A C 1
ATOM 5996 O O . ARG A 1 775 ? 11.617 -13.964 18.316 1.00 89.12 775 ARG A O 1
ATOM 6003 N N . GLY A 1 776 ? 9.716 -13.003 17.583 1.00 84.62 776 GLY A N 1
ATOM 6004 C CA . GLY A 1 776 ? 10.346 -11.962 16.765 1.00 84.62 776 GLY A CA 1
ATOM 6005 C C . GLY A 1 776 ? 10.556 -12.343 15.296 1.00 84.62 776 GLY A C 1
ATOM 6006 O O . GLY A 1 776 ? 10.926 -11.478 14.500 1.00 84.62 776 GLY A O 1
ATOM 6007 N N . GLU A 1 777 ? 10.288 -13.593 14.909 1.00 87.50 777 GLU A N 1
ATOM 6008 C CA . GLU A 1 777 ? 10.129 -13.967 13.501 1.00 87.50 777 GLU A CA 1
ATOM 6009 C C . GLU A 1 777 ? 8.743 -13.565 12.978 1.00 87.50 777 GLU A C 1
ATOM 6011 O O . GLU A 1 777 ? 7.877 -13.127 13.735 1.00 87.50 777 GLU A O 1
ATOM 6016 N N . ASP A 1 778 ? 8.525 -13.678 11.667 1.00 89.12 778 ASP A N 1
ATOM 6017 C CA . ASP A 1 778 ? 7.232 -13.356 11.064 1.00 89.12 778 ASP A CA 1
ATOM 6018 C C . ASP A 1 778 ? 6.276 -14.548 11.174 1.00 89.12 778 ASP A C 1
ATOM 6020 O O . ASP A 1 778 ? 6.395 -15.540 10.452 1.00 89.12 778 ASP A O 1
ATOM 6024 N N . TRP A 1 779 ? 5.294 -14.432 12.065 1.00 91.06 779 TRP A N 1
ATOM 6025 C CA . TRP A 1 779 ? 4.269 -15.452 12.260 1.00 91.06 779 TRP A CA 1
ATOM 6026 C C . TRP A 1 779 ? 3.192 -15.345 11.188 1.00 91.06 779 TRP A C 1
ATOM 6028 O O . TRP A 1 779 ? 2.798 -14.246 10.796 1.00 91.06 779 TRP A O 1
ATOM 6038 N N . THR A 1 780 ? 2.641 -16.477 10.746 1.00 90.56 780 THR A N 1
ATOM 6039 C CA . THR A 1 780 ? 1.395 -16.447 9.963 1.00 90.56 780 THR A CA 1
ATOM 6040 C C . THR A 1 780 ? 0.211 -16.053 10.847 1.00 90.56 780 THR A C 1
ATOM 6042 O O . THR A 1 780 ? 0.243 -16.224 12.069 1.00 90.56 780 THR A O 1
ATOM 6045 N N . ILE A 1 781 ? -0.868 -15.566 10.226 1.00 89.25 781 ILE A N 1
ATOM 6046 C CA . ILE A 1 781 ? -2.074 -15.132 10.946 1.00 89.25 781 ILE A CA 1
ATOM 6047 C C . ILE A 1 781 ? -2.602 -16.262 11.841 1.00 89.25 781 ILE A C 1
ATOM 6049 O O . ILE A 1 781 ? -2.752 -16.071 13.042 1.00 89.25 781 ILE A O 1
ATOM 6053 N N . LEU A 1 782 ? -2.808 -17.464 11.293 1.00 87.94 782 LEU A N 1
ATOM 6054 C CA . LEU A 1 782 ? -3.355 -18.590 12.057 1.00 87.94 782 LEU A CA 1
ATOM 6055 C C . LEU A 1 782 ? -2.419 -19.054 13.182 1.00 87.94 782 LEU A C 1
ATOM 6057 O O . LEU A 1 782 ? -2.891 -19.280 14.292 1.00 87.94 782 LEU A O 1
ATOM 6061 N N . GLN A 1 783 ? -1.108 -19.141 12.938 1.00 90.19 783 GLN A N 1
ATOM 6062 C CA . GLN A 1 783 ? -0.149 -19.510 13.989 1.00 90.19 783 GLN A CA 1
ATOM 6063 C C . GLN A 1 783 ? -0.199 -18.530 15.163 1.00 90.19 783 GLN A C 1
ATOM 6065 O O . GLN A 1 783 ? -0.212 -18.950 16.317 1.00 90.19 783 GLN A O 1
ATOM 6070 N N . ALA A 1 784 ? -0.252 -17.225 14.884 1.00 91.12 784 ALA A N 1
ATOM 6071 C CA . ALA A 1 784 ? -0.311 -16.211 15.929 1.00 91.12 784 ALA A CA 1
ATOM 6072 C C . ALA A 1 784 ? -1.644 -16.262 16.689 1.00 91.12 784 ALA A C 1
ATOM 6074 O O . ALA A 1 784 ? -1.632 -16.234 17.919 1.00 91.12 784 ALA A O 1
ATOM 6075 N N . LEU A 1 785 ? -2.776 -16.399 15.986 1.00 90.75 785 LEU A N 1
ATOM 6076 C CA . LEU A 1 785 ? -4.114 -16.469 16.592 1.00 90.75 785 LEU A CA 1
ATOM 6077 C C . LEU A 1 785 ? -4.275 -17.652 17.553 1.00 90.75 785 LEU A C 1
ATOM 6079 O O . LEU A 1 785 ? -4.870 -17.495 18.617 1.00 90.75 785 LEU A O 1
ATOM 6083 N N . PHE A 1 786 ? -3.724 -18.814 17.202 1.00 88.25 786 PHE A N 1
ATOM 6084 C CA . PHE A 1 786 ? -3.772 -20.017 18.039 1.00 88.25 786 PHE A CA 1
ATOM 6085 C C . PHE A 1 786 ? -2.577 -20.143 18.997 1.00 88.25 786 PHE A C 1
ATOM 6087 O O . PHE A 1 786 ? -2.424 -21.158 19.678 1.00 88.25 786 PHE A O 1
ATOM 6094 N N . SER A 1 787 ? -1.732 -19.113 19.093 1.00 92.81 787 SER A N 1
ATOM 6095 C CA . SER A 1 787 ? -0.598 -19.113 20.011 1.00 92.81 787 SER A CA 1
ATOM 6096 C C . SER A 1 787 ? -1.026 -18.843 21.455 1.00 92.81 787 SER A C 1
ATOM 6098 O O . SER A 1 787 ? -1.883 -18.004 21.743 1.00 92.81 787 SER A O 1
ATOM 6100 N N . VAL A 1 788 ? -0.343 -19.498 22.396 1.00 93.50 788 VAL A N 1
ATOM 6101 C CA . VAL A 1 788 ? -0.523 -19.240 23.834 1.00 93.50 788 VAL A CA 1
ATOM 6102 C C . VAL A 1 788 ? -0.196 -17.784 24.178 1.00 93.50 788 VAL A C 1
ATOM 6104 O O . VAL A 1 788 ? -0.857 -17.183 25.018 1.00 93.50 788 VAL A O 1
ATOM 6107 N N . ASP A 1 789 ? 0.810 -17.199 23.524 1.00 95.12 789 ASP A N 1
ATOM 6108 C CA . ASP A 1 789 ? 1.252 -15.836 23.818 1.00 95.12 789 ASP A CA 1
ATOM 6109 C C . ASP A 1 789 ? 0.191 -14.801 23.395 1.00 95.12 789 ASP A C 1
ATOM 6111 O O . ASP A 1 789 ? -0.074 -13.866 24.153 1.00 95.12 789 ASP A O 1
ATOM 6115 N N . MET A 1 790 ? -0.480 -15.002 22.251 1.00 95.12 790 MET A N 1
ATOM 6116 C CA . MET A 1 790 ? -1.595 -14.150 21.817 1.00 95.12 790 MET A CA 1
ATOM 6117 C C . MET A 1 790 ? -2.801 -14.323 22.736 1.00 95.12 790 MET A C 1
ATOM 6119 O O . MET A 1 790 ? -3.399 -13.329 23.135 1.00 95.12 790 MET A O 1
ATOM 6123 N N . PHE A 1 791 ? -3.134 -15.558 23.124 1.00 96.31 791 PHE A N 1
ATOM 6124 C CA . PHE A 1 791 ? -4.244 -15.819 24.042 1.00 96.31 791 PHE A CA 1
ATOM 6125 C C . PHE A 1 791 ? -4.050 -15.133 25.404 1.00 96.31 791 PHE A C 1
ATOM 6127 O O . PHE A 1 791 ? -4.954 -14.450 25.885 1.00 96.31 791 PHE A O 1
ATOM 6134 N N . LEU A 1 792 ? -2.862 -15.259 26.010 1.00 97.75 792 LEU A N 1
ATOM 6135 C CA . LEU A 1 792 ? -2.546 -14.608 27.286 1.00 97.75 792 LEU A CA 1
ATOM 6136 C C . LEU A 1 792 ? -2.601 -13.079 27.169 1.00 97.75 792 LEU A C 1
ATOM 6138 O O . LEU A 1 792 ? -3.156 -12.415 28.046 1.00 97.75 792 LEU A O 1
ATOM 6142 N N . LEU A 1 793 ? -2.056 -12.520 26.082 1.00 97.69 793 LEU A N 1
ATOM 6143 C CA . LEU A 1 793 ? -2.093 -11.082 25.822 1.00 97.69 793 LEU A CA 1
ATOM 6144 C C . LEU A 1 793 ? -3.528 -10.580 25.623 1.00 97.69 793 LEU A C 1
ATOM 6146 O O . LEU A 1 793 ? -3.905 -9.562 26.204 1.00 97.69 793 LEU A O 1
ATOM 6150 N N . PHE A 1 794 ? -4.335 -11.309 24.851 1.00 97.00 794 PHE A N 1
ATOM 6151 C CA . PHE A 1 794 ? -5.743 -11.008 24.606 1.00 97.00 794 PHE A CA 1
ATOM 6152 C C . PHE A 1 794 ? -6.542 -11.012 25.913 1.00 97.00 794 PHE A C 1
ATOM 6154 O O . PHE A 1 794 ? -7.245 -10.048 26.207 1.00 97.00 794 PHE A O 1
ATOM 6161 N N . LEU A 1 795 ? -6.391 -12.053 26.737 1.00 97.44 795 LEU A N 1
ATOM 6162 C CA . LEU A 1 795 ? -7.108 -12.182 28.006 1.00 97.44 795 LEU A CA 1
ATOM 6163 C C . LEU A 1 795 ? -6.718 -11.081 29.003 1.00 97.44 795 LEU A C 1
ATOM 6165 O O . LEU A 1 795 ? -7.596 -10.427 29.566 1.00 97.44 795 LEU A O 1
ATOM 6169 N N . ALA A 1 796 ? -5.419 -10.819 29.182 1.00 97.88 796 ALA A N 1
ATOM 6170 C CA . ALA A 1 796 ? -4.948 -9.744 30.057 1.00 97.88 796 ALA A CA 1
ATOM 6171 C C . ALA A 1 796 ? -5.456 -8.365 29.596 1.00 97.88 796 ALA A C 1
ATOM 6173 O O . ALA A 1 796 ? -5.886 -7.548 30.414 1.00 97.88 796 ALA A O 1
ATOM 6174 N N . THR A 1 797 ? -5.460 -8.129 28.281 1.00 96.56 797 THR A N 1
ATOM 6175 C CA . THR A 1 797 ? -5.972 -6.892 27.675 1.00 96.56 797 THR A CA 1
ATOM 6176 C C . THR A 1 797 ? -7.477 -6.751 27.880 1.00 96.56 797 THR A C 1
ATOM 6178 O O . THR A 1 797 ? -7.924 -5.673 28.259 1.00 96.56 797 THR A O 1
ATOM 6181 N N . ALA A 1 798 ? -8.261 -7.819 27.703 1.00 96.31 798 ALA A N 1
ATOM 6182 C CA . ALA A 1 798 ? -9.709 -7.788 27.909 1.00 96.31 798 ALA A CA 1
ATOM 6183 C C . ALA A 1 798 ? -10.064 -7.410 29.356 1.00 96.31 798 ALA A C 1
ATOM 6185 O O . ALA A 1 798 ? -10.937 -6.572 29.582 1.00 96.31 798 ALA A O 1
ATOM 6186 N N . CYS A 1 799 ? -9.341 -7.961 30.335 1.00 96.88 799 CYS A N 1
ATOM 6187 C CA . CYS A 1 799 ? -9.516 -7.629 31.749 1.00 96.88 799 CYS A CA 1
ATOM 6188 C C . CYS A 1 799 ? -9.166 -6.165 32.068 1.00 96.88 799 CYS A C 1
ATOM 6190 O O . CYS A 1 799 ? -9.907 -5.500 32.791 1.00 96.88 799 CYS A O 1
ATOM 6192 N N . GLY A 1 800 ? -8.047 -5.658 31.541 1.00 96.12 800 GLY A N 1
ATOM 6193 C CA . GLY A 1 800 ? -7.578 -4.295 31.809 1.00 96.12 800 GLY A CA 1
ATOM 6194 C C . GLY A 1 800 ? -8.361 -3.212 31.076 1.00 96.12 800 GLY A C 1
ATOM 6195 O O . GLY A 1 800 ? -8.886 -2.279 31.694 1.00 96.12 800 GLY A O 1
ATOM 6196 N N . VAL A 1 801 ? -8.447 -3.345 29.751 1.00 95.00 801 VAL A N 1
ATOM 6197 C CA . VAL A 1 801 ? -9.110 -2.369 28.881 1.00 95.00 801 VAL A CA 1
ATOM 6198 C C . VAL A 1 801 ? -10.603 -2.351 29.176 1.00 95.00 801 VAL A C 1
ATOM 6200 O O . VAL A 1 801 ? -11.168 -1.274 29.328 1.00 95.00 801 VAL A O 1
ATOM 6203 N N . GLY A 1 802 ? -11.233 -3.519 29.347 1.00 93.75 802 GLY A N 1
ATOM 6204 C CA . GLY A 1 802 ? -12.657 -3.605 29.671 1.00 93.75 802 GLY A CA 1
ATOM 6205 C C . GLY A 1 802 ? -13.017 -2.843 30.948 1.00 93.75 802 GLY A C 1
ATOM 6206 O O . GLY A 1 802 ? -13.997 -2.100 30.960 1.00 93.75 802 GLY A O 1
ATOM 6207 N N . GLY A 1 803 ? -12.208 -2.967 32.007 1.00 95.00 803 GLY A N 1
ATOM 6208 C CA . GLY A 1 803 ? -12.439 -2.263 33.271 1.00 95.00 803 GLY A CA 1
ATOM 6209 C C . GLY A 1 803 ? -12.273 -0.748 33.155 1.00 95.00 803 GLY A C 1
ATOM 6210 O O . GLY A 1 803 ? -13.173 0.008 33.523 1.00 95.00 803 GLY A O 1
ATOM 6211 N N . THR A 1 804 ? -11.156 -0.305 32.572 1.00 95.44 804 THR A N 1
ATOM 6212 C CA . THR A 1 804 ? -10.884 1.132 32.405 1.00 95.44 804 THR A CA 1
ATOM 6213 C C . THR A 1 804 ? -11.887 1.802 31.464 1.00 95.44 804 THR A C 1
ATOM 6215 O O . THR A 1 804 ? -12.370 2.890 31.767 1.00 95.44 804 THR A O 1
ATOM 6218 N N . LEU A 1 805 ? -12.280 1.139 30.375 1.00 91.56 805 LEU A N 1
ATOM 6219 C CA . LEU A 1 805 ? -13.275 1.642 29.429 1.00 91.56 805 LEU A CA 1
ATOM 6220 C C . LEU A 1 805 ? -14.687 1.670 30.033 1.00 91.56 805 LEU A C 1
ATOM 6222 O O . LEU A 1 805 ? -15.407 2.641 29.825 1.00 91.56 805 LEU A O 1
ATOM 6226 N N . THR A 1 806 ? -15.045 0.691 30.877 1.00 92.56 806 THR A N 1
ATOM 6227 C CA . THR A 1 806 ? -16.287 0.740 31.677 1.00 92.56 806 THR A CA 1
ATOM 6228 C C . THR A 1 806 ? -16.329 1.995 32.549 1.00 92.56 806 THR A C 1
ATOM 6230 O O . THR A 1 806 ? -17.370 2.642 32.659 1.00 92.56 806 THR A O 1
ATOM 6233 N N . ALA A 1 807 ? -15.196 2.375 33.146 1.00 92.88 807 ALA A N 1
ATOM 6234 C CA . ALA A 1 807 ? -15.103 3.589 33.948 1.00 92.88 807 ALA A CA 1
ATOM 6235 C C . ALA A 1 807 ? -15.259 4.865 33.113 1.00 92.88 807 ALA A C 1
ATOM 6237 O O . ALA A 1 807 ? -15.953 5.783 33.539 1.00 92.88 807 ALA A O 1
ATOM 6238 N N . ILE A 1 808 ? -14.654 4.910 31.923 1.00 90.69 808 ILE A N 1
ATOM 6239 C CA . ILE A 1 808 ? -14.729 6.057 31.008 1.00 90.69 808 ILE A CA 1
ATOM 6240 C C . ILE A 1 808 ? -16.155 6.249 30.480 1.00 90.69 808 ILE A C 1
ATOM 6242 O O . ILE A 1 808 ? -16.685 7.357 30.558 1.00 90.69 808 ILE A O 1
ATOM 6246 N N . ASP A 1 809 ? -16.795 5.180 30.003 1.00 87.19 809 ASP A N 1
ATOM 6247 C CA . ASP A 1 809 ? -18.144 5.226 29.426 1.00 87.19 809 ASP A CA 1
ATOM 6248 C C . ASP A 1 809 ? -19.215 5.645 30.444 1.00 87.19 809 ASP A C 1
ATOM 6250 O O . ASP A 1 809 ? -20.190 6.302 30.083 1.00 87.19 809 ASP A O 1
ATOM 6254 N N . ASN A 1 810 ? -19.023 5.307 31.724 1.00 87.62 810 ASN A N 1
ATOM 6255 C CA . ASN A 1 810 ? -19.965 5.638 32.795 1.00 87.62 810 ASN A CA 1
ATOM 6256 C C . ASN A 1 810 ? -19.525 6.841 33.643 1.00 87.62 810 ASN A C 1
ATOM 6258 O O . ASN A 1 810 ? -20.202 7.172 34.614 1.00 87.62 810 ASN A O 1
ATOM 6262 N N . LEU A 1 811 ? -18.424 7.527 33.311 1.00 87.56 811 LEU A N 1
ATOM 6263 C CA . LEU A 1 811 ? -17.833 8.562 34.173 1.00 87.56 811 LEU A CA 1
ATOM 6264 C C . LEU A 1 811 ? -18.809 9.702 34.493 1.00 87.56 811 LEU A C 1
ATOM 6266 O O . LEU A 1 811 ? -18.865 10.178 35.628 1.00 87.56 811 LEU A O 1
ATOM 6270 N N . GLY A 1 812 ? -19.617 10.094 33.504 1.00 83.75 812 GLY A N 1
ATOM 6271 C CA . GLY A 1 812 ? -20.674 11.088 33.679 1.00 83.75 812 GLY A CA 1
ATOM 6272 C C . GLY A 1 812 ? -21.689 10.689 34.752 1.00 83.75 812 GLY A C 1
ATOM 6273 O O . GLY A 1 812 ? -22.083 11.510 35.576 1.00 83.75 812 GLY A O 1
ATOM 6274 N N . GLN A 1 813 ? -22.059 9.411 34.787 1.00 85.50 813 GLN A N 1
ATOM 6275 C CA . GLN A 1 813 ? -23.071 8.866 35.695 1.00 85.50 813 GLN A CA 1
ATOM 6276 C C . GLN A 1 813 ? -22.518 8.512 37.059 1.00 85.50 813 GLN A C 1
ATOM 6278 O O . GLN A 1 813 ? -23.193 8.724 38.060 1.00 85.50 813 GLN A O 1
ATOM 6283 N N . ILE A 1 814 ? -21.279 8.027 37.112 1.00 91.25 814 ILE A N 1
ATOM 6284 C CA . ILE A 1 814 ? -20.545 7.848 38.361 1.00 91.25 814 ILE A CA 1
ATOM 6285 C C . ILE A 1 814 ? -20.505 9.189 39.097 1.00 91.25 814 ILE A C 1
ATOM 6287 O O . ILE A 1 814 ? -20.916 9.257 40.252 1.00 91.25 814 ILE A O 1
ATOM 6291 N N . GLY A 1 815 ? -20.117 10.267 38.408 1.00 89.56 815 GLY A N 1
ATOM 6292 C CA . GLY A 1 815 ? -20.112 11.607 38.988 1.00 89.56 815 GLY A CA 1
ATOM 6293 C C . GLY A 1 815 ? -21.498 12.084 39.436 1.00 89.56 815 GLY A C 1
ATOM 6294 O O . GLY A 1 815 ? -21.624 12.582 40.551 1.00 89.56 815 GLY A O 1
ATOM 6295 N N . GLN A 1 816 ? -22.540 11.889 38.616 1.00 88.25 816 GLN A N 1
ATOM 6296 C CA . GLN A 1 816 ? -23.921 12.255 38.974 1.00 88.25 816 GLN A CA 1
ATOM 6297 C C . GLN A 1 816 ? -24.427 11.492 40.205 1.00 88.25 816 GLN A C 1
ATOM 6299 O O . GLN A 1 816 ? -24.983 12.108 41.103 1.00 88.25 816 GLN A O 1
ATOM 6304 N N . SER A 1 817 ? -24.186 10.179 40.276 1.00 90.38 817 SER A N 1
ATOM 6305 C CA . SER A 1 817 ? -24.582 9.332 41.412 1.00 90.38 817 SER A CA 1
ATOM 6306 C C . SER A 1 817 ? -23.851 9.667 42.712 1.00 90.38 817 SER A C 1
ATOM 6308 O O . SER A 1 817 ? -24.266 9.254 43.783 1.00 90.38 817 SER A O 1
ATOM 6310 N N . GLN A 1 818 ? -22.734 10.384 42.641 1.00 90.19 818 GLN A N 1
ATOM 6311 C CA . GLN A 1 818 ? -21.950 10.796 43.806 1.00 90.19 818 GLN A CA 1
ATOM 6312 C C . GLN A 1 818 ? -22.163 12.284 44.130 1.00 90.19 818 GLN A C 1
ATOM 6314 O O . GLN A 1 818 ? -21.347 12.875 44.834 1.00 90.19 818 GLN A O 1
ATOM 6319 N N . ASP A 1 819 ? -23.236 12.880 43.595 1.00 87.50 819 ASP A N 1
ATOM 6320 C CA . ASP A 1 819 ? -23.635 14.280 43.775 1.00 87.50 819 ASP A CA 1
ATOM 6321 C C . ASP A 1 819 ? -22.556 15.307 43.362 1.00 87.50 819 ASP A C 1
ATOM 6323 O O . ASP A 1 819 ? -22.519 16.441 43.849 1.00 87.50 819 ASP A O 1
ATOM 6327 N N . TYR A 1 820 ? -21.674 14.957 42.414 1.00 86.94 820 TYR A N 1
ATOM 6328 C CA . TYR A 1 820 ? -20.732 15.930 41.858 1.00 86.94 820 TYR A CA 1
ATOM 6329 C C . TYR A 1 820 ? -21.449 16.946 40.950 1.00 86.94 820 TYR A C 1
ATOM 6331 O O . TYR A 1 820 ? -22.262 16.568 40.100 1.00 86.94 820 TYR A O 1
ATOM 6339 N N . PRO A 1 821 ? -21.090 18.243 41.016 1.00 85.75 821 PRO A N 1
ATOM 6340 C CA . PRO A 1 821 ? -21.609 19.242 40.086 1.00 85.75 821 PRO A CA 1
ATOM 6341 C C . PRO A 1 821 ? -21.282 18.894 38.624 1.00 85.75 821 PRO A C 1
ATOM 6343 O O . PRO A 1 821 ? -20.167 18.463 38.321 1.00 85.75 821 PRO A O 1
ATOM 6346 N N . LYS A 1 822 ? -22.192 19.197 37.681 1.00 78.50 822 LYS A N 1
ATOM 6347 C CA . LYS A 1 822 ? -21.982 19.000 36.222 1.00 78.50 822 LYS A CA 1
ATOM 6348 C C . LYS A 1 822 ? -20.647 19.568 35.724 1.00 78.50 822 LYS A C 1
ATOM 6350 O O . LYS A 1 822 ? -19.992 18.988 34.862 1.00 78.50 822 LYS A O 1
ATOM 6355 N N . LYS A 1 823 ? -20.230 20.688 36.313 1.00 76.25 823 LYS A N 1
ATOM 6356 C CA . LYS A 1 823 ? -18.960 21.356 36.036 1.00 76.25 823 LYS A CA 1
ATOM 6357 C C . LYS A 1 823 ? -17.745 20.482 36.393 1.00 76.25 823 LYS A C 1
ATOM 6359 O O . LYS A 1 823 ? -16.867 20.303 35.555 1.00 76.25 823 LYS A O 1
ATOM 6364 N N . SER A 1 824 ? -17.749 19.859 37.574 1.00 82.94 824 SER A N 1
ATOM 6365 C CA . SER A 1 824 ? -16.733 18.884 38.003 1.00 82.94 824 SER A CA 1
ATOM 6366 C C . SER A 1 824 ? -16.748 17.612 37.156 1.00 82.94 824 SER A C 1
ATOM 6368 O O . SER A 1 824 ? -15.692 17.084 36.829 1.00 82.94 824 SER A O 1
ATOM 6370 N N . ILE A 1 825 ? -17.928 17.156 36.733 1.00 81.00 825 ILE A N 1
ATOM 6371 C CA . ILE A 1 825 ? -18.066 15.987 35.854 1.00 81.00 825 ILE A CA 1
ATOM 6372 C C . ILE A 1 825 ? -17.408 16.235 34.493 1.00 81.00 825 ILE A C 1
ATOM 6374 O O . ILE A 1 825 ? -16.655 15.394 34.004 1.00 81.00 825 ILE A O 1
ATOM 6378 N N . SER A 1 826 ? -17.626 17.417 33.912 1.00 74.69 826 SER A N 1
ATOM 6379 C CA . SER A 1 826 ? -16.914 17.843 32.704 1.00 74.69 826 SER A CA 1
ATOM 6380 C C . SER A 1 826 ? -15.394 17.847 32.928 1.00 74.69 826 SER A C 1
ATOM 6382 O O . SER A 1 826 ? -14.650 17.327 32.095 1.00 74.69 826 SER A O 1
ATOM 6384 N N . THR A 1 827 ? -14.925 18.307 34.096 1.00 80.50 827 THR A N 1
ATOM 6385 C CA . THR A 1 827 ? -13.504 18.232 34.473 1.00 80.50 827 THR A CA 1
ATOM 6386 C C . THR A 1 827 ? -12.982 16.791 34.480 1.00 80.50 827 THR A C 1
ATOM 6388 O O . THR A 1 827 ? -11.913 16.541 33.930 1.00 80.50 827 THR A O 1
ATOM 6391 N N . PHE A 1 828 ? -13.720 15.818 35.019 1.00 84.38 828 PHE A N 1
ATOM 6392 C CA . PHE A 1 828 ? -13.300 14.408 35.022 1.00 84.38 828 PHE A CA 1
ATOM 6393 C C . PHE A 1 828 ? -13.077 13.859 33.609 1.00 84.38 828 PHE A C 1
ATOM 6395 O O . PHE A 1 828 ? -12.022 13.288 33.332 1.00 84.38 828 PHE A O 1
ATOM 6402 N N . VAL A 1 829 ? -14.020 14.100 32.692 1.00 76.56 829 VAL A N 1
ATOM 6403 C CA . VAL A 1 829 ? -13.920 13.660 31.287 1.00 76.56 829 VAL A CA 1
ATOM 6404 C C . VAL A 1 829 ? -12.702 14.286 30.605 1.00 76.56 829 VAL A C 1
ATOM 6406 O O . VAL A 1 829 ? -11.945 13.607 29.908 1.00 76.56 829 VAL A O 1
ATOM 6409 N N . THR A 1 830 ? -12.457 15.573 30.852 1.00 76.19 830 THR A N 1
ATOM 6410 C CA . THR A 1 830 ? -11.290 16.261 30.283 1.00 76.19 830 THR A CA 1
ATOM 6411 C C . THR A 1 830 ? -9.961 15.759 30.854 1.00 76.19 830 THR A C 1
ATOM 6413 O O . THR A 1 830 ? -9.009 15.558 30.097 1.00 76.19 830 THR A O 1
ATOM 6416 N N . LEU A 1 831 ? -9.899 15.475 32.162 1.00 83.75 831 LEU A N 1
ATOM 6417 C CA . LEU A 1 831 ? -8.732 14.860 32.798 1.00 83.75 831 LEU A CA 1
ATOM 6418 C C . LEU A 1 831 ? -8.445 13.491 32.181 1.00 83.75 831 LEU A C 1
ATOM 6420 O O . LEU A 1 831 ? -7.300 13.224 31.820 1.00 83.75 831 LEU A O 1
ATOM 6424 N N . VAL A 1 832 ? -9.468 12.657 31.978 1.00 87.31 832 VAL A N 1
ATOM 6425 C CA . VAL A 1 832 ? -9.297 11.363 31.308 1.00 87.31 832 VAL A CA 1
ATOM 6426 C C . VAL A 1 832 ? -8.635 11.532 29.940 1.00 87.31 832 VAL A C 1
ATOM 6428 O O . VAL A 1 832 ? -7.699 10.795 29.659 1.00 87.31 832 VAL A O 1
ATOM 6431 N N . SER A 1 833 ? -9.040 12.500 29.109 1.00 84.62 833 SER A N 1
ATOM 6432 C CA . SER A 1 833 ? -8.446 12.706 27.772 1.00 84.62 833 SER A CA 1
ATOM 6433 C C . SER A 1 833 ? -6.968 13.124 27.824 1.00 84.62 833 SER A C 1
ATOM 6435 O O . SER A 1 833 ? -6.142 12.542 27.118 1.00 84.62 833 SER A O 1
ATOM 6437 N N . ILE A 1 834 ? -6.600 14.069 28.695 1.00 87.00 834 ILE A N 1
ATOM 6438 C CA . ILE A 1 834 ? -5.205 14.530 28.833 1.00 87.00 834 ILE A CA 1
ATOM 6439 C C . ILE A 1 834 ? -4.310 13.402 29.351 1.00 87.00 834 ILE A C 1
ATOM 6441 O O . ILE A 1 834 ? -3.225 13.152 28.822 1.00 87.00 834 ILE A O 1
ATOM 6445 N N . TRP A 1 835 ? -4.773 12.684 30.373 1.00 92.12 835 TRP A N 1
ATOM 6446 C CA . TRP A 1 835 ? -4.015 11.573 30.934 1.00 92.12 835 TRP A CA 1
ATOM 6447 C C . TRP A 1 835 ? -4.020 10.357 30.010 1.00 92.12 835 TRP A C 1
ATOM 6449 O O . TRP A 1 835 ? -3.036 9.626 29.986 1.00 92.12 835 TRP A O 1
ATOM 6459 N N . ASN A 1 836 ? -5.038 10.188 29.164 1.00 92.69 836 ASN A N 1
ATOM 6460 C CA . ASN A 1 836 ? -5.022 9.217 28.074 1.00 92.69 836 ASN A CA 1
ATOM 6461 C C . ASN A 1 836 ? -3.905 9.500 27.075 1.00 92.69 836 ASN A C 1
ATOM 6463 O O . ASN A 1 836 ? -3.141 8.594 26.744 1.00 92.69 836 ASN A O 1
ATOM 6467 N N . TYR A 1 837 ? -3.765 10.753 26.643 1.00 94.38 837 TYR A N 1
ATOM 6468 C CA . TYR A 1 837 ? -2.637 11.180 25.823 1.00 94.38 837 TYR A CA 1
ATOM 6469 C C . TYR A 1 837 ? -1.297 10.880 26.508 1.00 94.38 837 TYR A C 1
ATOM 6471 O O . TYR A 1 837 ? -0.441 10.212 25.921 1.00 94.38 837 TYR A O 1
ATOM 6479 N N . LEU A 1 838 ? -1.131 11.318 27.761 1.00 95.38 838 LEU A N 1
ATOM 6480 C CA . LEU A 1 838 ? 0.131 11.145 28.477 1.00 95.38 838 LEU A CA 1
ATOM 6481 C C . LEU A 1 838 ? 0.465 9.665 28.686 1.00 95.38 838 LEU A C 1
ATOM 6483 O O . LEU A 1 838 ? 1.609 9.266 28.489 1.00 95.38 838 LEU A O 1
ATOM 6487 N N . GLY A 1 839 ? -0.532 8.841 29.009 1.00 96.88 839 GLY A N 1
ATOM 6488 C CA . GLY A 1 839 ? -0.398 7.392 29.109 1.00 96.88 839 GLY A CA 1
ATOM 6489 C C . GLY A 1 839 ? 0.108 6.772 27.810 1.00 96.88 839 GLY A C 1
ATOM 6490 O O . GLY A 1 839 ? 1.039 5.972 27.845 1.00 96.88 839 GLY A O 1
ATOM 6491 N N . ARG A 1 840 ? -0.432 7.185 26.654 1.00 96.75 840 ARG A N 1
ATOM 6492 C CA . ARG A 1 840 ? -0.011 6.666 25.341 1.00 96.75 840 ARG A CA 1
ATOM 6493 C C . ARG A 1 840 ? 1.432 7.033 25.005 1.00 96.75 840 ARG A C 1
ATOM 6495 O O . ARG A 1 840 ? 2.220 6.181 24.598 1.00 96.75 840 ARG A O 1
ATOM 6502 N N . VAL A 1 841 ? 1.782 8.297 25.206 1.00 96.06 841 VAL A N 1
ATOM 6503 C CA . VAL A 1 841 ? 3.124 8.811 24.930 1.00 96.06 841 VAL A CA 1
ATOM 6504 C C . VAL A 1 841 ? 4.156 8.188 25.864 1.00 96.06 841 VAL A C 1
ATOM 6506 O O . VAL A 1 841 ? 5.167 7.668 25.394 1.00 96.06 841 VAL A O 1
ATOM 6509 N N . MET A 1 842 ? 3.886 8.164 27.171 1.00 95.50 842 MET A N 1
ATOM 6510 C CA . MET A 1 842 ? 4.763 7.529 28.156 1.00 95.50 842 MET A CA 1
ATOM 6511 C C . MET A 1 842 ? 4.931 6.045 27.846 1.00 95.50 842 MET A C 1
ATOM 6513 O O . MET A 1 842 ? 6.054 5.558 27.769 1.00 95.50 842 MET A O 1
ATOM 6517 N N . ALA A 1 843 ? 3.839 5.330 27.581 1.00 96.44 843 ALA A N 1
ATOM 6518 C CA . ALA A 1 843 ? 3.902 3.923 27.222 1.00 96.44 843 ALA A CA 1
ATOM 6519 C C . ALA A 1 843 ? 4.640 3.655 25.911 1.00 96.44 843 ALA A C 1
ATOM 6521 O O . ALA A 1 843 ? 5.142 2.552 25.761 1.00 96.44 843 ALA A O 1
ATOM 6522 N N . GLY A 1 844 ? 4.747 4.606 24.984 1.00 95.44 844 GLY A N 1
ATOM 6523 C CA . GLY A 1 844 ? 5.602 4.468 23.805 1.00 95.44 844 GLY A CA 1
ATOM 6524 C C . GLY A 1 844 ? 7.074 4.751 24.103 1.00 95.44 844 GLY A C 1
ATOM 6525 O O . GLY A 1 844 ? 7.921 3.879 23.924 1.00 95.44 844 GLY A O 1
ATOM 6526 N N . PHE A 1 845 ? 7.378 5.955 24.600 1.00 95.00 845 PHE A N 1
ATOM 6527 C CA . PHE A 1 845 ? 8.750 6.440 24.796 1.00 95.00 845 PHE A CA 1
ATOM 6528 C C . PHE A 1 845 ? 9.453 5.818 26.003 1.00 95.00 845 PHE A C 1
ATOM 6530 O O . PHE A 1 845 ? 10.596 5.381 25.882 1.00 95.00 845 PHE A O 1
ATOM 6537 N N . LEU A 1 846 ? 8.798 5.770 27.169 1.00 94.69 846 LEU A N 1
ATOM 6538 C CA . LEU A 1 846 ? 9.407 5.204 28.374 1.00 94.69 846 LEU A CA 1
ATOM 6539 C C . LEU A 1 846 ? 9.637 3.707 28.192 1.00 94.69 846 LEU A C 1
ATOM 6541 O O . LEU A 1 846 ? 10.687 3.209 28.583 1.00 94.69 846 LEU A O 1
ATOM 6545 N N . SER A 1 847 ? 8.697 2.992 27.568 1.00 94.75 847 SER A N 1
ATOM 6546 C CA . SER A 1 847 ? 8.887 1.560 27.334 1.00 94.75 847 SER A CA 1
ATOM 6547 C C . SER A 1 847 ? 9.976 1.269 26.310 1.00 94.75 847 SER A C 1
ATOM 6549 O O . SER A 1 847 ? 10.750 0.343 26.524 1.00 94.75 847 SER A O 1
ATOM 6551 N N . GLU A 1 848 ? 10.115 2.093 25.267 1.00 92.94 848 GLU A N 1
ATOM 6552 C CA . GLU A 1 848 ? 11.247 2.014 24.341 1.00 92.94 848 GLU A CA 1
ATOM 6553 C C . GLU A 1 848 ? 12.574 2.268 25.067 1.00 92.94 848 GLU A C 1
ATOM 6555 O O . GLU A 1 848 ? 13.527 1.506 24.922 1.00 92.94 848 GLU A O 1
ATOM 6560 N N . HIS A 1 849 ? 12.630 3.308 25.905 1.00 92.06 849 HIS A N 1
ATOM 6561 C CA . HIS A 1 849 ? 13.826 3.641 26.671 1.00 92.06 849 HIS A CA 1
ATOM 6562 C C . HIS A 1 849 ? 14.220 2.515 27.634 1.00 92.06 849 HIS A C 1
ATOM 6564 O O . HIS A 1 849 ? 15.381 2.111 27.673 1.00 92.06 849 HIS A O 1
ATOM 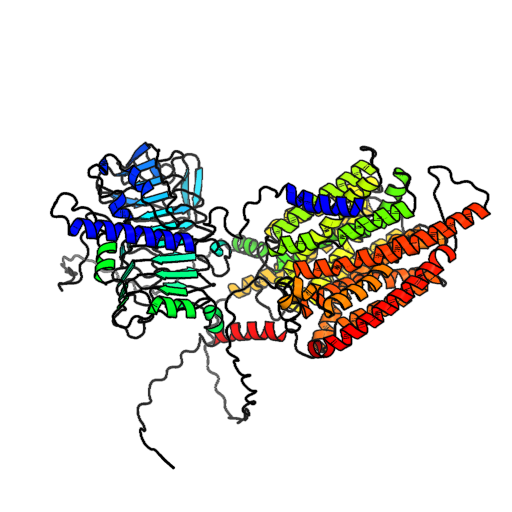6570 N N . LEU A 1 850 ? 13.258 1.984 28.393 1.00 93.94 850 LEU A N 1
ATOM 6571 C CA . LEU A 1 850 ? 13.495 0.898 29.341 1.00 93.94 850 LEU A CA 1
ATOM 6572 C C . LEU A 1 850 ? 13.886 -0.408 28.639 1.00 93.94 850 LEU A C 1
ATOM 6574 O O . LEU A 1 850 ? 14.753 -1.134 29.129 1.00 93.94 850 LEU A O 1
ATOM 6578 N N . LEU A 1 851 ? 13.295 -0.687 27.479 1.00 91.69 851 LEU A N 1
ATOM 6579 C CA . LEU A 1 851 ? 13.639 -1.835 26.651 1.00 91.69 851 LEU A CA 1
ATOM 6580 C C . LEU A 1 851 ? 15.072 -1.729 26.115 1.00 91.69 851 LEU A C 1
ATOM 6582 O O . LEU A 1 851 ? 15.860 -2.648 26.314 1.00 91.69 851 LEU A O 1
ATOM 6586 N N . ILE A 1 852 ? 15.435 -0.613 25.478 1.00 88.38 852 ILE A N 1
ATOM 6587 C CA . ILE A 1 852 ? 16.760 -0.446 24.862 1.00 88.38 852 ILE A CA 1
ATOM 6588 C C . ILE A 1 852 ? 17.856 -0.380 25.933 1.00 88.38 852 ILE A C 1
ATOM 6590 O O . ILE A 1 852 ? 18.871 -1.067 25.814 1.00 88.38 852 ILE A O 1
ATOM 6594 N N . LYS A 1 853 ? 17.652 0.420 26.989 1.00 90.38 853 LYS A N 1
ATOM 6595 C CA . LYS A 1 853 ? 18.681 0.702 28.001 1.00 90.38 853 LYS A CA 1
ATOM 6596 C C . LYS A 1 853 ? 18.800 -0.381 29.070 1.00 90.38 853 LYS A C 1
ATOM 6598 O O . LYS A 1 853 ? 19.908 -0.696 29.487 1.00 90.38 853 LYS A O 1
ATOM 6603 N N . TYR A 1 854 ? 17.677 -0.937 29.524 1.00 91.50 854 TYR A N 1
ATOM 6604 C CA . TYR A 1 854 ? 17.640 -1.859 30.667 1.00 91.50 854 TYR A CA 1
ATOM 6605 C C . TYR A 1 854 ? 17.127 -3.260 30.312 1.00 91.50 854 TYR A C 1
ATOM 6607 O O . TYR A 1 854 ? 17.016 -4.100 31.204 1.00 91.50 854 TYR A O 1
ATOM 6615 N N . ARG A 1 855 ? 16.797 -3.532 29.038 1.00 90.94 855 ARG A N 1
ATOM 6616 C CA . ARG A 1 855 ? 16.185 -4.801 28.591 1.00 90.94 855 ARG A CA 1
ATOM 6617 C C . ARG A 1 855 ? 14.930 -5.154 29.395 1.00 90.94 855 ARG A C 1
ATOM 6619 O O . ARG A 1 855 ? 14.637 -6.322 29.657 1.00 90.94 855 ARG A O 1
ATOM 6626 N N . PHE A 1 856 ? 14.195 -4.124 29.818 1.00 92.81 856 PHE A N 1
ATOM 6627 C CA . PHE A 1 856 ? 12.973 -4.288 30.590 1.00 92.81 856 PHE A CA 1
ATOM 6628 C C . PHE A 1 856 ? 11.836 -4.766 29.668 1.00 92.81 856 PHE A C 1
ATOM 6630 O O . PHE A 1 856 ? 11.528 -4.077 28.693 1.00 92.81 856 PHE A O 1
ATOM 6637 N N . PRO A 1 857 ? 11.190 -5.916 29.941 1.00 93.62 857 PRO A N 1
ATOM 6638 C CA . PRO A 1 857 ? 10.120 -6.431 29.087 1.00 93.62 857 PRO A CA 1
ATOM 6639 C C . PRO A 1 857 ? 8.898 -5.503 29.062 1.00 93.62 857 PRO A C 1
ATOM 6641 O O . PRO A 1 857 ? 8.386 -5.118 30.117 1.00 93.62 857 PRO A O 1
ATOM 6644 N N . ARG A 1 858 ? 8.345 -5.213 27.875 1.00 94.81 858 ARG A N 1
ATOM 6645 C CA . ARG A 1 858 ? 7.094 -4.429 27.769 1.00 94.81 858 ARG A CA 1
ATOM 6646 C C . ARG A 1 858 ? 5.899 -5.132 28.413 1.00 94.81 858 ARG A C 1
ATOM 6648 O O . ARG A 1 858 ? 5.009 -4.474 28.945 1.00 94.81 858 ARG A O 1
ATOM 6655 N N . THR A 1 859 ? 5.916 -6.462 28.452 1.00 96.25 859 THR A N 1
ATOM 6656 C CA . THR A 1 859 ? 4.944 -7.290 29.185 1.00 96.25 859 THR A CA 1
ATOM 6657 C C . THR A 1 859 ? 4.952 -6.995 30.696 1.00 96.25 859 THR A C 1
ATOM 6659 O O . THR A 1 859 ? 3.903 -7.010 31.346 1.00 96.25 859 THR A O 1
ATOM 6662 N N . SER A 1 860 ? 6.102 -6.622 31.271 1.00 96.56 860 SER A N 1
ATOM 6663 C CA . SER A 1 860 ? 6.189 -6.194 32.675 1.00 96.56 860 SER A CA 1
ATOM 6664 C C . SER A 1 860 ? 5.539 -4.829 32.878 1.00 96.56 860 SER A C 1
ATOM 6666 O O . SER A 1 860 ? 4.834 -4.620 33.862 1.00 96.56 860 SER A O 1
ATOM 6668 N N . MET A 1 861 ? 5.712 -3.909 31.924 1.00 96.38 861 MET A N 1
ATOM 6669 C CA . MET A 1 861 ? 5.038 -2.607 31.963 1.00 96.38 861 MET A CA 1
ATOM 6670 C C . MET A 1 861 ? 3.523 -2.752 31.863 1.00 96.38 861 MET A C 1
ATOM 6672 O O . MET A 1 861 ? 2.812 -2.092 32.614 1.00 96.38 861 MET A O 1
ATOM 6676 N N . LEU A 1 862 ? 3.031 -3.651 31.003 1.00 97.50 862 LEU A N 1
ATOM 6677 C CA . LEU A 1 862 ? 1.602 -3.966 30.921 1.00 97.50 862 LEU A CA 1
ATOM 6678 C C . LEU A 1 862 ? 1.061 -4.422 32.282 1.00 97.50 862 LEU A C 1
ATOM 6680 O O . LEU A 1 862 ? 0.045 -3.912 32.743 1.00 97.50 862 LEU A O 1
ATOM 6684 N N . THR A 1 863 ? 1.791 -5.303 32.969 1.00 98.00 863 THR A N 1
ATOM 6685 C CA . THR A 1 863 ? 1.439 -5.769 34.319 1.00 98.00 863 THR A CA 1
ATOM 6686 C C . THR A 1 863 ? 1.356 -4.614 35.324 1.00 98.00 863 THR A C 1
ATOM 6688 O O . THR A 1 863 ? 0.379 -4.511 36.061 1.00 98.00 863 THR A O 1
ATOM 6691 N N . ILE A 1 864 ? 2.342 -3.708 35.331 1.00 97.88 864 ILE A N 1
ATOM 6692 C CA . ILE A 1 864 ? 2.348 -2.529 36.215 1.00 97.88 864 ILE A CA 1
ATOM 6693 C C . ILE A 1 864 ? 1.130 -1.636 35.941 1.00 97.88 864 ILE A C 1
ATOM 6695 O O . ILE A 1 864 ? 0.474 -1.182 36.876 1.00 97.88 864 ILE A O 1
ATOM 6699 N N . VAL A 1 865 ? 0.788 -1.421 34.668 1.00 98.06 865 VAL A N 1
ATOM 6700 C CA . VAL A 1 865 ? -0.377 -0.616 34.274 1.00 98.06 865 VAL A CA 1
ATOM 6701 C C . VAL A 1 865 ? -1.697 -1.274 34.706 1.00 98.06 865 VAL A C 1
ATOM 6703 O O . VAL A 1 865 ? -2.616 -0.577 35.139 1.00 98.06 865 VAL A O 1
ATOM 6706 N N . LEU A 1 866 ? -1.806 -2.604 34.647 1.00 97.94 866 LEU A N 1
ATOM 6707 C CA . LEU A 1 866 ? -2.978 -3.335 35.150 1.00 97.94 866 LEU A CA 1
ATOM 6708 C C . LEU A 1 866 ? -3.133 -3.189 36.671 1.00 97.94 866 LEU A C 1
ATOM 6710 O O . LEU A 1 866 ? -4.235 -2.939 37.159 1.00 97.94 866 LEU A O 1
ATOM 6714 N N . LEU A 1 867 ? -2.034 -3.271 37.426 1.00 98.19 867 LEU A N 1
ATOM 6715 C CA . LEU A 1 867 ? -2.051 -3.047 38.876 1.00 98.19 867 LEU A CA 1
ATOM 6716 C C . LEU A 1 867 ? -2.426 -1.599 39.223 1.00 98.19 867 LEU A C 1
ATOM 6718 O O . LEU A 1 867 ? -3.228 -1.369 40.126 1.00 98.19 867 LEU A O 1
ATOM 6722 N N . LEU A 1 868 ? -1.922 -0.624 38.463 1.00 97.75 868 LEU A N 1
ATOM 6723 C CA . LEU A 1 868 ? -2.293 0.783 38.626 1.00 97.75 868 LEU A CA 1
ATOM 6724 C C . LEU A 1 868 ? -3.783 1.028 38.324 1.00 97.75 868 LEU A C 1
ATOM 6726 O O . LEU A 1 868 ? -4.436 1.802 39.024 1.00 97.75 868 LEU A O 1
ATOM 6730 N N . SER A 1 869 ? -4.349 0.314 37.345 1.00 97.44 869 SER A N 1
ATOM 6731 C CA . SER A 1 869 ? -5.785 0.374 37.026 1.00 97.44 869 SER A CA 1
ATOM 6732 C C . SER A 1 869 ? -6.648 -0.097 38.201 1.00 97.44 869 SER A C 1
ATOM 6734 O O . SER A 1 869 ? -7.709 0.466 38.453 1.00 97.44 869 SER A O 1
ATOM 6736 N N . CYS A 1 870 ? -6.181 -1.086 38.971 1.00 98.12 870 CYS A N 1
ATOM 6737 C CA . CYS A 1 870 ? -6.887 -1.570 40.160 1.00 98.12 870 CYS A CA 1
ATOM 6738 C C . CYS A 1 870 ? -7.041 -0.470 41.220 1.00 98.12 870 CYS A C 1
ATOM 6740 O O . CYS A 1 870 ? -8.105 -0.344 41.821 1.00 98.12 870 CYS A O 1
ATOM 6742 N N . ILE A 1 871 ? -6.017 0.371 41.402 1.00 97.56 871 ILE A N 1
ATOM 6743 C CA . ILE A 1 871 ? -6.080 1.521 42.317 1.00 97.56 871 ILE A CA 1
ATOM 6744 C C . ILE A 1 871 ? -7.162 2.504 41.855 1.00 97.56 871 ILE A C 1
ATOM 6746 O O . ILE A 1 871 ? -7.965 2.962 42.667 1.00 97.56 871 ILE A O 1
ATOM 6750 N N . ALA A 1 872 ? -7.234 2.784 40.549 1.00 96.94 872 ALA A N 1
ATOM 6751 C CA . ALA A 1 872 ? -8.265 3.652 39.984 1.00 96.94 872 ALA A CA 1
ATOM 6752 C C . ALA A 1 872 ? -9.678 3.102 40.238 1.00 96.94 872 ALA A C 1
ATOM 6754 O O . ALA A 1 872 ? -10.542 3.827 40.727 1.00 96.94 872 ALA A O 1
ATOM 6755 N N . HIS A 1 873 ? -9.904 1.812 39.976 1.00 97.44 873 HIS A N 1
ATOM 6756 C CA . HIS A 1 873 ? -11.201 1.168 40.193 1.00 97.44 873 HIS A CA 1
ATOM 6757 C C . HIS A 1 873 ? -11.629 1.186 41.671 1.00 97.44 873 HIS A C 1
ATOM 6759 O O . HIS A 1 873 ? -12.789 1.472 41.970 1.00 97.44 873 HIS A O 1
ATOM 6765 N N . LEU A 1 874 ? -10.699 0.959 42.605 1.00 97.38 874 LEU A N 1
ATOM 6766 C CA . LEU A 1 874 ? -10.978 1.043 44.043 1.00 97.38 874 LEU A CA 1
ATOM 6767 C C . LEU A 1 874 ? -11.353 2.468 44.475 1.00 97.38 874 LEU A C 1
ATOM 6769 O O . LEU A 1 874 ? -12.288 2.645 45.256 1.00 97.38 874 LEU A O 1
ATOM 6773 N N . LEU A 1 875 ? -10.685 3.492 43.936 1.00 96.38 875 LEU A N 1
ATOM 6774 C CA . LEU A 1 875 ? -11.033 4.888 44.215 1.00 96.38 875 LEU A CA 1
ATOM 6775 C C . LEU A 1 875 ? -12.456 5.233 43.756 1.00 96.38 875 LEU A C 1
ATOM 6777 O O . LEU A 1 875 ? -13.147 5.959 44.463 1.00 96.38 875 LEU A O 1
ATOM 6781 N N . ILE A 1 876 ? -12.921 4.678 42.632 1.00 95.19 876 ILE A N 1
ATOM 6782 C CA . ILE A 1 876 ? -14.309 4.841 42.163 1.00 95.19 876 ILE A CA 1
ATOM 6783 C C . ILE A 1 876 ? -15.287 4.121 43.099 1.00 95.19 876 ILE A C 1
ATOM 6785 O O . ILE A 1 876 ? -16.323 4.683 43.454 1.00 95.19 876 ILE A O 1
ATOM 6789 N N . ALA A 1 877 ? -14.961 2.894 43.518 1.00 95.19 877 ALA A N 1
ATOM 6790 C CA . ALA A 1 877 ? -15.836 2.072 44.353 1.00 95.19 877 ALA A CA 1
ATOM 6791 C C . ALA A 1 877 ? -16.090 2.678 45.743 1.00 95.19 877 ALA A C 1
ATOM 6793 O O . ALA A 1 877 ? -17.200 2.574 46.271 1.00 95.19 877 ALA A O 1
ATOM 6794 N N . PHE A 1 878 ? -15.064 3.283 46.349 1.00 93.88 878 PHE A N 1
ATOM 6795 C CA . PHE A 1 878 ? -15.141 3.826 47.708 1.00 93.88 878 PHE A CA 1
ATOM 6796 C C . PHE A 1 878 ? -15.326 5.344 47.762 1.00 93.88 878 PHE A C 1
ATOM 6798 O O . PHE A 1 878 ? -15.829 5.835 48.768 1.00 93.88 878 PHE A O 1
ATOM 6805 N N . ASN A 1 879 ? -14.946 6.064 46.703 1.00 90.06 879 ASN A N 1
ATOM 6806 C CA . ASN A 1 879 ? -15.012 7.521 46.576 1.00 90.06 879 ASN A CA 1
ATOM 6807 C C . ASN A 1 879 ? -14.611 8.293 47.856 1.00 90.06 879 ASN A C 1
ATOM 6809 O O . ASN A 1 879 ? -15.446 8.987 48.441 1.00 90.06 879 ASN A O 1
ATOM 6813 N N . PRO A 1 880 ? -13.348 8.190 48.325 1.00 91.19 880 PRO A N 1
ATOM 6814 C CA . PRO A 1 880 ? -12.850 9.094 49.365 1.00 91.19 880 PRO A CA 1
ATOM 6815 C C . PRO A 1 880 ? -12.927 10.555 48.887 1.00 91.19 880 PRO A C 1
ATOM 6817 O O . PRO A 1 880 ? -13.090 10.810 47.696 1.00 91.19 880 PRO A O 1
ATOM 6820 N N . SER A 1 881 ? -12.784 11.537 49.783 1.00 86.38 881 SER A N 1
ATOM 6821 C CA . SER A 1 881 ? -12.843 12.957 49.392 1.00 86.38 881 SER A CA 1
ATOM 6822 C C . SER A 1 881 ? -11.847 13.275 48.266 1.00 86.38 881 SER A C 1
ATOM 6824 O O . SER A 1 881 ? -10.650 13.021 48.389 1.00 86.38 881 SER A O 1
ATOM 6826 N N . GLY A 1 882 ? -12.352 13.777 47.134 1.00 82.31 882 GLY A N 1
ATOM 6827 C CA . GLY A 1 882 ? -11.555 14.028 45.925 1.00 82.31 882 GLY A CA 1
ATOM 6828 C C . GLY A 1 882 ? -11.120 12.773 45.146 1.00 82.31 882 GLY A C 1
ATOM 6829 O O . GLY A 1 882 ? -10.414 12.893 44.145 1.00 82.31 882 GLY A O 1
ATOM 6830 N N . GLY A 1 883 ? -11.559 11.580 45.552 1.00 90.12 883 GLY A N 1
ATOM 6831 C CA . GLY A 1 883 ? -11.162 10.289 44.989 1.00 90.12 883 GLY A CA 1
ATOM 6832 C C . GLY A 1 883 ? -11.450 10.163 43.498 1.00 90.12 883 GLY A C 1
ATOM 6833 O O . GLY A 1 883 ? -10.597 9.675 42.757 1.00 90.12 883 GLY A O 1
ATOM 6834 N N . LEU A 1 884 ? -12.588 10.684 43.028 1.00 91.12 884 LEU A N 1
ATOM 6835 C CA . LEU A 1 884 ? -12.957 10.624 41.613 1.00 91.12 884 LEU A CA 1
ATOM 6836 C C . LEU A 1 884 ? -12.040 11.467 40.700 1.00 91.12 884 LEU A C 1
ATOM 6838 O O . LEU A 1 884 ? -11.830 11.097 39.543 1.00 91.12 884 LEU A O 1
ATOM 6842 N N . TYR A 1 885 ? -11.407 12.535 41.211 1.00 90.69 885 TYR A N 1
ATOM 6843 C CA . TYR A 1 885 ? -10.386 13.281 40.455 1.00 90.69 885 TYR A CA 1
ATOM 6844 C C . TYR A 1 885 ? -9.161 12.403 40.189 1.00 90.69 885 TYR A C 1
ATOM 6846 O O . TYR A 1 885 ? -8.727 12.268 39.045 1.00 90.69 885 TYR A O 1
ATOM 6854 N N . ILE A 1 886 ? -8.635 11.767 41.239 1.00 94.25 886 ILE A N 1
ATOM 6855 C CA . ILE A 1 886 ? -7.466 10.883 41.143 1.00 94.25 886 ILE A CA 1
ATOM 6856 C C . ILE A 1 886 ? -7.807 9.654 40.293 1.00 94.25 886 ILE A C 1
ATOM 6858 O O . ILE A 1 886 ? -7.024 9.262 39.427 1.00 94.25 886 ILE A O 1
ATOM 6862 N N . ALA A 1 887 ? -9.001 9.084 40.472 1.00 95.31 887 ALA A N 1
ATOM 6863 C CA . ALA A 1 887 ? -9.474 7.969 39.663 1.00 95.31 887 ALA A CA 1
ATOM 6864 C C . ALA A 1 887 ? -9.537 8.323 38.172 1.00 95.31 887 ALA A C 1
ATOM 6866 O O . ALA A 1 887 ? -9.122 7.514 37.346 1.00 95.31 887 ALA A O 1
ATOM 6867 N N . SER A 1 888 ? -9.991 9.529 37.819 1.00 93.19 888 SER A N 1
ATOM 6868 C CA . SER A 1 888 ? -10.045 10.003 36.428 1.00 93.19 888 SER A CA 1
ATOM 6869 C C . SER A 1 888 ? -8.648 10.103 35.806 1.00 93.19 888 SER A C 1
ATOM 6871 O O . SER A 1 888 ? -8.426 9.639 34.688 1.00 93.19 888 SER A O 1
ATOM 6873 N N . VAL A 1 889 ? -7.683 10.638 36.560 1.00 94.75 889 VAL A N 1
ATOM 6874 C CA . VAL A 1 889 ? -6.269 10.718 36.160 1.00 94.75 889 VAL A CA 1
ATOM 6875 C C . VAL A 1 889 ? -5.686 9.327 35.901 1.00 94.75 889 VAL A C 1
ATOM 6877 O O . VAL A 1 889 ? -5.159 9.059 34.819 1.00 94.75 889 VAL A O 1
ATOM 6880 N N . LEU A 1 890 ? -5.819 8.419 36.871 1.00 97.31 890 LEU A N 1
ATOM 6881 C CA . LEU A 1 890 ? -5.264 7.069 36.773 1.00 97.31 890 LEU A CA 1
ATOM 6882 C C . LEU A 1 890 ? -5.949 6.240 35.684 1.00 97.31 890 LEU A C 1
ATOM 6884 O O . LEU A 1 890 ? -5.264 5.553 34.930 1.00 97.31 890 LEU A O 1
ATOM 6888 N N . THR A 1 891 ? -7.274 6.334 35.561 1.00 95.62 891 THR A N 1
ATOM 6889 C CA . THR A 1 891 ? -8.047 5.640 34.519 1.00 95.62 891 THR A CA 1
ATOM 6890 C C . THR A 1 891 ? -7.615 6.106 33.135 1.00 95.62 891 THR A C 1
ATOM 6892 O O . THR A 1 891 ? -7.307 5.272 32.284 1.00 95.62 891 THR A O 1
ATOM 6895 N N . GLY A 1 892 ? -7.527 7.425 32.918 1.00 93.94 892 GLY A N 1
ATOM 6896 C CA . GLY A 1 892 ? -7.052 7.998 31.661 1.00 93.94 892 GLY A CA 1
ATOM 6897 C C . GLY A 1 892 ? -5.658 7.489 31.308 1.00 93.94 892 GLY A C 1
ATOM 6898 O O . GLY A 1 892 ? -5.470 6.922 30.230 1.00 93.94 892 GLY A O 1
ATOM 6899 N N . PHE A 1 893 ? -4.710 7.606 32.245 1.00 97.19 893 PHE A N 1
ATOM 6900 C CA . PHE A 1 893 ? -3.331 7.148 32.064 1.00 97.19 893 PHE A CA 1
ATOM 6901 C C . PHE A 1 893 ? -3.245 5.656 31.742 1.00 97.19 893 PHE A C 1
ATOM 6903 O O . PHE A 1 893 ? -2.590 5.276 30.771 1.00 97.19 893 PHE A O 1
ATOM 6910 N N . CYS A 1 894 ? -3.925 4.806 32.512 1.00 98.00 894 CYS A N 1
ATOM 6911 C CA . CYS A 1 894 ? -3.860 3.361 32.325 1.00 98.00 894 CYS A CA 1
ATOM 6912 C C . CYS A 1 894 ? -4.493 2.922 31.006 1.00 98.00 894 CYS A C 1
ATOM 6914 O O . CYS A 1 894 ? -3.874 2.165 30.258 1.00 98.00 894 CYS A O 1
ATOM 6916 N N . TYR A 1 895 ? -5.678 3.447 30.682 1.00 95.12 895 TYR A N 1
ATOM 6917 C CA . TYR A 1 895 ? -6.332 3.185 29.402 1.00 95.12 895 TYR A CA 1
ATOM 6918 C C . TYR A 1 895 ? -5.448 3.634 28.229 1.00 95.12 895 TYR A C 1
ATOM 6920 O O . TYR A 1 895 ? -5.302 2.931 27.229 1.00 95.12 895 TYR A O 1
ATOM 6928 N N . GLY A 1 896 ? -4.798 4.794 28.365 1.00 95.00 896 GLY A N 1
ATOM 6929 C CA . GLY A 1 896 ? -3.857 5.304 27.375 1.00 95.00 896 GLY A CA 1
ATOM 6930 C C . GLY A 1 896 ? -2.641 4.398 27.203 1.00 95.00 896 GLY A C 1
ATOM 6931 O O . GLY A 1 896 ? -2.270 4.076 26.077 1.00 95.00 896 GLY A O 1
ATOM 6932 N N . ALA A 1 897 ? -2.044 3.953 28.306 1.00 97.69 897 ALA A N 1
ATOM 6933 C CA . ALA A 1 897 ? -0.818 3.167 28.302 1.00 97.69 897 ALA A CA 1
ATOM 6934 C C . ALA A 1 897 ? -0.996 1.741 27.754 1.00 97.69 897 ALA A C 1
ATOM 6936 O O . ALA A 1 897 ? -0.097 1.226 27.085 1.00 97.69 897 ALA A O 1
ATOM 6937 N N . GLN A 1 898 ? -2.149 1.108 27.990 1.00 96.94 898 GLN A N 1
ATOM 6938 C CA . GLN A 1 898 ? -2.412 -0.268 27.547 1.00 96.94 898 GLN A CA 1
ATOM 6939 C C . GLN A 1 898 ? -2.354 -0.421 26.018 1.00 96.94 898 GLN A C 1
ATOM 6941 O O . GLN A 1 898 ? -1.806 -1.407 25.529 1.00 96.94 898 GLN A O 1
ATOM 6946 N N . TRP A 1 899 ? -2.842 0.561 25.251 1.00 94.44 899 TRP A N 1
ATOM 6947 C CA . TRP A 1 899 ? -2.909 0.472 23.787 1.00 94.44 899 TRP A CA 1
ATOM 6948 C C . TRP A 1 899 ? -1.531 0.429 23.095 1.00 94.44 899 TRP A C 1
ATOM 6950 O O . TRP A 1 899 ? -1.291 -0.507 22.331 1.00 94.44 899 TRP A O 1
ATOM 6960 N N . PRO A 1 900 ? -0.594 1.376 23.325 1.00 96.81 900 PRO A N 1
ATOM 6961 C CA . PRO A 1 900 ? 0.745 1.273 22.751 1.00 96.81 900 PRO A CA 1
ATOM 6962 C C . PRO A 1 900 ? 1.507 0.036 23.205 1.00 96.81 900 PRO A C 1
ATOM 6964 O O . PRO A 1 900 ? 2.226 -0.542 22.396 1.00 96.81 900 PRO A O 1
ATOM 6967 N N . LEU A 1 901 ? 1.329 -0.397 24.459 1.00 97.62 901 LEU A N 1
ATOM 6968 C CA . LEU A 1 901 ? 1.949 -1.626 24.953 1.00 97.62 901 LEU A CA 1
ATOM 6969 C C . LEU A 1 901 ? 1.429 -2.847 24.198 1.00 97.62 901 LEU A C 1
ATOM 6971 O O . LEU A 1 901 ? 2.240 -3.630 23.718 1.00 97.62 901 LEU A O 1
ATOM 6975 N N . LEU A 1 902 ? 0.112 -2.979 24.023 1.00 96.56 902 LEU A N 1
ATOM 6976 C CA . LEU A 1 902 ? -0.494 -4.057 23.239 1.00 96.56 902 LEU A CA 1
ATOM 6977 C C . LEU A 1 902 ? 0.099 -4.120 21.824 1.00 96.56 902 LEU A C 1
ATOM 6979 O O . LEU A 1 902 ? 0.560 -5.169 21.384 1.00 96.56 902 LEU A O 1
ATOM 6983 N N . PHE A 1 903 ? 0.130 -2.988 21.123 1.00 96.38 903 PHE A N 1
ATOM 6984 C CA . PHE A 1 903 ? 0.586 -2.926 19.732 1.00 96.38 903 PHE A CA 1
ATOM 6985 C C . PHE A 1 903 ? 2.099 -3.141 19.592 1.00 96.38 903 PHE A C 1
ATOM 6987 O O . PHE A 1 903 ? 2.549 -3.850 18.688 1.00 96.38 903 PHE A O 1
ATOM 6994 N N . ALA A 1 904 ? 2.891 -2.606 20.523 1.00 96.44 904 ALA A N 1
ATOM 6995 C CA . ALA A 1 904 ? 4.325 -2.858 20.572 1.00 96.44 904 ALA A CA 1
ATOM 6996 C C . ALA A 1 904 ? 4.626 -4.337 20.864 1.00 96.44 904 ALA A C 1
ATOM 6998 O O . ALA A 1 904 ? 5.421 -4.940 20.155 1.00 96.44 904 ALA A O 1
ATOM 6999 N N . ILE A 1 905 ? 3.939 -4.955 21.831 1.00 96.94 905 ILE A N 1
ATOM 7000 C CA . ILE A 1 905 ? 4.124 -6.376 22.161 1.00 96.94 905 ILE A CA 1
ATOM 7001 C C . ILE A 1 905 ? 3.749 -7.265 20.964 1.00 96.94 905 ILE A C 1
ATOM 7003 O O . ILE A 1 905 ? 4.482 -8.201 20.653 1.00 96.94 905 ILE A O 1
ATOM 7007 N N . ILE A 1 906 ? 2.653 -6.968 20.253 1.00 96.94 906 ILE A N 1
ATOM 7008 C CA . ILE A 1 906 ? 2.244 -7.750 19.073 1.00 96.94 906 ILE A CA 1
ATOM 7009 C C . ILE A 1 906 ? 3.289 -7.660 17.955 1.00 96.94 906 ILE A C 1
ATOM 7011 O O . ILE A 1 906 ? 3.679 -8.691 17.412 1.00 96.94 906 ILE A O 1
ATOM 7015 N N . SER A 1 907 ? 3.773 -6.454 17.636 1.00 94.81 907 SER A N 1
ATOM 7016 C CA . SER A 1 907 ? 4.827 -6.277 16.620 1.00 94.81 907 SER A CA 1
ATOM 7017 C C . SER A 1 907 ? 6.170 -6.895 17.023 1.00 94.81 907 SER A C 1
ATOM 7019 O O . SER A 1 907 ? 6.942 -7.296 16.157 1.00 94.81 907 SER A O 1
ATOM 7021 N N . GLU A 1 908 ? 6.460 -6.981 18.322 1.00 93.94 908 GLU A N 1
ATOM 7022 C CA . GLU A 1 908 ? 7.683 -7.583 18.858 1.00 93.94 908 GLU A CA 1
ATOM 7023 C C . GLU A 1 908 ? 7.654 -9.110 18.851 1.00 93.94 908 GLU A C 1
ATOM 7025 O O . GLU A 1 908 ? 8.656 -9.727 18.507 1.00 93.94 908 GLU A O 1
ATOM 7030 N N . ILE A 1 909 ? 6.537 -9.724 19.245 1.00 94.56 909 ILE A N 1
ATOM 7031 C CA . ILE A 1 909 ? 6.447 -11.183 19.397 1.00 94.56 909 ILE A CA 1
ATOM 7032 C C . ILE A 1 909 ? 6.166 -11.868 18.057 1.00 94.56 909 ILE A C 1
ATOM 7034 O O . ILE A 1 909 ? 6.771 -12.905 17.786 1.00 94.56 909 ILE A O 1
ATOM 7038 N N . PHE A 1 910 ? 5.269 -11.305 17.241 1.00 94.94 910 PHE A N 1
ATOM 7039 C CA . PHE A 1 910 ? 4.719 -11.972 16.052 1.00 94.94 910 PHE A CA 1
ATOM 7040 C C . PHE A 1 910 ? 5.265 -11.441 14.717 1.00 94.94 910 PHE A C 1
ATOM 7042 O O . PHE A 1 910 ? 4.853 -11.912 13.654 1.00 94.94 910 PHE A O 1
ATOM 7049 N N . GLY A 1 911 ? 6.168 -10.459 14.766 1.00 91.31 911 GLY A N 1
ATOM 7050 C CA . GLY A 1 911 ? 6.784 -9.858 13.586 1.00 91.31 911 GLY A CA 1
ATOM 7051 C C . GLY A 1 911 ? 5.933 -8.771 12.924 1.00 91.31 911 GLY A C 1
ATOM 7052 O O . GLY A 1 911 ? 4.871 -8.368 13.411 1.00 91.31 911 GLY A O 1
ATOM 7053 N N . LEU A 1 912 ? 6.431 -8.256 11.797 1.00 91.50 912 LEU A N 1
ATOM 7054 C CA . LEU A 1 912 ? 5.842 -7.106 11.102 1.00 91.50 912 LEU A CA 1
ATOM 7055 C C . LEU A 1 912 ? 5.075 -7.490 9.834 1.00 91.50 912 LEU A C 1
ATOM 7057 O O . LEU A 1 912 ? 4.285 -6.674 9.353 1.00 91.50 912 LEU A O 1
ATOM 7061 N N . LYS A 1 913 ? 5.242 -8.713 9.307 1.00 89.25 913 LYS A N 1
ATOM 7062 C CA . LYS A 1 913 ? 4.606 -9.153 8.054 1.00 89.25 913 LYS A CA 1
ATOM 7063 C C . LYS A 1 913 ? 3.087 -8.965 8.066 1.00 89.25 913 LYS A C 1
ATOM 7065 O O . LYS A 1 913 ? 2.594 -8.122 7.320 1.00 89.25 913 LYS A O 1
ATOM 7070 N N . TYR A 1 914 ? 2.387 -9.663 8.964 1.00 92.88 914 TYR A N 1
ATOM 7071 C CA . TYR A 1 914 ? 0.923 -9.597 9.122 1.00 92.88 914 TYR A CA 1
ATOM 7072 C C . TYR A 1 914 ? 0.474 -8.703 10.287 1.00 92.88 914 TYR A C 1
ATOM 7074 O O . TYR A 1 914 ? -0.602 -8.885 10.867 1.00 92.88 914 TYR A O 1
ATOM 7082 N N . TYR A 1 915 ? 1.320 -7.744 10.675 1.00 94.94 915 TYR A N 1
ATOM 7083 C CA . TYR A 1 915 ? 1.081 -6.897 11.839 1.00 94.94 915 TYR A CA 1
ATOM 7084 C C . TYR A 1 915 ? -0.258 -6.154 11.765 1.00 94.94 915 TYR A C 1
ATOM 7086 O O . TYR A 1 915 ? -0.912 -6.027 12.799 1.00 94.94 915 TYR A O 1
ATOM 7094 N N . ALA A 1 916 ? -0.711 -5.742 10.569 1.00 93.62 916 ALA A N 1
ATOM 7095 C CA . ALA A 1 916 ? -1.974 -5.022 10.399 1.00 93.62 916 ALA A CA 1
ATOM 7096 C C . ALA A 1 916 ? -3.165 -5.866 10.868 1.00 93.62 916 ALA A C 1
ATOM 7098 O O . ALA A 1 916 ? -4.056 -5.369 11.551 1.00 93.62 916 ALA A O 1
ATOM 7099 N N . THR A 1 917 ? -3.165 -7.157 10.543 1.00 94.38 917 THR A N 1
ATOM 7100 C CA . THR A 1 917 ? -4.226 -8.076 10.972 1.00 94.38 917 THR A CA 1
ATOM 7101 C C . THR A 1 917 ? -4.094 -8.433 12.451 1.00 94.38 917 THR A C 1
ATOM 7103 O O . THR A 1 917 ? -5.078 -8.390 13.190 1.00 94.38 917 THR A O 1
ATOM 7106 N N . LEU A 1 918 ? -2.880 -8.743 12.911 1.00 94.69 918 LEU A N 1
ATOM 7107 C CA . LEU A 1 918 ? -2.650 -9.234 14.272 1.00 94.69 918 LEU A CA 1
ATOM 7108 C C . LEU A 1 918 ? -2.934 -8.182 15.348 1.00 94.69 918 LEU A C 1
ATOM 7110 O O . LEU A 1 918 ? -3.543 -8.503 16.367 1.00 94.69 918 LEU A O 1
ATOM 7114 N N . TYR A 1 919 ? -2.554 -6.920 15.129 1.00 93.44 919 TYR A N 1
ATOM 7115 C CA . TYR A 1 919 ? -2.837 -5.861 16.104 1.00 93.44 919 TYR A CA 1
ATOM 7116 C C . TYR A 1 919 ? -4.340 -5.536 16.175 1.00 93.44 919 TYR A C 1
ATOM 7118 O O . TYR A 1 919 ? -4.878 -5.271 17.255 1.00 93.44 919 TYR A O 1
ATOM 7126 N N . ASN A 1 920 ? -5.033 -5.598 15.034 1.00 94.25 920 ASN A N 1
ATOM 7127 C CA . ASN A 1 920 ? -6.479 -5.426 14.973 1.00 94.25 920 ASN A CA 1
ATOM 7128 C C . ASN A 1 920 ? -7.213 -6.585 15.656 1.00 94.25 920 ASN A C 1
ATOM 7130 O O . ASN A 1 920 ? -8.196 -6.346 16.349 1.00 94.25 920 ASN A O 1
ATOM 7134 N N . PHE A 1 921 ? -6.712 -7.818 15.544 1.00 94.50 921 PHE A N 1
ATOM 7135 C CA . PHE A 1 921 ? -7.226 -8.937 16.333 1.00 94.50 921 PHE A CA 1
ATOM 7136 C C . PHE A 1 921 ? -7.014 -8.717 17.835 1.00 94.50 921 PHE A C 1
ATOM 7138 O O . PHE A 1 921 ? -7.955 -8.858 18.612 1.00 94.50 921 PHE A O 1
ATOM 7145 N N . GLY A 1 922 ? -5.811 -8.300 18.249 1.00 93.19 922 GLY A N 1
ATOM 7146 C CA . GLY A 1 922 ? -5.530 -7.972 19.650 1.00 93.19 922 GLY A CA 1
ATOM 7147 C C . GLY A 1 922 ? -6.480 -6.909 20.213 1.00 93.19 922 GLY A C 1
ATOM 7148 O O . GLY A 1 922 ? -6.903 -7.003 21.363 1.00 93.19 922 GLY A O 1
ATOM 7149 N N . SER A 1 923 ? -6.887 -5.941 19.386 1.00 93.44 923 SER A N 1
ATOM 7150 C CA . SER A 1 923 ? -7.856 -4.903 19.763 1.00 93.44 923 SER A CA 1
ATOM 7151 C C . SER A 1 923 ? -9.248 -5.450 20.108 1.00 93.44 923 SER A C 1
ATOM 7153 O O . SER A 1 923 ? -9.934 -4.850 20.935 1.00 93.44 923 SER A O 1
ATOM 7155 N N . VAL A 1 924 ? -9.649 -6.610 19.566 1.00 92.38 924 VAL A N 1
ATOM 7156 C CA . VAL A 1 924 ? -10.950 -7.257 19.848 1.00 92.38 924 VAL A CA 1
ATOM 7157 C C . VAL A 1 924 ? -11.089 -7.680 21.319 1.00 92.38 924 VAL A C 1
ATOM 7159 O O . VAL A 1 924 ? -12.202 -7.853 21.812 1.00 92.38 924 VAL A O 1
ATOM 7162 N N . ALA A 1 925 ? -9.989 -7.755 22.071 1.00 92.50 925 ALA A N 1
ATOM 7163 C CA . ALA A 1 925 ? -10.033 -7.964 23.516 1.00 92.50 925 ALA A CA 1
ATOM 7164 C C . ALA A 1 925 ? -10.872 -6.894 24.245 1.00 92.50 925 ALA A C 1
ATOM 7166 O O . ALA A 1 925 ? -11.577 -7.198 25.208 1.00 92.50 925 ALA A O 1
ATOM 7167 N N . SER A 1 926 ? -10.835 -5.650 23.760 1.00 91.94 926 SER A N 1
ATOM 7168 C CA . SER A 1 926 ? -11.536 -4.508 24.355 1.00 91.94 926 SER A CA 1
ATOM 7169 C C . SER A 1 926 ? -13.063 -4.685 24.402 1.00 91.94 926 SER A C 1
ATOM 7171 O O . SER A 1 926 ? -13.613 -4.659 25.504 1.00 91.94 926 SER A O 1
ATOM 7173 N N . PRO A 1 927 ? -13.780 -4.917 23.282 1.00 89.25 927 PRO A N 1
ATOM 7174 C CA . PRO A 1 927 ? -15.234 -5.074 23.303 1.00 89.25 927 PRO A CA 1
ATOM 7175 C C . PRO A 1 927 ? -15.677 -6.330 24.062 1.00 89.25 927 PRO A C 1
ATOM 7177 O O . PRO A 1 927 ? -16.736 -6.310 24.684 1.00 89.25 927 PRO A O 1
ATOM 7180 N N . VAL A 1 928 ? -14.867 -7.398 24.082 1.00 90.94 928 VAL A N 1
ATOM 7181 C CA . VAL A 1 928 ? -15.151 -8.593 24.896 1.00 90.94 928 VAL A CA 1
ATOM 7182 C C . VAL A 1 928 ? -15.160 -8.240 26.385 1.00 90.94 928 VAL A C 1
ATOM 7184 O O . VAL A 1 928 ? -16.129 -8.540 27.085 1.00 90.94 928 VAL A O 1
ATOM 7187 N N . GLY A 1 929 ? -14.115 -7.558 26.864 1.00 92.19 929 GLY A N 1
ATOM 7188 C CA . GLY A 1 929 ? -14.042 -7.090 28.248 1.00 92.19 929 GLY A CA 1
ATOM 7189 C C . GLY A 1 929 ? -15.144 -6.086 28.586 1.00 92.19 929 GLY A C 1
ATOM 7190 O O . GLY A 1 929 ? -15.792 -6.200 29.625 1.00 92.19 929 GLY A O 1
ATOM 7191 N N . LEU A 1 930 ? -15.402 -5.133 27.687 1.00 90.12 930 LEU A N 1
ATOM 7192 C CA . LEU A 1 930 ? -16.412 -4.098 27.878 1.00 90.12 930 LEU A CA 1
ATOM 7193 C C . LEU A 1 930 ? -17.830 -4.669 27.948 1.00 90.12 930 LEU A C 1
ATOM 7195 O O . LEU A 1 930 ? -18.594 -4.262 28.811 1.00 90.12 930 LEU A O 1
ATOM 7199 N N . TYR A 1 931 ? -18.209 -5.616 27.088 1.00 88.81 931 TYR A N 1
ATOM 7200 C CA . TYR A 1 931 ? -19.552 -6.204 27.143 1.00 88.81 931 TYR A CA 1
ATOM 7201 C C . TYR A 1 931 ? -19.821 -6.867 28.497 1.00 88.81 931 TYR A C 1
ATOM 7203 O O . TYR A 1 931 ? -20.857 -6.642 29.126 1.00 88.81 931 TYR A O 1
ATOM 7211 N N . LEU A 1 932 ? -18.854 -7.659 28.967 1.00 92.75 932 LEU A N 1
ATOM 7212 C CA . LEU A 1 932 ? -18.961 -8.367 30.236 1.00 92.75 932 LEU A CA 1
ATOM 7213 C C . LEU A 1 932 ? -18.998 -7.397 31.422 1.00 92.75 932 LEU A C 1
ATOM 7215 O O . LEU A 1 932 ? -19.833 -7.557 32.306 1.00 92.75 932 LEU A O 1
ATOM 7219 N N . LEU A 1 933 ? -18.123 -6.390 31.445 1.00 94.81 933 LEU A N 1
ATOM 7220 C CA . LEU A 1 933 ? -17.951 -5.517 32.608 1.00 94.81 933 LEU A CA 1
ATOM 7221 C C . LEU A 1 933 ? -18.873 -4.288 32.599 1.00 94.81 933 LEU A C 1
ATOM 7223 O O . LEU A 1 933 ? -19.378 -3.901 33.651 1.00 94.81 933 LEU A O 1
ATOM 7227 N N . ASN A 1 934 ?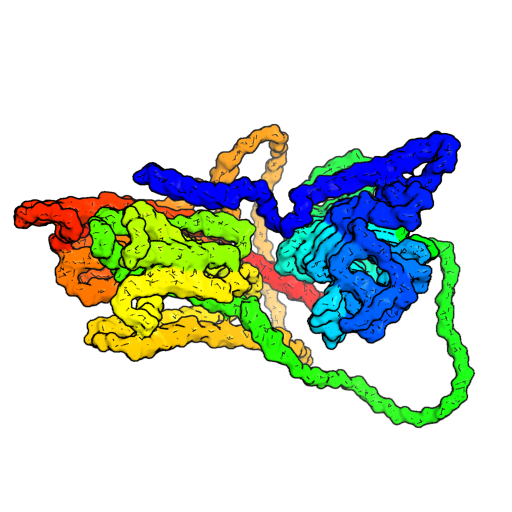 -19.145 -3.701 31.435 1.00 88.81 934 ASN A N 1
ATOM 7228 C CA . ASN A 1 934 ? -19.999 -2.523 31.301 1.00 88.81 934 ASN A CA 1
ATOM 7229 C C . ASN A 1 934 ? -21.478 -2.904 31.204 1.00 88.81 934 ASN A C 1
ATOM 7231 O O . ASN A 1 934 ? -22.278 -2.475 32.029 1.00 88.81 934 ASN A O 1
ATOM 7235 N N . VAL A 1 935 ? -21.858 -3.745 30.237 1.00 85.38 935 VAL A N 1
ATOM 7236 C CA . VAL A 1 935 ? -23.277 -4.069 30.001 1.00 85.38 935 VAL A CA 1
ATOM 7237 C C . VAL A 1 935 ? -23.800 -5.044 31.061 1.00 85.38 935 VAL A C 1
ATOM 7239 O O . VAL A 1 935 ? -24.769 -4.734 31.755 1.00 85.38 935 VAL A O 1
ATOM 7242 N N . ASN A 1 936 ? -23.142 -6.196 31.234 1.00 88.25 936 ASN A N 1
ATOM 7243 C CA . ASN A 1 936 ? -23.658 -7.265 32.102 1.00 88.25 936 ASN A CA 1
ATOM 7244 C C . ASN A 1 936 ? -23.404 -7.043 33.599 1.00 88.25 936 ASN A C 1
ATOM 7246 O O . ASN A 1 936 ? -24.150 -7.578 34.417 1.00 88.25 936 ASN A O 1
ATOM 7250 N N . VAL A 1 937 ? -22.361 -6.294 33.970 1.00 94.19 937 VAL A N 1
ATOM 7251 C CA . VAL A 1 937 ? -22.038 -6.011 35.378 1.00 94.19 937 VAL A CA 1
ATOM 7252 C C . VAL A 1 937 ? -22.462 -4.593 35.752 1.00 94.19 937 VAL A C 1
ATOM 7254 O O . VAL A 1 937 ? -23.406 -4.443 36.523 1.00 94.19 937 VAL A O 1
ATOM 7257 N N . ALA A 1 938 ? -21.812 -3.553 35.219 1.00 91.31 938 ALA A N 1
ATOM 7258 C CA . ALA A 1 938 ? -22.044 -2.180 35.672 1.00 91.31 938 ALA A CA 1
ATOM 7259 C C . ALA A 1 938 ? -23.474 -1.685 35.400 1.00 91.31 938 ALA A C 1
ATOM 7261 O O . ALA A 1 938 ? -24.143 -1.254 36.337 1.00 91.31 938 ALA A O 1
ATOM 7262 N N . GLY A 1 939 ? -23.960 -1.798 34.162 1.00 86.75 939 GLY A N 1
ATOM 7263 C CA . GLY A 1 939 ? -25.302 -1.364 33.764 1.00 86.75 939 GLY A CA 1
ATOM 7264 C C . GLY A 1 939 ? -26.408 -2.141 34.476 1.00 86.75 939 GLY A C 1
ATOM 7265 O O . GLY A 1 939 ? -27.306 -1.539 35.058 1.00 86.75 939 GLY A O 1
ATOM 7266 N N . TYR A 1 940 ? -26.305 -3.474 34.516 1.00 89.81 940 TYR A N 1
ATOM 7267 C CA . TYR A 1 940 ? -27.279 -4.315 35.220 1.00 89.81 940 TYR A CA 1
ATOM 7268 C C . TYR A 1 940 ? -27.363 -3.999 36.722 1.00 89.81 940 TYR A C 1
ATOM 7270 O O . TYR A 1 940 ? -28.462 -3.869 37.265 1.00 89.81 940 TYR A O 1
ATOM 7278 N N . LEU A 1 941 ? -26.219 -3.871 37.406 1.00 93.44 941 LEU A N 1
ATOM 7279 C CA . LEU A 1 941 ? -26.192 -3.565 38.839 1.00 93.44 941 LEU A CA 1
ATOM 7280 C C . LEU A 1 941 ? -26.682 -2.141 39.130 1.00 93.44 941 LEU A C 1
ATOM 7282 O O . LEU A 1 941 ? -27.398 -1.953 40.115 1.00 93.44 941 LEU A O 1
ATOM 7286 N N . TYR A 1 942 ? -26.371 -1.176 38.258 1.00 91.81 942 TYR A N 1
ATOM 7287 C CA . TYR A 1 942 ? -26.891 0.187 38.347 1.00 91.81 942 TYR A CA 1
ATOM 7288 C C . TYR A 1 942 ? -28.416 0.206 38.222 1.00 91.81 942 TYR A C 1
ATOM 7290 O O . TYR A 1 942 ? -29.098 0.697 39.119 1.00 91.81 942 TYR A O 1
ATOM 7298 N N . ASP A 1 943 ? -28.972 -0.391 37.162 1.00 89.75 943 ASP A N 1
ATOM 7299 C CA . ASP A 1 943 ? -30.419 -0.413 36.922 1.00 89.75 943 ASP A CA 1
ATOM 7300 C C . ASP A 1 943 ? -31.170 -1.175 38.023 1.00 89.75 943 ASP A C 1
ATOM 7302 O O . ASP A 1 943 ? -32.291 -0.806 38.389 1.00 89.75 943 ASP A O 1
ATOM 7306 N N . LYS A 1 944 ? -30.560 -2.230 38.583 1.00 91.25 944 LYS A N 1
ATOM 7307 C CA . LYS A 1 944 ? -31.107 -2.971 39.726 1.00 91.25 944 LYS A CA 1
ATOM 7308 C C . LYS A 1 944 ? -31.222 -2.086 40.969 1.00 91.25 944 LYS A C 1
ATOM 7310 O O . LYS A 1 944 ? -32.271 -2.096 41.614 1.00 91.25 944 LYS A O 1
ATOM 7315 N N . GLU A 1 945 ? -30.183 -1.321 41.300 1.00 93.12 945 GLU A N 1
ATOM 7316 C CA . GLU A 1 945 ? -30.215 -0.416 42.454 1.00 93.12 945 GLU A CA 1
ATOM 7317 C C . GLU A 1 945 ? -31.111 0.805 42.189 1.00 93.12 945 GLU A C 1
ATOM 7319 O O . GLU A 1 945 ? -31.905 1.172 43.051 1.00 93.12 945 GLU A O 1
ATOM 7324 N N . ALA A 1 946 ? -31.096 1.368 40.978 1.00 88.94 946 ALA A N 1
ATOM 7325 C CA . ALA A 1 946 ? -31.966 2.477 40.584 1.00 88.94 946 ALA A CA 1
ATOM 7326 C C . ALA A 1 946 ? -33.455 2.121 40.727 1.00 88.94 946 ALA A C 1
ATOM 7328 O O . ALA A 1 946 ? -34.237 2.887 41.288 1.00 88.94 946 ALA A O 1
ATOM 7329 N N . LYS A 1 947 ? -33.862 0.922 40.279 1.00 89.69 947 LYS A N 1
ATOM 7330 C CA . LYS A 1 947 ? -35.242 0.424 40.443 1.00 89.69 947 LYS A CA 1
ATOM 7331 C C . LYS A 1 947 ? -35.614 0.234 41.910 1.00 89.69 947 LYS A C 1
ATOM 7333 O O . LYS A 1 947 ? -36.742 0.534 42.292 1.00 89.69 947 LYS A O 1
ATOM 7338 N N . LYS A 1 948 ? -34.675 -0.238 42.732 1.00 91.00 948 LYS A N 1
ATOM 7339 C CA . LYS A 1 948 ? -34.868 -0.390 44.179 1.00 91.00 948 LYS A CA 1
ATOM 7340 C C . LYS A 1 948 ? -35.059 0.968 44.865 1.00 91.00 948 LYS A C 1
ATOM 7342 O O . LYS A 1 948 ? -35.960 1.098 45.689 1.00 91.00 948 LYS A O 1
ATOM 7347 N N . GLN A 1 949 ? -34.275 1.982 44.492 1.00 91.62 949 GLN A N 1
ATOM 7348 C CA . GLN A 1 949 ? -34.433 3.355 44.987 1.00 91.62 949 GLN A CA 1
ATOM 7349 C C . GLN A 1 949 ? -35.756 3.978 44.524 1.00 91.62 949 GLN A C 1
ATOM 7351 O O . GLN A 1 949 ? -36.481 4.549 45.334 1.00 91.62 949 GLN A O 1
ATOM 7356 N N . LEU A 1 950 ? -36.125 3.803 43.252 1.00 87.31 950 LEU A N 1
ATOM 7357 C CA . LEU A 1 950 ? -37.397 4.286 42.715 1.00 87.31 950 LEU A CA 1
ATOM 7358 C C . LEU A 1 950 ? -38.594 3.668 43.456 1.00 87.31 950 LEU A C 1
ATOM 7360 O O . LEU A 1 950 ? -39.492 4.397 43.879 1.00 87.31 950 LEU A O 1
ATOM 7364 N N . ALA A 1 951 ? -38.571 2.350 43.684 1.00 86.69 951 ALA A N 1
ATOM 7365 C CA . ALA A 1 951 ? -39.599 1.651 44.453 1.00 86.69 951 ALA A CA 1
ATOM 7366 C C . ALA A 1 951 ? -39.702 2.181 45.894 1.00 86.69 951 ALA A C 1
ATOM 7368 O O . ALA A 1 951 ? -40.809 2.377 46.390 1.00 86.69 951 ALA A O 1
ATOM 7369 N N . ALA A 1 952 ? -38.571 2.495 46.536 1.00 88.00 952 ALA A N 1
ATOM 7370 C CA . ALA A 1 952 ? -38.552 3.095 47.871 1.00 88.00 952 ALA A CA 1
ATOM 7371 C C . ALA A 1 952 ? -39.172 4.508 47.918 1.00 88.00 952 ALA A C 1
ATOM 7373 O O . ALA A 1 952 ? -39.685 4.912 48.957 1.00 88.00 952 ALA A O 1
ATOM 7374 N N . THR A 1 953 ? -39.174 5.249 46.801 1.00 84.19 953 THR A N 1
ATOM 7375 C CA . THR A 1 953 ? -39.826 6.573 46.695 1.00 84.19 953 THR A CA 1
ATOM 7376 C C . THR A 1 953 ? -41.317 6.522 46.336 1.00 84.19 953 THR A C 1
ATOM 7378 O O . THR A 1 953 ? -41.961 7.569 46.281 1.00 84.19 953 THR A O 1
ATOM 7381 N N . GLY A 1 954 ? -41.876 5.337 46.056 1.00 80.25 954 GLY A N 1
ATOM 7382 C CA . GLY A 1 954 ? -43.291 5.162 45.699 1.00 80.25 954 GLY A CA 1
ATOM 7383 C C . GLY A 1 954 ? -43.696 5.696 44.316 1.00 80.25 954 GLY A C 1
ATOM 7384 O O . GLY A 1 954 ? -44.888 5.813 44.035 1.00 80.25 954 GLY A O 1
ATOM 7385 N N . ARG A 1 955 ? -42.740 6.036 43.438 1.00 77.19 955 ARG A N 1
ATOM 7386 C CA . ARG A 1 955 ? -43.009 6.560 42.084 1.00 77.19 955 ARG A CA 1
ATOM 7387 C C . ARG A 1 955 ? -43.028 5.440 41.038 1.00 77.19 955 ARG A C 1
ATOM 7389 O O . ARG A 1 955 ? -42.148 4.585 41.023 1.00 77.19 955 ARG A O 1
ATOM 7396 N N . ILE A 1 956 ? -43.992 5.480 40.115 1.00 74.94 956 ILE A N 1
ATOM 7397 C CA . ILE A 1 956 ? -44.051 4.589 38.943 1.00 74.94 956 ILE A CA 1
ATOM 7398 C C . ILE A 1 956 ? -43.422 5.320 37.753 1.00 74.94 956 ILE A C 1
ATOM 7400 O O . ILE A 1 956 ? -43.831 6.436 37.433 1.00 74.94 956 ILE A O 1
ATOM 7404 N N . ARG A 1 957 ? -42.429 4.698 37.104 1.00 75.12 957 ARG A N 1
ATOM 7405 C CA . ARG A 1 957 ? -41.741 5.259 35.929 1.00 75.12 957 ARG A CA 1
ATOM 7406 C C . ARG A 1 957 ? -42.717 5.381 34.755 1.00 75.12 957 ARG A C 1
ATOM 7408 O O . ARG A 1 957 ? -43.279 4.367 34.340 1.00 75.12 957 ARG A O 1
ATOM 7415 N N . LYS A 1 958 ? -42.889 6.579 34.190 1.00 70.62 958 LYS A N 1
ATOM 7416 C CA . LYS A 1 958 ? -43.612 6.768 32.924 1.00 70.62 958 LYS A CA 1
ATOM 7417 C C . LYS A 1 958 ? -42.664 6.586 31.739 1.00 70.62 958 LYS A C 1
ATOM 7419 O O . LYS A 1 958 ? -41.448 6.740 31.857 1.00 70.62 958 LYS A O 1
ATOM 7424 N N . THR A 1 959 ? -43.216 6.245 30.580 1.00 53.06 959 THR A N 1
ATOM 7425 C CA . THR A 1 959 ? -42.462 6.178 29.323 1.00 53.06 959 THR A CA 1
ATOM 7426 C C . THR A 1 959 ? -41.872 7.559 29.017 1.00 53.06 959 THR A C 1
ATOM 7428 O O . THR A 1 959 ? -42.626 8.514 28.863 1.00 53.06 959 THR A O 1
ATOM 7431 N N . GLY A 1 960 ? -40.539 7.668 28.976 1.00 55.97 960 GLY A N 1
ATOM 7432 C CA . GLY A 1 960 ? -39.810 8.938 28.825 1.00 55.97 960 GLY A CA 1
ATOM 7433 C C . GLY A 1 960 ? -39.107 9.445 30.095 1.00 55.97 960 GLY A C 1
ATOM 7434 O O . GLY A 1 960 ? -38.226 10.291 29.983 1.00 55.97 960 GLY A O 1
ATOM 7435 N N . ASP A 1 961 ? -39.410 8.899 31.280 1.00 64.00 961 ASP A N 1
ATOM 7436 C CA . ASP A 1 961 ? -38.728 9.280 32.527 1.00 64.00 961 ASP A CA 1
ATOM 7437 C C . ASP A 1 961 ? -37.333 8.627 32.642 1.00 64.00 961 ASP A C 1
ATOM 7439 O O . ASP A 1 961 ? -37.150 7.427 32.372 1.00 64.00 961 ASP A O 1
ATOM 7443 N N . GLU A 1 962 ? -36.340 9.395 33.104 1.00 65.56 962 GLU A N 1
ATOM 7444 C CA . GLU A 1 962 ? -34.988 8.899 33.390 1.00 65.56 962 GLU A CA 1
ATOM 7445 C C . GLU A 1 962 ? -34.972 7.933 34.590 1.00 65.56 962 GLU A C 1
ATOM 7447 O O . GLU A 1 962 ? -35.610 8.170 35.616 1.00 65.56 962 GLU A O 1
ATOM 7452 N N . LEU A 1 963 ? -34.206 6.840 34.482 1.00 77.38 963 LEU A N 1
ATOM 7453 C CA . LEU A 1 963 ? -33.923 5.932 35.597 1.00 77.38 963 LEU A CA 1
ATOM 7454 C C . LEU A 1 963 ? -32.573 6.314 36.221 1.00 77.38 963 LEU A C 1
ATOM 7456 O O . LEU A 1 963 ? -31.529 5.933 35.696 1.00 77.38 963 LEU A O 1
ATOM 7460 N N . ASN A 1 964 ? -32.609 7.069 37.320 1.00 81.25 964 ASN A N 1
ATOM 7461 C CA . ASN A 1 964 ? -31.416 7.580 38.001 1.00 81.25 964 ASN A CA 1
ATOM 7462 C C . ASN A 1 964 ? -31.178 6.842 39.333 1.00 81.25 964 ASN A C 1
ATOM 7464 O O . ASN A 1 964 ? -32.125 6.527 40.052 1.00 81.25 964 ASN A O 1
ATOM 7468 N N . CYS A 1 965 ? -29.911 6.576 39.655 1.00 88.31 965 CYS A N 1
ATOM 7469 C CA . CYS A 1 965 ? -29.446 6.013 40.927 1.00 88.31 965 CYS A CA 1
ATOM 7470 C C . CYS A 1 965 ? -28.571 7.037 41.655 1.00 88.31 965 CYS A C 1
ATOM 7472 O O . CYS A 1 965 ? -27.690 7.633 41.025 1.00 88.31 965 CYS A O 1
ATOM 7474 N N . ASN A 1 966 ? -28.780 7.201 42.965 1.00 90.69 966 ASN A N 1
ATOM 7475 C CA . ASN A 1 966 ? -27.989 8.092 43.808 1.00 90.69 966 ASN A CA 1
ATOM 7476 C C . ASN A 1 966 ? -27.197 7.356 44.908 1.00 90.69 966 ASN A C 1
ATOM 7478 O O . ASN A 1 966 ? -27.622 6.328 45.437 1.00 90.69 966 ASN A O 1
ATOM 7482 N N . GLY A 1 967 ? -26.047 7.911 45.275 1.00 90.69 967 GLY A N 1
ATOM 7483 C CA . GLY A 1 967 ? -25.088 7.380 46.241 1.00 90.69 967 GLY A CA 1
ATOM 7484 C C . GLY A 1 967 ? -23.988 6.484 45.647 1.00 90.69 967 GLY A C 1
ATOM 7485 O O . GLY A 1 967 ? -24.099 5.902 44.569 1.00 90.69 967 GLY A O 1
ATOM 7486 N N . THR A 1 968 ? -22.913 6.284 46.420 1.00 88.75 968 THR A N 1
ATOM 7487 C CA . THR A 1 968 ? -21.766 5.428 46.039 1.00 88.75 968 THR A CA 1
ATOM 7488 C C . THR A 1 968 ? -22.147 3.961 45.806 1.00 88.75 968 THR A C 1
ATOM 7490 O O . THR A 1 968 ? -21.468 3.246 45.067 1.00 88.75 968 THR A O 1
ATOM 7493 N N . VAL A 1 969 ? -23.261 3.509 46.389 1.00 93.12 969 VAL A N 1
ATOM 7494 C CA . VAL A 1 969 ? -23.793 2.143 46.253 1.00 93.12 969 VAL A CA 1
ATOM 7495 C C . VAL A 1 969 ? -24.080 1.777 44.792 1.00 93.12 969 VAL A C 1
ATOM 7497 O O . VAL A 1 969 ? -23.897 0.616 44.432 1.00 93.12 969 VAL A O 1
ATOM 7500 N N . CYS A 1 970 ? -24.422 2.752 43.941 1.00 92.31 970 CYS A N 1
ATOM 7501 C CA . CYS A 1 970 ? -24.776 2.532 42.534 1.00 92.31 970 CYS A CA 1
ATOM 7502 C C . CYS A 1 970 ? -23.677 1.830 41.721 1.00 92.31 970 CYS A C 1
ATOM 7504 O O . CYS A 1 970 ? -23.974 1.046 40.824 1.00 92.31 970 CYS A O 1
ATOM 7506 N N . PHE A 1 971 ? -22.404 2.082 42.048 1.00 93.88 971 PHE A N 1
ATOM 7507 C CA . PHE A 1 971 ? -21.256 1.539 41.313 1.00 93.88 971 PHE A CA 1
ATOM 7508 C C . PHE A 1 971 ? -20.288 0.722 42.180 1.00 93.88 971 PHE A C 1
ATOM 7510 O O . PHE A 1 971 ? -19.422 0.030 41.641 1.00 93.88 971 PHE A O 1
ATOM 7517 N N . LYS A 1 972 ? -20.435 0.738 43.511 1.00 95.06 972 LYS A N 1
ATOM 7518 C CA . LYS A 1 972 ? -19.491 0.100 44.440 1.00 95.06 972 LYS A CA 1
ATOM 7519 C C . LYS A 1 972 ? -19.241 -1.378 44.137 1.00 95.06 972 LYS A C 1
ATOM 7521 O O . LYS A 1 972 ? -18.091 -1.781 43.980 1.00 95.06 972 LYS A O 1
ATOM 7526 N N . LEU A 1 973 ? -20.296 -2.191 44.033 1.00 95.88 973 LEU A N 1
ATOM 7527 C CA . LEU A 1 973 ? -20.145 -3.627 43.763 1.00 95.88 973 LEU A CA 1
ATOM 7528 C C . LEU A 1 973 ? -19.552 -3.881 42.369 1.00 95.88 973 LEU A C 1
ATOM 7530 O O . LEU A 1 973 ? -18.660 -4.716 42.227 1.00 95.88 973 LEU A O 1
ATOM 7534 N N . SER A 1 974 ? -19.994 -3.123 41.365 1.00 96.25 974 SER A N 1
ATOM 7535 C CA . SER A 1 974 ? -19.496 -3.217 39.991 1.00 96.25 974 SER A CA 1
ATOM 7536 C C . SER A 1 974 ? -17.982 -3.013 39.934 1.00 96.25 974 SER A C 1
ATOM 7538 O O . SER A 1 974 ? -17.266 -3.846 39.383 1.00 96.25 974 SER A O 1
ATOM 7540 N N . PHE A 1 975 ? -17.463 -1.961 40.575 1.00 97.44 975 PHE A N 1
ATOM 7541 C CA . PHE A 1 975 ? -16.028 -1.666 40.562 1.00 97.44 975 PHE A CA 1
ATOM 7542 C C . PHE A 1 975 ? -15.192 -2.576 41.471 1.00 97.44 975 PHE A C 1
ATOM 7544 O O . PHE A 1 975 ? -14.013 -2.788 41.186 1.00 97.44 975 PHE A O 1
ATOM 7551 N N . MET A 1 976 ? -15.785 -3.200 42.493 1.00 98.06 976 MET A N 1
ATOM 7552 C CA . MET A 1 976 ? -15.129 -4.290 43.231 1.00 98.06 976 MET A CA 1
ATOM 7553 C C . MET A 1 976 ? -14.918 -5.524 42.342 1.00 98.06 976 MET A C 1
ATOM 7555 O O . MET A 1 976 ? -13.819 -6.080 42.312 1.00 98.06 976 MET A O 1
ATOM 7559 N N . ILE A 1 977 ? -15.935 -5.913 41.564 1.00 98.00 977 ILE A N 1
ATOM 7560 C CA . ILE A 1 977 ? -15.837 -7.022 40.601 1.00 98.00 977 ILE A CA 1
ATOM 7561 C C . ILE A 1 977 ? -14.811 -6.691 39.509 1.00 98.00 977 ILE A C 1
ATOM 7563 O O . ILE A 1 977 ? -13.925 -7.498 39.231 1.00 98.00 977 ILE A O 1
ATOM 7567 N N . ILE A 1 978 ? -14.878 -5.488 38.931 1.00 98.12 978 ILE A N 1
ATOM 7568 C CA . ILE A 1 978 ? -13.930 -5.029 37.903 1.00 98.12 978 ILE A CA 1
ATOM 7569 C C . ILE A 1 978 ? -12.489 -5.031 38.438 1.00 98.12 978 ILE A C 1
ATOM 7571 O O . ILE A 1 978 ? -11.574 -5.446 37.727 1.00 98.12 978 ILE A O 1
ATOM 7575 N N . THR A 1 979 ? -12.272 -4.635 39.697 1.00 98.44 979 THR A N 1
ATOM 7576 C CA . THR A 1 979 ? -10.948 -4.702 40.338 1.00 98.44 979 THR A CA 1
ATOM 7577 C C . THR A 1 979 ? -10.435 -6.140 40.408 1.00 98.44 979 THR A C 1
ATOM 7579 O O . THR A 1 979 ? -9.295 -6.395 40.021 1.00 98.44 979 THR A O 1
ATOM 7582 N N . ALA A 1 980 ? -11.267 -7.094 40.838 1.00 98.31 980 ALA A N 1
ATOM 7583 C CA . ALA A 1 980 ? -10.887 -8.506 40.904 1.00 98.31 980 ALA A CA 1
ATOM 7584 C C . ALA A 1 980 ? -10.540 -9.084 39.518 1.00 98.31 980 ALA A C 1
ATOM 7586 O O . ALA A 1 980 ? -9.529 -9.770 39.365 1.00 98.31 980 ALA A O 1
ATOM 7587 N N . VAL A 1 981 ? -11.327 -8.748 38.490 1.00 98.12 981 VAL A N 1
ATOM 7588 C CA . VAL A 1 981 ? -11.059 -9.154 37.099 1.00 98.12 981 VAL A CA 1
ATOM 7589 C C . VAL A 1 981 ? -9.757 -8.534 36.579 1.00 98.12 981 VAL A C 1
ATOM 7591 O O . VAL A 1 981 ? -8.970 -9.211 35.918 1.00 98.12 981 VAL A O 1
ATOM 7594 N N . CYS A 1 982 ? -9.477 -7.273 36.908 1.00 97.75 982 CYS A N 1
ATOM 7595 C CA . CYS A 1 982 ? -8.239 -6.603 36.514 1.00 97.75 982 CYS A CA 1
ATOM 7596 C C . CYS A 1 982 ? -7.001 -7.204 37.210 1.00 97.75 982 CYS A C 1
ATOM 7598 O O . CYS A 1 982 ? -5.970 -7.392 36.562 1.00 97.75 982 CYS A O 1
ATOM 7600 N N . LEU A 1 983 ? -7.104 -7.577 38.494 1.00 98.25 983 LEU A N 1
ATOM 7601 C CA . LEU A 1 983 ? -6.053 -8.310 39.215 1.00 98.25 983 LEU A CA 1
ATOM 7602 C C . LEU A 1 983 ? -5.788 -9.681 38.588 1.00 98.25 983 LEU A C 1
ATOM 7604 O O . LEU A 1 983 ? -4.632 -10.056 38.396 1.00 98.25 983 LEU A O 1
ATOM 7608 N N . PHE A 1 984 ? -6.842 -10.404 38.204 1.00 98.25 984 PHE A N 1
ATOM 7609 C CA . PHE A 1 984 ? -6.703 -11.645 37.445 1.00 98.25 984 PHE A CA 1
ATOM 7610 C C . PHE A 1 984 ? -5.965 -11.415 36.116 1.00 98.25 984 PHE A C 1
ATOM 7612 O O . PHE A 1 984 ? -5.012 -12.131 35.810 1.00 98.25 984 PHE A O 1
ATOM 7619 N N . GLY A 1 985 ? -6.314 -10.362 35.370 1.00 98.00 985 GLY A N 1
ATOM 7620 C CA . GLY A 1 985 ? -5.583 -9.958 34.166 1.00 98.00 985 GLY A CA 1
ATOM 7621 C C . GLY A 1 985 ? -4.097 -9.671 34.421 1.00 98.00 985 GLY A C 1
ATOM 7622 O O . GLY A 1 985 ? -3.247 -10.065 33.621 1.00 98.00 985 GLY A O 1
ATOM 7623 N N . ALA A 1 986 ? -3.754 -9.046 35.554 1.00 98.12 986 ALA A N 1
ATOM 7624 C CA . ALA A 1 986 ? -2.362 -8.810 35.948 1.00 98.12 986 ALA A CA 1
ATOM 7625 C C . ALA A 1 986 ? -1.604 -10.124 36.220 1.00 98.12 986 ALA A C 1
ATOM 7627 O O . ALA A 1 986 ? -0.454 -10.262 35.802 1.00 98.12 986 ALA A O 1
ATOM 7628 N N . LEU A 1 987 ? -2.251 -11.115 36.844 1.00 98.19 987 LEU A N 1
ATOM 7629 C CA . LEU A 1 987 ? -1.681 -12.455 37.039 1.00 98.19 987 LEU A CA 1
ATOM 7630 C C . LEU A 1 987 ? -1.444 -13.175 35.702 1.00 98.19 987 LEU A C 1
ATOM 7632 O O . LEU A 1 987 ? -0.374 -13.745 35.491 1.00 98.19 987 LEU A O 1
ATOM 7636 N N . VAL A 1 988 ? -2.393 -13.094 34.765 1.00 98.12 988 VAL A N 1
ATOM 7637 C CA . VAL A 1 988 ? -2.235 -13.629 33.399 1.00 98.12 988 VAL A CA 1
ATOM 7638 C C . VAL A 1 988 ? -1.066 -12.947 32.678 1.00 98.12 988 VAL A C 1
ATOM 7640 O O . VAL A 1 988 ? -0.234 -13.612 32.056 1.00 98.12 988 VAL A O 1
ATOM 7643 N N . SER A 1 989 ? -0.945 -11.625 32.813 1.00 97.88 989 SER A N 1
ATOM 7644 C CA . SER A 1 989 ? 0.171 -10.855 32.256 1.00 97.88 989 SER A CA 1
ATOM 7645 C C . SER A 1 989 ? 1.523 -11.267 32.860 1.00 97.88 989 SER A C 1
ATOM 7647 O O . SER A 1 989 ? 2.505 -11.379 32.128 1.00 97.88 989 SER A O 1
ATOM 7649 N N . LEU A 1 990 ? 1.596 -11.591 34.157 1.00 97.50 990 LEU A N 1
ATOM 7650 C CA . LEU A 1 990 ? 2.818 -12.126 34.781 1.00 97.50 990 LEU A CA 1
ATOM 7651 C C . LEU A 1 990 ? 3.261 -13.456 34.158 1.00 97.50 990 LEU A C 1
ATOM 7653 O O . LEU A 1 990 ? 4.457 -13.667 33.946 1.00 97.50 990 LEU A O 1
ATOM 7657 N N . VAL A 1 991 ? 2.322 -14.335 33.796 1.00 97.62 991 VAL A N 1
ATOM 7658 C CA . VAL A 1 991 ? 2.648 -15.568 33.059 1.00 97.62 991 VAL A CA 1
ATOM 7659 C C . VAL A 1 991 ? 3.278 -15.229 31.705 1.00 97.62 991 VAL A C 1
ATOM 7661 O O . VAL A 1 991 ? 4.300 -15.813 31.330 1.00 97.62 991 VAL A O 1
ATOM 7664 N N . LEU A 1 992 ? 2.734 -14.238 30.991 1.00 96.25 992 LEU A N 1
ATOM 7665 C CA . LEU A 1 992 ? 3.299 -13.762 29.726 1.00 96.25 992 LEU A CA 1
ATOM 7666 C C . LEU A 1 992 ? 4.706 -13.158 29.914 1.00 96.25 992 LEU A C 1
ATOM 7668 O O . LEU A 1 992 ? 5.598 -13.424 29.102 1.00 96.25 992 LEU A O 1
ATOM 7672 N N . VAL A 1 993 ? 4.952 -12.422 31.005 1.00 96.94 993 VAL A N 1
ATOM 7673 C CA . VAL A 1 993 ? 6.287 -11.906 31.372 1.00 96.94 993 VAL A CA 1
ATOM 7674 C C . VAL A 1 993 ? 7.290 -13.044 31.504 1.00 96.94 993 VAL A C 1
ATOM 7676 O O . VAL A 1 993 ? 8.358 -13.002 30.892 1.00 96.94 993 VAL A O 1
ATOM 7679 N N . VAL A 1 994 ? 6.950 -14.091 32.260 1.00 96.00 994 VAL A N 1
ATOM 7680 C CA . VAL A 1 994 ? 7.837 -15.246 32.463 1.00 96.00 994 VAL A CA 1
ATOM 7681 C C . VAL A 1 994 ? 8.169 -15.924 31.131 1.00 96.00 994 VAL A C 1
ATOM 7683 O O . VAL A 1 994 ? 9.338 -16.213 30.866 1.00 96.00 994 VAL A O 1
ATOM 7686 N N . ARG A 1 995 ? 7.172 -16.113 30.257 1.00 94.75 995 ARG A N 1
ATOM 7687 C CA . ARG A 1 995 ? 7.337 -16.759 28.942 1.00 94.75 995 ARG A CA 1
ATOM 7688 C C . ARG A 1 995 ? 8.204 -15.955 27.974 1.00 94.75 995 ARG A C 1
ATOM 7690 O O . ARG A 1 995 ? 8.981 -16.533 27.217 1.00 94.75 995 ARG A O 1
ATOM 7697 N N . THR A 1 996 ? 8.094 -14.631 28.015 1.00 94.94 996 THR A N 1
ATOM 7698 C CA . THR A 1 996 ? 8.791 -13.711 27.098 1.00 94.94 996 THR A CA 1
ATOM 7699 C C . THR A 1 996 ? 10.127 -13.197 27.642 1.00 94.94 996 THR A C 1
ATOM 7701 O O . THR A 1 996 ? 10.895 -12.572 26.913 1.00 94.94 996 THR A O 1
ATOM 7704 N N . ARG A 1 997 ? 10.473 -13.514 28.898 1.00 91.56 997 ARG A N 1
ATOM 7705 C CA . ARG A 1 997 ? 11.686 -13.028 29.577 1.00 91.56 997 ARG A CA 1
ATOM 7706 C C . ARG A 1 997 ? 12.981 -13.318 28.818 1.00 91.56 997 ARG A C 1
ATOM 7708 O O . ARG A 1 997 ? 13.855 -12.459 28.774 1.00 91.56 997 ARG A O 1
ATOM 7715 N N . LYS A 1 998 ? 13.132 -14.522 28.253 1.00 88.94 998 LYS A N 1
ATOM 7716 C CA . LYS A 1 998 ? 14.343 -14.891 27.491 1.00 88.94 998 LYS A CA 1
ATOM 7717 C C . LYS A 1 998 ? 14.474 -14.055 26.214 1.00 88.94 998 LYS A C 1
ATOM 7719 O O . LYS A 1 998 ? 15.558 -13.560 25.934 1.00 88.94 998 LYS A O 1
ATOM 7724 N N . PHE A 1 999 ? 13.360 -13.847 25.512 1.00 91.69 999 PHE A N 1
ATOM 7725 C CA . PHE A 1 999 ? 13.300 -13.034 24.299 1.00 91.69 999 PHE A CA 1
ATOM 7726 C C . PHE A 1 999 ? 13.675 -11.572 24.582 1.00 91.69 999 PHE A C 1
ATOM 7728 O O . PHE A 1 999 ? 14.605 -11.059 23.975 1.00 91.69 999 PHE A O 1
ATOM 7735 N N . TYR A 1 1000 ? 13.066 -10.931 25.584 1.00 91.06 1000 TYR A N 1
ATOM 7736 C CA . TYR A 1 1000 ? 13.362 -9.527 25.914 1.00 91.06 1000 TYR A CA 1
ATOM 7737 C C . TYR A 1 1000 ? 14.754 -9.282 26.520 1.00 91.06 1000 TYR A C 1
ATOM 7739 O O . TYR A 1 1000 ? 15.250 -8.160 26.470 1.00 91.06 1000 TYR A O 1
ATOM 7747 N N . LYS A 1 1001 ? 15.405 -10.313 27.080 1.00 88.75 1001 LYS A N 1
ATOM 7748 C CA . LYS A 1 1001 ? 16.822 -10.231 27.473 1.00 88.75 1001 LYS A CA 1
ATOM 7749 C C . LYS A 1 1001 ? 17.759 -10.182 26.264 1.00 88.75 1001 LYS A C 1
ATOM 7751 O O . LYS A 1 1001 ? 18.846 -9.619 26.372 1.00 88.75 1001 LYS A O 1
ATOM 7756 N N . SER A 1 1002 ? 17.354 -10.773 25.141 1.00 85.06 1002 SER A N 1
ATOM 7757 C CA . SER A 1 1002 ? 18.098 -10.703 23.886 1.00 85.06 1002 SER A CA 1
ATOM 7758 C C . SER A 1 1002 ? 17.955 -9.329 23.232 1.00 85.06 1002 SER A C 1
ATOM 7760 O O . SER A 1 1002 ? 17.188 -8.476 23.684 1.00 85.06 1002 SER A O 1
ATOM 7762 N N . ASP A 1 1003 ? 18.754 -9.070 22.203 1.00 78.94 1003 ASP A N 1
ATOM 7763 C CA . ASP A 1 1003 ? 18.653 -7.834 21.440 1.00 78.94 1003 ASP A CA 1
ATOM 7764 C C . ASP A 1 1003 ? 17.619 -7.974 20.327 1.00 78.94 1003 ASP A C 1
ATOM 7766 O O . ASP A 1 1003 ? 17.921 -8.420 19.224 1.00 78.94 1003 ASP A O 1
ATOM 7770 N N . ILE A 1 1004 ? 16.379 -7.592 20.635 1.00 84.88 1004 ILE A N 1
ATOM 7771 C CA . ILE A 1 1004 ? 15.233 -7.808 19.743 1.00 84.88 1004 ILE A CA 1
ATOM 7772 C C . ILE A 1 1004 ? 15.281 -6.965 18.458 1.00 84.88 1004 ILE A C 1
ATOM 7774 O O . ILE A 1 1004 ? 14.485 -7.183 17.546 1.00 84.88 1004 ILE A O 1
ATOM 7778 N N . TYR A 1 1005 ? 16.181 -5.979 18.391 1.00 80.12 1005 TYR A N 1
ATOM 7779 C CA . TYR A 1 1005 ? 16.391 -5.136 17.214 1.00 80.12 1005 TYR A CA 1
ATOM 7780 C C . TYR A 1 1005 ? 17.643 -5.521 16.427 1.00 80.12 1005 TYR A C 1
ATOM 7782 O O . TYR A 1 1005 ? 17.883 -4.958 15.361 1.00 80.12 1005 TYR A O 1
ATOM 7790 N N . ARG A 1 1006 ? 18.419 -6.489 16.930 1.00 76.50 1006 ARG A N 1
ATOM 7791 C CA . ARG A 1 1006 ? 19.668 -6.952 16.327 1.00 76.50 1006 ARG A CA 1
ATOM 7792 C C . ARG A 1 1006 ? 19.493 -7.324 14.863 1.00 76.50 1006 ARG A C 1
ATOM 7794 O O . ARG A 1 1006 ? 20.236 -6.815 14.048 1.00 76.50 1006 ARG A O 1
ATOM 7801 N N . ARG A 1 1007 ? 18.445 -8.076 14.520 1.00 74.38 1007 ARG A N 1
ATOM 7802 C CA . ARG A 1 1007 ? 18.146 -8.468 13.133 1.00 74.38 1007 ARG A CA 1
ATOM 7803 C C . ARG A 1 1007 ? 18.001 -7.278 12.174 1.00 74.38 1007 ARG A C 1
ATOM 7805 O O . ARG A 1 1007 ? 18.399 -7.391 11.025 1.00 74.38 1007 ARG A O 1
ATOM 7812 N N . PHE A 1 1008 ? 17.425 -6.158 12.622 1.00 77.69 1008 PHE A N 1
ATOM 7813 C CA . PHE A 1 1008 ? 17.272 -4.969 11.773 1.00 77.69 1008 PHE A CA 1
ATOM 7814 C C . PHE A 1 1008 ? 18.604 -4.235 11.598 1.00 77.69 1008 PHE A C 1
ATOM 7816 O O . PHE A 1 1008 ? 18.913 -3.817 10.491 1.00 77.69 1008 PHE A O 1
ATOM 7823 N N . ARG A 1 1009 ? 19.415 -4.150 12.662 1.00 73.94 1009 ARG A N 1
ATOM 7824 C CA . ARG A 1 1009 ? 20.754 -3.551 12.584 1.00 73.94 1009 ARG A CA 1
ATOM 7825 C C . ARG A 1 1009 ? 21.749 -4.410 11.823 1.00 73.94 1009 ARG A C 1
ATOM 7827 O O . ARG A 1 1009 ? 22.486 -3.867 11.031 1.00 73.94 1009 ARG A O 1
ATOM 7834 N N . GLU A 1 1010 ? 21.744 -5.725 12.009 1.00 73.38 1010 GLU A N 1
ATOM 7835 C CA . GLU A 1 1010 ? 22.606 -6.642 11.254 1.00 73.38 1010 GLU A CA 1
ATOM 7836 C C . GLU A 1 1010 ? 22.244 -6.645 9.770 1.00 73.38 1010 GLU A C 1
ATOM 7838 O O . GLU A 1 1010 ? 23.138 -6.676 8.936 1.00 73.38 1010 GLU A O 1
ATOM 7843 N N . ALA A 1 1011 ? 20.953 -6.550 9.429 1.00 64.06 1011 ALA A N 1
ATOM 7844 C CA . ALA A 1 1011 ? 20.532 -6.361 8.044 1.00 64.06 1011 ALA A CA 1
ATOM 7845 C C . ALA A 1 1011 ? 21.040 -5.025 7.467 1.00 64.06 1011 ALA A C 1
ATOM 7847 O O . ALA A 1 1011 ? 21.462 -4.980 6.319 1.00 64.06 1011 ALA A O 1
ATOM 7848 N N . GLU A 1 1012 ? 21.038 -3.950 8.261 1.00 64.44 1012 GLU A N 1
ATOM 7849 C CA . GLU A 1 1012 ? 21.558 -2.637 7.853 1.00 64.44 1012 GLU A CA 1
ATOM 7850 C C . GLU A 1 1012 ? 23.089 -2.578 7.791 1.00 64.44 1012 GLU A C 1
ATOM 7852 O O . GLU A 1 1012 ? 23.636 -1.947 6.895 1.00 64.44 1012 GLU A O 1
ATOM 7857 N N . GLU A 1 1013 ? 23.788 -3.200 8.739 1.00 66.19 1013 GLU A N 1
ATOM 7858 C CA . GLU A 1 1013 ? 25.249 -3.288 8.788 1.00 66.19 1013 GLU A CA 1
ATOM 7859 C C . GLU A 1 1013 ? 25.766 -4.173 7.656 1.00 66.19 1013 GLU A C 1
ATOM 7861 O O . GLU A 1 1013 ? 26.746 -3.800 7.023 1.00 66.19 1013 GLU A O 1
ATOM 7866 N N . ALA A 1 1014 ? 25.073 -5.270 7.330 1.00 59.66 1014 ALA A N 1
ATOM 7867 C CA . ALA A 1 1014 ? 25.349 -6.054 6.129 1.00 59.66 1014 ALA A CA 1
ATOM 7868 C C . ALA A 1 1014 ? 25.154 -5.208 4.857 1.00 59.66 1014 ALA A C 1
ATOM 7870 O O . ALA A 1 1014 ? 26.044 -5.166 4.015 1.00 59.66 1014 ALA A O 1
ATOM 7871 N N . GLU A 1 1015 ? 24.060 -4.440 4.767 1.00 54.66 1015 GLU A N 1
ATOM 7872 C CA . GLU A 1 1015 ? 23.801 -3.542 3.628 1.00 54.66 1015 GLU A CA 1
ATOM 7873 C C . GLU A 1 1015 ? 24.815 -2.377 3.536 1.00 54.66 1015 GLU A C 1
ATOM 7875 O O . GLU A 1 1015 ? 25.097 -1.888 2.443 1.00 54.66 1015 GLU A O 1
ATOM 7880 N N . LYS A 1 1016 ? 25.368 -1.901 4.663 1.00 52.09 1016 LYS A N 1
ATOM 7881 C CA . LYS A 1 1016 ? 26.416 -0.860 4.699 1.00 52.09 1016 LYS A CA 1
ATOM 7882 C C . LYS A 1 1016 ? 27.802 -1.416 4.378 1.00 52.09 1016 LYS A C 1
ATOM 7884 O O . LYS A 1 1016 ? 28.519 -0.791 3.606 1.00 52.09 1016 LYS A O 1
ATOM 7889 N N . ALA A 1 1017 ? 28.156 -2.580 4.917 1.00 46.47 1017 ALA A N 1
ATOM 7890 C CA . ALA A 1 1017 ? 29.422 -3.249 4.630 1.00 46.47 1017 ALA A CA 1
ATOM 7891 C C . ALA A 1 1017 ? 29.524 -3.628 3.144 1.00 46.47 1017 ALA A C 1
ATOM 7893 O O . ALA A 1 1017 ? 30.559 -3.394 2.528 1.00 46.47 1017 ALA A O 1
ATOM 7894 N N . GLU A 1 1018 ? 28.424 -4.084 2.532 1.00 48.62 1018 GLU A N 1
ATOM 7895 C CA . GLU A 1 1018 ? 28.353 -4.320 1.081 1.00 48.62 1018 GLU A CA 1
ATOM 7896 C C . GLU A 1 1018 ? 28.561 -3.041 0.248 1.00 48.62 1018 GLU A C 1
ATOM 7898 O O . GLU A 1 1018 ? 29.058 -3.115 -0.874 1.00 48.62 1018 GLU A O 1
ATOM 7903 N N . LYS A 1 1019 ? 28.232 -1.860 0.791 1.00 43.62 1019 LYS A N 1
ATOM 7904 C CA . LYS A 1 1019 ? 28.460 -0.563 0.128 1.00 43.62 1019 LYS A CA 1
ATOM 7905 C C . LYS A 1 1019 ? 29.877 -0.014 0.328 1.00 43.62 1019 LYS A C 1
ATOM 7907 O O . LYS A 1 1019 ? 30.346 0.715 -0.541 1.00 43.62 1019 LYS A O 1
ATOM 7912 N N . GLU A 1 1020 ? 30.549 -0.332 1.437 1.00 38.75 1020 GLU A N 1
ATOM 7913 C CA . GLU A 1 1020 ? 31.903 0.159 1.750 1.00 38.75 1020 GLU A CA 1
ATOM 7914 C C . GLU A 1 1020 ? 33.020 -0.718 1.149 1.00 38.75 1020 GLU A C 1
ATOM 7916 O O . GLU A 1 1020 ? 33.990 -0.173 0.620 1.00 38.75 1020 GLU A O 1
ATOM 7921 N N . ASP A 1 1021 ? 32.867 -2.049 1.112 1.00 39.62 1021 ASP A N 1
ATOM 7922 C CA . ASP A 1 1021 ? 33.865 -2.955 0.504 1.00 39.62 1021 ASP A CA 1
ATOM 7923 C C . ASP A 1 1021 ? 33.908 -2.871 -1.037 1.00 39.62 1021 ASP A C 1
ATOM 7925 O O . ASP A 1 1021 ? 34.880 -3.287 -1.667 1.00 39.62 1021 ASP A O 1
ATOM 7929 N N . GLY A 1 1022 ? 32.903 -2.254 -1.667 1.00 37.84 1022 GLY A N 1
ATOM 7930 C CA . GLY A 1 1022 ? 32.903 -1.948 -3.102 1.00 37.84 1022 GLY A CA 1
ATOM 7931 C C . GLY A 1 1022 ? 33.816 -0.781 -3.519 1.00 37.84 1022 GLY A C 1
ATOM 7932 O O . GLY A 1 1022 ? 33.883 -0.474 -4.709 1.00 37.84 1022 GLY A O 1
ATOM 7933 N N . GLY A 1 1023 ? 34.495 -0.109 -2.573 1.00 30.42 1023 GLY A N 1
ATOM 7934 C CA . GLY A 1 1023 ? 35.264 1.125 -2.813 1.00 30.42 1023 GLY A CA 1
ATOM 7935 C C . GLY A 1 1023 ? 36.799 1.019 -2.773 1.00 30.42 1023 GLY A C 1
ATOM 7936 O O . GLY A 1 1023 ? 37.477 2.008 -3.053 1.00 30.42 1023 GLY A O 1
ATOM 7937 N N . GLY A 1 1024 ? 37.381 -0.135 -2.431 1.00 25.33 1024 GLY A N 1
ATOM 7938 C CA . GLY A 1 1024 ? 38.828 -0.283 -2.222 1.00 25.33 1024 GLY A CA 1
ATOM 7939 C C . GLY A 1 1024 ? 39.583 -0.906 -3.400 1.00 25.33 1024 GLY A C 1
ATOM 7940 O O . GLY A 1 1024 ? 39.736 -2.122 -3.464 1.00 25.33 1024 GLY A O 1
ATOM 7941 N N . PHE A 1 1025 ? 40.141 -0.086 -4.295 1.00 37.50 1025 PHE A N 1
ATOM 7942 C CA . PHE A 1 1025 ? 41.214 -0.523 -5.198 1.00 37.50 1025 PHE A CA 1
ATOM 7943 C C . PHE A 1 1025 ? 42.464 -0.881 -4.377 1.00 37.50 1025 PHE A C 1
ATOM 7945 O O . PHE A 1 1025 ? 43.142 0.007 -3.860 1.00 37.50 1025 PHE A O 1
ATOM 7952 N N . ILE A 1 1026 ? 42.809 -2.168 -4.298 1.00 27.61 1026 ILE A N 1
ATOM 7953 C CA . ILE A 1 1026 ? 44.149 -2.604 -3.888 1.00 27.61 1026 ILE A CA 1
ATOM 7954 C C . ILE A 1 1026 ? 44.917 -2.993 -5.151 1.00 27.61 1026 ILE A C 1
ATOM 7956 O O . ILE A 1 1026 ? 44.676 -4.034 -5.758 1.00 27.61 1026 ILE A O 1
ATOM 7960 N N . ASN A 1 1027 ? 45.855 -2.126 -5.537 1.00 35.12 1027 ASN A N 1
ATOM 7961 C CA . ASN A 1 1027 ? 46.959 -2.467 -6.427 1.00 35.12 1027 ASN A CA 1
ATOM 7962 C C . ASN A 1 1027 ? 47.814 -3.554 -5.763 1.00 35.12 1027 ASN A C 1
ATOM 7964 O O . ASN A 1 1027 ? 48.321 -3.355 -4.661 1.00 35.12 1027 ASN A O 1
ATOM 7968 N N . GLY A 1 1028 ? 48.003 -4.673 -6.456 1.00 26.61 1028 GLY A N 1
ATOM 7969 C CA . GLY A 1 1028 ? 48.845 -5.779 -6.011 1.00 26.61 1028 GLY A CA 1
ATOM 7970 C C . GLY A 1 1028 ? 49.354 -6.582 -7.199 1.00 26.61 1028 GLY A C 1
ATOM 7971 O O . GLY A 1 1028 ? 48.945 -7.720 -7.403 1.00 26.61 1028 GLY A O 1
ATOM 7972 N N . GLY A 1 1029 ? 50.218 -5.957 -8.002 1.00 30.75 1029 GLY A N 1
ATOM 7973 C CA . GLY A 1 1029 ? 51.226 -6.698 -8.751 1.00 30.75 1029 GLY A CA 1
ATOM 7974 C C . GLY A 1 1029 ? 52.268 -7.265 -7.783 1.00 30.75 1029 GLY A C 1
ATOM 7975 O O . GLY A 1 1029 ? 52.502 -6.688 -6.725 1.00 30.75 1029 GLY A O 1
ATOM 7976 N N . ASP A 1 1030 ? 52.873 -8.376 -8.194 1.00 31.48 1030 ASP A N 1
ATOM 7977 C CA . ASP A 1 1030 ? 53.930 -9.149 -7.532 1.00 31.48 1030 ASP A CA 1
ATOM 7978 C C . ASP A 1 1030 ? 53.482 -10.101 -6.408 1.00 31.48 1030 ASP A C 1
ATOM 7980 O O . ASP A 1 1030 ? 53.319 -9.721 -5.256 1.00 31.48 1030 ASP A O 1
ATOM 7984 N N . ILE A 1 1031 ? 53.344 -11.388 -6.761 1.00 27.30 1031 ILE A N 1
ATOM 7985 C CA . ILE A 1 1031 ? 54.168 -12.503 -6.248 1.00 27.30 1031 ILE A CA 1
ATOM 7986 C C . ILE A 1 1031 ? 53.930 -13.729 -7.151 1.00 27.30 1031 ILE A C 1
ATOM 7988 O O . ILE A 1 1031 ? 52.843 -14.299 -7.225 1.00 27.30 1031 ILE A O 1
ATOM 7992 N N . VAL A 1 1032 ? 54.993 -14.132 -7.848 1.00 32.25 1032 VAL A N 1
ATOM 7993 C CA . VAL A 1 1032 ? 55.167 -15.427 -8.518 1.00 32.25 1032 VAL A CA 1
ATOM 7994 C C . VAL A 1 1032 ? 56.157 -16.245 -7.681 1.00 32.25 1032 VAL A C 1
ATOM 7996 O O . VAL A 1 1032 ? 57.165 -15.688 -7.254 1.00 32.25 1032 VAL A O 1
ATOM 7999 N N . LYS A 1 1033 ? 55.901 -17.563 -7.568 1.00 30.64 1033 LYS A N 1
ATOM 8000 C CA . LYS A 1 1033 ? 56.652 -18.627 -6.845 1.00 30.64 1033 LYS A CA 1
ATOM 8001 C C . LYS A 1 1033 ? 56.347 -18.637 -5.338 1.00 30.64 1033 LYS A C 1
ATOM 8003 O O . LYS A 1 1033 ? 56.388 -17.608 -4.692 1.00 30.64 1033 LYS A O 1
ATOM 8008 N N . ASP A 1 1034 ? 55.973 -19.750 -4.712 1.00 28.17 1034 ASP A N 1
ATOM 8009 C CA . ASP A 1 1034 ? 56.646 -21.042 -4.776 1.00 28.17 1034 ASP A CA 1
ATOM 8010 C C . ASP A 1 1034 ? 55.779 -22.193 -4.214 1.00 28.17 1034 ASP A C 1
ATOM 8012 O O . ASP A 1 1034 ? 54.804 -21.971 -3.497 1.00 28.17 1034 ASP A O 1
ATOM 8016 N N . SER A 1 1035 ? 56.243 -23.422 -4.452 1.00 26.83 1035 SER A N 1
ATOM 8017 C CA . SER A 1 1035 ? 55.949 -24.673 -3.722 1.00 26.83 1035 SER A CA 1
ATOM 8018 C C . SER A 1 1035 ? 54.689 -25.502 -4.060 1.00 26.83 1035 SER A C 1
ATOM 8020 O O . SER A 1 1035 ? 53.647 -25.479 -3.409 1.00 26.83 1035 SER A O 1
ATOM 8022 N N . LYS A 1 1036 ? 54.878 -26.406 -5.033 1.00 30.27 1036 LYS A N 1
ATOM 8023 C CA . LYS A 1 1036 ? 54.406 -27.799 -4.927 1.00 30.27 1036 LYS A CA 1
ATOM 8024 C C . LYS A 1 1036 ? 55.396 -28.609 -4.064 1.00 30.27 1036 LYS A C 1
ATOM 8026 O O . LYS A 1 1036 ? 56.595 -28.404 -4.192 1.00 30.27 1036 LYS A O 1
ATOM 8031 N N . GLN A 1 1037 ? 54.858 -29.617 -3.361 1.00 31.02 1037 GLN A N 1
ATOM 8032 C CA . GLN A 1 1037 ? 55.498 -30.722 -2.602 1.00 31.02 1037 GLN A CA 1
ATOM 8033 C C . GLN A 1 1037 ? 55.900 -30.403 -1.137 1.00 31.02 1037 GLN A C 1
ATOM 8035 O O . GLN A 1 1037 ? 56.508 -29.381 -0.881 1.00 31.02 1037 GLN A O 1
ATOM 8040 N N . GLY A 1 1038 ? 55.598 -31.232 -0.122 1.00 28.38 1038 GLY A N 1
ATOM 8041 C CA . GLY A 1 1038 ? 55.284 -32.661 -0.174 1.00 28.38 1038 GLY A CA 1
ATOM 8042 C C . GLY A 1 1038 ? 54.513 -33.260 1.019 1.00 28.38 1038 GLY A C 1
ATOM 8043 O O . GLY A 1 1038 ? 54.528 -32.786 2.147 1.00 28.38 1038 GLY A O 1
ATOM 8044 N N . LEU A 1 1039 ? 53.825 -34.339 0.639 1.00 38.00 1039 LEU A N 1
ATOM 8045 C CA . LEU A 1 1039 ? 53.239 -35.480 1.346 1.00 38.00 1039 LEU A CA 1
ATOM 8046 C C . LEU A 1 1039 ? 53.845 -35.909 2.697 1.00 38.00 1039 LEU A C 1
ATOM 8048 O O . LEU A 1 1039 ? 55.057 -35.967 2.846 1.00 38.00 1039 LEU A O 1
ATOM 8052 N N . ARG A 1 1040 ? 52.962 -36.432 3.567 1.00 30.81 1040 ARG A N 1
ATOM 8053 C CA . ARG A 1 1040 ? 53.239 -37.405 4.649 1.00 30.81 1040 ARG A CA 1
ATOM 8054 C C . ARG A 1 1040 ? 54.512 -37.138 5.477 1.00 30.81 1040 ARG A C 1
ATOM 8056 O O . ARG A 1 1040 ? 55.533 -37.782 5.254 1.00 30.81 1040 ARG A O 1
ATOM 8063 N N . LYS A 1 1041 ? 54.376 -36.377 6.558 1.00 32.94 1041 LYS A N 1
ATOM 8064 C CA . LYS A 1 1041 ? 54.409 -36.850 7.956 1.00 32.94 1041 LYS A CA 1
ATOM 8065 C C . LYS A 1 1041 ? 54.204 -35.673 8.894 1.00 32.94 1041 LYS A C 1
ATOM 8067 O O . LYS A 1 1041 ? 54.712 -34.584 8.560 1.00 32.94 1041 LYS A O 1
#

pLDDT: mean 81.48, std 22.2, range [22.2, 98.88]

Mean predicted aligned error: 18.93 Å

Solvent-accessible surface area (backbone atoms only — not comparable to full-atom values): 53603 Å² total; per-residue (Å²): 106,68,69,55,54,50,47,50,49,48,45,64,42,41,64,45,55,81,44,67,71,79,67,85,81,58,95,45,59,99,72,54,70,94,55,64,66,59,43,54,53,50,44,53,52,46,35,52,53,27,39,49,55,36,53,59,50,73,74,45,90,66,84,84,68,84,61,60,56,29,28,46,49,54,43,62,34,70,55,41,93,55,33,86,84,44,58,62,55,49,40,76,34,49,54,52,49,7,27,78,16,44,15,7,55,96,34,55,78,42,64,28,75,38,54,68,50,89,44,58,65,66,49,54,87,38,17,58,70,36,60,40,16,35,83,61,39,29,32,34,33,53,76,50,67,34,70,29,54,32,65,38,54,42,42,41,31,42,21,28,21,45,38,23,78,90,29,61,35,38,40,23,30,12,17,27,35,32,38,60,70,33,42,21,33,28,44,31,26,34,36,33,33,53,10,28,60,22,53,74,37,64,37,36,42,36,88,88,41,71,44,82,39,63,75,37,72,2,26,29,36,37,34,30,47,23,35,24,28,29,40,32,21,27,29,37,34,48,36,62,46,31,40,36,36,38,22,73,44,25,25,19,26,20,42,28,29,21,26,38,33,50,35,53,45,36,25,40,36,36,87,52,79,81,53,67,58,20,51,30,17,31,37,23,41,32,20,25,28,40,35,56,62,26,28,31,24,66,46,23,32,24,25,22,44,36,41,40,32,34,28,42,39,39,37,35,62,58,25,37,36,33,33,36,56,67,29,32,35,42,36,32,41,26,37,38,34,30,26,90,53,83,88,23,20,43,36,51,40,73,47,100,60,55,66,88,65,52,48,66,23,39,32,46,74,42,51,55,44,64,32,74,73,26,44,76,79,68,32,22,86,55,57,69,58,46,55,55,45,56,74,71,50,81,70,67,54,74,66,55,42,53,46,43,26,68,69,36,13,39,86,91,62,84,76,89,70,91,82,72,92,78,80,79,88,68,91,72,90,76,91,79,90,80,89,83,90,78,92,73,93,76,81,95,69,89,80,81,76,84,76,93,66,69,62,67,61,50,55,57,46,43,69,71,31,75,56,42,29,52,51,50,35,42,58,40,24,31,46,42,24,54,70,77,39,44,82,78,47,47,61,57,50,32,63,74,70,55,55,54,67,61,57,50,45,50,38,49,46,30,26,44,37,14,46,23,61,14,41,64,43,10,54,49,52,74,76,46,62,35,32,60,38,25,51,53,14,22,52,31,20,27,53,11,25,40,52,46,29,38,38,74,66,67,74,41,93,73,55,72,68,55,53,27,49,26,40,16,41,22,22,26,15,29,21,15,41,47,44,22,39,51,47,33,53,34,70,35,37,68,92,50,30,35,42,51,44,2,49,42,48,16,31,20,32,42,11,42,62,54,52,51,37,44,39,30,35,77,64,51,85,51,67,65,57,46,38,43,49,61,6,49,56,44,20,52,54,31,61,76,40,30,90,48,42,58,83,50,92,63,82,86,55,100,56,52,69,60,52,53,50,54,50,47,52,47,52,49,51,44,51,51,48,53,51,50,51,54,54,46,58,71,75,42,90,75,55,59,66,56,28,37,52,50,27,50,53,52,51,50,49,69,53,47,56,52,59,57,30,54,53,49,48,49,53,52,51,54,59,75,70,52,79,84,80,80,82,81,74,91,78,90,85,84,89,76,92,78,88,73,87,77,76,85,83,70,90,74,79,84,75,80,84,83,83,81,84,84,78,89,77,78,91,61,74,70,68,63,37,77,60,73,71,64,81,50,38,72,40,53,72,64,29,43,69,72,28,70,67,46,48,35,52,26,51,21,40,10,27,35,42,5,40,38,50,34,49,61,77,39,40,66,53,55,30,52,14,61,73,47,53,70,69,57,34,53,48,35,58,51,39,20,34,56,25,16,17,50,17,8,31,45,35,3,43,52,45,44,48,38,30,74,76,67,39,43,47,60,48,50,54,51,26,53,39,25,54,50,36,32,56,19,31,48,26,59,26,67,50,51,94,71,21,55,57,55,19,23,38,38,30,13,22,31,53,19,21,49,54,27,38,53,46,40,50,44,42,49,44,39,11,68,80,52,33,48,31,53,42,20,50,51,35,42,20,34,42,58,22,25,46,54,44,26,46,66,34,35,38,46,50,27,54,54,46,16,52,53,52,39,56,74,69,73,59,82,86,54,97,73,61,84,89,69,46,73,42,60,73,40,46,23,64,40,26,52,53,38,26,54,44,13,51,50,15,26,54,41,24,50,54,48,29,67,73,43,45,69,58,38,66,46,71,85,54,46,69,62,50,53,54,48,50,51,56,47,50,63,61,56,70,75,69,70,87,76,91,76,82,89,88,80,88,84,83,86,84,84,80,92,132

Radius of gyration: 36.32 Å; Cα contacts (8 Å, |Δi|>4): 1970; chains: 1; bounding box: 101×74×103 Å

Sequence (1041 aa):
MFLVLTILLLWMSGSIFCVGSAASFNLTLPHQHPDPDSVADELQRTVNASVWRRQMLSESKDQTSSCLTGNPIDDCWRCDPNWAANRQRLADCGIGFGRDAMGGKGGKIYIVTDSSDSDPTNPTPGTLRHAVIQFEPLWIIFSADMNIKLKYELIINNFKTIDGRGANVHITGGGCITIHSVSNIIIHNIHVHHCKPSGNANIRSTPTHVGHWGLSDGDGISIFDSRKIWIDHCSLSYCKDGLIDATMGSTGITISNSYFSHHDKVMLLGHDDKYTQDSGMQVTIAFNHFGEALSQRMPRCRYGYIHVVNNDFTAWEMYAIGGSARPTINSQGNRYTAPVDPNAKEVTKRLDTAETEWAAWNWRSEGDILVNGAFFVPSGAGLSTQYGKASSVEPKSVALINQLTMNAGVFGAPRYNVGQGIVYPGFNGSNHGDGDGGNTAISNSPIYGNGGGSNDEYYGMIFKGPWFMMFASFLIMSMAGIPYMFGLYSGTIKSVLGYDQTTLNFISFFKDVGTTVGILAGLINEVTPPWSILAMGALLNFFGYFMIWLSVSEKIPTHVWLMCLYICVGANATTFANTGALVTCVKNYPQRRGVIIGILKGYMGLSGAIVTQLYHAIYGKDEKSLILLLGWLPAVISFIFLPTVRRMKVEHEEDELRVFYRFLYISLGLAGFLMLMIILQQKFSFGRGEYGGSAAVVTLLLLLPIVVVVAQEFKAWRRLNKPPVIENGLSSKPGTPALKNTTPMSLLPKKPKETEPAISTKIQWWKNVLNPPERGEDWTILQALFSVDMFLLFLATACGVGGTLTAIDNLGQIGQSQDYPKKSISTFVTLVSIWNYLGRVMAGFLSEHLLIKYRFPRTSMLTIVLLLSCIAHLLIAFNPSGGLYIASVLTGFCYGAQWPLLFAIISEIFGLKYYATLYNFGSVASPVGLYLLNVNVAGYLYDKEAKKQLAATGRIRKTGDELNCNGTVCFKLSFMIITAVCLFGALVSLVLVVRTRKFYKSDIYRRFREAEEAEKAEKEDGGGFINGGDIVKDSKQGLRK

Foldseek 3Di:
DVVLVVVVVVVVCVVVVVVVVPDPPDVADPQFDPDQVVLVVVLVVLLVVLLVVVVVVVPDPPPPQPQRLSQQLCVQQVSPPCCVVVVQSSLCSDGHLLNNQSALRVHEEAEQEDLDAPDQQDDDRSHPLVQQQEPHAYEYEYPEAHARAHAAERAGAERHEDEDPPYAAEYEHHNAYEDEQYERHHYEQYEFAHFAKDFQDWGRRHPPDTDHGHIHQRERYEAANYESYEYEQAEFEHTRAEPYEHEHLYASYEYELAEYEHDEQYYHQYDDLPRCSSLNHTYEYYLAEDDYNYAEPLPEYAHYEYEDELYEHDEHNAANYEYENQHAYHAELYEHAYHLDPNHQENYYYPPDDCVVCLQHAHAHALYHRHPNHDYDGHHPCPVVRVVRNVVDDRDDPVSSCSNNVRRHHPPDDDPDDDDDDDDPDDDDDDDDDDDDDDDDDDDDDDPPDDPPPPPVLVVLLLQDPLVLLLLLLLLLLLLQCLLCCVVQLVLVCQQQQDFPLLSLLLNLLLLCLQQLLLVLLVCVLSDWLLVLLLQLLVLQQQLLVVVLCCSVVVDPDDSSNSSVSSSSNSNSSLSSCLSRLLLSCLQPVLQNLLSQLLSVLSNLCNSLLLVLVCCLPPNPDSSVSSNCRNNVSSVSSVVCSVRRGHDHDDDDPCVVVLSVVSVVLSVVLLVLSVVVLVVVLVDPDDNVRSNVSNVVNVCSSCVSSVSSSVVSVVVVVVVPDDDDPDDDDDDDDDDDDDDDDDPPDDDDDDDPPDDDDDDDDDPVVVVLCDADFFLDAADPSVLVPDPLLVLLLLLLLLQLQLLVLCSSCLLQLCVQAVHDNSVSSVLSSLLSSLLSVLSNCLRVVVSVCLVPVLDDLLVVLLVLLLLLLQLLQLSLVVDPCSSVVSSNSSSNSNNNSLSSLLVSQCRGNNSSSSSSSSSVSSSSNSNSNCVLNNVQLSVLLLVQLVVVCVVVVDDDDSSDHSGHHDSSSCNVSSVVSSVSSVVSSVSSVVSCVVCVVVSVDDSCVVVVVVVVVSVVSVVVVPDDDDDDDDDDDDDDDDDD

Organism: NCBI:txid37648

Nearest PDB structures (foldseek):
  1pxz-assembly2_B  TM=9.515E-01  e=1.157E-30  Juniperus ashei
  6zgt-assembly1_A  TM=7.562E-01  e=9.506E-11  Syntrophobacter fumaroxidans MPOB
  8t69-assembly1_A  TM=7.003E-01  e=3.227E-07  Homo sapiens
  7xq2-assembly1_A  TM=6.284E-01  e=1.723E-04  Homo sapiens
  7xpz-assembly1_A  TM=5.317E-01  e=5.051E-04  Homo sapiens

Secondary structure (DSSP, 8-state):
-HHHHHHHHHHHHHHHHTT-S-----SS-TTS-S-HHHHHHHHHHHHHHHHHHHHHHHHSS-TT-TT--S-HHHHHHTT-TTTTT-GGGGGG---GGGTT--TTTTSEEEEE-B---S-SSSPPTTBHHHHHH-SS-EEEEESS-EEEEESS-EEPPSSEEEE-TTS-EEEEEES-EEEES-EEEEEES-EEEEEE---SEEEEEETTEEEEE------SEEEES-EEEEEES-EEE--SSEEEEEETT-EEEEEES-EEESEEEEEEE-S-TT-GGGGG-EEEEES-EE-SSEEE-TTEEESSEEEEES-EEE--SS-SEEEES--EEEEES-EEE--S-GGG-BSEEE-S--HHHHTTS-EEEES-EEETT-B---BSTTHHHHHHHHTTSPPPPHHHHHHHTTT-SSTTPPP--S---------------------------------S-HHHHHHHHHHHSHHHHHHHHHHHHHTTTGGGGHHHHHHHHHHHHT--HHHHHHHHHHHHHHHH--HHHHHHHHHS-HHHHHHHHHHHHHHHHHHHHHHHTTSS---HHHHHHHHHHHHHHHHHHIIIIIIHHHHH-GGGHHHHHHHHHHHHHHHHHHHHHHHHHHHTT-HHHHHHHHHHHHHHHHHHTTTT---------TTHHHHHHHHHHHHHHHHHHHHHHHHHHHHS---HHHHHHHHHHHHHHHHTHHHHHHHHHHHHHHHHTPPP----------------------------------------TTTTTTSPPPTTS---HHHHHT-HHHHHHHHHHHHHHHHHHHHHHTHHHHHHHTT--HHHHHHHHHHHHHHHHHHHHHHHHHHHHHHHHH---HHHHHHHHHHHHHHHHHHHHH--TTHHHHHHHHHHHHHHHHHHHHHHHHHHHS-STTHHHHHHHHHTHHHHHHIIIIIIIIIHHHHHHHHHHHHHTTPPPPTT------STHHHHHHHHHHHHHHHHHHHHHHHHHHHHHHHHHS-TTHHHHHHHHHHHHHHHGGG------------------